Protein AF-0000000083453495 (afdb_homodimer)

Secondary structure (DSSP, 8-state):
--B-SEEEE--SHHHHHHHHHHHTTT--EEEEE-----TT-----TTHHHHHTSHHHHHHHHHHHHHHHHGGGGGGGTB---GGG--B-HHHHHHHHHHHHHHHHHHHHHHHHHTT-EEEE-EEEEEETTEEEEESTT----EEE-SEEEE---EEE---TTSBTGGGSEETTTGGG-SS--SEEEEES--HHHHHHHHHHHHTT-EEEEEESS-SSTTS-HHHHHHHHHHHHHTT-EEEETEEEEEEEEE--SS--------SS----SEEEEEEEESSGGGS---------------------------------------STTSTTTGGGS-TTT-HHHHHHH------SEEEEEESEEEE-S-EEES-TTS--GGGT--B-TTSPBP--TT-B-SSTTEEE-GGGBTT----HHHHHHHHHHHHHHHHS-------TTS--EEE-SSS-EEEEE--HHHHHHHH-GGGEEEEEEEE--HHHHHHT---S--EEEEEEEE--SSSTTEEEEEEEESTTHHHHHHHHHHHHHTT-BHHHHHTSPPPSS-GGGGGGG-EE--------/--B-SEEEE--SHHHHHHHHHHHTTT--EEEEE--PPPTT-----TTHHHHHTSHHHHHHHHHHHHHHHHGGGGGGGTB---GGG--B-HHHHHHHHHHHHHHHHHHHHHHHHHTT-EEEE-EEEEEETTEEEEESTT----EEE-SEEEE---EEE---TTSBTGGGSEETTTGGG-SS--SEEEEES--HHHHHHHHHHHHTT-EEEEEESS-SSTTS-HHHHHHHHHHHHHTT-EEEETEEEEEEEEE--SS--------SS----SEEEEEEEESSTTTT---------------------------------------STTSTTS---S-TTTSHHHHTTS------SEEEEEESEEEE-S-EEES-TTS--GGGT--B-TTSPBP--TT-B-SSTTEEE-GGGBTT----HHHHHHHHHHHHHHHHS-------TTS--EEE-SSS-EEEEE--HHHHHHHH-GGGEEEEEEEE--HHHHHHT---S--EEEEEEEE--SSSTTEEEEEEEESTTHHHHHHHHHHHHHTT-BHHHHHTSPPPSS-GGGGGGG-EE--------

Radius of gyration: 34.51 Å; Cα contacts (8 Å, |Δi|>4): 2251; chains: 2; bounding box: 95×99×121 Å

Foldseek 3Di:
DAEWAEEEEAQALLRLLLQLLLLVVVTAYEYEYEFDAFLQGDDDDHHPCCLQQDVQLLVLLLVLLLVLLCVVLCVLVVDDDDPPPRADDDQVSLVVSNVRSNVVRVVSVVVCVVSNYHYDYFDWADPELFKIWGDDVPDDTDIYGYLAYEYEHAWAFDQDPQAAPSSLAAASSCPSPDNDLWQEEEEEAAELSQQSVLFSSLSNPHAYEYEHQDDHHPAAFPVVRVLSVVVSVVSHYHYHYQKDWRYKDQDAPPPPPDPPDCPPRCPQRQKIKTKIFRPVPPPDPPDPPPPDPPDPPPDDPPDPPPCPDPPVPPPPDCPPPPDDPPPPPPPPPDDCPPPVCVVVVVCPVVPDRMDMDMTSHYYYDHDIAGPCPNRCCVVHQFDADPRGATEADQLQDGRRRNYGYFAPSHPPADNDSVRSSVQSSVNSCVVRVVDPDTDDRQFDWDWRSHSFIKIKTFHHPVRCCVVANPVFKWKWKDFDDDPVCVSSVHPVDSSWMKMWIFGDPPPDHGFTGMIMTTGPPNVPLVVVVSVSNVVRNHLVVLLPDDDDPPDPSNVSNVTGTDPPPPPPD/DAEWAEEEEAQALLRLLLQLLLLVVVTAYEYEYEDDAFLQGDDDDHHPCCLQQDVQLLVLLLVLLLVLLCVVLCVLVVDDDDPPPRADDDQVSLVVSNVRSNVVRVVSVVVCVVSNYHYDYFDWADPELFKIWGDDDPDDTDIYGYLAYEYPHAWAFDQDPQAAPSSLAAASSCPSPDNDLWQEEEEEAAELSQQSVLFSSLSNPHAYEYEHQDDHHPAAFNVVRVLSVVVSVVSHYHYHYQKDWRYKDQDAPPPPPDPDDPPPRCPQRQKIKTKIFRPVPPPDPPPPPPPPPPDPPVPPPPPPPPPPPCPVPPPPDCPPPPDDPPPPPPPPVPDCPPPVCVVVVVCPVVPPRMDMDMTSHYYYDHDIAGPCPNRCCVVHQFDADPRGATEADQLQDGRRRNYGYFANSYPPADNDSVRSSVQSSVNSCVVRVVDPDTDDRQFDWDWRSHSFIKIKTFHHPVRCCVVANPVFKWKWKDFDDDPVCVSSVHPVDSSWMKMWIFGDPPPDHRFTGMIMTTGPPNVPLVVVVSVSNVVRNHLVVLLPDDDDPPDPSNVSNVTGTDPPPPPPD

Solvent-accessible surface area (backbone atoms only — not comparable to full-atom values): 61809 Å² total; per-residue (Å²): 117,57,72,34,57,33,37,26,37,16,44,16,55,24,20,44,32,23,50,56,51,36,37,76,72,71,48,46,36,34,34,28,35,61,58,72,60,45,91,86,62,51,68,57,75,61,31,38,53,47,40,70,44,32,52,49,52,50,51,52,44,36,51,31,13,50,54,58,48,47,58,77,49,33,56,62,50,14,35,53,70,72,75,93,62,65,56,76,37,50,55,66,22,42,51,50,51,49,49,50,34,51,51,49,23,49,51,50,51,48,48,36,49,74,60,62,34,46,76,40,82,29,35,62,28,44,78,49,79,44,32,36,32,31,38,56,92,92,39,74,75,46,56,37,35,29,70,32,34,36,42,19,53,27,60,41,66,42,74,63,78,81,26,47,48,47,79,76,36,47,39,58,64,45,66,78,68,57,78,64,77,59,64,28,37,35,33,41,27,41,22,63,64,27,46,25,52,46,28,29,43,39,41,66,68,28,44,35,36,33,33,26,63,67,78,62,38,74,92,52,34,66,69,59,43,49,51,52,51,49,50,42,43,72,76,56,44,41,73,42,74,45,26,43,74,49,36,45,40,81,45,76,74,75,78,79,72,68,78,78,74,77,59,83,76,79,71,70,60,74,33,33,38,36,36,31,38,34,72,76,65,74,75,74,78,81,74,85,81,79,79,75,82,80,75,78,82,78,77,81,80,68,78,80,74,79,81,67,79,78,79,74,74,76,76,76,72,82,70,71,80,77,71,71,92,70,66,74,74,60,68,72,75,58,42,71,81,73,52,46,54,51,69,53,38,65,52,58,53,84,70,59,56,64,46,76,49,75,27,52,39,41,30,31,31,53,46,68,34,39,60,60,81,84,24,46,46,70,82,48,49,38,47,62,46,96,78,56,20,35,47,48,52,83,80,25,42,38,63,24,95,31,38,30,45,38,31,47,23,25,56,94,45,68,78,39,64,38,56,9,26,50,41,20,37,34,46,42,33,39,73,74,59,80,38,85,63,60,80,66,80,71,55,47,56,46,67,39,66,27,84,63,19,35,17,36,32,51,45,32,67,70,55,45,30,70,74,64,33,63,92,34,50,47,52,29,37,42,71,40,67,55,69,73,34,61,74,52,69,39,72,86,57,60,75,24,35,38,38,39,35,23,32,57,74,86,79,47,74,38,26,36,51,16,42,38,35,31,28,86,63,19,57,29,32,48,52,29,44,46,52,38,54,74,68,59,35,30,50,67,62,50,48,66,52,58,46,38,71,87,37,74,56,37,50,76,47,63,50,40,71,60,80,71,76,72,73,80,124,118,59,73,35,56,33,37,27,36,15,44,17,54,22,22,44,32,22,50,56,51,35,37,77,72,70,47,47,36,35,35,28,34,63,57,73,59,43,90,88,62,51,69,59,76,62,30,38,53,47,40,70,43,31,54,50,53,50,52,52,44,37,50,31,13,50,54,57,49,46,59,77,48,33,56,63,50,15,34,54,73,71,75,93,62,64,55,74,36,50,55,68,24,43,53,48,52,49,48,50,33,50,50,51,23,48,50,50,50,50,50,36,49,74,62,64,34,46,76,41,81,29,34,64,28,45,79,49,78,44,33,35,31,32,36,56,90,91,39,74,74,44,57,37,35,28,71,33,36,38,41,18,50,27,59,42,64,43,74,63,78,81,25,46,46,47,80,78,37,46,39,58,64,44,65,79,68,58,78,64,76,58,63,28,38,36,32,43,28,42,23,63,66,28,45,25,54,46,29,29,41,38,41,66,68,28,44,37,36,32,32,25,63,67,75,62,36,74,93,53,36,65,68,59,42,50,51,51,51,49,50,42,42,72,74,57,43,40,73,40,73,43,26,43,75,50,35,44,41,80,45,76,76,77,78,79,71,69,76,77,73,78,58,82,77,79,72,69,60,75,34,34,38,36,36,32,38,36,72,76,67,71,72,76,76,78,68,82,75,78,75,71,79,77,73,78,74,71,80,74,81,70,76,79,70,79,76,66,78,76,76,71,74,70,75,73,72,83,70,70,80,78,71,70,92,70,69,76,74,53,77,70,76,55,38,71,84,73,52,44,54,54,69,52,38,66,53,58,53,84,70,59,57,63,46,78,51,75,27,50,40,40,30,30,30,53,46,68,33,40,59,58,79,83,24,47,47,72,80,48,50,39,45,61,46,97,77,56,20,34,46,50,53,83,80,26,42,37,64,23,94,30,36,28,45,39,31,46,23,24,54,92,45,68,79,39,65,40,56,10,25,49,42,20,38,34,46,41,33,39,74,74,61,80,38,86,62,62,78,66,82,68,55,47,55,44,68,41,67,29,84,63,19,35,18,36,34,51,45,32,66,68,53,44,30,71,74,66,33,64,90,34,49,46,50,27,38,43,70,40,67,56,68,71,34,60,73,50,68,40,73,87,57,60,75,24,36,39,40,38,34,22,31,58,74,86,80,45,76,38,26,36,50,15,40,39,36,32,27,86,62,19,58,31,32,49,50,30,45,47,50,38,52,75,68,60,34,31,51,66,62,49,48,66,52,57,46,37,70,86,37,76,55,38,48,75,46,63,51,39,70,60,80,71,76,71,72,78,124

Organism: Laodelphax striatellus (NCBI:txid195883)

Sequence (1138 aa):
MPEYDVIVIGSGIGGRSAAIEAQKYKLSVAIFDYVHRTQCGNSWLVGGTNINSGDIPTKLFYRAGQFYYSRMEVSKLGITLHKNDQTFQWVPFMNNVQLFCKNLAMSCQVLLQESGIEFHNGYVHFIDETTIQTTGSGIVKTKYRAPIFILATGTKPRIDKEIFGYDLAITSDDIFSLKKCPARVLIVGCSSTSVECAGFLRLIGVSVTIVVDSQPLKNVDEECACRIIEHLDLIGVMFLWKYKVERIEEIFESSRRSTRVSSLGSRHSDYLQLHFKNYLSAKGSNVEDRTDSFQENSANASSRMKSKPCSSRWRKVFLRKMSSKEERFSSFTDTWSSHPDRRFSKIKQKMNPIIIDTYEVVMFAQDRVPRIQDMGLRDIKVSIDPDGKIISNIYDETGCETIYAIGDVVAGRPGLSSVAAKSGKLLIGRLYNDSDEVVNYDVVPRVILTPIKYSYVGLSEQEAIRIYGAEHVEIYERSFRPLSWKILKTHKSKLCFAKMICVEDGLVEDRVVGLHYIGPMADDIIQGFELVLKLGVNRKTINDMITVYPSDASIFSRLSPRRKVQQSVMPEYDVIVIGSGIGGRSAAIEAQKYKLSVAIFDYVHRTQCGNSWLVGGTNINSGDIPTKLFYRAGQFYYSRMEVSKLGITLHKNDQTFQWVPFMNNVQLFCKNLAMSCQVLLQESGIEFHNGYVHFIDETTIQTTGSGIVKTKYRAPIFILATGTKPRIDKEIFGYDLAITSDDIFSLKKCPARVLIVGCSSTSVECAGFLRLIGVSVTIVVDSQPLKNVDEECACRIIEHLDLIGVMFLWKYKVERIEEIFESSRRSTRVSSLGSRHSDYLQLHFKNYLSAKGSNVEDRTDSFQENSANASSRMKSKPCSSRWRKVFLRKMSSKEERFSSFTDTWSSHPDRRFSKIKQKMNPIIIDTYEVVMFAQDRVPRIQDMGLRDIKVSIDPDGKIISNIYDETGCETIYAIGDVVAGRPGLSSVAAKSGKLLIGRLYNDSDEVVNYDVVPRVILTPIKYSYVGLSEQEAIRIYGAEHVEIYERSFRPLSWKILKTHKSKLCFAKMICVEDGLVEDRVVGLHYIGPMADDIIQGFELVLKLGVNRKTINDMITVYPSDASIFSRLSPRRKVQQSV

pLDDT: mean 80.84, std 24.13, range [19.38, 98.69]

Nearest PDB structures (foldseek):
  4la1-assembly1_B  TM=9.668E-01  e=1.193E-51  Schistosoma japonicum
  8plo-assembly1_B  TM=9.648E-01  e=1.165E-50  Schistosoma mansoni
  7pvj-assembly1_B  TM=9.464E-01  e=1.600E-49  Brugia malayi
  7p0x-assembly2_C  TM=9.398E-01  e=4.801E-45  Brugia malayi
  7pvj-assembly2_C  TM=9.280E-01  e=6.982E-44  Brugia malayi

InterPro domains:
  IPR004099 Pyridine nucleotide-disulphide oxidoreductase, dimerisation domain [PF02852] (444-551)
  IPR016156 FAD/NAD-linked reductase, dimerisation domain superfamily [G3DSA:3.30.390.30] (443-569)
  IPR016156 FAD/NAD-linked reductase, dimerisation domain superfamily [SSF55424] (441-558)
  IPR023753 FAD/NAD(P)-binding domain [PF07992] (4-249)
  IPR036188 FAD/NAD(P)-binding domain superfamily [G3DSA:3.50.50.60] (2-284)
  IPR036188 FAD/NAD(P)-binding domain superfamily [G3DSA:3.50.50.60] (326-442)
  IPR036188 FAD/NAD(P)-binding domain superfamily [SSF51905] (3-215)
  IPR036188 FAD/NAD(P)-binding domain superfamily [SSF51905] (178-432)
  IPR046952 Glutathione reductase/thioredoxin reductase-like [PTHR42737] (347-558)

Structure (mmCIF, N/CA/C/O backbone):
data_AF-0000000083453495-model_v1
#
loop_
_entity.id
_entity.type
_entity.pdbx_description
1 polymer 'FAD/NAD(P)-binding domain-containing protein'
#
loop_
_atom_site.group_PDB
_atom_site.id
_atom_site.type_symbol
_atom_site.label_atom_id
_atom_site.label_alt_id
_atom_site.label_comp_id
_atom_site.label_asym_id
_atom_site.label_entity_id
_atom_site.label_seq_id
_atom_site.pdbx_PDB_ins_code
_atom_site.Cartn_x
_atom_site.Cartn_y
_atom_site.Cartn_z
_atom_site.occupancy
_atom_site.B_iso_or_equiv
_atom_site.auth_seq_id
_atom_site.auth_comp_id
_atom_site.auth_asym_id
_atom_site.auth_atom_id
_atom_site.pdbx_PDB_model_num
ATOM 1 N N . MET A 1 1 ? 4.465 51.719 -5.715 1 90.12 1 MET A N 1
ATOM 2 C CA . MET A 1 1 ? 3.936 50.531 -5.047 1 90.12 1 MET A CA 1
ATOM 3 C C . MET A 1 1 ? 3.865 49.344 -6.008 1 90.12 1 MET A C 1
ATOM 5 O O . MET A 1 1 ? 3.246 49.438 -7.07 1 90.12 1 MET A O 1
ATOM 9 N N . PRO A 1 2 ? 4.613 48.312 -5.652 1 94.19 2 PRO A N 1
ATOM 10 C CA . PRO A 1 2 ? 4.559 47.188 -6.562 1 94.19 2 PRO A CA 1
ATOM 11 C C . PRO A 1 2 ? 3.164 46.562 -6.652 1 94.19 2 PRO A C 1
ATOM 13 O O . PRO A 1 2 ? 2.432 46.531 -5.66 1 94.19 2 PRO A O 1
ATOM 16 N N . GLU A 1 3 ? 2.814 46.188 -7.891 1 97.06 3 GLU A N 1
ATOM 17 C CA . GLU A 1 3 ? 1.502 45.594 -8.156 1 97.06 3 GLU A CA 1
ATOM 18 C C . GLU A 1 3 ? 1.629 44.188 -8.758 1 97.06 3 GLU A C 1
ATOM 20 O O . GLU A 1 3 ? 2.52 43.938 -9.578 1 97.06 3 GLU A O 1
ATOM 25 N N . TYR A 1 4 ? 0.744 43.344 -8.32 1 98.06 4 TYR A N 1
ATOM 26 C CA . TYR A 1 4 ? 0.661 41.969 -8.836 1 98.06 4 TYR A CA 1
ATOM 27 C C . TYR A 1 4 ? -0.77 41.625 -9.227 1 98.06 4 TYR A C 1
ATOM 29 O O . TYR A 1 4 ? -1.719 42.281 -8.773 1 98.06 4 TYR A O 1
ATOM 37 N N . ASP A 1 5 ? -0.906 40.656 -10.117 1 98 5 ASP A N 1
ATOM 38 C CA . ASP A 1 5 ? -2.24 40.156 -10.445 1 98 5 ASP A CA 1
ATOM 39 C C . ASP A 1 5 ? -2.828 39.375 -9.281 1 98 5 ASP A C 1
ATOM 41 O O . ASP A 1 5 ? -4.027 39.438 -9.008 1 98 5 ASP A O 1
ATOM 45 N N . VAL A 1 6 ? -1.973 38.562 -8.672 1 98.25 6 VAL A N 1
ATOM 46 C CA . VAL A 1 6 ? -2.383 37.719 -7.551 1 98.25 6 VAL A CA 1
ATOM 47 C C . VAL A 1 6 ? -1.324 37.75 -6.453 1 98.25 6 VAL A C 1
ATOM 49 O O . VAL A 1 6 ? -0.13 37.625 -6.727 1 98.25 6 VAL A O 1
ATOM 52 N N . ILE A 1 7 ? -1.737 38 -5.219 1 98.31 7 ILE A N 1
ATOM 53 C CA . ILE A 1 7 ? -0.868 37.875 -4.051 1 98.31 7 ILE A CA 1
ATOM 54 C C . ILE A 1 7 ? -1.343 36.719 -3.172 1 98.31 7 ILE A C 1
ATOM 56 O O . ILE A 1 7 ? -2.51 36.656 -2.777 1 98.31 7 ILE A O 1
ATOM 60 N N . VAL A 1 8 ? -0.445 35.781 -2.951 1 98.25 8 VAL A N 1
ATOM 61 C CA . VAL A 1 8 ? -0.709 34.625 -2.068 1 98.25 8 VAL A CA 1
ATOM 62 C C . VAL A 1 8 ? -0.033 34.875 -0.718 1 98.25 8 VAL A C 1
ATOM 64 O O . VAL A 1 8 ? 1.154 35.188 -0.66 1 98.25 8 VAL A O 1
ATOM 67 N N . ILE A 1 9 ? -0.795 34.781 0.333 1 97.12 9 ILE A N 1
ATOM 68 C CA . ILE A 1 9 ? -0.235 34.906 1.675 1 97.12 9 ILE A CA 1
ATOM 69 C C . ILE A 1 9 ? -0.14 33.5 2.314 1 97.12 9 ILE A C 1
ATOM 71 O O . ILE A 1 9 ? -1.153 32.938 2.719 1 97.12 9 ILE A O 1
ATOM 75 N N . GLY A 1 10 ? 1.085 33.031 2.527 1 95.56 10 GLY A N 1
ATOM 76 C CA . GLY A 1 10 ? 1.393 31.688 2.957 1 95.56 10 GLY A CA 1
ATOM 77 C C . GLY A 1 10 ? 2.088 30.875 1.889 1 95.56 10 GLY A C 1
ATOM 78 O O . GLY A 1 10 ? 1.598 30.766 0.763 1 95.56 10 GLY A O 1
ATOM 79 N N . SER A 1 11 ? 3.188 30.281 2.221 1 94.69 11 SER A N 1
ATOM 80 C CA . SER A 1 11 ? 3.975 29.531 1.252 1 94.69 11 SER A CA 1
ATOM 81 C C . SER A 1 11 ? 3.883 28.031 1.514 1 94.69 11 SER A C 1
ATOM 83 O O . SER A 1 11 ? 4.777 27.266 1.135 1 94.69 11 SER A O 1
ATOM 85 N N . GLY A 1 12 ? 2.854 27.609 2.291 1 94.12 12 GLY A N 1
ATOM 86 C CA . GLY A 1 12 ? 2.578 26.188 2.387 1 94.12 12 GLY A CA 1
ATOM 87 C C . GLY A 1 12 ? 2.168 25.562 1.064 1 94.12 12 GLY A C 1
ATOM 88 O O . GLY A 1 12 ? 2.168 26.234 0.032 1 94.12 12 GLY A O 1
ATOM 89 N N . ILE A 1 13 ? 1.783 24.375 1.111 1 93.94 13 ILE A N 1
ATOM 90 C CA . ILE A 1 13 ? 1.53 23.625 -0.11 1 93.94 13 ILE A CA 1
ATOM 91 C C . ILE A 1 13 ? 0.334 24.219 -0.848 1 93.94 13 ILE A C 1
ATOM 93 O O . ILE A 1 13 ? 0.312 24.266 -2.08 1 93.94 13 ILE A O 1
ATOM 97 N N . GLY A 1 14 ? -0.707 24.625 -0.111 1 96.06 14 GLY A N 1
ATOM 98 C CA . GLY A 1 14 ? -1.846 25.266 -0.748 1 96.06 14 GLY A CA 1
ATOM 99 C C . GLY A 1 14 ? -1.479 26.547 -1.479 1 96.06 14 GLY A C 1
ATOM 100 O O . GLY A 1 14 ? -1.817 26.703 -2.654 1 96.06 14 GLY A O 1
ATOM 101 N N . GLY A 1 15 ? -0.75 27.391 -0.816 1 96.94 15 GLY A N 1
ATOM 102 C CA . GLY A 1 15 ? -0.319 28.656 -1.415 1 96.94 15 GLY A CA 1
ATOM 103 C C . GLY A 1 15 ? 0.607 28.453 -2.6 1 96.94 15 GLY A C 1
ATOM 104 O O . GLY A 1 15 ? 0.449 29.109 -3.633 1 96.94 15 GLY A O 1
ATOM 105 N N . ARG A 1 16 ? 1.531 27.578 -2.479 1 95.38 16 ARG A N 1
ATOM 106 C CA . ARG A 1 16 ? 2.473 27.312 -3.564 1 95.38 16 ARG A CA 1
ATOM 107 C C . ARG A 1 16 ? 1.757 26.766 -4.789 1 95.38 16 ARG A C 1
ATOM 109 O O . ARG A 1 16 ? 2.066 27.141 -5.922 1 95.38 16 ARG A O 1
ATOM 116 N N . SER A 1 17 ? 0.855 25.891 -4.512 1 95 17 SER A N 1
ATOM 117 C CA . SER A 1 17 ? 0.103 25.297 -5.613 1 95 17 SER A CA 1
ATOM 118 C C . SER A 1 17 ? -0.707 26.359 -6.355 1 95 17 SER A C 1
ATOM 120 O O . SER A 1 17 ? -0.776 26.344 -7.586 1 95 17 SER A O 1
ATOM 122 N N . ALA A 1 18 ? -1.335 27.234 -5.641 1 97.56 18 ALA A N 1
ATOM 123 C CA . ALA A 1 18 ? -2.088 28.328 -6.25 1 97.56 18 ALA A CA 1
ATOM 124 C C . ALA A 1 18 ? -1.175 29.234 -7.074 1 97.56 18 ALA A C 1
ATOM 126 O O . ALA A 1 18 ? -1.503 29.594 -8.203 1 97.56 18 ALA A O 1
ATOM 127 N N . ALA A 1 19 ? -0.053 29.547 -6.527 1 97.25 19 ALA A N 1
ATOM 128 C CA . ALA A 1 19 ? 0.893 30.438 -7.188 1 97.25 19 ALA A CA 1
ATOM 129 C C . ALA A 1 19 ? 1.416 29.828 -8.484 1 97.25 19 ALA A C 1
ATOM 131 O O . ALA A 1 19 ? 1.458 30.484 -9.523 1 97.25 19 ALA A O 1
ATOM 132 N N . ILE A 1 20 ? 1.806 28.578 -8.367 1 94.44 20 ILE A N 1
ATOM 133 C CA . ILE A 1 20 ? 2.357 27.891 -9.523 1 94.44 20 ILE A CA 1
ATOM 134 C C . ILE A 1 20 ? 1.285 27.766 -10.602 1 94.44 20 ILE A C 1
ATOM 136 O O . ILE A 1 20 ? 1.562 27.953 -11.789 1 94.44 20 ILE A O 1
ATOM 140 N N . GLU A 1 21 ? 0.106 27.391 -10.18 1 94.94 21 GLU A N 1
ATOM 141 C CA . GLU A 1 21 ? -0.992 27.297 -11.133 1 94.94 21 GLU A CA 1
ATOM 142 C C . GLU A 1 21 ? -1.25 28.625 -11.828 1 94.94 21 GLU A C 1
ATOM 144 O O . GLU A 1 21 ? -1.536 28.672 -13.023 1 94.94 21 GLU A O 1
ATOM 149 N N . ALA A 1 22 ? -1.143 29.688 -11.172 1 96.5 22 ALA A N 1
ATOM 150 C CA . ALA A 1 22 ? -1.382 31.031 -11.703 1 96.5 22 ALA A CA 1
ATOM 151 C C . ALA A 1 22 ? -0.356 31.391 -12.781 1 96.5 22 ALA A C 1
ATOM 153 O O . ALA A 1 22 ? -0.675 32.094 -13.742 1 96.5 22 ALA A O 1
ATOM 154 N N . GLN A 1 23 ? 0.79 30.875 -12.594 1 93.31 23 GLN A N 1
ATOM 155 C CA . GLN A 1 23 ? 1.849 31.141 -13.555 1 93.31 23 GLN A CA 1
ATOM 156 C C . GLN A 1 23 ? 1.529 30.516 -14.914 1 93.31 23 GLN A C 1
ATOM 158 O O . GLN A 1 23 ? 1.966 31.016 -15.953 1 93.31 23 GLN A O 1
ATOM 163 N N . LYS A 1 24 ? 0.836 29.5 -14.859 1 90.19 24 LYS A N 1
ATOM 164 C CA . LYS A 1 24 ? 0.45 28.859 -16.109 1 90.19 24 LYS A CA 1
ATOM 165 C C . LYS A 1 24 ? -0.392 29.797 -16.969 1 90.19 24 LYS A C 1
ATOM 167 O O . LYS A 1 24 ? -0.453 29.641 -18.203 1 90.19 24 LYS A O 1
ATOM 172 N N . TYR A 1 25 ? -1.006 30.781 -16.375 1 94 25 TYR A N 1
ATOM 173 C CA . TYR A 1 25 ? -1.835 31.75 -17.078 1 94 25 TYR A CA 1
ATOM 174 C C . TYR A 1 25 ? -1.099 33.062 -17.25 1 94 25 TYR A C 1
ATOM 176 O O . TYR A 1 25 ? -1.718 34.094 -17.531 1 94 25 TYR A O 1
ATOM 184 N N . LYS A 1 26 ? 0.185 33.062 -16.984 1 93.81 26 LYS A N 1
ATOM 185 C CA . LYS A 1 26 ? 1.096 34.188 -17.188 1 93.81 26 LYS A CA 1
ATOM 186 C C . LYS A 1 26 ? 0.728 35.375 -16.312 1 93.81 26 LYS A C 1
ATOM 188 O O . LYS A 1 26 ? 0.819 36.531 -16.734 1 93.81 26 LYS A O 1
ATOM 193 N N . LEU A 1 27 ? 0.264 35.125 -15.18 1 96.12 27 LEU A N 1
ATOM 194 C CA . LEU A 1 27 ? -0.06 36.156 -14.203 1 96.12 27 LEU A CA 1
ATOM 195 C C . LEU A 1 27 ? 1.175 36.562 -13.406 1 96.12 27 LEU A C 1
ATOM 197 O O . LEU A 1 27 ? 2.066 35.75 -13.18 1 96.12 27 LEU A O 1
ATOM 201 N N . SER A 1 28 ? 1.191 37.812 -13.07 1 97 28 SER A N 1
ATOM 202 C CA . SER A 1 28 ? 2.189 38.219 -12.094 1 97 28 SER A CA 1
ATOM 203 C C . SER A 1 28 ? 1.771 37.812 -10.68 1 97 28 SER A C 1
ATOM 205 O O . SER A 1 28 ? 0.719 38.25 -10.195 1 97 28 SER A O 1
ATOM 207 N N . VAL A 1 29 ? 2.658 37.031 -10.047 1 97.81 29 VAL A N 1
ATOM 208 C CA . VAL A 1 29 ? 2.273 36.469 -8.758 1 97.81 29 VAL A CA 1
ATOM 209 C C . VAL A 1 29 ? 3.371 36.719 -7.73 1 97.81 29 VAL A C 1
ATOM 211 O O . VAL A 1 29 ? 4.559 36.656 -8.047 1 97.81 29 VAL A O 1
ATOM 214 N N . ALA A 1 30 ? 2.949 37.062 -6.488 1 97.31 30 ALA A N 1
ATOM 215 C CA . ALA A 1 30 ? 3.855 37.125 -5.344 1 97.31 30 ALA A CA 1
ATOM 216 C C . ALA A 1 30 ? 3.354 36.281 -4.184 1 97.31 30 ALA A C 1
ATOM 218 O O . ALA A 1 30 ? 2.145 36.156 -3.977 1 97.31 30 ALA A O 1
ATOM 219 N N . ILE A 1 31 ? 4.301 35.719 -3.475 1 96.81 31 ILE A N 1
ATOM 220 C CA . ILE A 1 31 ? 3.994 34.969 -2.254 1 96.81 31 ILE A CA 1
ATOM 221 C C . ILE A 1 31 ? 4.621 35.656 -1.054 1 96.81 31 ILE A C 1
ATOM 223 O O . ILE A 1 31 ? 5.793 36.062 -1.096 1 96.81 31 ILE A O 1
ATOM 227 N N . PHE A 1 32 ? 3.811 35.906 -0.051 1 94.62 32 PHE A N 1
ATOM 228 C CA . PHE A 1 32 ? 4.293 36.438 1.222 1 94.62 32 PHE A CA 1
ATOM 229 C C . PHE A 1 32 ? 4.203 35.375 2.312 1 94.62 32 PHE A C 1
ATOM 231 O O . PHE A 1 32 ? 3.203 34.656 2.412 1 94.62 32 PHE A O 1
ATOM 238 N N . ASP A 1 33 ? 5.254 35.156 3.033 1 91.25 33 ASP A N 1
ATOM 239 C CA . ASP A 1 33 ? 5.223 34.25 4.168 1 91.25 33 ASP A CA 1
ATOM 240 C C . ASP A 1 33 ? 6.133 34.75 5.293 1 91.25 33 ASP A C 1
ATOM 242 O O . ASP A 1 33 ? 7.156 35.375 5.039 1 91.25 33 ASP A O 1
ATOM 246 N N . TYR A 1 34 ? 5.598 34.562 6.457 1 83.75 34 TYR A N 1
ATOM 247 C CA . TYR A 1 34 ? 6.355 34.875 7.66 1 83.75 34 TYR A CA 1
ATOM 248 C C . TYR A 1 34 ? 6.043 33.906 8.781 1 83.75 34 TYR A C 1
ATOM 250 O O . TYR A 1 34 ? 4.875 33.688 9.133 1 83.75 34 TYR A O 1
ATOM 258 N N . VAL A 1 35 ? 7.117 33.25 9.234 1 77.38 35 VAL A N 1
ATOM 259 C CA . VAL A 1 35 ? 6.906 32.344 10.359 1 77.38 35 VAL A CA 1
ATOM 260 C C . VAL A 1 35 ? 7.516 32.938 11.625 1 77.38 35 VAL A C 1
ATOM 262 O O . VAL A 1 35 ? 8.734 33.125 11.711 1 77.38 35 VAL A O 1
ATOM 265 N N . HIS A 1 36 ? 6.555 33.219 12.523 1 77.06 36 HIS A N 1
ATOM 266 C CA . HIS A 1 36 ? 7.008 33.656 13.836 1 77.06 36 HIS A CA 1
ATOM 267 C C . HIS A 1 36 ? 7.773 32.562 14.555 1 77.06 36 HIS A C 1
ATOM 269 O O . HIS A 1 36 ? 7.41 31.391 14.461 1 77.06 36 HIS A O 1
ATOM 275 N N . ARG A 1 37 ? 8.727 33 15.258 1 78.94 37 ARG A N 1
ATOM 276 C CA . ARG A 1 37 ? 9.484 32.031 16.047 1 78.94 37 ARG A CA 1
ATOM 277 C C . ARG A 1 37 ? 8.602 31.391 17.109 1 78.94 37 ARG A C 1
ATOM 279 O O . ARG A 1 37 ? 7.766 32.062 17.719 1 78.94 37 ARG A O 1
ATOM 286 N N . THR A 1 38 ? 8.797 30.109 17.281 1 82.75 38 THR A N 1
ATOM 287 C CA . THR A 1 38 ? 8.07 29.406 18.344 1 82.75 38 THR A CA 1
ATOM 288 C C . THR A 1 38 ? 8.609 29.797 19.719 1 82.75 38 THR A C 1
ATOM 290 O O . THR A 1 38 ? 9.57 30.562 19.828 1 82.75 38 THR A O 1
ATOM 293 N N . GLN A 1 39 ? 7.961 29.297 20.734 1 76.38 39 GLN A N 1
ATOM 294 C CA . GLN A 1 39 ? 8.383 29.594 22.094 1 76.38 39 GLN A CA 1
ATOM 295 C C . GLN A 1 39 ? 9.789 29.062 22.359 1 76.38 39 GLN A C 1
ATOM 297 O O . GLN A 1 39 ? 10.531 29.641 23.156 1 76.38 39 GLN A O 1
ATOM 302 N N . CYS A 1 40 ? 10.133 28 21.609 1 80.81 40 CYS A N 1
ATOM 303 C CA . CYS A 1 40 ? 11.453 27.406 21.797 1 80.81 40 CYS A CA 1
ATOM 304 C C . CYS A 1 40 ? 12.469 28.031 20.844 1 80.81 40 CYS A C 1
ATOM 306 O O . CYS A 1 40 ? 13.625 27.594 20.797 1 80.81 40 CYS A O 1
ATOM 308 N N . GLY A 1 41 ? 12.031 28.938 20.062 1 82 41 GLY A N 1
ATOM 309 C CA . GLY A 1 41 ? 12.945 29.703 19.234 1 82 41 GLY A CA 1
ATOM 310 C C . GLY A 1 41 ? 13.094 29.156 17.828 1 82 41 GLY A C 1
ATOM 311 O O . GLY A 1 41 ? 13.945 29.609 17.062 1 82 41 GLY A O 1
ATOM 312 N N . ASN A 1 42 ? 12.305 28.219 17.453 1 82.81 42 ASN A N 1
ATOM 313 C CA . ASN A 1 42 ? 12.398 27.641 16.125 1 82.81 42 ASN A CA 1
ATOM 314 C C . ASN A 1 42 ? 11.664 28.5 15.094 1 82.81 42 ASN A C 1
ATOM 316 O O . ASN A 1 42 ? 10.648 29.125 15.398 1 82.81 42 ASN A O 1
ATOM 320 N N . SER A 1 43 ? 12.273 28.609 13.898 1 82.25 43 SER A N 1
ATOM 321 C CA . SER A 1 43 ? 11.648 29.281 12.758 1 82.25 43 SER A CA 1
ATOM 322 C C . SER A 1 43 ? 12 28.578 11.453 1 82.25 43 SER A C 1
ATOM 324 O O . SER A 1 43 ? 12.977 27.828 11.383 1 82.25 43 SER A O 1
ATOM 326 N N . TRP A 1 44 ? 11.055 28.797 10.539 1 82 44 TRP A N 1
ATOM 327 C CA . TRP A 1 44 ? 11.234 28.156 9.242 1 82 44 TRP A CA 1
ATOM 328 C C . TRP A 1 44 ? 11.055 29.172 8.109 1 82 44 TRP A C 1
ATOM 330 O O . TRP A 1 44 ? 10.578 30.281 8.336 1 82 44 TRP A O 1
ATOM 340 N N . LEU A 1 45 ? 11.625 28.844 7.035 1 76.06 45 LEU A N 1
ATOM 341 C CA . LEU A 1 45 ? 11.461 29.703 5.863 1 76.06 45 LEU A CA 1
ATOM 342 C C . LEU A 1 45 ? 10.297 29.219 5 1 76.06 45 LEU A C 1
ATOM 344 O O . LEU A 1 45 ? 9.227 28.906 5.52 1 76.06 45 LEU A O 1
ATOM 348 N N . VAL A 1 46 ? 10.57 28.953 3.748 1 82.38 46 VAL A N 1
ATOM 349 C CA . VAL A 1 46 ? 9.57 28.562 2.76 1 82.38 46 VAL A CA 1
ATOM 350 C C . VAL A 1 46 ? 9.18 27.094 2.98 1 82.38 46 VAL A C 1
ATOM 352 O O . VAL A 1 46 ? 9.992 26.297 3.449 1 82.38 46 VAL A O 1
ATOM 355 N N . GLY A 1 47 ? 7.789 26.812 2.836 1 87.06 47 GLY A N 1
ATOM 356 C CA . GLY A 1 47 ? 7.41 25.422 2.779 1 87.06 47 GLY A CA 1
ATOM 357 C C . GLY A 1 47 ? 6.258 25.078 3.709 1 87.06 47 GLY A C 1
ATOM 358 O O . GLY A 1 47 ? 5.652 24.016 3.584 1 87.06 47 GLY A O 1
ATOM 359 N N . GLY A 1 48 ? 5.934 25.969 4.676 1 88.75 48 GLY A N 1
ATOM 360 C CA . GLY A 1 48 ? 4.797 25.75 5.559 1 88.75 48 GLY A CA 1
ATOM 361 C C . GLY A 1 48 ? 5 24.594 6.516 1 88.75 48 GLY A C 1
ATOM 362 O O . GLY A 1 48 ? 6.121 24.109 6.699 1 88.75 48 GLY A O 1
ATOM 363 N N . THR A 1 49 ? 3.926 24.141 7.125 1 88.88 49 THR A N 1
ATOM 364 C CA . THR A 1 49 ? 3.955 23.062 8.094 1 88.88 49 THR A CA 1
ATOM 365 C C . THR A 1 49 ? 4.324 21.75 7.426 1 88.88 49 THR A C 1
ATOM 367 O O . THR A 1 49 ? 5.062 20.938 7.992 1 88.88 49 THR A O 1
ATOM 370 N N . ASN A 1 50 ? 3.902 21.531 6.262 1 91.06 50 ASN A N 1
ATOM 371 C CA . ASN A 1 50 ? 4.094 20.281 5.539 1 91.06 50 ASN A CA 1
ATOM 372 C C . ASN A 1 50 ? 5.562 19.875 5.496 1 91.06 50 ASN A C 1
ATOM 374 O O . ASN A 1 50 ? 5.91 18.75 5.852 1 91.06 50 ASN A O 1
ATOM 378 N N . ILE A 1 51 ? 6.391 20.75 5.117 1 91.69 51 ILE A N 1
ATOM 379 C CA . ILE A 1 51 ? 7.801 20.453 4.898 1 91.69 51 ILE A CA 1
ATOM 380 C C . ILE A 1 51 ? 8.562 20.578 6.215 1 91.69 51 ILE A C 1
ATOM 382 O O . ILE A 1 51 ? 9.43 19.75 6.52 1 91.69 51 ILE A O 1
ATOM 386 N N . ASN A 1 52 ? 8.156 21.516 7.031 1 91 52 ASN A N 1
ATOM 387 C CA . ASN A 1 52 ? 9.031 21.938 8.125 1 91 52 ASN A CA 1
ATOM 388 C C . ASN A 1 52 ? 8.664 21.234 9.43 1 91 52 ASN A C 1
ATOM 390 O O . ASN A 1 52 ? 9.523 21.016 10.281 1 91 52 ASN A O 1
ATOM 394 N N . SER A 1 53 ? 7.406 20.922 9.625 1 90.19 53 SER A N 1
ATOM 395 C CA . SER A 1 53 ? 7.039 20.422 10.945 1 90.19 53 SER A CA 1
ATOM 396 C C . SER A 1 53 ? 5.832 19.484 10.859 1 90.19 53 SER A C 1
ATOM 398 O O . SER A 1 53 ? 5.168 19.234 11.867 1 90.19 53 SER A O 1
ATOM 400 N N . GLY A 1 54 ? 5.555 19.016 9.75 1 90.75 54 GLY A N 1
ATOM 401 C CA . GLY A 1 54 ? 4.344 18.219 9.586 1 90.75 54 GLY A CA 1
ATOM 402 C C . GLY A 1 54 ? 4.586 16.906 8.859 1 90.75 54 GLY A C 1
ATOM 403 O O . GLY A 1 54 ? 5.355 16.062 9.328 1 90.75 54 GLY A O 1
ATOM 404 N N . ASP A 1 55 ? 4.066 16.797 7.676 1 89.75 55 ASP A N 1
ATOM 405 C CA . ASP A 1 55 ? 3.949 15.547 6.945 1 89.75 55 ASP A CA 1
ATOM 406 C C . ASP A 1 55 ? 5.324 14.922 6.703 1 89.75 55 ASP A C 1
ATOM 408 O O . ASP A 1 55 ? 5.52 13.727 6.945 1 89.75 55 ASP A O 1
ATOM 412 N N . ILE A 1 56 ? 6.23 15.688 6.266 1 92.31 56 ILE A N 1
ATOM 413 C CA . ILE A 1 56 ? 7.516 15.172 5.809 1 92.31 56 ILE A CA 1
ATOM 414 C C . ILE A 1 56 ? 8.328 14.672 7 1 92.31 56 ILE A C 1
ATOM 416 O O . ILE A 1 56 ? 8.703 13.5 7.062 1 92.31 56 ILE A O 1
ATOM 420 N N . PRO A 1 57 ? 8.609 15.5 8 1 93.19 57 PRO A N 1
ATOM 421 C CA . PRO A 1 57 ? 9.375 14.984 9.141 1 93.19 57 PRO A CA 1
ATOM 422 C C . PRO A 1 57 ? 8.648 13.867 9.883 1 93.19 57 PRO A C 1
ATOM 424 O O . PRO A 1 57 ? 9.281 12.938 10.391 1 93.19 57 PRO A O 1
ATOM 427 N N . THR A 1 58 ? 7.328 13.953 9.992 1 93.88 58 THR A N 1
ATOM 428 C CA . THR A 1 58 ? 6.559 12.906 10.656 1 93.88 58 THR A CA 1
ATOM 429 C C . THR A 1 58 ? 6.777 11.555 9.977 1 93.88 58 THR A C 1
ATOM 431 O O . THR A 1 58 ? 6.98 10.539 10.648 1 93.88 58 THR A O 1
ATOM 434 N N . LYS A 1 59 ? 6.715 11.547 8.719 1 91.69 59 LYS A N 1
ATOM 435 C CA . LYS A 1 59 ? 6.898 10.305 7.973 1 91.69 59 LYS A CA 1
ATOM 436 C C . LYS A 1 59 ? 8.312 9.758 8.156 1 91.69 59 LYS A C 1
ATOM 438 O O . LYS A 1 59 ? 8.516 8.539 8.18 1 91.69 59 LYS A O 1
ATOM 443 N N . LEU A 1 60 ? 9.289 10.633 8.219 1 89.69 60 LEU A N 1
ATOM 444 C CA . LEU A 1 60 ? 10.664 10.211 8.43 1 89.69 60 LEU A CA 1
ATOM 445 C C . LEU A 1 60 ? 10.836 9.594 9.82 1 89.69 60 LEU A C 1
ATOM 447 O O . LEU A 1 60 ? 11.477 8.555 9.969 1 89.69 60 LEU A O 1
ATOM 451 N N . PHE A 1 61 ? 10.242 10.234 10.797 1 92.62 61 PHE A N 1
ATOM 452 C CA . PHE A 1 61 ? 10.273 9.688 12.148 1 92.62 61 PHE A CA 1
ATOM 453 C C . PHE A 1 61 ? 9.539 8.352 12.211 1 92.62 61 PHE A C 1
ATOM 455 O O . PHE A 1 61 ? 10 7.41 12.859 1 92.62 61 PHE A O 1
ATOM 462 N N . TYR A 1 62 ? 8.453 8.312 11.555 1 92.44 62 TYR A N 1
ATOM 463 C CA . TYR A 1 62 ? 7.695 7.07 11.492 1 92.44 62 TYR A CA 1
ATOM 464 C C . TYR A 1 62 ? 8.539 5.938 10.922 1 92.44 62 TYR A C 1
ATOM 466 O O . TYR A 1 62 ? 8.594 4.848 11.492 1 92.44 62 TYR A O 1
ATOM 474 N N . ARG A 1 63 ? 9.18 6.18 9.828 1 87.88 63 ARG A N 1
ATOM 475 C CA . ARG A 1 63 ? 10 5.176 9.156 1 87.88 63 ARG A CA 1
ATOM 476 C C . ARG A 1 63 ? 11.156 4.727 10.055 1 87.88 63 ARG A C 1
ATOM 478 O O . ARG A 1 63 ? 11.469 3.537 10.125 1 87.88 63 ARG A O 1
ATOM 485 N N . ALA A 1 64 ? 11.797 5.684 10.625 1 87.88 64 ALA A N 1
ATOM 486 C CA . ALA A 1 64 ? 12.898 5.367 11.539 1 87.88 64 ALA A CA 1
ATOM 487 C C . ALA A 1 64 ? 12.414 4.496 12.695 1 87.88 64 ALA A C 1
ATOM 489 O O . ALA A 1 64 ? 13.078 3.52 13.062 1 87.88 64 ALA A O 1
ATOM 490 N N . GLY A 1 65 ? 11.273 4.922 13.227 1 88.75 65 GLY A N 1
ATOM 491 C CA . GLY A 1 65 ? 10.695 4.141 14.312 1 88.75 65 GLY A CA 1
ATOM 492 C C . GLY A 1 65 ? 10.344 2.723 13.906 1 88.75 65 GLY A C 1
ATOM 493 O O . GLY A 1 65 ? 10.609 1.775 14.648 1 88.75 65 GLY A O 1
ATOM 494 N N . GLN A 1 66 ? 9.789 2.566 12.742 1 86.19 66 GLN A N 1
ATOM 495 C CA . GLN A 1 66 ? 9.43 1.248 12.242 1 86.19 66 GLN A CA 1
ATOM 496 C C . GLN A 1 66 ? 10.656 0.358 12.078 1 86.19 66 GLN A C 1
ATOM 498 O O . GLN A 1 66 ? 10.633 -0.813 12.469 1 86.19 66 GLN A O 1
ATOM 503 N N . PHE A 1 67 ? 11.656 0.891 11.508 1 80.5 67 PHE A N 1
ATOM 504 C CA . PHE A 1 67 ? 12.875 0.123 11.297 1 80.5 67 PHE A CA 1
ATOM 505 C C . PHE A 1 67 ? 13.516 -0.272 12.625 1 80.5 67 PHE A C 1
ATOM 507 O O . PHE A 1 67 ? 13.945 -1.413 12.797 1 80.5 67 PHE A O 1
ATOM 514 N N . TYR A 1 68 ? 13.562 0.673 13.484 1 84.5 68 TYR A N 1
ATOM 515 C CA . TYR A 1 68 ? 14.18 0.415 14.781 1 84.5 68 TYR A CA 1
ATOM 516 C C . TYR A 1 68 ? 13.414 -0.657 15.547 1 84.5 68 TYR A C 1
ATOM 518 O O . TYR A 1 68 ? 14.016 -1.545 16.156 1 84.5 68 TYR A O 1
ATOM 526 N N . TYR A 1 69 ? 12.172 -0.528 15.484 1 81.44 69 TYR A N 1
ATOM 527 C CA . TYR A 1 69 ? 11.336 -1.478 16.203 1 81.44 69 TYR A CA 1
ATOM 528 C C . TYR A 1 69 ? 11.422 -2.865 15.578 1 81.44 69 TYR A C 1
ATOM 530 O O . TYR A 1 69 ? 11.391 -3.875 16.281 1 81.44 69 TYR A O 1
ATOM 538 N N . SER A 1 70 ? 11.547 -2.971 14.258 1 78 70 SER A N 1
ATOM 539 C CA . SER A 1 70 ? 11.547 -4.23 13.523 1 78 70 SER A CA 1
ATOM 540 C C . SER A 1 70 ? 12.852 -4.992 13.734 1 78 70 SER A C 1
ATOM 542 O O . SER A 1 70 ? 12.938 -6.184 13.438 1 78 70 SER A O 1
ATOM 544 N N . ARG A 1 71 ? 13.836 -4.402 14.195 1 75.44 71 ARG A N 1
ATOM 545 C CA . ARG A 1 71 ? 15.133 -5.047 14.406 1 75.44 71 ARG A CA 1
ATOM 546 C C . ARG A 1 71 ? 15 -6.23 15.359 1 75.44 71 ARG A C 1
ATOM 548 O O . ARG A 1 71 ? 15.805 -7.164 15.312 1 75.44 71 ARG A O 1
ATOM 555 N N . MET A 1 72 ? 13.961 -6.07 16.172 1 69.44 72 MET A N 1
ATOM 556 C CA . MET A 1 72 ? 13.758 -7.105 17.172 1 69.44 72 MET A CA 1
ATOM 557 C C . MET A 1 72 ? 13.242 -8.391 16.547 1 69.44 72 MET A C 1
ATOM 559 O O . MET A 1 72 ? 13.391 -9.477 17.109 1 69.44 72 MET A O 1
ATOM 563 N N . GLU A 1 73 ? 12.82 -8.312 15.32 1 70.5 73 GLU A N 1
ATOM 564 C CA . GLU A 1 73 ? 12.141 -9.445 14.711 1 70.5 73 GLU A CA 1
ATOM 565 C C . GLU A 1 73 ? 12.938 -10.008 13.531 1 70.5 73 GLU A C 1
ATOM 567 O O . GLU A 1 73 ? 12.547 -11.008 12.93 1 70.5 73 GLU A O 1
ATOM 572 N N . VAL A 1 74 ? 14.094 -9.539 13.273 1 74.19 74 VAL A N 1
ATOM 573 C CA . VAL A 1 74 ? 14.773 -9.797 12.008 1 74.19 74 VAL A CA 1
ATOM 574 C C . VAL A 1 74 ? 15.492 -11.141 12.078 1 74.19 74 VAL A C 1
ATOM 576 O O . VAL A 1 74 ? 15.859 -11.711 11.047 1 74.19 74 VAL A O 1
ATOM 579 N N . SER A 1 75 ? 15.578 -11.633 13.297 1 72.88 75 SER A N 1
ATOM 580 C CA . SER A 1 75 ? 16.25 -12.922 13.422 1 72.88 75 SER A CA 1
ATOM 581 C C . SER A 1 75 ? 15.469 -14.023 12.711 1 72.88 75 SER A C 1
ATOM 583 O O . SER A 1 75 ? 16.062 -14.961 12.172 1 72.88 75 SER A O 1
ATOM 585 N N . LYS A 1 76 ? 14.25 -13.859 12.609 1 76.56 76 LYS A N 1
ATOM 586 C CA . LYS A 1 76 ? 13.398 -14.852 11.953 1 76.56 76 LYS A CA 1
ATOM 587 C C . LYS A 1 76 ? 13.531 -14.773 10.438 1 76.56 76 LYS A C 1
ATOM 589 O O . LYS A 1 76 ? 13.125 -15.695 9.727 1 76.56 76 LYS A O 1
ATOM 594 N N . LEU A 1 77 ? 14.164 -13.727 9.977 1 78.75 77 LEU A N 1
ATOM 595 C CA . LEU A 1 77 ? 14.352 -13.531 8.547 1 78.75 77 LEU A CA 1
ATOM 596 C C . LEU A 1 77 ? 15.781 -13.875 8.141 1 78.75 77 LEU A C 1
ATOM 598 O O . LEU A 1 77 ? 16.234 -13.484 7.059 1 78.75 77 LEU A O 1
ATOM 602 N N . GLY A 1 78 ? 16.422 -14.602 9.062 1 76.25 78 GLY A N 1
ATOM 603 C CA . GLY A 1 78 ? 17.766 -15.016 8.734 1 76.25 78 GLY A CA 1
ATOM 604 C C . GLY A 1 78 ? 18.797 -13.922 8.922 1 76.25 78 GLY A C 1
ATOM 605 O O . GLY A 1 78 ? 19.891 -13.984 8.367 1 76.25 78 GLY A O 1
ATOM 606 N N . ILE A 1 79 ? 18.438 -12.867 9.617 1 76.31 79 ILE A N 1
ATOM 607 C CA . ILE A 1 79 ? 19.344 -11.75 9.852 1 76.31 79 ILE A CA 1
ATOM 608 C C . ILE A 1 79 ? 19.734 -11.695 11.32 1 76.31 79 ILE A C 1
ATOM 610 O O . ILE A 1 79 ? 18.859 -11.703 12.203 1 76.31 79 ILE A O 1
ATOM 614 N N . THR A 1 80 ? 20.953 -11.875 11.664 1 71 80 THR A N 1
ATOM 615 C CA . THR A 1 80 ? 21.438 -11.805 13.039 1 71 80 THR A CA 1
ATOM 616 C C . THR A 1 80 ? 21.922 -10.391 13.367 1 71 80 THR A C 1
ATOM 618 O O . THR A 1 80 ? 22.828 -9.875 12.703 1 71 80 THR A O 1
ATOM 621 N N . LEU A 1 81 ? 21.125 -9.688 14.148 1 66.94 81 LEU A N 1
ATOM 622 C CA . LEU A 1 81 ? 21.562 -8.383 14.617 1 66.94 81 LEU A CA 1
ATOM 623 C C . LEU A 1 81 ? 22.125 -8.469 16.031 1 66.94 81 LEU A C 1
ATOM 625 O O . LEU A 1 81 ? 21.609 -9.227 16.859 1 66.94 81 LEU A O 1
ATOM 629 N N . HIS A 1 82 ? 23.406 -8.125 16.297 1 61.25 82 HIS A N 1
ATOM 630 C CA . HIS A 1 82 ? 23.953 -8.156 17.641 1 61.25 82 HIS A CA 1
ATOM 631 C C . HIS A 1 82 ? 23.234 -7.152 18.547 1 61.25 82 HIS A C 1
ATOM 633 O O . HIS A 1 82 ? 23.016 -6.004 18.156 1 61.25 82 HIS A O 1
ATOM 639 N N . LYS A 1 83 ? 22.516 -7.617 19.562 1 54.94 83 LYS A N 1
ATOM 640 C CA . LYS A 1 83 ? 21.703 -6.879 20.531 1 54.94 83 LYS A CA 1
ATOM 641 C C . LYS A 1 83 ? 22.484 -5.703 21.109 1 54.94 83 LYS A C 1
ATOM 643 O O . LYS A 1 83 ? 21.906 -4.637 21.359 1 54.94 83 LYS A O 1
ATOM 648 N N . ASN A 1 84 ? 23.766 -5.879 21.625 1 51.94 84 ASN A N 1
ATOM 649 C CA . ASN A 1 84 ? 24.406 -4.898 22.484 1 51.94 84 ASN A CA 1
ATOM 650 C C . ASN A 1 84 ? 24.594 -3.562 21.781 1 51.94 84 ASN A C 1
ATOM 652 O O . ASN A 1 84 ? 24.672 -2.516 22.422 1 51.94 84 ASN A O 1
ATOM 656 N N . ASP A 1 85 ? 24.531 -3.473 20.469 1 55.06 85 ASP A N 1
ATOM 657 C CA . ASP A 1 85 ? 25.078 -2.277 19.812 1 55.06 85 ASP A CA 1
ATOM 658 C C . ASP A 1 85 ? 23.969 -1.503 19.094 1 55.06 85 ASP A C 1
ATOM 660 O O . ASP A 1 85 ? 24.25 -0.529 18.391 1 55.06 85 ASP A O 1
ATOM 664 N N . GLN A 1 86 ? 22.641 -1.803 19.328 1 62.38 86 GLN A N 1
ATOM 665 C CA . GLN A 1 86 ? 21.656 -1.249 18.391 1 62.38 86 GLN A CA 1
ATOM 666 C C . GLN A 1 86 ? 20.844 -0.138 19.047 1 62.38 86 GLN A C 1
ATOM 668 O O . GLN A 1 86 ? 19.672 -0.327 19.359 1 62.38 86 GLN A O 1
ATOM 673 N N . THR A 1 87 ? 21.688 0.967 19.469 1 73.75 87 THR A N 1
ATOM 674 C CA . THR A 1 87 ? 20.984 2.109 20.031 1 73.75 87 THR A CA 1
ATOM 675 C C . THR A 1 87 ? 20.594 3.102 18.953 1 73.75 87 THR A C 1
ATOM 677 O O . THR A 1 87 ? 21.312 3.252 17.953 1 73.75 87 THR A O 1
ATOM 680 N N . PHE A 1 88 ? 19.469 3.73 19.172 1 86.44 88 PHE A N 1
ATOM 681 C CA . PHE A 1 88 ? 19 4.762 18.25 1 86.44 88 PHE A CA 1
ATOM 682 C C . PHE A 1 88 ? 19.828 6.035 18.406 1 86.44 88 PHE A C 1
ATOM 684 O O . PHE A 1 88 ? 19.969 6.559 19.516 1 86.44 88 PHE A O 1
ATOM 691 N N . GLN A 1 89 ? 20.406 6.453 17.297 1 88.69 89 GLN A N 1
ATOM 692 C CA . GLN A 1 89 ? 21.203 7.676 17.297 1 88.69 89 GLN A CA 1
ATOM 693 C C . GLN A 1 89 ? 20.359 8.891 16.953 1 88.69 89 GLN A C 1
ATOM 695 O O . GLN A 1 89 ? 20.281 9.289 15.781 1 88.69 89 GLN A O 1
ATOM 700 N N . TRP A 1 90 ? 19.953 9.57 18.016 1 91.19 90 TRP A N 1
ATOM 701 C CA . TRP A 1 90 ? 18.984 10.656 17.859 1 91.19 90 TRP A CA 1
ATOM 702 C C . TRP A 1 90 ? 19.609 11.828 17.109 1 91.19 90 TRP A C 1
ATOM 704 O O . TRP A 1 90 ? 19.031 12.352 16.172 1 91.19 90 TRP A O 1
ATOM 714 N N . VAL A 1 91 ? 20.797 12.234 17.469 1 90.62 91 VAL A N 1
ATOM 715 C CA . VAL A 1 91 ? 21.391 13.477 16.984 1 90.62 91 VAL A CA 1
ATOM 716 C C . VAL A 1 91 ? 21.703 13.359 15.492 1 90.62 91 VAL A C 1
ATOM 718 O O . VAL A 1 91 ? 21.266 14.188 14.688 1 90.62 91 VAL A O 1
ATOM 721 N N . PRO A 1 92 ? 22.375 12.266 15.102 1 87.94 92 PRO A N 1
ATOM 722 C CA . PRO A 1 92 ? 22.594 12.125 13.664 1 87.94 92 PRO A CA 1
ATOM 723 C C . PRO A 1 92 ? 21.297 12.031 12.875 1 87.94 92 PRO A C 1
ATOM 725 O O . PRO A 1 92 ? 21.188 12.602 11.781 1 87.94 92 PRO A O 1
ATOM 728 N N . PHE A 1 93 ? 20.375 11.328 13.398 1 90.56 93 PHE A N 1
ATOM 729 C CA . PHE A 1 93 ? 19.094 11.195 12.719 1 90.56 93 PHE A CA 1
ATOM 730 C C . PHE A 1 93 ? 18.406 12.547 12.586 1 90.56 93 PHE A C 1
ATOM 732 O O . PHE A 1 93 ? 17.938 12.914 11.5 1 90.56 93 PHE A O 1
ATOM 739 N N . MET A 1 94 ? 18.359 13.328 13.648 1 91.62 94 MET A N 1
ATOM 740 C CA . MET A 1 94 ? 17.719 14.641 13.664 1 91.62 94 MET A CA 1
ATOM 741 C C . MET A 1 94 ? 18.406 15.602 12.695 1 91.62 94 MET A C 1
ATOM 743 O O . MET A 1 94 ? 17.734 16.344 11.977 1 91.62 94 MET A O 1
ATOM 747 N N . ASN A 1 95 ? 19.672 15.539 12.664 1 90.44 95 ASN A N 1
ATOM 748 C CA . ASN A 1 95 ? 20.422 16.375 11.727 1 90.44 95 ASN A CA 1
ATOM 749 C C . ASN A 1 95 ? 20.062 16.047 10.273 1 90.44 95 ASN A C 1
ATOM 751 O O . ASN A 1 95 ? 19.922 16.953 9.445 1 90.44 95 ASN A O 1
ATOM 755 N N . ASN A 1 96 ? 19.938 14.773 10.023 1 87.88 96 ASN A N 1
ATOM 756 C CA . ASN A 1 96 ? 19.562 14.344 8.68 1 87.88 96 ASN A CA 1
ATOM 757 C C . ASN A 1 96 ? 18.156 14.812 8.312 1 87.88 96 ASN A C 1
ATOM 759 O O . ASN A 1 96 ? 17.906 15.227 7.18 1 87.88 96 ASN A O 1
ATOM 763 N N . VAL A 1 97 ? 17.266 14.711 9.258 1 90.06 97 VAL A N 1
ATOM 764 C CA . VAL A 1 97 ? 15.883 15.133 9.031 1 90.06 97 VAL A CA 1
ATOM 765 C C . VAL A 1 97 ? 15.836 16.641 8.766 1 90.06 97 VAL A C 1
ATOM 767 O O . VAL A 1 97 ? 15.203 17.094 7.809 1 90.06 97 VAL A O 1
ATOM 770 N N . GLN A 1 98 ? 16.516 17.391 9.562 1 91 98 GLN A N 1
ATOM 771 C CA . GLN A 1 98 ? 16.531 18.844 9.422 1 91 98 GLN A CA 1
ATOM 772 C C . GLN A 1 98 ? 17.172 19.266 8.102 1 91 98 GLN A C 1
ATOM 774 O O . GLN A 1 98 ? 16.688 20.172 7.434 1 91 98 GLN A O 1
ATOM 779 N N . LEU A 1 99 ? 18.219 18.594 7.785 1 90.25 99 LEU A N 1
ATOM 780 C CA . LEU A 1 99 ? 18.906 18.891 6.531 1 90.25 99 LEU A CA 1
ATOM 781 C C . LEU A 1 99 ? 18 18.594 5.336 1 90.25 99 LEU A C 1
ATOM 783 O O . LEU A 1 99 ? 17.969 19.359 4.371 1 90.25 99 LEU A O 1
ATOM 787 N N . PHE A 1 100 ? 17.359 17.5 5.359 1 90.31 100 PHE A N 1
ATOM 788 C CA . PHE A 1 100 ? 16.453 17.125 4.277 1 90.31 100 PHE A CA 1
ATOM 789 C C . PHE A 1 100 ? 15.352 18.156 4.113 1 90.31 100 PHE A C 1
ATOM 791 O O . PHE A 1 100 ? 15.055 18.594 2.998 1 90.31 100 PHE A O 1
ATOM 798 N N . CYS A 1 101 ? 14.664 18.5 5.23 1 92.12 101 CYS A N 1
ATOM 799 C CA . CYS A 1 101 ? 13.578 19.484 5.203 1 92.12 101 CYS A CA 1
ATOM 800 C C . CYS A 1 101 ? 14.07 20.828 4.691 1 92.12 101 CYS A C 1
ATOM 802 O O . CYS A 1 101 ? 13.391 21.484 3.895 1 92.12 101 CYS A O 1
ATOM 804 N N . LYS A 1 102 ? 15.25 21.203 5.125 1 92.06 102 LYS A N 1
ATOM 805 C CA . LYS A 1 102 ? 15.828 22.453 4.672 1 92.06 102 LYS A CA 1
ATOM 806 C C . LYS A 1 102 ? 16.078 22.438 3.168 1 92.06 102 LYS A C 1
ATOM 808 O O . LYS A 1 102 ? 15.797 23.422 2.473 1 92.06 102 LYS A O 1
ATOM 813 N N . ASN A 1 103 ? 16.625 21.344 2.717 1 91.69 103 ASN A N 1
ATOM 814 C CA . ASN A 1 103 ? 16.891 21.203 1.288 1 91.69 103 ASN A CA 1
ATOM 815 C C . ASN A 1 103 ? 15.594 21.234 0.478 1 91.69 103 ASN A C 1
ATOM 817 O O . ASN A 1 103 ? 15.555 21.812 -0.613 1 91.69 103 ASN A O 1
ATOM 821 N N . LEU A 1 104 ? 14.641 20.609 0.987 1 91.19 104 LEU A N 1
ATOM 822 C CA . LEU A 1 104 ? 13.344 20.609 0.314 1 91.19 104 LEU A CA 1
ATOM 823 C C . LEU A 1 104 ? 12.758 22.016 0.267 1 91.19 104 LEU A C 1
ATOM 825 O O . LEU A 1 104 ? 12.203 22.438 -0.754 1 91.19 104 LEU A O 1
ATOM 829 N N . ALA A 1 105 ? 12.812 22.734 1.337 1 91.38 105 ALA A N 1
ATOM 830 C CA . ALA A 1 105 ? 12.336 24.109 1.395 1 91.38 105 ALA A CA 1
ATOM 831 C C . ALA A 1 105 ? 13.094 24.984 0.406 1 91.38 105 ALA A C 1
ATOM 833 O O . ALA A 1 105 ? 12.492 25.812 -0.288 1 91.38 105 ALA A O 1
ATOM 834 N N . MET A 1 106 ? 14.359 24.781 0.308 1 91.38 106 MET A N 1
ATOM 835 C CA . MET A 1 106 ? 15.188 25.531 -0.624 1 91.38 106 MET A CA 1
ATOM 836 C C . MET A 1 106 ? 14.82 25.219 -2.068 1 91.38 106 MET A C 1
ATOM 838 O O . MET A 1 106 ? 14.773 26.109 -2.918 1 91.38 106 MET A O 1
ATOM 842 N N . SER A 1 107 ? 14.641 23.953 -2.24 1 91.06 107 SER A N 1
ATOM 843 C CA . SER A 1 107 ? 14.234 23.547 -3.58 1 91.06 107 SER A CA 1
ATOM 844 C C . SER A 1 107 ? 12.914 24.188 -3.984 1 91.06 107 SER A C 1
ATOM 846 O O . SER A 1 107 ? 12.719 24.531 -5.152 1 91.06 107 SER A O 1
ATOM 848 N N . CYS A 1 108 ? 12.031 24.297 -3.064 1 90.44 108 CYS A N 1
ATOM 849 C CA . CYS A 1 108 ? 10.758 24.969 -3.322 1 90.44 108 CYS A CA 1
ATOM 850 C C . CYS A 1 108 ? 10.969 26.438 -3.643 1 90.44 108 CYS A C 1
ATOM 852 O O . CYS A 1 108 ? 10.328 26.984 -4.539 1 90.44 108 CYS A O 1
ATOM 854 N N . GLN A 1 109 ? 11.805 27.016 -2.959 1 90.44 109 GLN A N 1
ATOM 855 C CA . GLN A 1 109 ? 12.109 28.422 -3.199 1 90.44 109 GLN A CA 1
ATOM 856 C C . GLN A 1 109 ? 12.695 28.625 -4.594 1 90.44 109 GLN A C 1
ATOM 858 O O . GLN A 1 109 ? 12.32 29.578 -5.293 1 90.44 109 GLN A O 1
ATOM 863 N N . VAL A 1 110 ? 13.539 27.766 -4.965 1 91.81 110 VAL A N 1
ATOM 864 C CA . VAL A 1 110 ? 14.156 27.844 -6.281 1 91.81 110 VAL A CA 1
ATOM 865 C C . VAL A 1 110 ? 13.094 27.641 -7.363 1 91.81 110 VAL A C 1
ATOM 867 O O . VAL A 1 110 ? 13.094 28.359 -8.375 1 91.81 110 VAL A O 1
ATOM 870 N N . LEU A 1 111 ? 12.266 26.75 -7.102 1 89.81 111 LEU A N 1
ATOM 871 C CA . LEU A 1 111 ? 11.195 26.5 -8.055 1 89.81 111 LEU A CA 1
ATOM 872 C C . LEU A 1 111 ? 10.305 27.719 -8.227 1 89.81 111 LEU A C 1
ATOM 874 O O . LEU A 1 111 ? 9.875 28.031 -9.336 1 89.81 111 LEU A O 1
ATOM 878 N N . LEU A 1 112 ? 9.977 28.344 -7.148 1 91.69 112 LEU A N 1
ATOM 879 C CA . LEU A 1 112 ? 9.172 29.562 -7.207 1 91.69 112 LEU A CA 1
ATOM 880 C C . LEU A 1 112 ? 9.891 30.641 -8.016 1 91.69 112 LEU A C 1
ATOM 882 O O . LEU A 1 112 ? 9.281 31.281 -8.883 1 91.69 112 LEU A O 1
ATOM 886 N N . GLN A 1 113 ? 11.125 30.719 -7.816 1 90.81 113 GLN A N 1
ATOM 887 C CA . GLN A 1 113 ? 11.922 31.719 -8.523 1 90.81 113 GLN A CA 1
ATOM 888 C C . GLN A 1 113 ? 12 31.406 -10.016 1 90.81 113 GLN A C 1
ATOM 890 O O . GLN A 1 113 ? 11.828 32.281 -10.844 1 90.81 113 GLN A O 1
ATOM 895 N N . GLU A 1 114 ? 12.203 30.203 -10.242 1 91.44 114 GLU A N 1
ATOM 896 C CA . GLU A 1 114 ? 12.305 29.781 -11.633 1 91.44 114 GLU A CA 1
ATOM 897 C C . GLU A 1 114 ? 10.977 29.953 -12.359 1 91.44 114 GLU A C 1
ATOM 899 O O . GLU A 1 114 ? 10.953 30.156 -13.578 1 91.44 114 GLU A O 1
ATOM 904 N N . SER A 1 115 ? 9.914 29.891 -11.602 1 90.5 115 SER A N 1
ATOM 905 C CA . SER A 1 115 ? 8.578 30.031 -12.18 1 90.5 115 SER A CA 1
ATOM 906 C C . SER A 1 115 ? 8.188 31.5 -12.305 1 90.5 115 SER A C 1
ATOM 908 O O . SER A 1 115 ? 7.07 31.812 -12.719 1 90.5 115 SER A O 1
ATOM 910 N N . GLY A 1 116 ? 9.062 32.344 -11.867 1 91.81 116 GLY A N 1
ATOM 911 C CA . GLY A 1 116 ? 8.789 33.781 -11.969 1 91.81 116 GLY A CA 1
ATOM 912 C C . GLY A 1 116 ? 7.938 34.312 -10.828 1 91.81 116 GLY A C 1
ATOM 913 O O . GLY A 1 116 ? 7.309 35.375 -10.953 1 91.81 116 GLY A O 1
ATOM 914 N N . ILE A 1 117 ? 7.859 33.625 -9.773 1 95.88 117 ILE A N 1
ATOM 915 C CA . ILE A 1 117 ? 7.07 34 -8.617 1 95.88 117 ILE A CA 1
ATOM 916 C C . ILE A 1 117 ? 7.969 34.688 -7.59 1 95.88 117 ILE A C 1
ATOM 918 O O . ILE A 1 117 ? 8.992 34.125 -7.18 1 95.88 117 ILE A O 1
ATOM 922 N N . GLU A 1 118 ? 7.617 35.844 -7.219 1 93.56 118 GLU A N 1
ATOM 923 C CA . GLU A 1 118 ? 8.414 36.562 -6.23 1 93.56 118 GLU A CA 1
ATOM 924 C C . GLU A 1 118 ? 8.047 36.125 -4.812 1 93.56 118 GLU A C 1
ATOM 926 O O . GLU A 1 118 ? 6.867 36.125 -4.445 1 93.56 118 GLU A O 1
ATOM 931 N N . PHE A 1 119 ? 9.023 35.812 -4.105 1 92.56 119 PHE A N 1
ATOM 932 C CA . PHE A 1 119 ? 8.828 35.438 -2.705 1 92.56 119 PHE A CA 1
ATOM 933 C C . PHE A 1 119 ? 9.273 36.562 -1.786 1 92.56 119 PHE A C 1
ATOM 935 O O . PHE A 1 119 ? 10.383 37.094 -1.923 1 92.56 119 PHE A O 1
ATOM 942 N N . HIS A 1 120 ? 8.406 36.969 -0.892 1 91.12 120 HIS A N 1
ATOM 943 C CA . HIS A 1 120 ? 8.703 38 0.097 1 91.12 120 HIS A CA 1
ATOM 944 C C . HIS A 1 120 ? 8.602 37.438 1.515 1 91.12 120 HIS A C 1
ATOM 946 O O . HIS A 1 120 ? 7.562 36.938 1.911 1 91.12 120 HIS A O 1
ATOM 952 N N . ASN A 1 121 ? 9.703 37.594 2.182 1 87.56 121 ASN A N 1
ATOM 953 C CA . ASN A 1 121 ? 9.664 37.25 3.605 1 87.56 121 ASN A CA 1
ATOM 954 C C . ASN A 1 121 ? 9.117 38.438 4.422 1 87.56 121 ASN A C 1
ATOM 956 O O . ASN A 1 121 ? 9.82 39.406 4.672 1 87.56 121 ASN A O 1
ATOM 960 N N . GLY A 1 122 ? 7.801 38.344 4.789 1 87.44 122 GLY A N 1
ATOM 961 C CA . GLY A 1 122 ? 7.188 39.406 5.566 1 87.44 122 GLY A CA 1
ATOM 962 C C . GLY A 1 122 ? 5.785 39.062 6.039 1 87.44 122 GLY A C 1
ATOM 963 O O . GLY A 1 122 ? 5.027 38.406 5.332 1 87.44 122 GLY A O 1
ATOM 964 N N . TYR A 1 123 ? 5.609 39.5 7.285 1 89.69 123 TYR A N 1
ATOM 965 C CA . TYR A 1 123 ? 4.25 39.438 7.805 1 89.69 123 TYR A CA 1
ATOM 966 C C . TYR A 1 123 ? 3.344 40.438 7.125 1 89.69 123 TYR A C 1
ATOM 968 O O . TYR A 1 123 ? 3.768 41.562 6.836 1 89.69 123 TYR A O 1
ATOM 976 N N . VAL A 1 124 ? 2.07 40.094 6.879 1 93.81 124 VAL A N 1
ATOM 977 C CA . VAL A 1 124 ? 1.199 40.938 6.051 1 93.81 124 VAL A CA 1
ATOM 978 C C . VAL A 1 124 ? 0.085 41.531 6.906 1 93.81 124 VAL A C 1
ATOM 980 O O . VAL A 1 124 ? -0.498 40.844 7.746 1 93.81 124 VAL A O 1
ATOM 983 N N . HIS A 1 125 ? -0.112 42.812 6.703 1 94.88 125 HIS A N 1
ATOM 984 C CA . HIS A 1 125 ? -1.249 43.531 7.262 1 94.88 125 HIS A CA 1
ATOM 985 C C . HIS A 1 125 ? -2.057 44.219 6.164 1 94.88 125 HIS A C 1
ATOM 987 O O . HIS A 1 125 ? -1.502 44.969 5.352 1 94.88 125 HIS A O 1
ATOM 993 N N . PHE A 1 126 ? -3.381 44 6.184 1 96.69 126 PHE A N 1
ATOM 994 C CA . PHE A 1 126 ? -4.238 44.625 5.191 1 96.69 126 PHE A CA 1
ATOM 995 C C . PHE A 1 126 ? -4.559 46.062 5.59 1 96.69 126 PHE A C 1
ATOM 997 O O . PHE A 1 126 ? -5.066 46.312 6.688 1 96.69 126 PHE A O 1
ATOM 1004 N N . ILE A 1 127 ? -4.285 46.969 4.676 1 95.5 127 ILE A N 1
ATOM 1005 C CA . ILE A 1 127 ? -4.645 48.375 4.859 1 95.5 127 ILE A CA 1
ATOM 1006 C C . ILE A 1 127 ? -6.07 48.594 4.363 1 95.5 127 ILE A C 1
ATOM 1008 O O . ILE A 1 127 ? -6.824 49.375 4.965 1 95.5 127 ILE A O 1
ATOM 1012 N N . ASP A 1 128 ? -6.324 48.031 3.281 1 95.75 128 ASP A N 1
ATOM 1013 C CA . ASP A 1 128 ? -7.66 48 2.691 1 95.75 128 ASP A CA 1
ATOM 1014 C C . ASP A 1 128 ? -7.859 46.75 1.861 1 95.75 128 ASP A C 1
ATOM 1016 O O . ASP A 1 128 ? -7.066 45.812 1.954 1 95.75 128 ASP A O 1
ATOM 1020 N N . GLU A 1 129 ? -8.891 46.719 1.078 1 96.38 129 GLU A N 1
ATOM 1021 C CA . GLU A 1 129 ? -9.289 45.5 0.392 1 96.38 129 GLU A CA 1
ATOM 1022 C C . GLU A 1 129 ? -8.328 45.156 -0.739 1 96.38 129 GLU A C 1
ATOM 1024 O O . GLU A 1 129 ? -8.336 44.031 -1.252 1 96.38 129 GLU A O 1
ATOM 1029 N N . THR A 1 130 ? -7.441 46.031 -1.137 1 97.31 130 THR A N 1
ATOM 1030 C CA . THR A 1 130 ? -6.582 45.781 -2.287 1 97.31 130 THR A CA 1
ATOM 1031 C C . THR A 1 130 ? -5.129 46.125 -1.966 1 97.31 130 THR A C 1
ATOM 1033 O O . THR A 1 130 ? -4.27 46.094 -2.85 1 97.31 130 THR A O 1
ATOM 1036 N N . THR A 1 131 ? -4.887 46.531 -0.687 1 97.5 131 THR A N 1
ATOM 1037 C CA . THR A 1 131 ? -3.543 46.969 -0.325 1 97.5 131 THR A CA 1
ATOM 1038 C C . THR A 1 131 ? -3.074 46.281 0.955 1 97.5 131 THR A C 1
ATOM 1040 O O . THR A 1 131 ? -3.793 46.281 1.957 1 97.5 131 THR A O 1
ATOM 1043 N N . ILE A 1 132 ? -1.83 45.75 0.833 1 96.75 132 ILE A N 1
ATOM 1044 C CA . ILE A 1 132 ? -1.226 45.125 2.014 1 96.75 132 ILE A CA 1
ATOM 1045 C C . ILE A 1 132 ? 0.093 45.812 2.336 1 96.75 132 ILE A C 1
ATOM 1047 O O . ILE A 1 132 ? 0.667 46.5 1.482 1 96.75 132 ILE A O 1
ATOM 1051 N N . GLN A 1 133 ? 0.444 45.688 3.611 1 95.56 133 GLN A N 1
ATOM 1052 C CA . GLN A 1 133 ? 1.733 46.188 4.062 1 95.56 133 GLN A CA 1
ATOM 1053 C C . GLN A 1 133 ? 2.514 45.125 4.824 1 95.56 133 GLN A C 1
ATOM 1055 O O . GLN A 1 133 ? 1.944 44.406 5.633 1 95.56 133 GLN A O 1
ATOM 1060 N N . THR A 1 134 ? 3.771 44.969 4.418 1 92 134 THR A N 1
ATOM 1061 C CA . THR A 1 134 ? 4.621 44 5.137 1 92 134 THR A CA 1
ATOM 1062 C C . THR A 1 134 ? 5.043 44.594 6.488 1 92 134 THR A C 1
ATOM 1064 O O . THR A 1 134 ? 5.285 45.781 6.609 1 92 134 THR A O 1
ATOM 1067 N N . THR A 1 135 ? 4.945 43.688 7.438 1 83.19 135 THR A N 1
ATOM 1068 C CA . THR A 1 135 ? 5.387 44.062 8.781 1 83.19 135 THR A CA 1
ATOM 1069 C C . THR A 1 135 ? 6.258 42.938 9.367 1 83.19 135 THR A C 1
ATOM 1071 O O . THR A 1 135 ? 6.359 41.844 8.797 1 83.19 135 THR A O 1
ATOM 1074 N N . GLY A 1 136 ? 7.008 43.156 10.383 1 72.56 136 GLY A N 1
ATOM 1075 C CA . GLY A 1 136 ? 7.844 42.156 11.062 1 72.56 136 GLY A CA 1
ATOM 1076 C C . GLY A 1 136 ? 9.18 42.75 11.508 1 72.56 136 GLY A C 1
ATOM 1077 O O . GLY A 1 136 ? 9.57 43.812 11.086 1 72.56 136 GLY A O 1
ATOM 1078 N N . SER A 1 137 ? 9.688 41.969 12.367 1 67.81 137 SER A N 1
ATOM 1079 C CA . SER A 1 137 ? 10.961 42.469 12.883 1 67.81 137 SER A CA 1
ATOM 1080 C C . SER A 1 137 ? 12.031 42.469 11.797 1 67.81 137 SER A C 1
ATOM 1082 O O . SER A 1 137 ? 12.289 41.406 11.18 1 67.81 137 SER A O 1
ATOM 1084 N N . GLY A 1 138 ? 12.555 43.5 11.547 1 70.19 138 GLY A N 1
ATOM 1085 C CA . GLY A 1 138 ? 13.648 43.594 10.602 1 70.19 138 GLY A CA 1
ATOM 1086 C C . GLY A 1 138 ? 13.18 43.688 9.156 1 70.19 138 GLY A C 1
ATOM 1087 O O . GLY A 1 138 ? 14 43.656 8.234 1 70.19 138 GLY A O 1
ATOM 1088 N N . ILE A 1 139 ? 11.836 43.75 9.055 1 78.12 139 ILE A N 1
ATOM 1089 C CA . ILE A 1 139 ? 11.305 43.781 7.695 1 78.12 139 ILE A CA 1
ATOM 1090 C C . ILE A 1 139 ? 10.914 45.219 7.332 1 78.12 139 ILE A C 1
ATOM 1092 O O . ILE A 1 139 ? 10.32 45.938 8.141 1 78.12 139 ILE A O 1
ATOM 1096 N N . VAL A 1 140 ? 11.328 45.688 6.176 1 80.69 140 VAL A N 1
ATOM 1097 C CA . VAL A 1 140 ? 10.977 47.031 5.668 1 80.69 140 VAL A CA 1
ATOM 1098 C C . VAL A 1 140 ? 9.484 47.062 5.328 1 80.69 140 VAL A C 1
ATOM 1100 O O . VAL A 1 140 ? 8.977 46.188 4.629 1 80.69 140 VAL A O 1
ATOM 1103 N N . LYS A 1 141 ? 8.914 48.062 5.934 1 88.88 141 LYS A N 1
ATOM 1104 C CA . LYS A 1 141 ? 7.5 48.25 5.617 1 88.88 141 LYS A CA 1
ATOM 1105 C C . LYS A 1 141 ? 7.316 48.688 4.168 1 88.88 141 LYS A C 1
ATOM 1107 O O . LYS A 1 141 ? 7.812 49.75 3.762 1 88.88 141 LYS A O 1
ATOM 1112 N N . THR A 1 142 ? 6.723 47.875 3.412 1 93.75 142 THR A N 1
ATOM 1113 C CA . THR A 1 142 ? 6.445 48.125 2.006 1 93.75 142 THR A CA 1
ATOM 1114 C C . THR A 1 142 ? 4.996 47.781 1.667 1 93.75 142 THR A C 1
ATOM 1116 O O . THR A 1 142 ? 4.461 46.781 2.152 1 93.75 142 THR A O 1
ATOM 1119 N N . LYS A 1 143 ? 4.41 48.688 0.905 1 96.44 143 LYS A N 1
ATOM 1120 C CA . LYS A 1 143 ? 3.037 48.438 0.47 1 96.44 143 LYS A CA 1
ATOM 1121 C C . LYS A 1 143 ? 3.002 47.75 -0.885 1 96.44 143 LYS A C 1
ATOM 1123 O O . LYS A 1 143 ? 3.834 48.031 -1.754 1 96.44 143 LYS A O 1
ATOM 1128 N N . TYR A 1 144 ? 2.072 46.844 -1.028 1 97.44 144 TYR A N 1
ATOM 1129 C CA . TYR A 1 144 ? 1.821 46.125 -2.27 1 97.44 144 TYR A CA 1
ATOM 1130 C C . TYR A 1 144 ? 0.337 46.156 -2.615 1 97.44 144 TYR A C 1
ATOM 1132 O O . TYR A 1 144 ? -0.513 46.25 -1.728 1 97.44 144 TYR A O 1
ATOM 1140 N N . ARG A 1 145 ? -0.009 46.062 -3.879 1 98 145 ARG A N 1
ATOM 1141 C CA . ARG A 1 145 ? -1.398 46.094 -4.324 1 98 145 ARG A CA 1
ATOM 1142 C C . ARG A 1 145 ? -1.691 44.906 -5.242 1 98 145 ARG A C 1
ATOM 1144 O O . ARG A 1 145 ? -0.825 44.469 -6.008 1 98 145 ARG A O 1
ATOM 1151 N N . ALA A 1 146 ? -2.891 44.406 -5.102 1 98.19 146 ALA A N 1
ATOM 1152 C CA . ALA A 1 146 ? -3.385 43.344 -6 1 98.19 146 ALA A CA 1
ATOM 1153 C C . ALA A 1 146 ? -4.91 43.312 -6.016 1 98.19 146 ALA A C 1
ATOM 1155 O O . ALA A 1 146 ? -5.555 43.719 -5.039 1 98.19 146 ALA A O 1
ATOM 1156 N N . PRO A 1 147 ? -5.484 42.906 -7.125 1 97.88 147 PRO A N 1
ATOM 1157 C CA . PRO A 1 147 ? -6.941 42.75 -7.164 1 97.88 147 PRO A CA 1
ATOM 1158 C C . PRO A 1 147 ? -7.414 41.469 -6.504 1 97.88 147 PRO A C 1
ATOM 1160 O O . PRO A 1 147 ? -8.586 41.344 -6.141 1 97.88 147 PRO A O 1
ATOM 1163 N N . ILE A 1 148 ? -6.488 40.5 -6.383 1 98.12 148 ILE A N 1
ATOM 1164 C CA . ILE A 1 148 ? -6.848 39.188 -5.82 1 98.12 148 ILE A CA 1
ATOM 1165 C C . ILE A 1 148 ? -5.836 38.781 -4.75 1 98.12 148 ILE A C 1
ATOM 1167 O O . ILE A 1 148 ? -4.629 38.812 -4.996 1 98.12 148 ILE A O 1
ATOM 1171 N N . PHE A 1 149 ? -6.371 38.469 -3.629 1 98.5 149 PHE A N 1
ATOM 1172 C CA . PHE A 1 149 ? -5.574 37.906 -2.539 1 98.5 149 PHE A CA 1
ATOM 1173 C C . PHE A 1 149 ? -6.035 36.5 -2.188 1 98.5 149 PHE A C 1
ATOM 1175 O O . PHE A 1 149 ? -7.238 36.219 -2.178 1 98.5 149 PHE A O 1
ATOM 1182 N N . ILE A 1 150 ? -5.105 35.562 -1.947 1 98.62 150 ILE A N 1
ATOM 1183 C CA . ILE A 1 150 ? -5.406 34.219 -1.481 1 98.62 150 ILE A CA 1
ATOM 1184 C C . ILE A 1 150 ? -4.766 34 -0.114 1 98.62 150 ILE A C 1
ATOM 1186 O O . ILE A 1 150 ? -3.537 34 0.01 1 98.62 150 ILE A O 1
ATOM 1190 N N . LEU A 1 151 ? -5.602 33.875 0.871 1 98.19 151 LEU A N 1
ATOM 1191 C CA . LEU A 1 151 ? -5.129 33.562 2.213 1 98.19 151 LEU A CA 1
ATOM 1192 C C . LEU A 1 151 ? -4.887 32.062 2.373 1 98.19 151 LEU A C 1
ATOM 1194 O O . LEU A 1 151 ? -5.836 31.266 2.373 1 98.19 151 LEU A O 1
ATOM 1198 N N . ALA A 1 152 ? -3.658 31.609 2.494 1 97.62 152 ALA A N 1
ATOM 1199 C CA . ALA A 1 152 ? -3.205 30.25 2.709 1 97.62 152 ALA A CA 1
ATOM 1200 C C . ALA A 1 152 ? -2.197 30.172 3.852 1 97.62 152 ALA A C 1
ATOM 1202 O O . ALA A 1 152 ? -1.139 29.547 3.715 1 97.62 152 ALA A O 1
ATOM 1203 N N . THR A 1 153 ? -2.533 30.75 4.977 1 95.5 153 THR A N 1
ATOM 1204 C CA . THR A 1 153 ? -1.583 30.984 6.059 1 95.5 153 THR A CA 1
ATOM 1205 C C . THR A 1 153 ? -1.462 29.766 6.949 1 95.5 153 THR A C 1
ATOM 1207 O O . THR A 1 153 ? -0.538 29.656 7.758 1 95.5 153 THR A O 1
ATOM 1210 N N . GLY A 1 154 ? -2.369 28.844 6.809 1 94.38 154 GLY A N 1
ATOM 1211 C CA . GLY A 1 154 ? -2.312 27.625 7.602 1 94.38 154 GLY A CA 1
ATOM 1212 C C . GLY A 1 154 ? -2.607 27.859 9.07 1 94.38 154 GLY A C 1
ATOM 1213 O O . GLY A 1 154 ? -3.395 28.734 9.422 1 94.38 154 GLY A O 1
ATOM 1214 N N . THR A 1 155 ? -2.156 26.922 9.883 1 94.31 155 THR A N 1
ATOM 1215 C CA . THR A 1 155 ? -2.443 26.938 11.32 1 94.31 155 THR A CA 1
ATOM 1216 C C . THR A 1 155 ? -1.171 26.719 12.125 1 94.31 155 THR A C 1
ATOM 1218 O O . THR A 1 155 ? -0.115 26.422 11.57 1 94.31 155 THR A O 1
ATOM 1221 N N . LYS A 1 156 ? -1.209 27 13.383 1 92.25 156 LYS A N 1
ATOM 1222 C CA . LYS A 1 156 ? -0.178 26.688 14.367 1 92.25 156 LYS A CA 1
ATOM 1223 C C . LYS A 1 156 ? -0.772 25.969 15.578 1 92.25 156 LYS A C 1
ATOM 1225 O O . LYS A 1 156 ? -1.973 26.062 15.836 1 92.25 156 LYS A O 1
ATOM 1230 N N . PRO A 1 157 ? 0.045 25.219 16.328 1 93.75 157 PRO A N 1
ATOM 1231 C CA . PRO A 1 157 ? -0.484 24.531 17.5 1 93.75 157 PRO A CA 1
ATOM 1232 C C . PRO A 1 157 ? -1.055 25.484 18.547 1 93.75 157 PRO A C 1
ATOM 1234 O O . PRO A 1 157 ? -0.487 26.547 18.781 1 93.75 157 PRO A O 1
ATOM 1237 N N . ARG A 1 158 ? -2.146 25.094 19.109 1 93.75 158 ARG A N 1
ATOM 1238 C CA . ARG A 1 158 ? -2.732 25.859 20.219 1 93.75 158 ARG A CA 1
ATOM 1239 C C . ARG A 1 158 ? -1.924 25.688 21.5 1 93.75 158 ARG A C 1
ATOM 1241 O O . ARG A 1 158 ? -1.538 24.562 21.844 1 93.75 158 ARG A O 1
ATOM 1248 N N . ILE A 1 159 ? -1.629 26.734 22.125 1 93.62 159 ILE A N 1
ATOM 1249 C CA . ILE A 1 159 ? -0.997 26.734 23.438 1 93.62 159 ILE A CA 1
ATOM 1250 C C . ILE A 1 159 ? -2.023 27.094 24.5 1 93.62 159 ILE A C 1
ATOM 1252 O O . ILE A 1 159 ? -2.68 28.141 24.406 1 93.62 159 ILE A O 1
ATOM 1256 N N . ASP A 1 160 ? -2.182 26.25 25.453 1 92.12 160 ASP A N 1
ATOM 1257 C CA . ASP A 1 160 ? -3.098 26.547 26.547 1 92.12 160 ASP A CA 1
ATOM 1258 C C . ASP A 1 160 ? -2.453 27.484 27.562 1 92.12 160 ASP A C 1
ATOM 1260 O O . ASP A 1 160 ? -1.852 27.031 28.547 1 92.12 160 ASP A O 1
ATOM 1264 N N . LYS A 1 161 ? -2.822 28.719 27.484 1 91.5 161 LYS A N 1
ATOM 1265 C CA . LYS A 1 161 ? -2.182 29.734 28.312 1 91.5 161 LYS A CA 1
ATOM 1266 C C . LYS A 1 161 ? -2.752 29.75 29.719 1 91.5 161 LYS A C 1
ATOM 1268 O O . LYS A 1 161 ? -2.236 30.438 30.609 1 91.5 161 LYS A O 1
ATOM 1273 N N . GLU A 1 162 ? -3.742 28.953 29.906 1 91.06 162 GLU A N 1
ATOM 1274 C CA . GLU A 1 162 ? -4.316 28.828 31.25 1 91.06 162 GLU A CA 1
ATOM 1275 C C . GLU A 1 162 ? -3.459 27.938 32.125 1 91.06 162 GLU A C 1
ATOM 1277 O O . GLU A 1 162 ? -3.605 27.953 33.375 1 91.06 162 GLU A O 1
ATOM 1282 N N . ILE A 1 163 ? -2.631 27.156 31.578 1 93.12 163 ILE A N 1
ATOM 1283 C CA . ILE A 1 163 ? -1.729 26.312 32.344 1 93.12 163 ILE A CA 1
ATOM 1284 C C . ILE A 1 163 ? -0.553 27.141 32.875 1 93.12 163 ILE A C 1
ATOM 1286 O O . ILE A 1 163 ? 0.186 27.734 32.062 1 93.12 163 ILE A O 1
ATOM 1290 N N . PHE A 1 164 ? -0.391 27.125 34.25 1 93.81 164 PHE A N 1
ATOM 1291 C CA . PHE A 1 164 ? 0.758 27.828 34.812 1 93.81 164 PHE A CA 1
ATOM 1292 C C . PHE A 1 164 ? 2.062 27.203 34.312 1 93.81 164 PHE A C 1
ATOM 1294 O O . PHE A 1 164 ? 2.24 25.984 34.406 1 93.81 164 PHE A O 1
ATOM 1301 N N . GLY A 1 165 ? 2.949 28 33.688 1 93.31 165 GLY A N 1
ATOM 1302 C CA . GLY A 1 165 ? 4.223 27.5 33.219 1 93.31 165 GLY A CA 1
ATOM 1303 C C . GLY A 1 165 ? 4.152 26.984 31.781 1 93.31 165 GLY A C 1
ATOM 1304 O O . GLY A 1 165 ? 5.016 26.219 31.344 1 93.31 165 GLY A O 1
ATOM 1305 N N . TYR A 1 166 ? 3.092 27.359 31.047 1 93.44 166 TYR A N 1
ATOM 1306 C CA . TYR A 1 166 ? 2.865 26.875 29.688 1 93.44 166 TYR A CA 1
ATOM 1307 C C . TYR A 1 166 ? 4.059 27.172 28.797 1 93.44 166 TYR A C 1
ATOM 1309 O O . TYR A 1 166 ? 4.297 26.484 27.797 1 93.44 166 TYR A O 1
ATOM 1317 N N . ASP A 1 167 ? 4.852 28.203 29.078 1 91.12 167 ASP A N 1
ATOM 1318 C CA . ASP A 1 167 ? 5.953 28.641 28.234 1 91.12 167 ASP A CA 1
ATOM 1319 C C . ASP A 1 167 ? 7.152 27.703 28.359 1 91.12 167 ASP A C 1
ATOM 1321 O O . ASP A 1 167 ? 8.086 27.766 27.547 1 91.12 167 ASP A O 1
ATOM 1325 N N . LEU A 1 168 ? 7.09 26.703 29.344 1 92.56 168 LEU A N 1
ATOM 1326 C CA . LEU A 1 168 ? 8.148 25.703 29.5 1 92.56 168 LEU A CA 1
ATOM 1327 C C . LEU A 1 168 ? 7.93 24.531 28.562 1 92.56 168 LEU A C 1
ATOM 1329 O O . LEU A 1 168 ? 8.836 23.719 28.359 1 92.56 168 LEU A O 1
ATOM 1333 N N . ALA A 1 169 ? 6.773 24.438 28.062 1 94.5 169 ALA A N 1
ATOM 1334 C CA . ALA A 1 169 ? 6.418 23.344 27.172 1 94.5 169 ALA A CA 1
ATOM 1335 C C . ALA A 1 169 ? 6.73 23.672 25.719 1 94.5 169 ALA A C 1
ATOM 1337 O O . ALA A 1 169 ? 6.828 24.859 25.359 1 94.5 169 ALA A O 1
ATOM 1338 N N . ILE A 1 170 ? 6.918 22.688 24.922 1 94.81 170 ILE A N 1
ATOM 1339 C CA . ILE A 1 170 ? 7.059 22.859 23.484 1 94.81 170 ILE A CA 1
ATOM 1340 C C . ILE A 1 170 ? 5.727 22.562 22.797 1 94.81 170 ILE A C 1
ATOM 1342 O O . ILE A 1 170 ? 4.738 22.25 23.453 1 94.81 170 ILE A O 1
ATOM 1346 N N . THR A 1 171 ? 5.691 22.781 21.469 1 94.81 171 THR A N 1
ATOM 1347 C CA . THR A 1 171 ? 4.523 22.406 20.688 1 94.81 171 THR A CA 1
ATOM 1348 C C . THR A 1 171 ? 4.863 21.25 19.734 1 94.81 171 THR A C 1
ATOM 1350 O O . THR A 1 171 ? 6.027 20.875 19.594 1 94.81 171 THR A O 1
ATOM 1353 N N . SER A 1 172 ? 3.826 20.719 19.078 1 94.69 172 SER A N 1
ATOM 1354 C CA . SER A 1 172 ? 4.016 19.625 18.109 1 94.69 172 SER A CA 1
ATOM 1355 C C . SER A 1 172 ? 4.918 20.062 16.953 1 94.69 172 SER A C 1
ATOM 1357 O O . SER A 1 172 ? 5.543 19.234 16.297 1 94.69 172 SER A O 1
ATOM 1359 N N . ASP A 1 173 ? 5.016 21.359 16.703 1 93.69 173 ASP A N 1
ATOM 1360 C CA . ASP A 1 173 ? 5.863 21.859 15.617 1 93.69 173 ASP A CA 1
ATOM 1361 C C . ASP A 1 173 ? 7.34 21.781 16 1 93.69 173 ASP A C 1
ATOM 1363 O O . ASP A 1 173 ? 8.219 21.891 15.148 1 93.69 173 ASP A O 1
ATOM 1367 N N . ASP A 1 174 ? 7.605 21.609 17.297 1 93.94 174 ASP A N 1
ATOM 1368 C CA . ASP A 1 174 ? 8.969 21.734 17.812 1 93.94 174 ASP A CA 1
ATOM 1369 C C . ASP A 1 174 ? 9.625 20.359 17.969 1 93.94 174 ASP A C 1
ATOM 1371 O O . ASP A 1 174 ? 10.844 20.266 18.125 1 93.94 174 ASP A O 1
ATOM 1375 N N . ILE A 1 175 ? 8.836 19.344 17.922 1 94.44 175 ILE A N 1
ATOM 1376 C CA . ILE A 1 175 ? 9.305 18 18.281 1 94.44 175 ILE A CA 1
ATOM 1377 C C . ILE A 1 175 ? 10.422 17.578 17.328 1 94.44 175 ILE A C 1
ATOM 1379 O O . ILE A 1 175 ? 11.328 16.844 17.734 1 94.44 175 ILE A O 1
ATOM 1383 N N . PHE A 1 176 ? 10.477 18.078 16.156 1 92.75 176 PHE A N 1
ATOM 1384 C CA . PHE A 1 176 ? 11.422 17.688 15.125 1 92.75 176 PHE A CA 1
ATOM 1385 C C . PHE A 1 176 ? 12.688 18.531 15.188 1 92.75 176 PHE A C 1
ATOM 1387 O O . PHE A 1 176 ? 13.531 18.469 14.297 1 92.75 176 PHE A O 1
ATOM 1394 N N . SER A 1 177 ? 12.82 19.328 16.219 1 91 177 SER A N 1
ATOM 1395 C CA . SER A 1 177 ? 13.992 20.188 16.375 1 91 177 SER A CA 1
ATOM 1396 C C . SER A 1 177 ? 14.656 20 17.719 1 91 177 SER A C 1
ATOM 1398 O O . SER A 1 177 ? 15.523 20.781 18.125 1 91 177 SER A O 1
ATOM 1400 N N . LEU A 1 178 ? 14.289 18.906 18.391 1 92.75 178 LEU A N 1
ATOM 1401 C CA . LEU A 1 178 ? 14.883 18.672 19.703 1 92.75 178 LEU A CA 1
ATOM 1402 C C . LEU A 1 178 ? 16.359 18.297 19.578 1 92.75 178 LEU A C 1
ATOM 1404 O O . LEU A 1 178 ? 16.719 17.453 18.766 1 92.75 178 LEU A O 1
ATOM 1408 N N . LYS A 1 179 ? 17.156 18.75 20.406 1 89.5 179 LYS A N 1
ATOM 1409 C CA . LYS A 1 179 ? 18.609 18.562 20.328 1 89.5 179 LYS A CA 1
ATOM 1410 C C . LYS A 1 179 ? 19.016 17.219 20.922 1 89.5 179 LYS A C 1
ATOM 1412 O O . LYS A 1 179 ? 20.031 16.656 20.531 1 89.5 179 LYS A O 1
ATOM 1417 N N . LYS A 1 180 ? 18.312 16.781 21.922 1 91.12 180 LYS A N 1
ATOM 1418 C CA . LYS A 1 180 ? 18.562 15.5 22.562 1 91.12 180 LYS A CA 1
ATOM 1419 C C . LYS A 1 180 ? 17.312 14.633 22.578 1 91.12 180 LYS A C 1
ATOM 1421 O O . LYS A 1 180 ? 16.188 15.148 22.578 1 91.12 180 LYS A O 1
ATOM 1426 N N . CYS A 1 181 ? 17.594 13.352 22.562 1 92.31 181 CYS A N 1
ATOM 1427 C CA . CYS A 1 181 ? 16.469 12.43 22.688 1 92.31 181 CYS A CA 1
ATOM 1428 C C . CYS A 1 181 ? 15.883 12.469 24.094 1 92.31 181 CYS A C 1
ATOM 1430 O O . CYS A 1 181 ? 16.594 12.195 25.078 1 92.31 181 CYS A O 1
ATOM 1432 N N . PRO A 1 182 ? 14.672 12.82 24.203 1 94.62 182 PRO A N 1
ATOM 1433 C CA . PRO A 1 182 ? 14.086 12.828 25.547 1 94.62 182 PRO A CA 1
ATOM 1434 C C . PRO A 1 182 ? 13.852 11.422 26.094 1 94.62 182 PRO A C 1
ATOM 1436 O O . PRO A 1 182 ? 13.531 10.508 25.344 1 94.62 182 PRO A O 1
ATOM 1439 N N . ALA A 1 183 ? 14 11.281 27.391 1 93.31 183 ALA A N 1
ATOM 1440 C CA . ALA A 1 183 ? 13.719 9.992 28.031 1 93.31 183 ALA A CA 1
ATOM 1441 C C . ALA A 1 183 ? 12.227 9.828 28.312 1 93.31 183 ALA A C 1
ATOM 1443 O O . ALA A 1 183 ? 11.68 8.734 28.172 1 93.31 183 ALA A O 1
ATOM 1444 N N . ARG A 1 184 ? 11.625 10.945 28.75 1 96.44 184 ARG A N 1
ATOM 1445 C CA . ARG A 1 184 ? 10.211 10.953 29.094 1 96.44 184 ARG A CA 1
ATOM 1446 C C . ARG A 1 184 ? 9.508 12.164 28.5 1 96.44 184 ARG A C 1
ATOM 1448 O O . ARG A 1 184 ? 9.922 13.305 28.734 1 96.44 184 ARG A O 1
ATOM 1455 N N . VAL A 1 185 ? 8.43 11.914 27.797 1 97.56 185 VAL A N 1
ATOM 1456 C CA . VAL A 1 185 ? 7.676 12.969 27.125 1 97.56 185 VAL A CA 1
ATOM 1457 C C . VAL A 1 185 ? 6.215 12.922 27.562 1 97.56 185 VAL A C 1
ATOM 1459 O O . VAL A 1 185 ? 5.625 11.844 27.656 1 97.56 185 VAL A O 1
ATOM 1462 N N . LEU A 1 186 ? 5.676 14.07 27.953 1 97.69 186 LEU A N 1
ATOM 1463 C CA . LEU A 1 186 ? 4.246 14.211 28.172 1 97.69 186 LEU A CA 1
ATOM 1464 C C . LEU A 1 186 ? 3.586 14.977 27.031 1 97.69 186 LEU A C 1
ATOM 1466 O O . LEU A 1 186 ? 4.062 16.047 26.641 1 97.69 186 LEU A O 1
ATOM 1470 N N . ILE A 1 187 ? 2.529 14.43 26.516 1 98.12 187 ILE A N 1
ATOM 1471 C CA . ILE A 1 187 ? 1.769 15.086 25.453 1 98.12 187 ILE A CA 1
ATOM 1472 C C . ILE A 1 187 ? 0.404 15.508 25.984 1 98.12 187 ILE A C 1
ATOM 1474 O O . ILE A 1 187 ? -0.337 14.695 26.531 1 98.12 187 ILE A O 1
ATOM 1478 N N . VAL A 1 188 ? 0.094 16.766 25.844 1 96.31 188 VAL A N 1
ATOM 1479 C CA . VAL A 1 188 ? -1.18 17.312 26.297 1 96.31 188 VAL A CA 1
ATOM 1480 C C . VAL A 1 188 ? -2.227 17.172 25.203 1 96.31 188 VAL A C 1
ATOM 1482 O O . VAL A 1 188 ? -2.117 17.781 24.141 1 96.31 188 VAL A O 1
ATOM 1485 N N . GLY A 1 189 ? -3.244 16.359 25.469 1 94.12 189 GLY A N 1
ATOM 1486 C CA . GLY A 1 189 ? -4.301 16.125 24.5 1 94.12 189 GLY A CA 1
ATOM 1487 C C . GLY A 1 189 ? -4.074 14.867 23.672 1 94.12 189 GLY A C 1
ATOM 1488 O O . GLY A 1 189 ? -2.93 14.469 23.438 1 94.12 189 GLY A O 1
ATOM 1489 N N . CYS A 1 190 ? -5.156 14.297 23.125 1 94.88 190 CYS A N 1
ATOM 1490 C CA . CYS A 1 190 ? -5.082 13.055 22.375 1 94.88 190 CYS A CA 1
ATOM 1491 C C . CYS A 1 190 ? -5.637 13.234 20.969 1 94.88 190 CYS A C 1
ATOM 1493 O O . CYS A 1 190 ? -6.598 12.57 20.578 1 94.88 190 CYS A O 1
ATOM 1495 N N . SER A 1 191 ? -5 14.086 20.219 1 95.19 191 SER A N 1
ATOM 1496 C CA . SER A 1 191 ? -5.34 14.352 18.828 1 95.19 191 SER A CA 1
ATOM 1497 C C . SER A 1 191 ? -4.609 13.391 17.891 1 95.19 191 SER A C 1
ATOM 1499 O O . SER A 1 191 ? -3.854 12.531 18.328 1 95.19 191 SER A O 1
ATOM 1501 N N . SER A 1 192 ? -4.895 13.477 16.578 1 95 192 SER A N 1
ATOM 1502 C CA . SER A 1 192 ? -4.172 12.672 15.586 1 95 192 SER A CA 1
ATOM 1503 C C . SER A 1 192 ? -2.67 12.945 15.648 1 95 192 SER A C 1
ATOM 1505 O O . SER A 1 192 ? -1.864 12.016 15.57 1 95 192 SER A O 1
ATOM 1507 N N . THR A 1 193 ? -2.338 14.242 15.789 1 95.75 193 THR A N 1
ATOM 1508 C CA . THR A 1 193 ? -0.933 14.617 15.914 1 95.75 193 THR A CA 1
ATOM 1509 C C . THR A 1 193 ? -0.317 13.992 17.172 1 95.75 193 THR A C 1
ATOM 1511 O O . THR A 1 193 ? 0.821 13.516 17.125 1 95.75 193 THR A O 1
ATOM 1514 N N . SER A 1 194 ? -1.077 13.961 18.266 1 97.06 194 SER A N 1
ATOM 1515 C CA . SER A 1 194 ? -0.604 13.406 19.531 1 97.06 194 SER A CA 1
ATOM 1516 C C . SER A 1 194 ? -0.245 11.93 19.391 1 97.06 194 SER A C 1
ATOM 1518 O O . SER A 1 194 ? 0.834 11.508 19.812 1 97.06 194 SER A O 1
ATOM 1520 N N . VAL A 1 195 ? -1.115 11.203 18.797 1 97.31 195 VAL A N 1
ATOM 1521 C CA . VAL A 1 195 ? -0.921 9.758 18.75 1 97.31 195 VAL A CA 1
ATOM 1522 C C . VAL A 1 195 ? 0.178 9.414 17.75 1 97.31 195 VAL A C 1
ATOM 1524 O O . VAL A 1 195 ? 0.913 8.438 17.938 1 97.31 195 VAL A O 1
ATOM 1527 N N . GLU A 1 196 ? 0.301 10.195 16.688 1 97.19 196 GLU A N 1
ATOM 1528 C CA . GLU A 1 196 ? 1.406 9.992 15.75 1 97.19 196 GLU A CA 1
ATOM 1529 C C . GLU A 1 196 ? 2.752 10.211 16.438 1 97.19 196 GLU A C 1
ATOM 1531 O O . GLU A 1 196 ? 3.652 9.375 16.328 1 97.19 196 GLU A O 1
ATOM 1536 N N . CYS A 1 197 ? 2.842 11.32 17.156 1 97.69 197 CYS A N 1
ATOM 1537 C CA . CYS A 1 197 ? 4.082 11.648 17.859 1 97.69 197 CYS A CA 1
ATOM 1538 C C . CYS A 1 197 ? 4.391 10.625 18.938 1 97.69 197 CYS A C 1
ATOM 1540 O O . CYS A 1 197 ? 5.531 10.164 19.047 1 97.69 197 CYS A O 1
ATOM 1542 N N . ALA A 1 198 ? 3.338 10.281 19.703 1 98.19 198 ALA A N 1
ATOM 1543 C CA . ALA A 1 198 ? 3.518 9.258 20.719 1 98.19 198 ALA A CA 1
ATOM 1544 C C . ALA A 1 198 ? 4.016 7.949 20.125 1 98.19 198 ALA A C 1
ATOM 1546 O O . ALA A 1 198 ? 4.883 7.285 20.688 1 98.19 198 ALA A O 1
ATOM 1547 N N . GLY A 1 199 ? 3.477 7.613 18.984 1 97.38 199 GLY A N 1
ATOM 1548 C CA . GLY A 1 199 ? 3.812 6.363 18.312 1 97.38 199 GLY A CA 1
ATOM 1549 C C . GLY A 1 199 ? 5.273 6.273 17.922 1 97.38 199 GLY A C 1
ATOM 1550 O O . GLY A 1 199 ? 5.969 5.328 18.297 1 97.38 199 GLY A O 1
ATOM 1551 N N . PHE A 1 200 ? 5.762 7.25 17.109 1 95.38 200 PHE A N 1
ATOM 1552 C CA . PHE A 1 200 ? 7.129 7.129 16.625 1 95.38 200 PHE A CA 1
ATOM 1553 C C . PHE A 1 200 ? 8.125 7.305 17.75 1 95.38 200 PHE A C 1
ATOM 1555 O O . PHE A 1 200 ? 9.195 6.691 17.75 1 95.38 200 PHE A O 1
ATOM 1562 N N . LEU A 1 201 ? 7.797 8.109 18.844 1 96.94 201 LEU A N 1
ATOM 1563 C CA . LEU A 1 201 ? 8.672 8.25 20 1 96.94 201 LEU A CA 1
ATOM 1564 C C . LEU A 1 201 ? 8.766 6.938 20.766 1 96.94 201 LEU A C 1
ATOM 1566 O O . LEU A 1 201 ? 9.859 6.516 21.156 1 96.94 201 LEU A O 1
ATOM 1570 N N . ARG A 1 202 ? 7.641 6.316 20.922 1 96.44 202 ARG A N 1
ATOM 1571 C CA . ARG A 1 202 ? 7.625 5.059 21.656 1 96.44 202 ARG A CA 1
ATOM 1572 C C . ARG A 1 202 ? 8.414 3.98 20.922 1 96.44 202 ARG A C 1
ATOM 1574 O O . ARG A 1 202 ? 9.109 3.178 21.547 1 96.44 202 ARG A O 1
ATOM 1581 N N . LEU A 1 203 ? 8.32 3.902 19.672 1 92.5 203 LEU A N 1
ATOM 1582 C CA . LEU A 1 203 ? 8.984 2.891 18.859 1 92.5 203 LEU A CA 1
ATOM 1583 C C . LEU A 1 203 ? 10.5 2.996 18.984 1 92.5 203 LEU A C 1
ATOM 1585 O O . LEU A 1 203 ? 11.211 1.997 18.844 1 92.5 203 LEU A O 1
ATOM 1589 N N . ILE A 1 204 ? 11 4.199 19.281 1 91 204 ILE A N 1
ATOM 1590 C CA . ILE A 1 204 ? 12.445 4.348 19.375 1 91 204 ILE A CA 1
ATOM 1591 C C . ILE A 1 204 ? 12.883 4.266 20.844 1 91 204 ILE A C 1
ATOM 1593 O O . ILE A 1 204 ? 14.039 4.543 21.172 1 91 204 ILE A O 1
ATOM 1597 N N . GLY A 1 205 ? 11.906 4.027 21.766 1 90.69 205 GLY A N 1
ATOM 1598 C CA . GLY A 1 205 ? 12.266 3.684 23.125 1 90.69 205 GLY A CA 1
ATOM 1599 C C . GLY A 1 205 ? 11.953 4.789 24.125 1 90.69 205 GLY A C 1
ATOM 1600 O O . GLY A 1 205 ? 12.242 4.656 25.312 1 90.69 205 GLY A O 1
ATOM 1601 N N . VAL A 1 206 ? 11.383 5.871 23.734 1 95.5 206 VAL A N 1
ATOM 1602 C CA . VAL A 1 206 ? 11.039 6.988 24.609 1 95.5 206 VAL A CA 1
ATOM 1603 C C . VAL A 1 206 ? 9.805 6.641 25.438 1 95.5 206 VAL A C 1
ATOM 1605 O O . VAL A 1 206 ? 8.852 6.043 24.906 1 95.5 206 VAL A O 1
ATOM 1608 N N . SER A 1 207 ? 9.859 6.965 26.703 1 96.81 207 SER A N 1
ATOM 1609 C CA . SER A 1 207 ? 8.656 6.84 27.531 1 96.81 207 SER A CA 1
ATOM 1610 C C . SER A 1 207 ? 7.691 7.988 27.281 1 96.81 207 SER A C 1
ATOM 1612 O O . SER A 1 207 ? 8.055 9.156 27.438 1 96.81 207 SER A O 1
ATOM 1614 N N . VAL A 1 208 ? 6.445 7.645 26.906 1 98.25 208 VAL A N 1
ATOM 1615 C CA . VAL A 1 208 ? 5.5 8.68 26.516 1 98.25 208 VAL A CA 1
ATOM 1616 C C . VAL A 1 208 ? 4.219 8.555 27.328 1 98.25 208 VAL A C 1
ATOM 1618 O O . VAL A 1 208 ? 3.725 7.445 27.547 1 98.25 208 VAL A O 1
ATOM 1621 N N . THR A 1 209 ? 3.711 9.672 27.797 1 97.31 209 THR A N 1
ATOM 1622 C CA . THR A 1 209 ? 2.412 9.766 28.469 1 97.31 209 THR A CA 1
ATOM 1623 C C . THR A 1 209 ? 1.519 10.781 27.75 1 97.31 209 THR A C 1
ATOM 1625 O O . THR A 1 209 ? 1.95 11.891 27.438 1 97.31 209 THR A O 1
ATOM 1628 N N . ILE A 1 210 ? 0.295 10.383 27.469 1 97.31 210 ILE A N 1
ATOM 1629 C CA . ILE A 1 210 ? -0.692 11.289 26.891 1 97.31 210 ILE A CA 1
ATOM 1630 C C . ILE A 1 210 ? -1.762 11.617 27.922 1 97.31 210 ILE A C 1
ATOM 1632 O O . ILE A 1 210 ? -2.32 10.719 28.562 1 97.31 210 ILE A O 1
ATOM 1636 N N . VAL A 1 211 ? -2.018 12.898 28.156 1 95.06 211 VAL A N 1
ATOM 1637 C CA . VAL A 1 211 ? -3.105 13.328 29.031 1 95.06 211 VAL A CA 1
ATOM 1638 C C . VAL A 1 211 ? -4.391 13.484 28.219 1 95.06 211 VAL A C 1
ATOM 1640 O O . VAL A 1 211 ? -4.418 14.211 27.219 1 95.06 211 VAL A O 1
ATOM 1643 N N . VAL A 1 212 ? -5.391 12.758 28.594 1 91.5 212 VAL A N 1
ATOM 1644 C CA . VAL A 1 212 ? -6.656 12.766 27.875 1 91.5 212 VAL A CA 1
ATOM 1645 C C . VAL A 1 212 ? -7.742 13.398 28.734 1 91.5 212 VAL A C 1
ATOM 1647 O O . VAL A 1 212 ? -8.195 12.797 29.719 1 91.5 212 VAL A O 1
ATOM 1650 N N . ASP A 1 213 ? -8.133 14.516 28.359 1 82.56 213 ASP A N 1
ATOM 1651 C CA . ASP A 1 213 ? -9.133 15.211 29.172 1 82.56 213 ASP A CA 1
ATOM 1652 C C . ASP A 1 213 ? -10.539 15.008 28.594 1 82.56 213 ASP A C 1
ATOM 1654 O O . ASP A 1 213 ? -11.531 15.242 29.297 1 82.56 213 ASP A O 1
ATOM 1658 N N . SER A 1 214 ? -10.586 14.719 27.297 1 81.81 214 SER A N 1
ATOM 1659 C CA . SER A 1 214 ? -11.867 14.5 26.641 1 81.81 214 S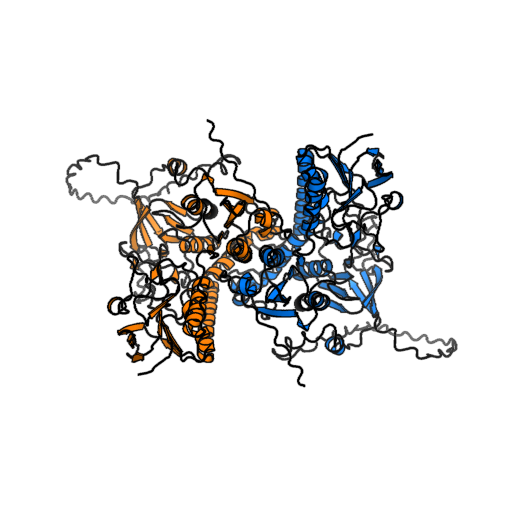ER A CA 1
ATOM 1660 C C . SER A 1 214 ? -11.836 13.273 25.734 1 81.81 214 SER A C 1
ATOM 1662 O O . SER A 1 214 ? -11.18 12.281 26.062 1 81.81 214 SER A O 1
ATOM 1664 N N . GLN A 1 215 ? -12.609 13.375 24.656 1 82.31 215 GLN A N 1
ATOM 1665 C CA . GLN A 1 215 ? -12.656 12.25 23.719 1 82.31 215 GLN A CA 1
ATOM 1666 C C . GLN A 1 215 ? -11.391 12.188 22.875 1 82.31 215 GLN A C 1
ATOM 1668 O O . GLN A 1 215 ? -11.016 13.172 22.234 1 82.31 215 GLN A O 1
ATOM 1673 N N . PRO A 1 216 ? -10.711 11.047 23.016 1 89.75 216 PRO A N 1
ATOM 1674 C CA . PRO A 1 216 ? -9.539 10.891 22.141 1 89.75 216 PRO A CA 1
ATOM 1675 C C . PRO A 1 216 ? -9.914 10.781 20.656 1 89.75 216 PRO A C 1
ATOM 1677 O O . PRO A 1 216 ? -10.938 10.172 20.328 1 89.75 216 PRO A O 1
ATOM 1680 N N . LEU A 1 217 ? -9.023 11.383 19.781 1 92 217 LEU A N 1
ATOM 1681 C CA . LEU A 1 217 ? -9.195 11.258 18.344 1 92 217 LEU A CA 1
ATOM 1682 C C . LEU A 1 217 ? -10.633 11.57 17.938 1 92 217 LEU A C 1
ATOM 1684 O O . LEU A 1 217 ? -11.312 10.742 17.328 1 92 217 LEU A O 1
ATOM 1688 N N . LYS A 1 218 ? -10.883 12.852 18.125 1 83.88 218 LYS A N 1
ATOM 1689 C CA . LYS 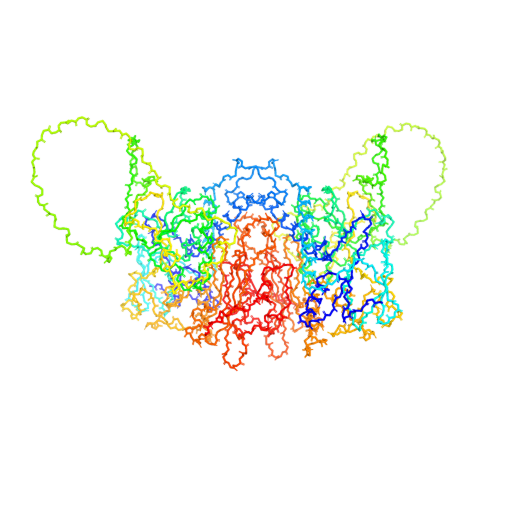A 1 218 ? -12.234 13.312 17.812 1 83.88 218 LYS A CA 1
ATOM 1690 C C . LYS A 1 218 ? -12.5 13.25 16.312 1 83.88 218 LYS A C 1
ATOM 1692 O O . LYS A 1 218 ? -11.578 13.367 15.5 1 83.88 218 LYS A O 1
ATOM 1697 N N . ASN A 1 219 ? -13.5 12.797 15.727 1 82.56 219 ASN A N 1
ATOM 1698 C CA . ASN A 1 219 ? -13.984 12.891 14.359 1 82.56 219 ASN A CA 1
ATOM 1699 C C . ASN A 1 219 ? -13.586 11.672 13.531 1 82.56 219 ASN A C 1
ATOM 1701 O O . ASN A 1 219 ? -13.492 11.742 12.305 1 82.56 219 ASN A O 1
ATOM 1705 N N . VAL A 1 220 ? -13 10.742 14.18 1 93.12 220 VAL A N 1
ATOM 1706 C CA . VAL A 1 220 ? -12.742 9.492 13.469 1 93.12 220 VAL A CA 1
ATOM 1707 C C . VAL A 1 220 ? -13.703 8.414 13.953 1 93.12 220 VAL A C 1
ATOM 1709 O O . VAL A 1 220 ? -14.445 8.617 14.914 1 93.12 220 VAL A O 1
ATOM 1712 N N . ASP A 1 221 ? -13.789 7.309 13.188 1 96.94 221 ASP A N 1
ATOM 1713 C CA . ASP A 1 221 ? -14.625 6.18 13.586 1 96.94 221 ASP A CA 1
ATOM 1714 C C . ASP A 1 221 ? -14.266 5.695 14.984 1 96.94 221 ASP A C 1
ATOM 1716 O O . ASP A 1 221 ? -13.094 5.445 15.281 1 96.94 221 ASP A O 1
ATOM 1720 N N . GLU A 1 222 ? -15.25 5.633 15.82 1 93.88 222 GLU A N 1
ATOM 1721 C CA . GLU A 1 222 ? -15.039 5.383 17.234 1 93.88 222 GLU A CA 1
ATOM 1722 C C . GLU A 1 222 ? -14.336 4.047 17.469 1 93.88 222 GLU A C 1
ATOM 1724 O O . GLU A 1 222 ? -13.422 3.955 18.297 1 93.88 222 GLU A O 1
ATOM 1729 N N . GLU A 1 223 ? -14.734 3.045 16.828 1 94.31 223 GLU A N 1
ATOM 1730 C CA . GLU A 1 223 ? -14.117 1.73 16.969 1 94.31 223 GLU A CA 1
ATOM 1731 C C . GLU A 1 223 ? -12.664 1.752 16.531 1 94.31 223 GLU A C 1
ATOM 1733 O O . GLU A 1 223 ? -11.797 1.155 17.172 1 94.31 223 GLU A O 1
ATOM 1738 N N . CYS A 1 224 ? -12.453 2.41 15.445 1 96.81 224 CYS A N 1
ATOM 1739 C CA . CYS A 1 224 ? -11.086 2.506 14.938 1 96.81 224 CYS A CA 1
ATOM 1740 C C . CYS A 1 224 ? -10.211 3.311 15.891 1 96.81 224 CYS A C 1
ATOM 1742 O O . CYS A 1 224 ? -9.047 2.965 16.109 1 96.81 224 CYS A O 1
ATOM 1744 N N . ALA A 1 225 ? -10.766 4.402 16.453 1 95.19 225 ALA A N 1
ATOM 1745 C CA . ALA A 1 225 ? -10.039 5.184 17.438 1 95.19 225 ALA A CA 1
ATOM 1746 C C . ALA A 1 225 ? -9.648 4.32 18.641 1 95.19 225 ALA A C 1
ATOM 1748 O O . ALA A 1 225 ? -8.508 4.379 19.109 1 95.19 225 ALA A O 1
ATOM 1749 N N . CYS A 1 226 ? -10.516 3.523 19.078 1 93.25 226 CYS A N 1
ATOM 1750 C CA . CYS A 1 226 ? -10.273 2.645 20.203 1 93.25 226 CYS A CA 1
ATOM 1751 C C . CYS A 1 226 ? -9.164 1.65 19.906 1 93.25 226 CYS A C 1
ATOM 1753 O O . CYS A 1 226 ? -8.297 1.403 20.75 1 93.25 226 CYS A O 1
ATOM 1755 N N . ARG A 1 227 ? -9.195 1.132 18.766 1 93.31 227 ARG A N 1
ATOM 1756 C CA . ARG A 1 227 ? -8.188 0.146 18.375 1 93.31 227 ARG A CA 1
ATOM 1757 C C . ARG A 1 227 ? -6.801 0.772 18.297 1 93.31 227 ARG A C 1
ATOM 1759 O O . ARG A 1 227 ? -5.812 0.146 18.688 1 93.31 227 ARG A O 1
ATOM 1766 N N . ILE A 1 228 ? -6.727 1.982 17.797 1 95.62 228 ILE A N 1
ATOM 1767 C CA . ILE A 1 228 ? -5.457 2.695 17.719 1 95.62 228 ILE A CA 1
ATOM 1768 C C . ILE A 1 228 ? -4.918 2.961 19.125 1 95.62 228 ILE A C 1
ATOM 1770 O O . ILE A 1 228 ? -3.73 2.754 19.391 1 95.62 228 ILE A O 1
ATOM 1774 N N . ILE A 1 229 ? -5.777 3.387 20 1 93.81 229 ILE A N 1
ATOM 1775 C CA . ILE A 1 229 ? -5.398 3.697 21.375 1 93.81 229 ILE A CA 1
ATOM 1776 C C . ILE A 1 229 ? -4.953 2.422 22.094 1 93.81 229 ILE A C 1
ATOM 1778 O O . ILE A 1 229 ? -3.949 2.422 22.797 1 93.81 229 ILE A O 1
ATOM 1782 N N . GLU A 1 230 ? -5.652 1.354 21.859 1 91.69 230 GLU A N 1
ATOM 1783 C CA . GLU A 1 230 ? -5.305 0.068 22.453 1 91.69 230 GLU A CA 1
ATOM 1784 C C . GLU A 1 230 ? -3.922 -0.392 21.984 1 91.69 230 GLU A C 1
ATOM 1786 O O . GLU A 1 230 ? -3.139 -0.911 22.797 1 91.69 230 GLU A O 1
ATOM 1791 N N . HIS A 1 231 ? -3.701 -0.213 20.781 1 92.75 231 HIS A N 1
ATOM 1792 C CA . HIS A 1 231 ? -2.396 -0.609 20.266 1 92.75 231 HIS A CA 1
ATOM 1793 C C . HIS A 1 231 ? -1.279 0.222 20.875 1 92.75 231 HIS A C 1
ATOM 1795 O O . HIS A 1 231 ? -0.212 -0.305 21.203 1 92.75 231 HIS A O 1
ATOM 1801 N N . LEU A 1 232 ? -1.5 1.491 21 1 95.25 232 LEU A N 1
ATOM 1802 C CA . LEU A 1 232 ? -0.507 2.361 21.625 1 95.25 232 LEU A CA 1
ATOM 1803 C C . LEU A 1 232 ? -0.267 1.963 23.078 1 95.25 232 LEU A C 1
ATOM 1805 O O . LEU A 1 232 ? 0.875 1.959 23.531 1 95.25 232 LEU A O 1
ATOM 1809 N N . ASP A 1 233 ? -1.322 1.62 23.703 1 92.62 233 ASP A N 1
ATOM 1810 C CA . ASP A 1 233 ? -1.21 1.135 25.078 1 92.62 233 ASP A CA 1
ATOM 1811 C C . ASP A 1 233 ? -0.392 -0.154 25.141 1 92.62 233 ASP A C 1
ATOM 1813 O O . ASP A 1 233 ? 0.468 -0.308 26.016 1 92.62 233 ASP A O 1
ATOM 1817 N N . LEU A 1 234 ? -0.645 -1.026 24.234 1 89 234 LEU A N 1
ATOM 1818 C CA . LEU A 1 234 ? 0.027 -2.32 24.172 1 89 234 LEU A CA 1
ATOM 1819 C C . LEU A 1 234 ? 1.53 -2.145 23.984 1 89 234 LEU A C 1
ATOM 1821 O O . LEU A 1 234 ? 2.32 -2.928 24.516 1 89 234 LEU A O 1
ATOM 1825 N N . ILE A 1 235 ? 1.9 -1.11 23.297 1 89.94 235 ILE A N 1
ATOM 1826 C CA . ILE A 1 235 ? 3.326 -0.964 23.016 1 89.94 235 ILE A CA 1
ATOM 1827 C C . ILE A 1 235 ? 3.975 -0.111 24.109 1 89.94 235 ILE A C 1
ATOM 1829 O O . ILE A 1 235 ? 5.18 0.143 24.062 1 89.94 235 ILE A O 1
ATOM 1833 N N . GLY A 1 236 ? 3.125 0.46 25 1 93.12 236 GLY A N 1
ATOM 1834 C CA . GLY A 1 236 ? 3.734 1.022 26.203 1 93.12 236 GLY A CA 1
ATOM 1835 C C . GLY A 1 236 ? 3.441 2.5 26.391 1 93.12 236 GLY A C 1
ATOM 1836 O O . GLY A 1 236 ? 4 3.145 27.266 1 93.12 236 GLY A O 1
ATOM 1837 N N . VAL A 1 237 ? 2.666 3.102 25.562 1 96.62 237 VAL A N 1
ATOM 1838 C CA . VAL A 1 237 ? 2.254 4.48 25.797 1 96.62 237 VAL A CA 1
ATOM 1839 C C . VAL A 1 237 ? 1.312 4.543 27 1 96.62 237 VAL A C 1
ATOM 1841 O O . VAL A 1 237 ? 0.383 3.738 27.109 1 96.62 237 VAL A O 1
ATOM 1844 N N . MET A 1 238 ? 1.588 5.441 27.828 1 95.75 238 MET A N 1
ATOM 1845 C CA . MET A 1 238 ? 0.728 5.621 28.984 1 95.75 238 MET A CA 1
ATOM 1846 C C . MET A 1 238 ? -0.332 6.684 28.719 1 95.75 238 MET A C 1
ATOM 1848 O O . MET A 1 238 ? -0.044 7.715 28.125 1 95.75 238 MET A O 1
ATOM 1852 N N . PHE A 1 239 ? -1.552 6.398 29.234 1 93.56 239 PHE A N 1
ATOM 1853 C CA . PHE A 1 239 ? -2.648 7.348 29.078 1 93.56 239 PHE A CA 1
ATOM 1854 C C . PHE A 1 239 ? -3.174 7.777 30.453 1 93.56 239 PHE A C 1
ATOM 1856 O O . PHE A 1 239 ? -3.502 6.938 31.281 1 93.56 239 PHE A O 1
ATOM 1863 N N . LEU A 1 240 ? -3.164 9.047 30.703 1 91.69 240 LEU A N 1
ATOM 1864 C CA . LEU A 1 240 ? -3.814 9.609 31.891 1 91.69 240 LEU A CA 1
ATOM 1865 C C . LEU A 1 240 ? -5.219 10.102 31.547 1 91.69 240 LEU A C 1
ATOM 1867 O O . LEU A 1 240 ? -5.398 11.25 31.141 1 91.69 240 LEU A O 1
ATOM 1871 N N . TRP A 1 241 ? -6.148 9.258 31.828 1 88.19 241 TRP A N 1
ATOM 1872 C CA . TRP A 1 241 ? -7.531 9.523 31.453 1 88.19 241 TRP A CA 1
ATOM 1873 C C . TRP A 1 241 ? -8.188 10.477 32.438 1 88.19 241 TRP A C 1
ATOM 1875 O O . TRP A 1 241 ? -8.016 10.328 33.656 1 88.19 241 TRP A O 1
ATOM 1885 N N . LYS A 1 242 ? -8.898 11.484 31.969 1 86.88 242 LYS A N 1
ATOM 1886 C CA . LYS A 1 242 ? -9.711 12.406 32.75 1 86.88 242 LYS A CA 1
ATOM 1887 C C . LYS A 1 242 ? -8.844 13.266 33.688 1 86.88 242 LYS A C 1
ATOM 1889 O O . LYS A 1 242 ? -9.188 13.492 34.844 1 86.88 242 LYS A O 1
ATOM 1894 N N . TYR A 1 243 ? -7.73 13.562 33.188 1 88.06 243 TYR A N 1
ATOM 1895 C CA . TYR A 1 243 ? -6.844 14.492 33.906 1 88.06 243 TYR A CA 1
ATOM 1896 C C . TYR A 1 243 ? -6.574 15.727 33.031 1 88.06 243 TYR A C 1
ATOM 1898 O O . TYR A 1 243 ? -6.723 15.688 31.828 1 88.06 243 TYR A O 1
ATOM 1906 N N . LYS A 1 244 ? -6.285 16.797 33.719 1 91.31 244 LYS A N 1
ATOM 1907 C CA . LYS A 1 244 ? -5.812 18.031 33.094 1 91.31 244 LYS A CA 1
ATOM 1908 C C . LYS A 1 244 ? -4.496 18.5 33.688 1 91.31 244 LYS A C 1
ATOM 1910 O O . LYS A 1 244 ? -4.242 18.25 34.875 1 91.31 244 LYS A O 1
ATOM 1915 N N . VAL A 1 245 ? -3.672 19.125 32.906 1 93.38 245 VAL A N 1
ATOM 1916 C CA . VAL A 1 245 ? -2.447 19.734 33.438 1 93.38 245 VAL A CA 1
ATOM 1917 C C . VAL A 1 245 ? -2.766 21.078 34.062 1 93.38 245 VAL A C 1
ATOM 1919 O O . VAL A 1 245 ? -3.363 21.953 33.406 1 93.38 245 VAL A O 1
ATOM 1922 N N . GLU A 1 246 ? -2.332 21.25 35.25 1 90.81 246 GLU A N 1
ATOM 1923 C CA . GLU A 1 246 ? -2.598 22.516 35.938 1 90.81 246 GLU A CA 1
ATOM 1924 C C . GLU A 1 246 ? -1.36 23.406 35.969 1 90.81 246 GLU A C 1
ATOM 1926 O O . GLU A 1 246 ? -1.469 24.625 35.844 1 90.81 246 GLU A O 1
ATOM 1931 N N . ARG A 1 247 ? -0.263 22.688 36.25 1 93.5 247 ARG A N 1
ATOM 1932 C CA . ARG A 1 247 ? 0.959 23.469 36.438 1 93.5 247 ARG A CA 1
ATOM 1933 C C . ARG A 1 247 ? 2.174 22.703 35.938 1 93.5 247 ARG A C 1
ATOM 1935 O O . ARG A 1 247 ? 2.271 21.484 36.094 1 93.5 247 ARG A O 1
ATOM 1942 N N . ILE A 1 248 ? 3.039 23.438 35.281 1 93.94 248 ILE A N 1
ATOM 1943 C CA . ILE A 1 248 ? 4.352 22.969 34.844 1 93.94 248 ILE A CA 1
ATOM 1944 C C . ILE A 1 248 ? 5.445 23.781 35.531 1 93.94 248 ILE A C 1
ATOM 1946 O O . ILE A 1 248 ? 5.469 25 35.438 1 93.94 248 ILE A O 1
ATOM 1950 N N . GLU A 1 249 ? 6.352 23.125 36.281 1 92.56 249 GLU A N 1
ATOM 1951 C CA . GLU A 1 249 ? 7.422 23.812 37 1 92.56 249 GLU A CA 1
ATOM 1952 C C . GLU A 1 249 ? 8.781 23.172 36.688 1 92.56 249 GLU A C 1
ATOM 1954 O O . GLU A 1 249 ? 8.867 21.969 36.469 1 92.56 249 GLU A O 1
ATOM 1959 N N . GLU A 1 250 ? 9.75 24.062 36.656 1 90.25 250 GLU A N 1
ATOM 1960 C CA . GLU A 1 250 ? 11.117 23.547 36.531 1 90.25 250 GLU A CA 1
ATOM 1961 C C . GLU A 1 250 ? 11.641 23.031 37.875 1 90.25 250 GLU A C 1
ATOM 1963 O O . GLU A 1 250 ? 11.383 23.625 38.906 1 90.25 250 GLU A O 1
ATOM 1968 N N . ILE A 1 251 ? 12.203 21.797 37.812 1 82.19 251 ILE A N 1
ATOM 1969 C CA . ILE A 1 251 ? 12.828 21.281 39 1 82.19 251 ILE A CA 1
ATOM 1970 C C . ILE A 1 251 ? 14.336 21.203 38.812 1 82.19 251 ILE A C 1
ATOM 1972 O O . ILE A 1 251 ? 14.82 20.844 37.75 1 82.19 251 ILE A O 1
ATOM 1976 N N . PHE A 1 252 ? 15.086 22.016 39.688 1 66.56 252 PHE A N 1
ATOM 1977 C CA . PHE A 1 252 ? 16.547 21.984 39.656 1 66.56 252 PHE A CA 1
ATOM 1978 C C . PHE A 1 252 ? 17.078 20.922 40.594 1 66.56 252 PHE A C 1
ATOM 1980 O O . PHE A 1 252 ? 16.516 20.688 41.688 1 66.56 252 PHE A O 1
ATOM 1987 N N . GLU A 1 253 ? 17.594 19.828 40.188 1 55.03 253 GLU A N 1
ATOM 1988 C CA . GLU A 1 253 ? 18.266 18.938 41.125 1 55.03 253 GLU A CA 1
ATOM 1989 C C . GLU A 1 253 ? 19.203 19.703 42.062 1 55.03 253 GLU A C 1
ATOM 1991 O O . GLU A 1 253 ? 20 20.531 41.594 1 55.03 253 GLU A O 1
ATOM 1996 N N . SER A 1 254 ? 18.906 20.031 43.25 1 44.75 254 SER A N 1
ATOM 1997 C CA . SER A 1 254 ? 19.734 20.656 44.281 1 44.75 254 SER A CA 1
ATOM 1998 C C . SER A 1 254 ? 21.188 20.188 44.156 1 44.75 254 SER A C 1
ATOM 2000 O O . SER A 1 254 ? 22.078 20.812 44.719 1 44.75 254 SER A O 1
ATOM 2002 N N . SER A 1 255 ? 21.656 18.969 43.969 1 40.25 255 SER A N 1
ATOM 2003 C CA . SER A 1 255 ? 23.047 18.672 44.312 1 40.25 255 SER A CA 1
ATOM 2004 C C . SER A 1 255 ? 24 19.453 43.406 1 40.25 255 SER A C 1
ATOM 2006 O O . SER A 1 255 ? 25.172 19.594 43.719 1 40.25 255 SER A O 1
ATOM 2008 N N . ARG A 1 256 ? 24.125 19.312 42 1 37.53 256 ARG A N 1
ATOM 2009 C CA . ARG A 1 256 ? 25.328 19.906 41.406 1 37.53 256 ARG A CA 1
ATOM 2010 C C . ARG A 1 256 ? 25.156 21.406 41.25 1 37.53 256 ARG A C 1
ATOM 2012 O O . ARG A 1 256 ? 24.5 21.891 40.344 1 37.53 256 ARG A O 1
ATOM 2019 N N . ARG A 1 257 ? 25.156 22.266 42.375 1 33.78 257 ARG A N 1
ATOM 2020 C CA . ARG A 1 257 ? 25.5 23.672 42.5 1 33.78 257 ARG A CA 1
ATOM 2021 C C . ARG A 1 257 ? 26.703 24.016 41.625 1 33.78 257 ARG A C 1
ATOM 2023 O O . ARG A 1 257 ? 27.688 24.578 42.094 1 33.78 257 ARG A O 1
ATOM 2030 N N . SER A 1 258 ? 27.438 23.109 40.938 1 33.47 258 SER A N 1
ATOM 2031 C CA . SER A 1 258 ? 28.547 23.781 40.312 1 33.47 258 SER A CA 1
ATOM 2032 C C . SER A 1 258 ? 28.094 25.047 39.562 1 33.47 258 SER A C 1
ATOM 2034 O O . SER A 1 258 ? 26.938 25.156 39.156 1 33.47 258 SER A O 1
ATOM 2036 N N . THR A 1 259 ? 28.922 26.141 39.562 1 33.03 259 THR A N 1
ATOM 2037 C CA . THR A 1 259 ? 29.062 27.516 39.094 1 33.03 259 THR A CA 1
ATOM 2038 C C . THR A 1 259 ? 28.609 27.625 37.656 1 33.03 259 THR A C 1
ATOM 2040 O O . THR A 1 259 ? 28.922 28.609 36.969 1 33.03 259 THR A O 1
ATOM 2043 N N . ARG A 1 260 ? 28.281 26.609 36.906 1 32.66 260 ARG A N 1
ATOM 2044 C CA . ARG A 1 260 ? 28.281 27.047 35.531 1 32.66 260 ARG A CA 1
ATOM 2045 C C . ARG A 1 260 ? 27.297 28.203 35.312 1 32.66 260 ARG A C 1
ATOM 2047 O O . ARG A 1 260 ? 26.234 28.234 35.938 1 32.66 260 ARG A O 1
ATOM 2054 N N . VAL A 1 261 ? 27.844 29.391 34.938 1 31.91 261 VAL A N 1
ATOM 2055 C CA . VAL A 1 261 ? 27.359 30.609 34.281 1 31.91 261 VAL A CA 1
ATOM 2056 C C . VAL A 1 261 ? 26.125 30.297 33.469 1 31.91 261 VAL A C 1
ATOM 2058 O O . VAL A 1 261 ? 26.141 29.375 32.656 1 31.91 261 VAL A O 1
ATOM 2061 N N . SER A 1 262 ? 24.938 30.734 33.844 1 30.23 262 SER A N 1
ATOM 2062 C CA . SER A 1 262 ? 23.672 30.828 33.125 1 30.23 262 SER A CA 1
ATOM 2063 C C . SER A 1 262 ? 23.875 31.375 31.719 1 30.23 262 SER A C 1
ATOM 2065 O O . SER A 1 262 ? 23.953 32.594 31.516 1 30.23 262 SER A O 1
ATOM 2067 N N . SER A 1 263 ? 24.922 31.047 31.031 1 28.28 263 SER A N 1
ATOM 2068 C CA . SER A 1 263 ? 24.719 31.719 29.75 1 28.28 263 SER A CA 1
ATOM 2069 C C . SER A 1 263 ? 23.266 31.609 29.297 1 28.28 263 SER A C 1
ATOM 2071 O O . SER A 1 263 ? 22.594 30.609 29.578 1 28.28 263 SER A O 1
ATOM 2073 N N . LEU A 1 264 ? 22.625 32.75 29.047 1 30.61 264 LEU A N 1
ATOM 2074 C CA . LEU A 1 264 ? 21.234 33.031 28.672 1 30.61 264 LEU A CA 1
ATOM 2075 C C . LEU A 1 264 ? 20.578 31.812 28.062 1 30.61 264 LEU A C 1
ATOM 2077 O O . LEU A 1 264 ? 19.344 31.688 28.109 1 30.61 264 LEU A O 1
ATOM 2081 N N . GLY A 1 265 ? 21.172 31.328 27.047 1 31.55 265 GLY A N 1
ATOM 2082 C CA . GLY A 1 265 ? 20.297 30.578 26.141 1 31.55 265 GLY A CA 1
ATOM 2083 C C . GLY A 1 265 ? 19.75 29.312 26.75 1 31.55 265 GLY A C 1
ATOM 2084 O O . GLY A 1 265 ? 18.547 29.078 26.75 1 31.55 265 GLY A O 1
ATOM 2085 N N . SER A 1 266 ? 20.516 28.141 26.703 1 32.91 266 SER A N 1
ATOM 2086 C CA . SER A 1 266 ? 19.953 26.797 26.875 1 32.91 266 SER A CA 1
ATOM 2087 C C . SER A 1 266 ? 19.859 26.422 28.344 1 32.91 266 SER A C 1
ATOM 2089 O O . SER A 1 266 ? 20.797 25.875 28.922 1 32.91 266 SER A O 1
ATOM 2091 N N . ARG A 1 267 ? 19.578 27.172 29.266 1 35.81 267 ARG A N 1
ATOM 2092 C CA . ARG A 1 267 ? 19.328 26.609 30.594 1 35.81 267 ARG A CA 1
ATOM 2093 C C . ARG A 1 267 ? 18.312 25.484 30.531 1 35.81 267 ARG A C 1
ATOM 2095 O O . ARG A 1 267 ? 17.109 25.719 30.531 1 35.81 267 ARG A O 1
ATOM 2102 N N . HIS A 1 268 ? 18.484 24.422 29.797 1 42.28 268 HIS A N 1
ATOM 2103 C CA . HIS A 1 268 ? 17.562 23.281 29.75 1 42.28 268 HIS A CA 1
ATOM 2104 C C . HIS A 1 268 ? 17.438 22.625 31.125 1 42.28 268 HIS A C 1
ATOM 2106 O O . HIS A 1 268 ? 18.438 22.203 31.703 1 42.28 268 HIS A O 1
ATOM 2112 N N . SER A 1 269 ? 16.75 23.203 32.125 1 49.88 269 SER A N 1
ATOM 2113 C CA . SER A 1 269 ? 16.328 22.328 33.188 1 49.88 269 SER A CA 1
ATOM 2114 C C . SER A 1 269 ? 16.156 20.891 32.719 1 49.88 269 SER A C 1
ATOM 2116 O O . SER A 1 269 ? 15.633 20.656 31.625 1 49.88 269 SER A O 1
ATOM 2118 N N . ASP A 1 270 ? 16.781 19.953 33.375 1 66 270 ASP A N 1
ATOM 2119 C CA . ASP A 1 270 ? 16.844 18.562 32.969 1 66 270 ASP A CA 1
ATOM 2120 C C . AS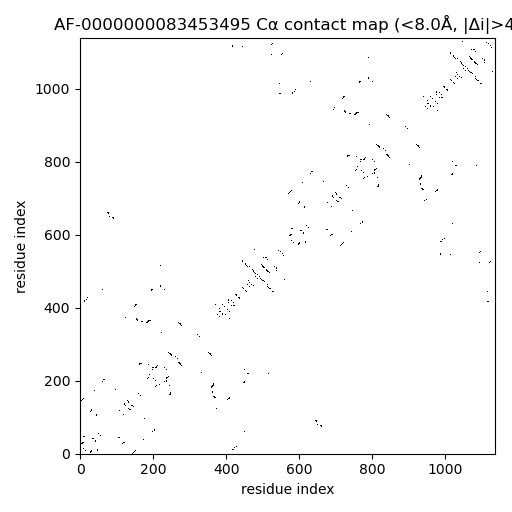P A 1 270 ? 15.461 17.906 33.062 1 66 270 ASP A C 1
ATOM 2122 O O . ASP A 1 270 ? 15.125 17.047 32.25 1 66 270 ASP A O 1
ATOM 2126 N N . TYR A 1 271 ? 14.586 18.484 34.062 1 85.75 271 TYR A N 1
ATOM 2127 C CA . TYR A 1 271 ? 13.289 17.828 34.219 1 85.75 271 TYR A CA 1
ATOM 2128 C C . TYR A 1 271 ? 12.203 18.844 34.562 1 85.75 271 TYR A C 1
ATOM 2130 O O . TYR A 1 271 ? 12.484 19.891 35.156 1 85.75 271 TYR A O 1
ATOM 2138 N N . LEU A 1 272 ? 10.984 18.703 34.094 1 92.75 272 LEU A N 1
ATOM 2139 C CA . LEU A 1 272 ? 9.773 19.469 34.375 1 92.75 272 LEU A CA 1
ATOM 2140 C C . LEU A 1 272 ? 8.844 18.672 35.312 1 92.75 272 LEU A C 1
ATOM 2142 O O . LEU A 1 272 ? 8.648 17.469 35.094 1 92.75 272 LEU A O 1
ATOM 2146 N N . GLN A 1 273 ? 8.414 19.328 36.344 1 92.06 273 GLN A N 1
ATOM 2147 C CA . GLN A 1 273 ? 7.418 18.734 37.219 1 92.06 273 GLN A CA 1
ATOM 2148 C C . GLN A 1 273 ? 6.012 19.188 36.844 1 92.06 273 GLN A C 1
ATOM 2150 O O . GLN A 1 273 ? 5.766 20.391 36.688 1 92.06 273 GLN A O 1
ATOM 2155 N N . LEU A 1 274 ? 5.094 18.234 36.719 1 93.75 274 LEU A N 1
ATOM 2156 C CA . LEU A 1 274 ? 3.721 18.547 36.312 1 93.75 274 LEU A CA 1
ATOM 2157 C C . LEU A 1 274 ? 2.74 18.172 37.406 1 93.75 274 LEU A C 1
ATOM 2159 O O . LEU A 1 274 ? 2.889 17.141 38.062 1 93.75 274 LEU A O 1
ATOM 2163 N N . HIS A 1 275 ? 1.832 19.078 37.625 1 91.56 275 HIS A N 1
ATOM 2164 C CA . HIS A 1 275 ? 0.69 18.828 38.5 1 91.56 275 HIS A CA 1
ATOM 2165 C C . HIS A 1 275 ? -0.57 18.547 37.688 1 91.56 275 HIS A C 1
ATOM 2167 O O . HIS A 1 275 ? -0.991 19.375 36.875 1 91.56 275 HIS A O 1
ATOM 2173 N N . PHE A 1 276 ? -1.116 17.312 37.938 1 90.81 276 PHE A N 1
ATOM 2174 C CA . PHE A 1 276 ? -2.328 16.906 37.219 1 90.81 276 PHE A CA 1
ATOM 2175 C C . PHE A 1 276 ? -3.523 16.891 38.156 1 90.81 276 PHE A C 1
ATOM 2177 O O . PHE A 1 276 ? -3.402 16.5 39.344 1 90.81 276 PHE A O 1
ATOM 2184 N N . LYS A 1 277 ? -4.629 17.344 37.688 1 87.88 277 LYS A N 1
ATOM 2185 C CA . LYS A 1 277 ? -5.871 17.312 38.438 1 87.88 277 LYS A CA 1
ATOM 2186 C C . LYS A 1 277 ? -6.934 16.469 37.75 1 87.88 277 LYS A C 1
ATOM 2188 O O . LYS A 1 277 ? -7.129 16.594 36.531 1 87.88 277 LYS A O 1
ATOM 2193 N N . ASN A 1 278 ? -7.523 15.531 38.531 1 82.81 278 ASN A N 1
ATOM 2194 C CA . ASN A 1 278 ? -8.617 14.719 38 1 82.81 278 ASN A CA 1
ATOM 2195 C C . ASN A 1 278 ? -9.922 15.516 37.938 1 82.81 278 ASN A C 1
ATOM 2197 O O . ASN A 1 278 ? -10.328 16.125 38.938 1 82.81 278 ASN A O 1
ATOM 2201 N N . TYR A 1 279 ? -10.508 15.633 36.906 1 71.44 279 TYR A N 1
ATOM 2202 C CA . TYR A 1 279 ? -11.68 16.5 36.812 1 71.44 279 TYR A CA 1
ATOM 2203 C C . TYR A 1 279 ? -12.961 15.727 37.062 1 71.44 279 TYR A C 1
ATOM 2205 O O . TYR A 1 279 ? -14.047 16.312 37.125 1 71.44 279 TYR A O 1
ATOM 2213 N N . LEU A 1 280 ? -13.039 14.438 37.25 1 62.41 280 LEU A N 1
ATOM 2214 C CA . LEU A 1 280 ? -14.227 13.711 37.688 1 62.41 280 LEU A CA 1
ATOM 2215 C C . LEU A 1 280 ? -14.406 13.797 39.219 1 62.41 280 LEU A C 1
ATOM 2217 O O . LEU A 1 280 ? -15.508 13.602 39.719 1 62.41 280 LEU A O 1
ATOM 2221 N N . SER A 1 281 ? -13.359 14.031 40.125 1 46.34 281 SER A N 1
ATOM 2222 C CA . SER A 1 281 ? -13.469 13.992 41.562 1 46.34 281 SER A CA 1
ATOM 2223 C C . SER A 1 281 ? -14.281 15.172 42.094 1 46.34 281 SER A C 1
ATOM 2225 O O . SER A 1 281 ? -14.734 15.156 43.25 1 46.34 281 SER A O 1
ATOM 2227 N N . ALA A 1 282 ? -14.461 16.375 41.562 1 39.06 282 ALA A N 1
ATOM 2228 C CA . ALA A 1 282 ? -15.109 17.5 42.25 1 39.06 282 ALA A CA 1
ATOM 2229 C C . ALA A 1 282 ? -16.594 17.219 42.469 1 39.06 282 ALA A C 1
ATOM 2231 O O . ALA A 1 282 ? -17.266 17.969 43.188 1 39.06 282 ALA A O 1
ATOM 2232 N N . LYS A 1 283 ? -17.422 16.5 41.938 1 37.59 283 LYS A N 1
ATOM 2233 C CA . LYS A 1 283 ? -18.844 16.625 42.25 1 37.59 283 LYS A CA 1
ATOM 2234 C C . LYS A 1 283 ? -19.172 16.031 43.625 1 37.59 283 LYS A C 1
ATOM 2236 O O . LYS A 1 283 ? -20.234 16.297 44.188 1 37.59 283 LYS A O 1
ATOM 2241 N N . GLY A 1 284 ? -18.75 14.914 44.188 1 34.25 284 GLY A N 1
ATOM 2242 C CA . GLY A 1 284 ? -19.516 14.422 45.312 1 34.25 284 GLY A CA 1
ATOM 2243 C C . GLY A 1 284 ? -19.219 15.156 46.594 1 34.25 284 GLY A C 1
ATOM 2244 O O . GLY A 1 284 ? -19.969 15.047 47.594 1 34.25 284 GLY A O 1
ATOM 2245 N N . SER A 1 285 ? -17.953 15.484 47.125 1 31.3 285 SER A N 1
ATOM 2246 C CA . SER A 1 285 ? -17.828 15.695 48.562 1 31.3 285 SER A CA 1
ATOM 2247 C C . SER A 1 285 ? -18.203 17.125 48.938 1 31.3 285 SER A C 1
ATOM 2249 O O . SER A 1 285 ? -17.359 18.016 48.875 1 31.3 285 SER A O 1
ATOM 2251 N N . ASN A 1 286 ? -19.297 17.797 48.719 1 29.89 286 ASN A N 1
ATOM 2252 C CA . ASN A 1 286 ? -19.828 18.891 49.531 1 29.89 286 ASN A CA 1
ATOM 2253 C C . ASN A 1 286 ? -19.938 18.484 51 1 29.89 286 ASN A C 1
ATOM 2255 O O . ASN A 1 286 ? -21.031 18.312 51.531 1 29.89 286 ASN A O 1
ATOM 2259 N N . VAL A 1 287 ? -19.375 17.5 51.781 1 26.34 287 VAL A N 1
ATOM 2260 C CA . VAL A 1 287 ? -19.484 17.547 53.219 1 26.34 287 VAL A CA 1
ATOM 2261 C C . VAL A 1 287 ? -18.797 18.812 53.75 1 26.34 287 VAL A C 1
ATOM 2263 O O . VAL A 1 287 ? -17.75 19.219 53.219 1 26.34 287 VAL A O 1
ATOM 2266 N N . GLU A 1 288 ? -19.375 19.625 54.812 1 27.28 288 GLU A N 1
ATOM 2267 C CA . GLU A 1 288 ? -19.141 20.688 55.781 1 27.28 288 GLU A CA 1
ATOM 2268 C C . GLU A 1 288 ? -17.922 20.375 56.656 1 27.28 288 GLU A C 1
ATOM 2270 O O . GLU A 1 288 ? -17.969 19.547 57.562 1 27.28 288 GLU A O 1
ATOM 2275 N N . ASP A 1 289 ? -16.797 19.969 56.375 1 24.89 289 ASP A N 1
ATOM 2276 C CA . ASP A 1 289 ? -15.719 19.938 57.344 1 24.89 289 ASP A CA 1
ATOM 2277 C C . ASP A 1 289 ? -15.57 21.297 58.031 1 24.89 289 ASP A C 1
ATOM 2279 O O . ASP A 1 289 ? -15.258 22.297 57.406 1 24.89 289 ASP A O 1
ATOM 2283 N N . ARG A 1 290 ? -16.375 21.531 59.219 1 23.45 290 ARG A N 1
ATOM 2284 C CA . ARG A 1 290 ? -16.203 22.328 60.438 1 23.45 290 ARG A CA 1
ATOM 2285 C C . ARG A 1 290 ? -14.773 22.234 60.969 1 23.45 290 ARG A C 1
ATOM 2287 O O . ARG A 1 290 ? -14.336 21.188 61.406 1 23.45 290 ARG A O 1
ATOM 2294 N N . THR A 1 291 ? -13.797 22.812 60.438 1 23.69 291 THR A N 1
ATOM 2295 C CA . THR A 1 291 ? -12.477 23.156 60.938 1 23.69 291 THR A CA 1
ATOM 2296 C C . THR A 1 291 ? -12.602 23.875 62.281 1 23.69 291 THR A C 1
ATOM 2298 O O . THR A 1 291 ? -13.117 25 62.375 1 23.69 291 THR A O 1
ATOM 2301 N N . ASP A 1 292 ? -12.938 23.125 63.469 1 22.42 292 ASP A N 1
ATOM 2302 C CA . ASP A 1 292 ? -12.594 23.547 64.812 1 22.42 292 ASP A CA 1
ATOM 2303 C C . ASP A 1 292 ? -11.195 24.156 64.875 1 22.42 292 ASP A C 1
ATOM 2305 O O . ASP A 1 292 ? -10.281 23.656 64.188 1 22.42 292 ASP A O 1
ATOM 2309 N N . SER A 1 293 ? -11.07 25.375 65.375 1 23.19 293 SER A N 1
ATOM 2310 C CA . SER A 1 293 ? -10.016 26.328 65.688 1 23.19 293 SER A CA 1
ATOM 2311 C C . SER A 1 293 ? -9.016 25.719 66.688 1 23.19 293 SER A C 1
ATOM 2313 O O . SER A 1 293 ? -9.336 25.484 67.875 1 23.19 293 SER A O 1
ATOM 2315 N N . PHE A 1 294 ? -8.328 24.562 66.312 1 20.92 294 PHE A N 1
ATOM 2316 C CA . PHE A 1 294 ? -7.242 24.094 67.188 1 20.92 294 PHE A CA 1
ATOM 2317 C C . PHE A 1 294 ? -6.348 25.266 67.625 1 20.92 294 PHE A C 1
ATOM 2319 O O . PHE A 1 294 ? -5.918 26.047 66.75 1 20.92 294 PHE A O 1
ATOM 2326 N N . GLN A 1 295 ? -6.441 25.703 68.812 1 20.58 295 GLN A N 1
ATOM 2327 C CA . GLN A 1 295 ? -5.668 26.469 69.812 1 20.58 295 GLN A CA 1
ATOM 2328 C C . GLN A 1 295 ? -4.188 26.109 69.75 1 20.58 295 GLN A C 1
ATOM 2330 O O . GLN A 1 295 ? -3.834 24.938 69.625 1 20.58 295 GLN A O 1
ATOM 2335 N N . GLU A 1 296 ? -3.234 27.141 69.438 1 21.91 296 GLU A N 1
ATOM 2336 C CA . GLU A 1 296 ? -1.817 27.406 69.25 1 21.91 296 GLU A CA 1
ATOM 2337 C C . GLU A 1 296 ? -0.966 26.844 70.375 1 21.91 296 GLU A C 1
ATOM 2339 O O . GLU A 1 296 ? 0.109 27.359 70.688 1 21.91 296 GLU A O 1
ATOM 2344 N N . ASN A 1 297 ? -1.457 25.828 71.188 1 21.41 297 ASN A N 1
ATOM 2345 C CA . ASN A 1 297 ? -0.574 25.688 72.312 1 21.41 297 ASN A CA 1
ATOM 2346 C C . ASN A 1 297 ? 0.866 25.422 71.875 1 21.41 297 ASN A C 1
ATOM 2348 O O . ASN A 1 297 ? 1.106 24.672 70.938 1 21.41 297 ASN A O 1
ATOM 2352 N N . SER A 1 298 ? 1.939 26.266 72.375 1 21.95 298 SER A N 1
ATOM 2353 C CA . SER A 1 298 ? 3.324 26.703 72.188 1 21.95 298 SER A CA 1
ATOM 2354 C C . SER A 1 298 ? 4.293 25.547 72.438 1 21.95 298 SER A C 1
ATOM 2356 O O . SER A 1 298 ? 5.508 25.719 72.312 1 21.95 298 SER A O 1
ATOM 2358 N N . ALA A 1 299 ? 3.846 24.484 73.125 1 21.89 299 ALA A N 1
ATOM 2359 C CA . ALA A 1 299 ? 4.918 23.938 74 1 21.89 299 ALA A CA 1
ATOM 2360 C C . ALA A 1 299 ? 6.074 23.438 73.125 1 21.89 299 ALA A C 1
ATOM 2362 O O . ALA A 1 299 ? 5.895 23.156 71.938 1 21.89 299 ALA A O 1
ATOM 2363 N N . ASN A 1 300 ? 7.32 23.203 73.688 1 23.3 300 ASN A N 1
ATOM 2364 C CA . ASN A 1 300 ? 8.773 23.078 73.625 1 23.3 300 ASN A CA 1
ATOM 2365 C C . ASN A 1 300 ? 9.203 21.766 73 1 23.3 300 ASN A C 1
ATOM 2367 O O . ASN A 1 300 ? 10.086 21.078 73.5 1 23.3 300 ASN A O 1
ATOM 2371 N N . ALA A 1 301 ? 8.391 21.188 72.125 1 19.56 301 ALA A N 1
ATOM 2372 C CA . ALA A 1 301 ? 8.641 19.812 71.688 1 19.56 301 ALA A CA 1
ATOM 2373 C C . ALA A 1 301 ? 9.93 19.688 70.938 1 19.56 301 ALA A C 1
ATOM 2375 O O . ALA A 1 301 ? 9.984 20.062 69.75 1 19.56 301 ALA A O 1
ATOM 2376 N N . SER A 1 302 ? 11.086 19.859 71.5 1 23.02 302 SER A N 1
ATOM 2377 C CA . SER A 1 302 ? 12.453 19.844 71 1 23.02 302 SER A CA 1
ATOM 2378 C C . SER A 1 302 ? 12.75 18.562 70.25 1 23.02 302 SER A C 1
ATOM 2380 O O . SER A 1 302 ? 13.844 18.391 69.688 1 23.02 302 SER A O 1
ATOM 2382 N N . SER A 1 303 ? 11.969 17.531 70.438 1 22.73 303 SER A N 1
ATOM 2383 C CA . SER A 1 303 ? 12.766 16.312 70.312 1 22.73 303 SER A CA 1
ATOM 2384 C C . SER A 1 303 ? 13.242 16.141 68.875 1 22.73 303 SER A C 1
ATOM 2386 O O . SER A 1 303 ? 12.547 16.531 67.938 1 22.73 303 SER A O 1
ATOM 2388 N N . ARG A 1 304 ? 14.516 15.766 68.562 1 23.16 304 ARG A N 1
ATOM 2389 C CA . ARG A 1 304 ? 15.5 15.508 67.562 1 23.16 304 ARG A CA 1
ATOM 2390 C C . ARG A 1 304 ? 15.008 14.445 66.562 1 23.16 304 ARG A C 1
ATOM 2392 O O . ARG A 1 304 ? 15.039 13.25 66.875 1 23.16 304 ARG A O 1
ATOM 2399 N N . MET A 1 305 ? 13.82 14.594 66 1 19.67 305 MET A N 1
ATOM 2400 C CA . MET A 1 305 ? 13.266 13.5 65.188 1 19.67 305 MET A CA 1
ATOM 2401 C C . MET A 1 305 ? 14.234 13.086 64.062 1 19.67 305 MET A C 1
ATOM 2403 O O . MET A 1 305 ? 14.633 13.914 63.25 1 19.67 305 MET A O 1
ATOM 2407 N N . LYS A 1 306 ? 14.984 12.008 64.25 1 27.16 306 LYS A N 1
ATOM 2408 C CA . LYS A 1 306 ? 15.883 11.297 63.344 1 27.16 306 LYS A CA 1
ATOM 2409 C C . LYS A 1 306 ? 15.25 11.109 61.969 1 27.16 306 LYS A C 1
ATOM 2411 O O . LYS A 1 306 ? 14.141 10.586 61.844 1 27.16 306 LYS A O 1
ATOM 2416 N N . SER A 1 307 ? 15.406 12.008 60.969 1 21.89 307 SER A N 1
ATOM 2417 C CA . SER A 1 307 ? 14.93 12.156 59.594 1 21.89 307 SER A CA 1
ATOM 2418 C C . SER A 1 307 ? 15.078 10.852 58.812 1 21.89 307 SER A C 1
ATOM 2420 O O . SER A 1 307 ? 16.188 10.461 58.469 1 21.89 307 SER A O 1
ATOM 2422 N N . LYS A 1 308 ? 14.578 9.719 59.281 1 25.72 308 LYS A N 1
ATOM 2423 C CA . LYS A 1 308 ? 14.789 8.469 58.562 1 25.72 308 LYS A CA 1
ATOM 2424 C C . LYS A 1 308 ? 14.391 8.609 57.094 1 25.72 308 LYS A C 1
ATOM 2426 O O . LYS A 1 308 ? 13.367 9.219 56.781 1 25.72 308 LYS A O 1
ATOM 2431 N N . PRO A 1 309 ? 15.289 8.234 56.188 1 25.47 309 PRO A N 1
ATOM 2432 C CA . PRO A 1 309 ? 15.25 8.328 54.75 1 25.47 309 PRO A CA 1
ATOM 2433 C C . PRO A 1 309 ? 13.984 7.703 54.156 1 25.47 309 PRO A C 1
ATOM 2435 O O . PRO A 1 309 ? 13.555 6.629 54.562 1 25.47 309 PRO A O 1
ATOM 2438 N N . CYS A 1 310 ? 12.945 8.469 53.875 1 21.86 310 CYS A N 1
ATOM 2439 C CA . CYS A 1 310 ? 11.641 8.086 53.344 1 21.86 310 CYS A CA 1
ATOM 2440 C C . CYS A 1 310 ? 11.789 7.039 52.25 1 21.86 310 CYS A C 1
ATOM 2442 O O . CYS A 1 310 ? 12.43 7.297 51.219 1 21.86 310 CYS A O 1
ATOM 2444 N N . SER A 1 311 ? 11.961 5.734 52.562 1 25.25 311 SER A N 1
ATOM 2445 C CA . SER A 1 311 ? 11.742 4.574 51.719 1 25.25 311 SER A CA 1
ATOM 2446 C C . SER A 1 311 ? 10.492 4.746 50.844 1 25.25 311 SER A C 1
ATOM 2448 O O . SER A 1 311 ? 9.367 4.664 51.375 1 25.25 311 SER A O 1
ATOM 2450 N N . SER A 1 312 ? 10.398 5.789 50.031 1 23.83 312 SER A N 1
ATOM 2451 C CA . SER A 1 312 ? 9.312 6.102 49.125 1 23.83 312 SER A CA 1
ATOM 2452 C C . SER A 1 312 ? 8.852 4.859 48.344 1 23.83 312 SER A C 1
ATOM 2454 O O . SER A 1 312 ? 9.57 4.348 47.5 1 23.83 312 SER A O 1
ATOM 2456 N N . ARG A 1 313 ? 8.32 3.904 49.031 1 22.55 313 ARG A N 1
ATOM 2457 C CA . ARG A 1 313 ? 7.605 2.754 48.469 1 22.55 313 ARG A CA 1
ATOM 2458 C C . ARG A 1 313 ? 6.703 3.166 47.312 1 22.55 313 ARG A C 1
ATOM 2460 O O . ARG A 1 313 ? 5.707 3.867 47.531 1 22.55 313 ARG A O 1
ATOM 2467 N N . TRP A 1 314 ? 7.25 3.236 46.125 1 21.47 314 TRP A N 1
ATOM 2468 C CA . TRP A 1 314 ? 6.645 3.371 44.781 1 21.47 314 TRP A CA 1
ATOM 2469 C C . TRP A 1 314 ? 5.43 2.463 44.656 1 21.47 314 TRP A C 1
ATOM 2471 O O . TRP A 1 314 ? 5.531 1.246 44.812 1 21.47 314 TRP A O 1
ATOM 2481 N N . ARG A 1 315 ? 4.383 2.775 45.219 1 22.75 315 ARG A N 1
ATOM 2482 C CA . ARG A 1 315 ? 3.16 2 45.031 1 22.75 315 ARG A CA 1
ATOM 2483 C C . ARG A 1 315 ? 3.029 1.523 43.594 1 22.75 315 ARG A C 1
ATOM 2485 O O . ARG A 1 315 ? 3.141 2.32 42.656 1 22.75 315 ARG A O 1
ATOM 2492 N N . LYS A 1 316 ? 3.287 0.236 43.406 1 22.73 316 LYS A N 1
ATOM 2493 C CA . LYS A 1 316 ? 3.115 -0.666 42.281 1 22.73 316 LYS A CA 1
ATOM 2494 C C . LYS A 1 316 ? 1.816 -0.372 41.531 1 22.73 316 LYS A C 1
ATOM 2496 O O . LYS A 1 316 ? 0.74 -0.363 42.125 1 22.73 316 LYS A O 1
ATOM 2501 N N . VAL A 1 317 ? 1.887 0.391 40.594 1 24.02 317 VAL A N 1
ATOM 2502 C CA . VAL A 1 317 ? 0.892 0.609 39.531 1 24.02 317 VAL A CA 1
ATOM 2503 C C . VAL A 1 317 ? 0.192 -0.707 39.219 1 24.02 317 VAL A C 1
ATOM 2505 O O . VAL A 1 317 ? 0.846 -1.734 39.031 1 24.02 317 VAL A O 1
ATOM 2508 N N . PHE A 1 318 ? -1.007 -0.908 39.625 1 24.45 318 PHE A N 1
ATOM 2509 C CA . PHE A 1 318 ? -1.991 -1.977 39.5 1 24.45 318 PHE A CA 1
ATOM 2510 C C . PHE A 1 318 ? -1.931 -2.607 38.125 1 24.45 318 PHE A C 1
ATOM 2512 O O . PHE A 1 318 ? -2.441 -2.041 37.156 1 24.45 318 PHE A O 1
ATOM 2519 N N . LEU A 1 319 ? -0.826 -3.109 37.625 1 25.52 319 LEU A N 1
ATOM 2520 C CA . LEU A 1 319 ? -0.83 -4.113 36.562 1 25.52 319 LEU A CA 1
ATOM 2521 C C . LEU A 1 319 ? -1.71 -5.297 36.938 1 25.52 319 LEU A C 1
ATOM 2523 O O . LEU A 1 319 ? -1.363 -6.074 37.844 1 25.52 319 LEU A O 1
ATOM 2527 N N . ARG A 1 320 ? -3.039 -5.191 37 1 25.67 320 ARG A N 1
ATOM 2528 C CA . ARG A 1 320 ? -3.752 -6.453 37.125 1 25.67 320 ARG A CA 1
ATOM 2529 C C . ARG A 1 320 ? -3.105 -7.551 36.281 1 25.67 320 ARG A C 1
ATOM 2531 O O . ARG A 1 320 ? -2.689 -7.305 35.156 1 25.67 320 ARG A O 1
ATOM 2538 N N . LYS A 1 321 ? -2.729 -8.594 36.906 1 26.22 321 LYS A N 1
ATOM 2539 C CA . LYS A 1 321 ? -2.467 -9.906 36.312 1 26.22 321 LYS A CA 1
ATOM 2540 C C . LYS A 1 321 ? -3.564 -10.289 35.344 1 26.22 321 LYS A C 1
ATOM 2542 O O . LYS A 1 321 ? -4.656 -10.695 35.75 1 26.22 321 LYS A O 1
ATOM 2547 N N . MET A 1 322 ? -3.818 -9.578 34.188 1 26.62 322 MET A N 1
ATOM 2548 C CA . MET A 1 322 ? -4.672 -10.133 33.156 1 26.62 322 MET A CA 1
ATOM 2549 C C . MET A 1 322 ? -4.32 -11.594 32.875 1 26.62 322 MET A C 1
ATOM 2551 O O . MET A 1 322 ? -3.186 -11.906 32.5 1 26.62 322 MET A O 1
ATOM 2555 N N . SER A 1 323 ? -4.906 -12.539 33.688 1 26.34 323 SER A N 1
ATOM 2556 C CA . SER A 1 323 ? -4.832 -13.992 33.5 1 26.34 323 SER A CA 1
ATOM 2557 C C . SER A 1 323 ? -4.836 -14.375 32.031 1 26.34 323 SER A C 1
ATOM 2559 O O . SER A 1 323 ? -4.965 -13.508 31.156 1 26.34 323 SER A O 1
ATOM 2561 N N . SER A 1 324 ? -5.664 -15.586 31.625 1 24.95 324 SER A N 1
ATOM 2562 C CA . SER A 1 324 ? -5.625 -16.438 30.438 1 24.95 324 SER A CA 1
ATOM 2563 C C . SER A 1 324 ? -5.918 -15.633 29.188 1 24.95 324 SER A C 1
ATOM 2565 O O . SER A 1 324 ? -6.516 -14.555 29.25 1 24.95 324 SER A O 1
ATOM 2567 N N . LYS A 1 325 ? -5.496 -16.312 27.828 1 28.17 325 LYS A N 1
ATOM 2568 C CA . LYS A 1 325 ? -5.512 -15.875 26.438 1 28.17 325 LYS A CA 1
ATOM 2569 C C . LYS A 1 325 ? -6.84 -15.211 26.078 1 28.17 325 LYS A C 1
ATOM 2571 O O . LYS A 1 325 ? -6.906 -14.398 25.156 1 28.17 325 LYS A O 1
ATOM 2576 N N . GLU A 1 326 ? -7.922 -15.797 26.516 1 27.88 326 GLU A N 1
ATOM 2577 C CA . GLU A 1 326 ? -9.289 -15.594 26.047 1 27.88 326 GLU A CA 1
ATOM 2578 C C . GLU A 1 326 ? -9.805 -14.211 26.422 1 27.88 326 GLU A C 1
ATOM 2580 O O . GLU A 1 326 ? -10.625 -13.625 25.719 1 27.88 326 GLU A O 1
ATOM 2585 N N . GLU A 1 327 ? -9.516 -13.703 27.688 1 28.03 327 GLU A N 1
ATOM 2586 C CA . GLU A 1 327 ? -10.367 -12.641 28.219 1 28.03 327 GLU A CA 1
ATOM 2587 C C . GLU A 1 327 ? -10.008 -11.281 27.625 1 28.03 327 GLU A C 1
ATOM 2589 O O . GLU A 1 327 ? -10.727 -10.305 27.812 1 28.03 327 GLU A O 1
ATOM 2594 N N . ARG A 1 328 ? -8.773 -11.156 27.125 1 28.55 328 ARG A N 1
ATOM 2595 C CA . ARG A 1 328 ? -8.352 -9.789 26.828 1 28.55 328 ARG A CA 1
ATOM 2596 C C . ARG A 1 328 ? -9.109 -9.227 25.625 1 28.55 328 ARG A C 1
ATOM 2598 O O . ARG A 1 328 ? -9.219 -8.016 25.469 1 28.55 328 ARG A O 1
ATOM 2605 N N . PHE A 1 329 ? -9.266 -10.031 24.562 1 28.67 329 PHE A N 1
ATOM 2606 C CA . PHE A 1 329 ? -9.82 -9.547 23.312 1 28.67 329 PHE A CA 1
ATOM 2607 C C . PHE A 1 329 ? -11.32 -9.328 23.422 1 28.67 329 PHE A C 1
ATOM 2609 O O . PHE A 1 329 ? -11.969 -8.922 22.453 1 28.67 329 PHE A O 1
ATOM 2616 N N . SER A 1 330 ? -12.055 -10.086 24.297 1 26.64 330 SER A N 1
ATOM 2617 C CA . SER A 1 330 ? -13.508 -9.984 24.172 1 26.64 330 SER A CA 1
ATOM 2618 C C . SER A 1 330 ? -13.969 -8.531 24.234 1 26.64 330 SER A C 1
ATOM 2620 O O . SER A 1 330 ? -14.742 -8.078 23.391 1 26.64 330 SER A O 1
ATOM 2622 N N . SER A 1 331 ? -14.141 -7.867 25.484 1 27.16 331 SER A N 1
ATOM 2623 C CA . SER A 1 331 ? -15.172 -6.887 25.797 1 27.16 331 SER A CA 1
ATOM 2624 C C . SER A 1 331 ? -14.766 -5.492 25.328 1 27.16 331 SER A C 1
ATOM 2626 O O . SER A 1 331 ? -15.336 -4.492 25.781 1 27.16 331 SER A O 1
ATOM 2628 N N . PHE A 1 332 ? -13.742 -5.344 24.688 1 27.53 332 PHE A N 1
ATOM 2629 C CA . PHE A 1 332 ? -13.57 -3.928 24.375 1 27.53 332 PHE A CA 1
ATOM 2630 C C . PHE A 1 332 ? -14.719 -3.418 23.516 1 27.53 332 PHE A C 1
ATOM 2632 O O . PHE A 1 332 ? -14.797 -2.223 23.219 1 27.53 332 PHE A O 1
ATOM 2639 N N . THR A 1 333 ? -15.32 -4.172 22.703 1 27.03 333 THR A N 1
ATOM 2640 C CA . THR A 1 333 ? -16.438 -3.699 21.891 1 27.03 333 THR A CA 1
ATOM 2641 C C . THR A 1 333 ? -17.547 -3.152 22.781 1 27.03 333 THR A C 1
ATOM 2643 O O . THR A 1 333 ? -18.672 -2.902 22.328 1 27.03 333 THR A O 1
ATOM 2646 N N . ASP A 1 334 ? -17.703 -3.498 23.953 1 27.56 334 ASP A N 1
ATOM 2647 C CA . ASP A 1 334 ? -18.844 -2.83 24.547 1 27.56 334 ASP A CA 1
ATOM 2648 C C . ASP A 1 334 ? -18.781 -1.319 24.328 1 27.56 334 ASP A C 1
ATOM 2650 O O . ASP A 1 334 ? -17.688 -0.762 24.156 1 27.56 334 ASP A O 1
ATOM 2654 N N . THR A 1 335 ? -19.875 -0.471 24.266 1 27.45 335 THR A N 1
ATOM 2655 C CA . THR A 1 335 ? -20.281 0.868 23.844 1 27.45 335 THR A CA 1
ATOM 2656 C C . THR A 1 335 ? -19.312 1.918 24.391 1 27.45 335 THR A C 1
ATOM 2658 O O . THR A 1 335 ? -19.141 2.039 25.609 1 27.45 335 THR A O 1
ATOM 2661 N N . TRP A 1 336 ? -18.281 2.266 23.75 1 29.41 336 TRP A N 1
ATOM 2662 C CA . TRP A 1 336 ? -17.703 3.512 24.234 1 29.41 336 TRP A CA 1
ATOM 2663 C C . TRP A 1 336 ? -18.781 4.445 24.766 1 29.41 336 TRP A C 1
ATOM 2665 O O . TRP A 1 336 ? -18.562 5.18 25.719 1 29.41 336 TRP A O 1
ATOM 2675 N N . SER A 1 337 ? -19.828 4.762 24.031 1 30.53 337 SER A N 1
ATOM 2676 C CA . SER A 1 337 ? -20.984 5.574 24.422 1 30.53 337 SER A CA 1
ATOM 2677 C C . SER A 1 337 ? -21.688 4.98 25.625 1 30.53 337 SER A C 1
ATOM 2679 O O . SER A 1 337 ? -22.219 5.715 26.469 1 30.53 337 SER A O 1
ATOM 2681 N N . SER A 1 338 ? -22.391 3.777 25.484 1 30.69 338 SER A N 1
ATOM 2682 C CA . SER A 1 338 ? -23.188 3.426 26.656 1 30.69 338 SER A CA 1
ATOM 2683 C C . SER A 1 338 ? -22.297 3.096 27.844 1 30.69 338 SER A C 1
ATOM 2685 O O . SER A 1 338 ? -22.641 3.389 28.984 1 30.69 338 SER A O 1
ATOM 2687 N N . HIS A 1 339 ? -21.625 1.844 28.078 1 26.73 339 HIS A N 1
ATOM 2688 C CA . HIS A 1 339 ? -20.969 1.719 29.391 1 26.73 339 HIS A CA 1
ATOM 2689 C C . HIS A 1 339 ? -19.547 2.252 29.344 1 26.73 339 HIS A C 1
ATOM 2691 O O . HIS A 1 339 ? -18.609 1.493 29.094 1 26.73 339 HIS A O 1
ATOM 2697 N N . PRO A 1 340 ? -19.234 3.357 28.656 1 32.38 340 PRO A N 1
ATOM 2698 C CA . PRO A 1 340 ? -17.969 4.012 29 1 32.38 340 PRO A CA 1
ATOM 2699 C C . PRO A 1 340 ? -17.469 3.635 30.391 1 32.38 340 PRO A C 1
ATOM 2701 O O . PRO A 1 340 ? -16.266 3.723 30.672 1 32.38 340 PRO A O 1
ATOM 2704 N N . ASP A 1 341 ? -18.312 3.543 31.375 1 31.25 341 ASP A N 1
ATOM 2705 C CA . ASP A 1 341 ? -18.266 3.404 32.812 1 31.25 341 ASP A CA 1
ATOM 2706 C C . ASP A 1 341 ? -17.812 2.004 33.219 1 31.25 341 ASP A C 1
ATOM 2708 O O . ASP A 1 341 ? -17.422 1.779 34.375 1 31.25 341 ASP A O 1
ATOM 2712 N N . ARG A 1 342 ? -18.078 1.038 32.5 1 29.25 342 ARG A N 1
ATOM 2713 C CA . ARG A 1 342 ? -17.812 -0.287 33.031 1 29.25 342 ARG A CA 1
ATOM 2714 C C . ARG A 1 342 ? -16.344 -0.655 32.906 1 29.25 342 ARG A C 1
ATOM 2716 O O . ARG A 1 342 ? -15.75 -1.246 33.812 1 29.25 342 ARG A O 1
ATOM 2723 N N . ARG A 1 343 ? -15.742 -0.592 31.688 1 33.12 343 ARG A N 1
ATOM 2724 C CA . ARG A 1 343 ? -14.328 -0.941 31.766 1 33.12 343 ARG A CA 1
ATOM 2725 C C . ARG A 1 343 ? -13.516 0.214 32.344 1 33.12 343 ARG A C 1
ATOM 2727 O O . ARG A 1 343 ? -12.445 0.001 32.938 1 33.12 343 ARG A O 1
ATOM 2734 N N . PHE A 1 344 ? -13.891 1.438 31.938 1 32.94 344 PHE A N 1
ATOM 2735 C CA . PHE A 1 344 ? -13.422 2.531 32.781 1 32.94 344 PHE A CA 1
ATOM 2736 C C . PHE A 1 344 ? -13.93 2.377 34.219 1 32.94 344 PHE A C 1
ATOM 2738 O O . PHE A 1 344 ? -13.336 2.9 35.156 1 32.94 344 PHE A O 1
ATOM 2745 N N . SER A 1 345 ? -15.086 1.832 34.281 1 33.5 345 SER A N 1
ATOM 2746 C CA . SER A 1 345 ? -15.609 1.582 35.625 1 33.5 345 SER A CA 1
ATOM 2747 C C . SER A 1 345 ? -14.719 0.616 36.375 1 33.5 345 SER A C 1
ATOM 2749 O O . SER A 1 345 ? -14.602 0.718 37.594 1 33.5 345 SER A O 1
ATOM 2751 N N . LYS A 1 346 ? -14.305 -0.377 35.562 1 34.44 346 LYS A N 1
ATOM 2752 C CA . LYS A 1 346 ? -13.469 -1.207 36.438 1 34.44 346 LYS A CA 1
ATOM 2753 C C . LYS A 1 346 ? -12.18 -0.48 36.812 1 34.44 346 LYS A C 1
ATOM 2755 O O . LYS A 1 346 ? -11.406 -0.966 37.625 1 34.44 346 LYS A O 1
ATOM 2760 N N . ILE A 1 347 ? -11.852 0.383 35.844 1 32.78 347 ILE A N 1
ATOM 2761 C CA . ILE A 1 347 ? -10.703 1.109 36.375 1 32.78 347 ILE A CA 1
ATOM 2762 C C . ILE A 1 347 ? -11.164 2.141 37.375 1 32.78 347 ILE A C 1
ATOM 2764 O O . ILE A 1 347 ? -11.383 3.309 37.062 1 32.78 347 ILE A O 1
ATOM 2768 N N . LYS A 1 348 ? -12.281 1.912 37.969 1 35.91 348 LYS A N 1
ATOM 2769 C CA . LYS A 1 348 ? -12.453 2.707 39.188 1 35.91 348 LYS A CA 1
ATOM 2770 C C . LYS A 1 348 ? -11.172 2.727 40 1 35.91 348 LYS A C 1
ATOM 2772 O O . LYS A 1 348 ? -11.039 1.977 40.969 1 35.91 348 LYS A O 1
ATOM 2777 N N . GLN A 1 349 ? -10.125 2.627 39.312 1 36.12 349 GLN A N 1
ATOM 2778 C CA . GLN A 1 349 ? -9.039 2.877 40.281 1 36.12 349 GLN A CA 1
ATOM 2779 C C . GLN A 1 349 ? -9.234 4.207 41 1 36.12 349 GLN A C 1
ATOM 2781 O O . GLN A 1 349 ? -9.781 5.156 40.438 1 36.12 349 GLN A O 1
ATOM 2786 N N . LYS A 1 350 ? -9.391 4.25 42.125 1 42.62 350 LYS A N 1
ATOM 2787 C CA . LYS A 1 350 ? -9.25 5.434 42.969 1 42.62 350 LYS A CA 1
ATOM 2788 C C . LYS A 1 350 ? -8.32 6.461 42.312 1 42.62 350 LYS A C 1
ATOM 2790 O O . LYS A 1 350 ? -7.102 6.27 42.281 1 42.62 350 LYS A O 1
ATOM 2795 N N . MET A 1 351 ? -8.914 7.012 41.25 1 58.78 351 MET A N 1
ATOM 2796 C CA . MET A 1 351 ? -8.078 8.023 40.625 1 58.78 351 MET A CA 1
ATOM 2797 C C . MET A 1 351 ? -7.641 9.086 41.625 1 58.78 351 MET A C 1
ATOM 2799 O O . MET A 1 351 ? -8.453 9.586 42.375 1 58.78 351 MET A O 1
ATOM 2803 N N . ASN A 1 352 ? -6.336 9.25 41.844 1 64.62 352 ASN A N 1
ATOM 2804 C CA . ASN A 1 352 ? -5.777 10.312 42.688 1 64.62 352 ASN A CA 1
ATOM 2805 C C . ASN A 1 352 ? -6.203 11.688 42.188 1 64.62 352 ASN A C 1
ATOM 2807 O O . ASN A 1 352 ? -6.145 11.969 40.969 1 64.62 352 ASN A O 1
ATOM 2811 N N . PRO A 1 353 ? -6.812 12.383 43.125 1 68.81 353 PRO A N 1
ATOM 2812 C CA . PRO A 1 353 ? -7.25 13.719 42.688 1 68.81 353 PRO A CA 1
ATOM 2813 C C . PRO A 1 353 ? -6.133 14.531 42.062 1 68.81 353 PRO A C 1
ATOM 2815 O O . PRO A 1 353 ? -6.371 15.266 41.094 1 68.81 353 PRO A O 1
ATOM 2818 N N . ILE A 1 354 ? -4.949 14.297 42.719 1 80.12 354 ILE A N 1
ATOM 2819 C CA . ILE A 1 354 ? -3.791 15.031 42.219 1 80.12 354 ILE A CA 1
ATOM 2820 C C . ILE A 1 354 ? -2.635 14.07 41.969 1 80.12 354 ILE A C 1
ATOM 2822 O O . ILE A 1 354 ? -2.381 13.172 42.781 1 80.12 354 ILE A O 1
ATOM 2826 N N . ILE A 1 355 ? -2.086 14.219 40.75 1 86.75 355 ILE A N 1
ATOM 2827 C CA . ILE A 1 355 ? -0.892 13.453 40.406 1 86.75 355 ILE A CA 1
ATOM 2828 C C . ILE A 1 355 ? 0.261 14.398 40.094 1 86.75 355 ILE A C 1
ATOM 2830 O O . ILE A 1 355 ? 0.069 15.422 39.406 1 86.75 355 ILE A O 1
ATOM 2834 N N . ILE A 1 356 ? 1.433 14.164 40.75 1 89.12 356 ILE A N 1
ATOM 2835 C CA . ILE A 1 356 ? 2.652 14.906 40.438 1 89.12 356 ILE A CA 1
ATOM 2836 C C . ILE A 1 356 ? 3.674 13.969 39.812 1 89.12 356 ILE A C 1
ATOM 2838 O O . ILE A 1 356 ? 3.932 12.875 40.312 1 89.12 356 ILE A O 1
ATOM 2842 N N . ASP A 1 357 ? 4.109 14.336 38.656 1 91.31 357 ASP A N 1
ATOM 2843 C CA . ASP A 1 357 ? 5.074 13.516 37.938 1 91.31 357 ASP A CA 1
ATOM 2844 C C . ASP A 1 357 ? 6.098 14.375 37.188 1 91.31 357 ASP A C 1
ATOM 2846 O O . ASP A 1 357 ? 5.941 15.594 37.125 1 91.31 357 ASP A O 1
ATOM 2850 N N . THR A 1 358 ? 7.246 13.758 36.75 1 92.62 358 THR A N 1
ATOM 2851 C CA . THR A 1 358 ? 8.336 14.5 36.125 1 92.62 358 THR A CA 1
ATOM 2852 C C . THR A 1 358 ? 8.562 14.031 34.719 1 92.62 358 THR A C 1
ATOM 2854 O O . THR A 1 358 ? 8.492 12.836 34.406 1 92.62 358 THR A O 1
ATOM 2857 N N . TYR A 1 359 ? 8.773 14.992 33.812 1 94.94 359 TYR A N 1
ATOM 2858 C CA . TYR A 1 359 ? 9.039 14.742 32.406 1 94.94 359 TYR A CA 1
ATOM 2859 C C . TYR A 1 359 ? 10.18 15.617 31.906 1 94.94 359 TYR A C 1
ATOM 2861 O O . TYR A 1 359 ? 10.477 16.656 32.5 1 94.94 359 TYR A O 1
ATOM 2869 N N . GLU A 1 360 ? 10.891 15.164 30.891 1 94.56 360 GLU A N 1
ATOM 2870 C CA . GLU A 1 360 ? 11.93 15.984 30.266 1 94.56 360 GLU A CA 1
ATOM 2871 C C . GLU A 1 360 ? 11.328 16.953 29.25 1 94.56 360 GLU A C 1
ATOM 2873 O O . GLU A 1 360 ? 11.828 18.078 29.094 1 94.56 360 GLU A O 1
ATOM 2878 N N . VAL A 1 361 ? 10.305 16.531 28.578 1 95.81 361 VAL A N 1
ATOM 2879 C CA . VAL A 1 361 ? 9.648 17.359 27.562 1 95.81 361 VAL A CA 1
ATOM 2880 C C . VAL A 1 361 ? 8.133 17.297 27.75 1 95.81 361 VAL A C 1
ATOM 2882 O O . VAL A 1 361 ? 7.578 16.219 28.031 1 95.81 361 VAL A O 1
ATOM 2885 N N . VAL A 1 362 ? 7.477 18.438 27.766 1 96.56 362 VAL A N 1
ATOM 2886 C CA . VAL A 1 362 ? 6.027 18.578 27.703 1 96.56 362 VAL A CA 1
ATOM 2887 C C . VAL A 1 362 ? 5.629 19.219 26.375 1 96.56 362 VAL A C 1
ATOM 2889 O O . VAL A 1 362 ? 6.195 20.234 25.984 1 96.56 362 VAL A O 1
ATOM 2892 N N . MET A 1 363 ? 4.652 18.594 25.688 1 97 363 MET A N 1
ATOM 2893 C CA . MET A 1 363 ? 4.316 19.062 24.344 1 97 363 MET A CA 1
ATOM 2894 C C . MET A 1 363 ? 2.816 19.312 24.219 1 97 363 MET A C 1
ATOM 2896 O O . MET A 1 363 ? 2.006 18.438 24.531 1 97 363 MET A O 1
ATOM 2900 N N . PHE A 1 364 ? 2.486 20.5 23.75 1 96.5 364 PHE A N 1
ATOM 2901 C CA . PHE A 1 364 ? 1.108 20.797 23.375 1 96.5 364 PHE A CA 1
ATOM 2902 C C . PHE A 1 364 ? 0.804 20.25 21.984 1 96.5 364 PHE A C 1
ATOM 2904 O O . PHE A 1 364 ? 1.507 20.562 21.016 1 96.5 364 PHE A O 1
ATOM 2911 N N . ALA A 1 365 ? -0.25 19.422 21.875 1 95 365 ALA A N 1
ATOM 2912 C CA . ALA A 1 365 ? -0.651 18.875 20.578 1 95 365 ALA A CA 1
ATOM 2913 C C . ALA A 1 365 ? -2.16 18.656 20.516 1 95 365 ALA A C 1
ATOM 2915 O O . ALA A 1 365 ? -2.645 17.812 19.766 1 95 365 ALA A O 1
ATOM 2916 N N . GLN A 1 366 ? -2.932 19.375 21.203 1 89.56 366 GLN A N 1
ATOM 2917 C CA . GLN A 1 366 ? -4.367 19.156 21.344 1 89.56 366 GLN A CA 1
ATOM 2918 C C . GLN A 1 366 ? -5.121 19.688 20.125 1 89.56 366 GLN A C 1
ATOM 2920 O O . GLN A 1 366 ? -6.094 19.078 19.688 1 89.56 366 GLN A O 1
ATOM 2925 N N . ASP A 1 367 ? -4.738 20.875 19.719 1 88.62 367 ASP A N 1
ATOM 2926 C CA . ASP A 1 367 ? -5.441 21.531 18.625 1 88.62 367 ASP A CA 1
ATOM 2927 C C . ASP A 1 367 ? -4.539 22.547 17.938 1 88.62 367 ASP A C 1
ATOM 2929 O O . ASP A 1 367 ? -3.395 22.75 18.344 1 88.62 367 ASP A O 1
ATOM 2933 N N . ARG A 1 368 ? -5.098 23.062 16.812 1 92.56 368 ARG A N 1
ATOM 2934 C CA . ARG A 1 368 ? -4.379 24.109 16.078 1 92.56 368 ARG A CA 1
ATOM 2935 C C . ARG A 1 368 ? -5.254 25.328 15.867 1 92.56 368 ARG A C 1
ATOM 2937 O O . ARG A 1 368 ? -6.48 25.234 15.867 1 92.56 368 ARG A O 1
ATOM 2944 N N . VAL A 1 369 ? -4.637 26.484 15.766 1 93.62 369 VAL A N 1
ATOM 2945 C CA . VAL A 1 369 ? -5.328 27.75 15.547 1 93.62 369 VAL A CA 1
ATOM 2946 C C . VAL A 1 369 ? -4.797 28.422 14.281 1 93.62 369 VAL A C 1
ATOM 2948 O O . VAL A 1 369 ? -3.619 28.281 13.945 1 93.62 369 VAL A O 1
ATOM 2951 N N . PRO A 1 370 ? -5.656 29.156 13.539 1 95.19 370 PRO A N 1
ATOM 2952 C CA . PRO A 1 370 ? -5.219 29.797 12.297 1 95.19 370 PRO A CA 1
ATOM 2953 C C . PRO A 1 370 ? -4.18 30.891 12.516 1 95.19 370 PRO A C 1
ATOM 2955 O O . PRO A 1 370 ? -4.207 31.578 13.547 1 95.19 370 PRO A O 1
ATOM 2958 N N . ARG A 1 371 ? -3.277 31.078 11.523 1 92.31 371 ARG A N 1
ATOM 2959 C CA . ARG A 1 371 ? -2.26 32.125 11.547 1 92.31 371 ARG A CA 1
ATOM 2960 C C . ARG A 1 371 ? -2.766 33.406 10.883 1 92.31 371 ARG A C 1
ATOM 2962 O O . ARG A 1 371 ? -2.252 33.812 9.836 1 92.31 371 ARG A O 1
ATOM 2969 N N . ILE A 1 372 ? -3.68 34.031 11.492 1 93.69 372 ILE A N 1
ATOM 2970 C CA . ILE A 1 372 ? -4.246 35.219 10.859 1 93.69 372 ILE A CA 1
ATOM 2971 C C . ILE A 1 372 ? -4.301 36.375 11.859 1 93.69 372 ILE A C 1
ATOM 2973 O O . ILE A 1 372 ? -4.91 37.406 11.594 1 93.69 372 ILE A O 1
ATOM 2977 N N . GLN A 1 373 ? -3.588 36.156 12.945 1 86.38 373 GLN A N 1
ATOM 2978 C CA . GLN A 1 373 ? -3.645 37.156 13.984 1 86.38 373 GLN A CA 1
ATOM 2979 C C . GLN A 1 373 ? -3.029 38.469 13.5 1 86.38 373 GLN A C 1
ATOM 2981 O O . GLN A 1 373 ? -2.002 38.469 12.82 1 86.38 373 GLN A O 1
ATOM 2986 N N . ASP A 1 374 ? -3.598 39.594 13.695 1 85.12 374 ASP A N 1
ATOM 2987 C CA . ASP A 1 374 ? -3.107 40.969 13.492 1 85.12 374 ASP A CA 1
ATOM 2988 C C . ASP A 1 374 ? -2.98 41.281 12 1 85.12 374 ASP A C 1
ATOM 2990 O O . ASP A 1 374 ? -2.148 42.094 11.609 1 85.12 374 ASP A O 1
ATOM 2994 N N . MET A 1 375 ? -3.764 40.594 11.141 1 93.69 375 MET A N 1
ATOM 2995 C CA . MET A 1 375 ? -3.688 40.844 9.711 1 93.69 375 MET A CA 1
ATOM 2996 C C . MET A 1 375 ? -4.68 41.938 9.297 1 93.69 375 MET A C 1
ATOM 2998 O O . MET A 1 375 ? -4.668 42.406 8.156 1 93.69 375 MET A O 1
ATOM 3002 N N . GLY A 1 376 ? -5.527 42.312 10.203 1 93.19 376 GLY A N 1
ATOM 3003 C CA . GLY A 1 376 ? -6.504 43.344 9.906 1 93.19 376 GLY A CA 1
ATOM 3004 C C . GLY A 1 376 ? -7.676 42.844 9.086 1 93.19 376 GLY A C 1
ATOM 3005 O O . GLY A 1 376 ? -8.312 43.625 8.367 1 93.19 376 GLY A O 1
ATOM 3006 N N . LEU A 1 377 ? -7.984 41.625 9.211 1 95.31 377 LEU A N 1
ATOM 3007 C CA . LEU A 1 377 ? -9 41 8.375 1 95.31 377 LEU A CA 1
ATOM 3008 C C . LEU A 1 377 ? -10.398 41.438 8.781 1 95.31 377 LEU A C 1
ATOM 3010 O O . LEU A 1 377 ? -11.281 41.562 7.93 1 95.31 377 LEU A O 1
ATOM 3014 N N . ARG A 1 378 ? -10.625 41.625 10.047 1 89.56 378 ARG A N 1
ATOM 3015 C CA . ARG A 1 378 ? -11.938 42.031 10.539 1 89.56 378 ARG A CA 1
ATOM 3016 C C . ARG A 1 378 ? -12.312 43.406 10 1 89.56 378 ARG A C 1
ATOM 3018 O O . ARG A 1 378 ? -13.484 43.688 9.766 1 89.56 378 ARG A O 1
ATOM 3025 N N . ASP A 1 379 ? -11.375 44.219 9.688 1 92.25 379 ASP A N 1
ATOM 3026 C CA . ASP A 1 379 ? -11.586 45.562 9.227 1 92.25 379 ASP A CA 1
ATOM 3027 C C . ASP A 1 379 ? -11.992 45.594 7.754 1 92.25 379 ASP A C 1
ATOM 3029 O O . ASP A 1 379 ? -12.492 46.625 7.258 1 92.25 379 ASP A O 1
ATOM 3033 N N . ILE A 1 380 ? -11.773 44.531 7.09 1 94.12 380 ILE A N 1
ATOM 3034 C CA . ILE A 1 380 ? -12.07 44.531 5.66 1 94.12 380 ILE A CA 1
ATOM 3035 C C . ILE A 1 380 ? -13.125 43.469 5.355 1 94.12 380 ILE A C 1
ATOM 3037 O O . ILE A 1 380 ? -13.055 42.781 4.332 1 94.12 380 ILE A O 1
ATOM 3041 N N . LYS A 1 381 ? -14.023 43.125 6.219 1 92.38 381 LYS A N 1
ATOM 3042 C CA . LYS A 1 381 ? -15.258 42.344 6.062 1 92.38 381 LYS A CA 1
ATOM 3043 C C . LYS A 1 381 ? -14.953 40.875 5.848 1 92.38 381 LYS A C 1
ATOM 3045 O O . LYS A 1 381 ? -15.672 40.188 5.129 1 92.38 381 LYS A O 1
ATOM 3050 N N . VAL A 1 382 ? -13.836 40.406 6.254 1 96 382 VAL A N 1
ATOM 3051 C CA . VAL A 1 382 ? -13.578 38.969 6.262 1 96 382 VAL A CA 1
ATOM 3052 C C . VAL A 1 382 ? -14.156 38.344 7.535 1 96 382 VAL A C 1
ATOM 3054 O O . VAL A 1 382 ? -13.797 38.75 8.648 1 96 382 VAL A O 1
ATOM 3057 N N . SER A 1 383 ? -15.047 37.406 7.324 1 94 383 SER A N 1
ATOM 3058 C CA . SER A 1 383 ? -15.711 36.781 8.469 1 94 383 SER A CA 1
ATOM 3059 C C . SER A 1 383 ? -14.836 35.719 9.102 1 94 383 SER A C 1
ATOM 3061 O O . SER A 1 383 ? -14.227 34.906 8.398 1 94 383 SER A O 1
ATOM 3063 N N . ILE A 1 384 ? -14.773 35.719 10.391 1 95.5 384 ILE A N 1
ATOM 3064 C CA . ILE A 1 384 ? -14.008 34.781 11.188 1 95.5 384 ILE A CA 1
ATOM 3065 C C . ILE A 1 384 ? -14.922 34.062 12.18 1 95.5 384 ILE A C 1
ATOM 3067 O O . ILE A 1 384 ? -15.766 34.688 12.812 1 95.5 384 ILE A O 1
ATOM 3071 N N . ASP A 1 385 ? -14.766 32.781 12.312 1 94.31 385 ASP A N 1
ATOM 3072 C CA . ASP A 1 385 ? -15.625 32.031 13.219 1 94.31 385 ASP A CA 1
ATOM 3073 C C . ASP A 1 385 ? -15.125 32.125 14.656 1 94.31 385 ASP A C 1
ATOM 3075 O O . ASP A 1 385 ? -14.078 32.719 14.914 1 94.31 385 ASP A O 1
ATOM 3079 N N . PRO A 1 386 ? -15.875 31.547 15.602 1 91.38 386 PRO A N 1
ATOM 3080 C CA . PRO A 1 386 ? -15.5 31.672 17.016 1 91.38 386 PRO A CA 1
ATOM 3081 C C . PRO A 1 386 ? -14.172 30.984 17.328 1 91.38 386 PRO A C 1
ATOM 3083 O O . PRO A 1 386 ? -13.492 31.359 18.297 1 91.38 386 PRO A O 1
ATOM 3086 N N . ASP A 1 387 ? -13.781 30.062 16.5 1 89.69 387 ASP A N 1
ATOM 3087 C CA . ASP A 1 387 ? -12.523 29.344 16.719 1 89.69 387 ASP A CA 1
ATOM 3088 C C . ASP A 1 387 ? -11.359 30.078 16.047 1 89.69 387 ASP A C 1
ATOM 3090 O O . ASP A 1 387 ? -10.203 29.641 16.156 1 89.69 387 ASP A O 1
ATOM 3094 N N . GLY A 1 388 ? -11.688 31.156 15.414 1 92.75 388 GLY A N 1
ATOM 3095 C CA . GLY A 1 388 ? -10.672 32 14.812 1 92.75 388 GLY A CA 1
ATOM 3096 C C . GLY A 1 388 ? -10.383 31.656 13.359 1 92.75 388 GLY A C 1
ATOM 3097 O O . GLY A 1 388 ? -9.477 32.219 12.75 1 92.75 388 GLY A O 1
ATOM 3098 N N . LYS A 1 389 ? -11.102 30.781 12.781 1 96.31 389 LYS A N 1
ATOM 3099 C CA . LYS A 1 389 ? -10.883 30.375 11.398 1 96.31 389 LYS A CA 1
ATOM 3100 C C . LYS A 1 389 ? -11.688 31.234 10.43 1 96.31 389 LYS A C 1
ATOM 3102 O O . LYS A 1 389 ? -12.719 31.797 10.805 1 96.31 389 LYS A O 1
ATOM 3107 N N . ILE A 1 390 ? -11.242 31.328 9.25 1 97.75 390 ILE A N 1
ATOM 3108 C CA . ILE A 1 390 ? -11.914 32.125 8.227 1 97.75 390 ILE A CA 1
ATOM 3109 C C . ILE A 1 390 ? -13.141 31.391 7.707 1 97.75 390 ILE A C 1
ATOM 3111 O O . ILE A 1 390 ? -13.086 30.172 7.48 1 97.75 390 ILE A O 1
ATOM 3115 N N . ILE A 1 391 ? -14.234 32.062 7.566 1 97.31 391 ILE A N 1
ATOM 3116 C CA . ILE A 1 391 ? -15.43 31.516 6.945 1 97.31 391 ILE A CA 1
ATOM 3117 C C . ILE A 1 391 ? -15.383 31.75 5.434 1 97.31 391 ILE A C 1
ATOM 3119 O O . ILE A 1 391 ? -15.227 32.875 4.98 1 97.31 391 ILE A O 1
ATOM 3123 N N . SER A 1 392 ? -15.406 30.766 4.695 1 96.44 392 SER A N 1
ATOM 3124 C CA . SER A 1 392 ? -15.438 30.828 3.24 1 96.44 392 SER A CA 1
ATOM 3125 C C . SER A 1 392 ? -16.438 29.844 2.66 1 96.44 392 SER A C 1
ATOM 3127 O O . SER A 1 392 ? -16.75 28.812 3.281 1 96.44 392 SER A O 1
ATOM 3129 N N . ASN A 1 393 ? -17 30.156 1.489 1 95.81 393 ASN A N 1
ATOM 3130 C CA . ASN A 1 393 ? -17.953 29.25 0.847 1 95.81 393 ASN A CA 1
ATOM 3131 C C . ASN A 1 393 ? -17.25 28.188 0.013 1 95.81 393 ASN A C 1
ATOM 3133 O O . ASN A 1 393 ? -16.016 28.062 0.082 1 95.81 393 ASN A O 1
ATOM 3137 N N . ILE A 1 394 ? -17.953 27.359 -0.773 1 94.38 394 ILE A N 1
ATOM 3138 C CA . ILE A 1 394 ? -17.422 26.219 -1.5 1 94.38 394 ILE A CA 1
ATOM 3139 C C . ILE A 1 394 ? -16.531 26.703 -2.646 1 94.38 394 ILE A C 1
ATOM 3141 O O . ILE A 1 394 ? -15.734 25.953 -3.189 1 94.38 394 ILE A O 1
ATOM 3145 N N . TYR A 1 395 ? -16.672 27.984 -3 1 96.12 395 TYR A N 1
ATOM 3146 C CA . TYR A 1 395 ? -15.859 28.562 -4.059 1 96.12 395 TYR A CA 1
ATOM 3147 C C . TYR A 1 395 ? -14.641 29.281 -3.479 1 96.12 395 TYR A C 1
ATOM 3149 O O . TYR A 1 395 ? -13.93 29.984 -4.195 1 96.12 395 TYR A O 1
ATOM 3157 N N . ASP A 1 396 ? -14.414 29.188 -2.156 1 97.38 396 ASP A N 1
ATOM 3158 C CA . ASP A 1 396 ? -13.273 29.703 -1.414 1 97.38 396 ASP A CA 1
ATOM 3159 C C . ASP A 1 396 ? -13.344 31.219 -1.291 1 97.38 396 ASP A C 1
ATOM 3161 O O . ASP A 1 396 ? -12.328 31.891 -1.078 1 97.38 396 ASP A O 1
ATOM 3165 N N . GLU A 1 397 ? -14.562 31.734 -1.465 1 97.38 397 GLU A N 1
ATOM 3166 C CA . GLU A 1 397 ? -14.812 33.188 -1.329 1 97.38 397 GLU A CA 1
ATOM 3167 C C . GLU A 1 397 ? -15.078 33.562 0.125 1 97.38 397 GLU A C 1
ATOM 3169 O O . GLU A 1 397 ? -15.805 32.844 0.832 1 97.38 397 GLU A O 1
ATOM 3174 N N . THR A 1 398 ? -14.43 34.656 0.503 1 96.94 398 THR A N 1
ATOM 3175 C CA . THR A 1 398 ? -14.695 35.188 1.833 1 96.94 398 THR A CA 1
ATOM 3176 C C . THR A 1 398 ? -15.742 36.312 1.769 1 96.94 398 THR A C 1
ATOM 3178 O O . THR A 1 398 ? -16.469 36.406 0.783 1 96.94 398 THR A O 1
ATOM 3181 N N . GLY A 1 399 ? -15.906 37.031 2.904 1 93.5 399 GLY A N 1
ATOM 3182 C CA . GLY A 1 399 ? -16.844 38.156 2.904 1 93.5 399 GLY A CA 1
ATOM 3183 C C . GLY A 1 399 ? -16.359 39.312 2.086 1 93.5 399 GLY A C 1
ATOM 3184 O O . GLY A 1 399 ? -17.156 40.188 1.723 1 93.5 399 GLY A O 1
ATOM 3185 N N . CYS A 1 400 ? -15.109 39.344 1.746 1 95.69 400 CYS A N 1
ATOM 3186 C CA . CYS A 1 400 ? -14.5 40.375 0.926 1 95.69 400 CYS A CA 1
ATOM 3187 C C . CYS A 1 400 ? -14.273 39.875 -0.499 1 95.69 400 CYS A C 1
ATOM 3189 O O . CYS A 1 400 ? -13.648 38.844 -0.71 1 95.69 400 CYS A O 1
ATOM 3191 N N . GLU A 1 401 ? -14.664 40.625 -1.497 1 94.94 401 GLU A N 1
ATOM 3192 C CA . GLU A 1 401 ? -14.672 40.188 -2.898 1 94.94 401 GLU A CA 1
ATOM 3193 C C . GLU A 1 401 ? -13.25 39.969 -3.408 1 94.94 401 GLU A C 1
ATOM 3195 O O . GLU A 1 401 ? -13.039 39.156 -4.305 1 94.94 401 GLU A O 1
ATOM 3200 N N . THR A 1 402 ? -12.305 40.594 -2.838 1 97.12 402 THR A N 1
ATOM 3201 C CA . THR A 1 402 ? -10.938 40.5 -3.342 1 97.12 402 THR A CA 1
ATOM 3202 C C . THR A 1 402 ? -10.148 39.438 -2.598 1 97.12 402 THR A C 1
ATOM 3204 O O . THR A 1 402 ? -9 39.156 -2.953 1 97.12 402 THR A O 1
ATOM 3207 N N . ILE A 1 403 ? -10.75 38.875 -1.591 1 98.06 403 ILE A N 1
ATOM 3208 C CA . ILE A 1 403 ? -9.977 38 -0.711 1 98.06 403 ILE A CA 1
ATOM 3209 C C . ILE A 1 403 ? -10.586 36.594 -0.714 1 98.06 403 ILE A C 1
ATOM 3211 O O . ILE A 1 403 ? -11.758 36.406 -0.374 1 98.06 403 ILE A O 1
ATOM 3215 N N . TYR A 1 404 ? -9.727 35.562 -1.087 1 98.38 404 TYR A N 1
ATOM 3216 C CA . TYR A 1 404 ? -10.055 34.156 -1.034 1 98.38 404 TYR A CA 1
ATOM 3217 C C . TYR A 1 404 ? -9.242 33.438 0.048 1 98.38 404 TYR A C 1
ATOM 3219 O O . TYR A 1 404 ? -8.203 33.938 0.479 1 98.38 404 TYR A O 1
ATOM 3227 N N . ALA A 1 405 ? -9.805 32.375 0.549 1 98.44 405 ALA A N 1
ATOM 3228 C CA . ALA A 1 405 ? -9.086 31.609 1.565 1 98.44 405 ALA A CA 1
ATOM 3229 C C . ALA A 1 405 ? -9.156 30.109 1.271 1 98.44 405 ALA A C 1
ATOM 3231 O O . ALA A 1 405 ? -10.195 29.594 0.848 1 98.44 405 ALA A O 1
ATOM 3232 N N . ILE A 1 406 ? -7.98 29.422 1.484 1 97.88 406 ILE A N 1
ATOM 3233 C CA . ILE A 1 406 ? -7.91 27.984 1.2 1 97.88 406 ILE A CA 1
ATOM 3234 C C . ILE A 1 406 ? -7.109 27.281 2.293 1 97.88 406 ILE A C 1
ATOM 3236 O O . ILE A 1 406 ? -6.285 27.906 2.967 1 97.88 406 ILE A O 1
ATOM 3240 N N . GLY A 1 407 ? -7.43 25.953 2.453 1 95.88 407 GLY A N 1
ATOM 3241 C CA . GLY A 1 407 ? -6.645 25.125 3.352 1 95.88 407 GLY A CA 1
ATOM 3242 C C . GLY A 1 407 ? -7.125 25.172 4.789 1 95.88 407 GLY A C 1
ATOM 3243 O O . GLY A 1 407 ? -8.305 25.438 5.047 1 95.88 407 GLY A O 1
ATOM 3244 N N . ASP A 1 408 ? -6.234 24.922 5.672 1 93.5 408 ASP A N 1
ATOM 3245 C CA . ASP A 1 408 ? -6.59 24.672 7.062 1 93.5 408 ASP A CA 1
ATOM 3246 C C . ASP A 1 408 ? -6.992 25.953 7.77 1 93.5 408 ASP A C 1
ATOM 3248 O O . ASP A 1 408 ? -7.57 25.922 8.859 1 93.5 408 ASP A O 1
ATOM 3252 N N . VAL A 1 409 ? -6.727 27.078 7.18 1 97.06 409 VAL A N 1
ATOM 3253 C CA . VAL A 1 409 ? -7.094 28.359 7.785 1 97.06 409 VAL A CA 1
ATOM 3254 C C . VAL A 1 409 ? -8.609 28.547 7.719 1 97.06 409 VAL A C 1
ATOM 3256 O O . VAL A 1 409 ? -9.172 29.344 8.469 1 97.06 409 VAL A O 1
ATOM 3259 N N . VAL A 1 410 ? -9.219 27.781 6.871 1 97.5 410 VAL A N 1
ATOM 3260 C CA . VAL A 1 410 ? -10.648 27.938 6.605 1 97.5 410 VAL A CA 1
ATOM 3261 C C . VAL A 1 410 ? -11.453 27 7.512 1 97.5 410 VAL A C 1
ATOM 3263 O O . VAL A 1 410 ? -11.086 25.844 7.699 1 97.5 410 VAL A O 1
ATOM 3266 N N . ALA A 1 411 ? -12.547 27.516 8.055 1 95.81 411 ALA A N 1
ATOM 3267 C CA . ALA A 1 411 ? -13.422 26.766 8.945 1 95.81 411 ALA A CA 1
ATOM 3268 C C . ALA A 1 411 ? -14.086 25.609 8.203 1 95.81 411 ALA A C 1
ATOM 3270 O O . ALA A 1 411 ? -14.547 25.766 7.074 1 95.81 411 ALA A O 1
ATOM 3271 N N . GLY A 1 412 ? -14.008 24.469 8.852 1 90.75 412 GLY A N 1
ATOM 3272 C CA . GLY A 1 412 ? -14.742 23.312 8.344 1 90.75 412 GLY A CA 1
ATOM 3273 C C . GLY A 1 412 ? -13.984 22.547 7.277 1 90.75 412 GLY A C 1
ATOM 3274 O O . GLY A 1 412 ? -14.477 21.547 6.762 1 90.75 412 GLY A O 1
ATOM 3275 N N . ARG A 1 413 ? -12.859 22.984 6.898 1 93 413 ARG A N 1
ATOM 3276 C CA . ARG A 1 413 ? -12.07 22.281 5.891 1 93 413 ARG A CA 1
ATOM 3277 C C . ARG A 1 413 ? -11.078 21.312 6.543 1 93 413 ARG A C 1
ATOM 3279 O O . ARG A 1 413 ? -10.523 21.609 7.602 1 93 413 ARG A O 1
ATOM 3286 N N . PRO A 1 414 ? -10.922 20.141 5.883 1 90.75 414 PRO A N 1
ATOM 3287 C CA . PRO A 1 414 ? -9.906 19.219 6.426 1 90.75 414 PRO A CA 1
ATOM 3288 C C . PRO A 1 414 ? -8.5 19.812 6.383 1 90.75 414 PRO A C 1
ATOM 3290 O O . PRO A 1 414 ? -8.109 20.406 5.379 1 90.75 414 PRO A O 1
ATOM 3293 N N . GLY A 1 415 ? -7.797 19.703 7.477 1 90.81 415 GLY A N 1
ATOM 3294 C CA . GLY A 1 415 ? -6.426 20.172 7.566 1 90.81 415 GLY A CA 1
ATOM 3295 C C . GLY A 1 415 ? -5.426 19.219 6.926 1 90.81 415 GLY A C 1
ATOM 3296 O O . GLY A 1 415 ? -4.574 18.656 7.613 1 90.81 415 GLY A O 1
ATOM 3297 N N . LEU A 1 416 ? -5.512 19.078 5.609 1 93.31 416 LEU A N 1
ATOM 3298 C CA . LEU A 1 416 ? -4.656 18.156 4.863 1 93.31 416 LEU A CA 1
ATOM 3299 C C . LEU A 1 416 ? -3.949 18.875 3.723 1 93.31 416 LEU A C 1
ATOM 3301 O O . LEU A 1 416 ? -4.566 19.672 3.004 1 93.31 416 LEU A O 1
ATOM 3305 N N . SER A 1 417 ? -2.684 18.531 3.555 1 93.44 417 SER A N 1
ATOM 3306 C CA . SER A 1 417 ? -1.857 19.141 2.518 1 93.44 417 SER A CA 1
ATOM 3307 C C . SER A 1 417 ? -2.457 18.906 1.132 1 93.44 417 SER A C 1
ATOM 3309 O O . SER A 1 417 ? -2.467 19.828 0.3 1 93.44 417 SER A O 1
ATOM 3311 N N . SER A 1 418 ? -2.943 17.781 0.917 1 93 418 SER A N 1
ATOM 3312 C CA . SER A 1 418 ? -3.492 17.438 -0.391 1 93 418 SER A CA 1
ATOM 3313 C C . SER A 1 418 ? -4.742 18.25 -0.698 1 93 418 SER A C 1
ATOM 3315 O O . SER A 1 418 ? -4.945 18.672 -1.835 1 93 418 SER A O 1
ATOM 3317 N N . VAL A 1 419 ? -5.543 18.469 0.263 1 94.75 419 VAL A N 1
ATOM 3318 C CA . VAL A 1 419 ? -6.762 19.25 0.097 1 94.75 419 VAL A CA 1
ATOM 3319 C C . VAL A 1 419 ? -6.395 20.703 -0.183 1 94.75 419 VAL A C 1
ATOM 3321 O O . VAL A 1 419 ? -6.98 21.344 -1.063 1 94.75 419 VAL A O 1
ATOM 3324 N N . ALA A 1 420 ? -5.438 21.172 0.569 1 96.19 420 ALA A N 1
ATOM 3325 C CA . ALA A 1 420 ? -4.984 22.547 0.37 1 96.19 420 ALA A CA 1
ATOM 3326 C C . ALA A 1 420 ? -4.434 22.75 -1.04 1 96.19 420 ALA A C 1
ATOM 3328 O O . ALA A 1 420 ? -4.758 23.734 -1.707 1 96.19 420 ALA A O 1
ATOM 3329 N N . ALA A 1 421 ? -3.619 21.844 -1.453 1 95.19 421 ALA A N 1
ATOM 3330 C CA . ALA A 1 421 ? -3.021 21.922 -2.783 1 95.19 421 ALA A CA 1
ATOM 3331 C C . ALA A 1 421 ? -4.094 21.938 -3.867 1 95.19 421 ALA A C 1
ATOM 3333 O O . ALA A 1 421 ? -4.055 22.75 -4.789 1 95.19 421 ALA A O 1
ATOM 3334 N N . LYS A 1 422 ? -5.004 21.047 -3.738 1 95.38 422 LYS A N 1
ATOM 3335 C CA . LYS A 1 422 ? -6.078 20.953 -4.727 1 95.38 422 LYS A CA 1
ATOM 3336 C C . LYS A 1 422 ? -6.949 22.203 -4.719 1 95.38 422 LYS A C 1
ATOM 3338 O O . LYS A 1 422 ? -7.355 22.688 -5.781 1 95.38 422 LYS A O 1
ATOM 3343 N N . SER A 1 423 ? -7.242 22.703 -3.59 1 96.62 423 SER A N 1
ATOM 3344 C CA . SER A 1 423 ? -8.039 23.922 -3.477 1 96.62 423 SER A CA 1
ATOM 3345 C C . SER A 1 423 ? -7.359 25.094 -4.18 1 96.62 423 SER A C 1
ATOM 3347 O O . SER A 1 423 ? -8.016 25.891 -4.863 1 96.62 423 SER A O 1
ATOM 3349 N N . GLY A 1 424 ? -6.051 25.203 -3.996 1 97.5 424 GLY A N 1
ATOM 3350 C CA . GLY A 1 424 ? -5.309 26.266 -4.656 1 97.5 424 GLY A CA 1
ATOM 3351 C C . GLY A 1 424 ? -5.367 26.188 -6.168 1 97.5 424 GLY A C 1
ATOM 3352 O O . GLY A 1 424 ? -5.621 27.188 -6.84 1 97.5 424 GLY A O 1
ATOM 3353 N N . LYS A 1 425 ? -5.211 25.031 -6.648 1 95.75 425 LYS A N 1
ATOM 3354 C CA . LYS A 1 425 ? -5.234 24.828 -8.094 1 95.75 425 LYS A CA 1
ATOM 3355 C C . LYS A 1 425 ? -6.613 25.125 -8.672 1 95.75 425 LYS A C 1
ATOM 3357 O O . LYS A 1 425 ? -6.734 25.828 -9.68 1 95.75 425 LYS A O 1
ATOM 3362 N N . LEU A 1 426 ? -7.625 24.609 -8.055 1 96.62 426 LEU A N 1
ATOM 3363 C CA . LEU A 1 426 ? -8.984 24.766 -8.562 1 96.62 426 LEU A CA 1
ATOM 3364 C C . LEU A 1 426 ? -9.445 26.203 -8.461 1 96.62 426 LEU A C 1
ATOM 3366 O O . LEU A 1 426 ? -10.203 26.688 -9.312 1 96.62 426 LEU A O 1
ATOM 3370 N N . LEU A 1 427 ? -9.016 26.891 -7.41 1 97.94 427 LEU A N 1
ATOM 3371 C CA . LEU A 1 427 ? -9.375 28.297 -7.254 1 97.94 427 LEU A CA 1
ATOM 3372 C C . LEU A 1 427 ? -8.852 29.125 -8.422 1 97.94 427 LEU A C 1
ATOM 3374 O O . LEU A 1 427 ? -9.586 29.922 -9.008 1 97.94 427 LEU A O 1
ATOM 3378 N N . ILE A 1 428 ? -7.598 28.922 -8.781 1 97.88 428 ILE A N 1
ATOM 3379 C CA . ILE A 1 428 ? -7.004 29.656 -9.891 1 97.88 428 ILE A CA 1
ATOM 3380 C C . ILE A 1 428 ? -7.727 29.312 -11.188 1 97.88 428 ILE A C 1
ATOM 3382 O O . ILE A 1 428 ? -7.973 30.172 -12.023 1 97.88 428 ILE A O 1
ATOM 3386 N N . GLY A 1 429 ? -8.039 28.047 -11.32 1 96.31 429 GLY A N 1
ATOM 3387 C CA . GLY A 1 429 ? -8.82 27.641 -12.477 1 96.31 429 GLY A CA 1
ATOM 3388 C C . GLY A 1 429 ? -10.156 28.359 -12.586 1 96.31 429 GLY A C 1
ATOM 3389 O O . GLY A 1 429 ? -10.578 28.75 -13.672 1 96.31 429 GLY A O 1
ATOM 3390 N N . ARG A 1 430 ? -10.82 28.562 -11.508 1 96.44 430 ARG A N 1
ATOM 3391 C CA . ARG A 1 430 ? -12.109 29.25 -11.492 1 96.44 430 ARG A CA 1
ATOM 3392 C C . ARG A 1 430 ? -11.945 30.734 -11.781 1 96.44 430 ARG A C 1
ATOM 3394 O O . ARG A 1 430 ? -12.781 31.328 -12.453 1 96.44 430 ARG A O 1
ATOM 3401 N N . LEU A 1 431 ? -10.898 31.266 -11.359 1 96.75 431 LEU A N 1
ATOM 3402 C CA . LEU A 1 431 ? -10.688 32.719 -11.477 1 96.75 431 LEU A CA 1
ATOM 3403 C C . LEU A 1 431 ? -10.195 33.062 -12.875 1 96.75 431 LEU A C 1
ATOM 3405 O O . LEU A 1 431 ? -10.5 34.156 -13.383 1 96.75 431 LEU A O 1
ATOM 3409 N N . TYR A 1 432 ? -9.469 32.156 -13.531 1 95.56 432 TYR A N 1
ATOM 3410 C CA . TYR A 1 432 ? -8.766 32.625 -14.727 1 95.56 432 TYR A CA 1
ATOM 3411 C C . TYR A 1 432 ? -8.93 31.641 -15.875 1 95.56 432 TYR A C 1
ATOM 3413 O O . TYR A 1 432 ? -8.398 31.859 -16.969 1 95.56 432 TYR A O 1
ATOM 3421 N N . ASN A 1 433 ? -9.547 30.516 -15.703 1 91.38 433 ASN A N 1
ATOM 3422 C CA . ASN A 1 433 ? -9.688 29.547 -16.781 1 91.38 433 ASN A CA 1
ATOM 3423 C C . ASN A 1 433 ? -11.148 29.125 -16.969 1 91.38 433 ASN A C 1
ATOM 3425 O O . ASN A 1 433 ? -11.43 28.031 -17.438 1 91.38 433 ASN A O 1
ATOM 3429 N N . ASP A 1 434 ? -12.078 29.828 -16.469 1 91 434 ASP A N 1
ATOM 3430 C CA . ASP A 1 434 ? -13.508 29.625 -16.641 1 91 434 ASP A CA 1
ATOM 3431 C C . ASP A 1 434 ? -13.93 28.234 -16.172 1 91 434 ASP A C 1
ATOM 3433 O O . ASP A 1 434 ? -14.766 27.578 -16.812 1 91 434 ASP A O 1
ATOM 3437 N N . SER A 1 435 ? -13.195 27.734 -15.234 1 92.38 435 SER A N 1
ATOM 3438 C CA . SER A 1 435 ? -13.57 26.453 -14.633 1 92.38 435 SER A CA 1
ATOM 3439 C C . SER A 1 435 ? -14.594 26.641 -13.523 1 92.38 435 SER A C 1
ATOM 3441 O O . SER A 1 435 ? -14.664 27.703 -12.906 1 92.38 435 SER A O 1
ATOM 3443 N N . ASP A 1 436 ? -15.438 25.641 -13.344 1 93.25 436 ASP A N 1
ATOM 3444 C CA . ASP A 1 436 ? -16.406 25.672 -12.25 1 93.25 436 ASP A CA 1
ATOM 3445 C C . ASP A 1 436 ? -16.125 24.578 -11.227 1 93.25 436 ASP A C 1
ATOM 3447 O O . ASP A 1 436 ? -16.938 24.344 -10.336 1 93.25 436 ASP A O 1
ATOM 3451 N N . GLU A 1 437 ? -14.961 24.016 -11.344 1 93.25 437 GLU A N 1
ATOM 3452 C CA . GLU A 1 437 ? -14.648 22.875 -10.492 1 93.25 437 GLU A CA 1
ATOM 3453 C C . GLU A 1 437 ? -14.336 23.312 -9.062 1 93.25 437 GLU A C 1
ATOM 3455 O O . GLU A 1 437 ? -13.664 24.312 -8.852 1 93.25 437 GLU A O 1
ATOM 3460 N N . VAL A 1 438 ? -14.906 22.609 -8.102 1 94.19 438 VAL A N 1
ATOM 3461 C CA . VAL A 1 438 ? -14.656 22.844 -6.68 1 94.19 438 VAL A CA 1
ATOM 3462 C C . VAL A 1 438 ? -14.18 21.547 -6.027 1 94.19 438 VAL A C 1
ATOM 3464 O O . VAL A 1 438 ? -14.352 20.453 -6.586 1 94.19 438 VAL A O 1
ATOM 3467 N N . VAL A 1 439 ? -13.539 21.656 -4.926 1 92.81 439 VAL A N 1
ATOM 3468 C CA . VAL A 1 439 ? -13.094 20.484 -4.184 1 92.81 439 VAL A CA 1
ATOM 3469 C C . VAL A 1 439 ? -14.297 19.75 -3.605 1 92.81 439 VAL A C 1
ATOM 3471 O O . VAL A 1 439 ? -15.227 20.375 -3.092 1 92.81 439 VAL A O 1
ATOM 3474 N N . ASN A 1 440 ? -14.305 18.406 -3.777 1 89.88 440 ASN A N 1
ATOM 3475 C CA . ASN A 1 440 ? -15.273 17.578 -3.088 1 89.88 440 ASN A CA 1
ATOM 3476 C C . ASN A 1 440 ? -14.766 17.141 -1.716 1 89.88 440 ASN A C 1
ATOM 3478 O O . ASN A 1 440 ? -14.008 16.172 -1.607 1 89.88 440 ASN A O 1
ATOM 3482 N N . TYR A 1 441 ? -15.289 17.75 -0.701 1 91.19 441 TYR A N 1
ATOM 3483 C CA . TYR A 1 441 ? -14.781 17.531 0.647 1 91.19 441 TYR A CA 1
ATOM 3484 C C . TYR A 1 441 ? -15.383 16.266 1.265 1 91.19 441 TYR A C 1
ATOM 3486 O O . TYR A 1 441 ? -14.961 15.828 2.336 1 91.19 441 TYR A O 1
ATOM 3494 N N . ASP A 1 442 ? -16.281 15.617 0.572 1 87.5 442 ASP A N 1
ATOM 3495 C CA . ASP A 1 442 ? -16.953 14.438 1.113 1 87.5 442 ASP A CA 1
ATOM 3496 C C . ASP A 1 442 ? -16.094 13.188 0.913 1 87.5 442 ASP A C 1
ATOM 3498 O O . ASP A 1 442 ? -16.297 12.18 1.589 1 87.5 442 ASP A O 1
ATOM 3502 N N . VAL A 1 443 ? -15.273 13.266 -0.05 1 93.31 443 VAL A N 1
ATOM 3503 C CA . VAL A 1 443 ? -14.445 12.109 -0.378 1 93.31 443 VAL A CA 1
ATOM 3504 C C . VAL A 1 443 ? -12.969 12.469 -0.219 1 93.31 443 VAL A C 1
ATOM 3506 O O . VAL A 1 443 ? -12.273 12.703 -1.208 1 93.31 443 VAL A O 1
ATOM 3509 N N . VAL A 1 444 ? -12.547 12.508 0.997 1 95 444 VAL A N 1
ATOM 3510 C CA . VAL A 1 444 ? -11.164 12.859 1.315 1 95 444 VAL A CA 1
ATOM 3511 C C . VAL A 1 444 ? -10.508 11.719 2.088 1 95 444 VAL A C 1
ATOM 3513 O O . VAL A 1 444 ? -10.867 11.453 3.238 1 95 444 VAL A O 1
ATOM 3516 N N . PRO A 1 445 ? -9.539 11.016 1.448 1 96.62 445 PRO A N 1
ATOM 3517 C CA . PRO A 1 445 ? -8.812 10.008 2.219 1 96.62 445 PRO A CA 1
ATOM 3518 C C . PRO A 1 445 ? -7.941 10.617 3.314 1 96.62 445 PRO A C 1
ATOM 3520 O O . PRO A 1 445 ? -7.305 11.648 3.098 1 96.62 445 PRO A O 1
ATOM 3523 N N . ARG A 1 446 ? -7.965 10.016 4.461 1 95.81 446 ARG A N 1
ATOM 3524 C CA . ARG A 1 446 ? -7.199 10.477 5.613 1 95.81 446 ARG A CA 1
ATOM 3525 C C . ARG A 1 446 ? -6.367 9.344 6.207 1 95.81 446 ARG A C 1
ATOM 3527 O O . ARG A 1 446 ? -6.742 8.172 6.105 1 95.81 446 ARG A O 1
ATOM 3534 N N . VAL A 1 447 ? -5.254 9.773 6.789 1 96.44 447 VAL A N 1
ATOM 3535 C CA . VAL A 1 447 ? -4.355 8.781 7.363 1 96.44 447 VAL A CA 1
ATOM 3536 C C . VAL A 1 447 ? -3.836 9.273 8.711 1 96.44 447 VAL A C 1
ATOM 3538 O O . VAL A 1 447 ? -3.545 10.461 8.883 1 96.44 447 VAL A O 1
ATOM 3541 N N . ILE A 1 448 ? -3.793 8.461 9.68 1 96.62 448 ILE A N 1
ATOM 3542 C CA . ILE A 1 448 ? -3.105 8.672 10.945 1 96.62 448 ILE A CA 1
ATOM 3543 C C . ILE A 1 448 ? -1.92 7.715 11.055 1 96.62 448 ILE A C 1
ATOM 3545 O O . ILE A 1 448 ? -2.098 6.492 11.07 1 96.62 448 ILE A O 1
ATOM 3549 N N . LEU A 1 449 ? -0.758 8.234 11.18 1 96.25 449 LEU A N 1
ATOM 3550 C CA . LEU A 1 449 ? 0.487 7.484 11.078 1 96.25 449 LEU A CA 1
ATOM 3551 C C . LEU A 1 449 ? 0.918 6.961 12.445 1 96.25 449 LEU A C 1
ATOM 3553 O O . LEU A 1 449 ? 2.062 7.168 12.859 1 96.25 449 LEU A O 1
ATOM 3557 N N . THR A 1 450 ? 0.072 6.25 13.133 1 96.44 450 THR A N 1
ATOM 3558 C CA . THR A 1 450 ? 0.471 5.508 14.328 1 96.44 450 THR A CA 1
ATOM 3559 C C . THR A 1 450 ? 1.256 4.258 13.945 1 96.44 450 THR A C 1
ATOM 3561 O O . THR A 1 450 ? 1.345 3.904 12.766 1 96.44 450 THR A O 1
ATOM 3564 N N . PRO A 1 451 ? 1.942 3.629 14.945 1 93.94 451 PRO A N 1
ATOM 3565 C CA . PRO A 1 451 ? 2.74 2.449 14.602 1 93.94 451 PRO A CA 1
ATOM 3566 C C . PRO A 1 451 ? 1.976 1.457 13.727 1 93.94 451 PRO A C 1
ATOM 3568 O O . PRO A 1 451 ? 2.539 0.899 12.781 1 93.94 451 PRO A O 1
ATOM 3571 N N . ILE A 1 452 ? 0.793 1.178 14.062 1 93.62 452 ILE A N 1
ATOM 3572 C CA . ILE A 1 452 ? -0.123 0.578 13.102 1 93.62 452 ILE A CA 1
ATOM 3573 C C . ILE A 1 452 ? -0.985 1.665 12.461 1 93.62 452 ILE A C 1
ATOM 3575 O O . ILE A 1 452 ? -1.75 2.344 13.148 1 93.62 452 ILE A O 1
ATOM 3579 N N . LYS A 1 453 ? -0.83 1.89 11.188 1 96.38 453 LYS A N 1
ATOM 3580 C CA . LYS A 1 453 ? -1.452 3.025 10.508 1 96.38 453 LYS A CA 1
ATOM 3581 C C . LYS A 1 453 ? -2.967 2.855 10.43 1 96.38 453 LYS A C 1
ATOM 3583 O O . LYS A 1 453 ? -3.467 1.73 10.367 1 96.38 453 LYS A O 1
ATOM 3588 N N . TYR A 1 454 ? -3.637 3.922 10.484 1 97.5 454 TYR A N 1
ATOM 3589 C CA . TYR A 1 454 ? -5.078 3.986 10.281 1 97.5 454 TYR A CA 1
ATOM 3590 C C . TYR A 1 454 ? -5.426 4.914 9.125 1 97.5 454 TYR A C 1
ATOM 3592 O O . TYR A 1 454 ? -4.973 6.059 9.086 1 97.5 454 TYR A O 1
ATOM 3600 N N . SER A 1 455 ? -6.152 4.418 8.133 1 98.12 455 SER A N 1
ATOM 3601 C CA . SER A 1 455 ? -6.629 5.246 7.031 1 98.12 455 SER A CA 1
ATOM 3602 C C . SER A 1 455 ? -8.125 5.07 6.812 1 98.12 455 SER A C 1
ATOM 3604 O O . SER A 1 455 ? -8.695 4.031 7.164 1 98.12 455 SER A O 1
ATOM 3606 N N . TYR A 1 456 ? -8.766 6.086 6.324 1 97.69 456 TYR A N 1
ATOM 3607 C CA . TYR A 1 456 ? -10.203 6.012 6.082 1 97.69 456 TYR A CA 1
ATOM 3608 C C . TYR A 1 456 ? -10.625 7.023 5.027 1 97.69 456 TYR A C 1
ATOM 3610 O O . TYR A 1 456 ? -9.906 7.984 4.75 1 97.69 456 TYR A O 1
ATOM 3618 N N . VAL A 1 457 ? -11.688 6.781 4.43 1 97.5 457 VAL A N 1
ATOM 3619 C CA . VAL A 1 457 ? -12.359 7.676 3.496 1 97.5 457 VAL A CA 1
ATOM 3620 C C . VAL A 1 457 ? -13.875 7.543 3.65 1 97.5 457 VAL A C 1
ATOM 3622 O O . VAL A 1 457 ? -14.391 6.441 3.861 1 97.5 457 VAL A O 1
ATOM 3625 N N . GLY A 1 458 ? -14.562 8.688 3.678 1 96.56 458 GLY A N 1
ATOM 3626 C CA . GLY A 1 458 ? -16.016 8.688 3.844 1 96.56 458 GLY A CA 1
ATOM 3627 C C . GLY A 1 458 ? -16.438 8.797 5.293 1 96.56 458 GLY A C 1
ATOM 3628 O O . GLY A 1 458 ? -15.766 9.438 6.102 1 96.56 458 GLY A O 1
ATOM 3629 N N . LEU A 1 459 ? -17.594 8.18 5.613 1 97 459 LEU A N 1
ATOM 3630 C CA . LEU A 1 459 ? -18.25 8.406 6.902 1 97 459 LEU A CA 1
ATOM 3631 C C . LEU A 1 459 ? -17.781 7.379 7.93 1 97 459 LEU A C 1
ATOM 3633 O O . LEU A 1 459 ? -17.469 6.234 7.578 1 97 459 LEU A O 1
ATOM 3637 N N . SER A 1 460 ? -17.719 7.863 9.117 1 97 460 SER A N 1
ATOM 3638 C CA . SER A 1 460 ? -17.641 6.934 10.242 1 97 460 SER A CA 1
ATOM 3639 C C . SER A 1 460 ? -18.984 6.258 10.492 1 97 460 SER A C 1
ATOM 3641 O O . SER A 1 460 ? -20 6.672 9.945 1 97 460 SER A O 1
ATOM 3643 N N . GLU A 1 461 ? -18.891 5.164 11.289 1 96.88 461 GLU A N 1
ATOM 3644 C CA . GLU A 1 461 ? -20.125 4.465 11.625 1 96.88 461 GLU A CA 1
ATOM 3645 C C . GLU A 1 461 ? -21.109 5.398 12.32 1 96.88 461 GLU A C 1
ATOM 3647 O O . GLU A 1 461 ? -22.281 5.453 11.953 1 96.88 461 GLU A O 1
ATOM 3652 N N . GLN A 1 462 ? -20.703 6.188 13.266 1 95.75 462 GLN A N 1
ATOM 3653 C CA . GLN A 1 462 ? -21.578 7.074 14.023 1 95.75 462 GLN A CA 1
ATOM 3654 C C . GLN A 1 462 ? -22.141 8.18 13.141 1 95.75 462 GLN A C 1
ATOM 3656 O O . GLN A 1 462 ? -23.297 8.562 13.273 1 95.75 462 GLN A O 1
ATOM 3661 N N . GLU A 1 463 ? -21.328 8.672 12.266 1 96 463 GLU A N 1
ATOM 3662 C CA . GLU A 1 463 ? -21.828 9.68 11.328 1 96 463 GLU A CA 1
ATOM 3663 C C . GLU A 1 463 ? -22.891 9.094 10.398 1 96 463 GLU A C 1
ATOM 3665 O O . GLU A 1 463 ? -23.906 9.734 10.125 1 96 463 GLU A O 1
ATOM 3670 N N . ALA A 1 464 ? -22.641 7.891 9.875 1 96.5 464 ALA A N 1
ATOM 3671 C CA . ALA A 1 464 ? -23.594 7.238 8.977 1 96.5 464 ALA A CA 1
ATOM 3672 C C . ALA A 1 464 ? -24.938 7.008 9.672 1 96.5 464 ALA A C 1
ATOM 3674 O O . ALA A 1 464 ? -26 7.227 9.086 1 96.5 464 ALA A O 1
ATOM 3675 N N . ILE A 1 465 ? -24.875 6.586 10.898 1 96.31 465 ILE A N 1
ATOM 3676 C CA . ILE A 1 465 ? -26.078 6.336 11.672 1 96.31 465 ILE A CA 1
ATOM 3677 C C . ILE A 1 465 ? -26.844 7.645 11.875 1 96.31 465 ILE A C 1
ATOM 3679 O O . ILE A 1 465 ? -28.062 7.68 11.766 1 96.31 465 ILE A O 1
ATOM 3683 N N . ARG A 1 466 ? -26.156 8.711 12.172 1 96.19 466 ARG A N 1
ATOM 3684 C CA . ARG A 1 466 ? -26.766 10.023 12.375 1 96.19 466 ARG A CA 1
ATOM 3685 C C . ARG A 1 466 ? -27.469 10.5 11.109 1 96.19 466 ARG A C 1
ATOM 3687 O O . ARG A 1 466 ? -28.562 11.062 11.164 1 96.19 466 ARG A O 1
ATOM 3694 N N . ILE A 1 467 ? -26.875 10.273 9.992 1 95.12 467 ILE A N 1
ATOM 3695 C CA . ILE A 1 467 ? -27.344 10.82 8.727 1 95.12 467 ILE A CA 1
ATOM 3696 C C . ILE A 1 467 ? -28.469 9.938 8.164 1 95.12 467 ILE A C 1
ATOM 3698 O O . ILE A 1 467 ? -29.484 10.438 7.703 1 95.12 467 ILE A O 1
ATOM 3702 N N . TYR A 1 468 ? -28.312 8.617 8.219 1 94.38 468 TYR A N 1
ATOM 3703 C CA . TYR A 1 468 ? -29.188 7.719 7.48 1 94.38 468 TYR A CA 1
ATOM 3704 C C . TYR A 1 468 ? -30.109 6.957 8.43 1 94.38 468 TYR A C 1
ATOM 3706 O O . TYR A 1 468 ? -31.094 6.367 8 1 94.38 468 TYR A O 1
ATOM 3714 N N . GLY A 1 469 ? -29.828 6.898 9.711 1 94.75 469 GLY A N 1
ATOM 3715 C CA . GLY A 1 469 ? -30.547 6.07 10.664 1 94.75 469 GLY A CA 1
ATOM 3716 C C . GLY A 1 469 ? -29.953 4.684 10.812 1 94.75 469 GLY A C 1
ATOM 3717 O O . GLY A 1 469 ? -29.5 4.086 9.836 1 94.75 469 GLY A O 1
ATOM 3718 N N . ALA A 1 470 ? -29.922 4.184 11.977 1 93.31 470 ALA A N 1
ATOM 3719 C CA . ALA A 1 470 ? -29.297 2.914 12.32 1 93.31 470 ALA A CA 1
ATOM 3720 C C . ALA A 1 470 ? -29.875 1.77 11.5 1 93.31 470 ALA A C 1
ATOM 3722 O O . ALA A 1 470 ? -29.172 0.831 11.133 1 93.31 470 ALA A O 1
ATOM 3723 N N . GLU A 1 471 ? -31.156 1.822 11.164 1 91.56 471 GLU A N 1
ATOM 3724 C CA . GLU A 1 471 ? -31.859 0.743 10.469 1 91.56 471 GLU A CA 1
ATOM 3725 C C . GLU A 1 471 ? -31.406 0.656 9.008 1 91.56 471 GLU A C 1
ATOM 3727 O O . GLU A 1 471 ? -31.578 -0.378 8.359 1 91.56 471 GLU A O 1
ATOM 3732 N N . HIS A 1 472 ? -30.797 1.698 8.562 1 93.94 472 HIS A N 1
ATOM 3733 C CA . HIS A 1 472 ? -30.406 1.737 7.16 1 93.94 472 HIS A CA 1
ATOM 3734 C C . HIS A 1 472 ? -28.906 1.529 6.996 1 93.94 472 HIS A C 1
ATOM 3736 O O . HIS A 1 472 ? -28.391 1.57 5.875 1 93.94 472 HIS A O 1
ATOM 3742 N N . VAL A 1 473 ? -28.234 1.311 8.062 1 95.88 473 VAL A N 1
ATOM 3743 C CA . VAL A 1 473 ? -26.781 1.183 8.023 1 95.88 473 VAL A CA 1
ATOM 3744 C C . VAL A 1 473 ? -26.375 -0.269 8.289 1 95.88 473 VAL A C 1
ATOM 3746 O O . VAL A 1 473 ? -26.875 -0.894 9.227 1 95.88 473 VAL A O 1
ATOM 3749 N N . GLU A 1 474 ? -25.562 -0.827 7.414 1 95.56 474 GLU A N 1
ATOM 3750 C CA . GLU A 1 474 ? -24.984 -2.152 7.594 1 95.56 474 GLU A CA 1
ATOM 3751 C C . GLU A 1 474 ? -23.469 -2.08 7.676 1 95.56 474 GLU A C 1
ATOM 3753 O O . GLU A 1 474 ? -22.828 -1.41 6.863 1 95.56 474 GLU A O 1
ATOM 3758 N N . ILE A 1 475 ? -22.953 -2.73 8.672 1 97.25 475 ILE A N 1
ATOM 3759 C CA . ILE A 1 475 ? -21.5 -2.711 8.914 1 97.25 475 ILE A CA 1
ATOM 3760 C C . ILE A 1 475 ? -20.906 -4.062 8.539 1 97.25 475 ILE A C 1
ATOM 3762 O O . ILE A 1 475 ? -21.406 -5.109 8.969 1 97.25 475 ILE A O 1
ATOM 3766 N N . TYR A 1 476 ? -19.891 -4.062 7.734 1 97.56 476 TYR A N 1
ATOM 3767 C CA . TYR A 1 476 ? -19.078 -5.227 7.438 1 97.56 476 TYR A CA 1
ATOM 3768 C C . TYR A 1 476 ? -17.656 -5.035 7.953 1 97.56 476 TYR A C 1
ATOM 3770 O O . TYR A 1 476 ? -17.047 -3.98 7.754 1 97.56 476 TYR A O 1
ATOM 3778 N N . GLU A 1 477 ? -17.125 -5.973 8.648 1 97.38 477 GLU A N 1
ATOM 3779 C CA . GLU A 1 477 ? -15.82 -5.781 9.289 1 97.38 477 GLU A CA 1
ATOM 3780 C C . GLU A 1 477 ? -15.078 -7.105 9.438 1 97.38 477 GLU A C 1
ATOM 3782 O O . GLU A 1 477 ? -15.672 -8.18 9.297 1 97.38 477 GLU A O 1
ATOM 3787 N N . ARG A 1 478 ? -13.758 -6.988 9.617 1 96.31 478 ARG A N 1
ATOM 3788 C CA . ARG A 1 478 ? -12.93 -8.164 9.867 1 96.31 478 ARG A CA 1
ATOM 3789 C C . ARG A 1 478 ? -11.578 -7.77 10.453 1 96.31 478 ARG A C 1
ATOM 3791 O O . ARG A 1 478 ? -10.922 -6.855 9.945 1 96.31 478 ARG A O 1
ATOM 3798 N N . SER A 1 479 ? -11.234 -8.375 11.578 1 94.44 479 SER A N 1
ATOM 3799 C CA . SER A 1 479 ? -9.859 -8.312 12.062 1 94.44 479 SER A CA 1
ATOM 3800 C C . SER A 1 479 ? -8.977 -9.336 11.359 1 94.44 479 SER A C 1
ATOM 3802 O O . SER A 1 479 ? -9.445 -10.406 10.977 1 94.44 479 SER A O 1
ATOM 3804 N N . PHE A 1 480 ? -7.684 -8.969 11.172 1 92.06 480 PHE A N 1
ATOM 3805 C CA . PHE A 1 480 ? -6.809 -9.898 10.461 1 92.06 480 PHE A CA 1
ATOM 3806 C C . PHE A 1 480 ? -5.359 -9.711 10.891 1 92.06 480 PHE A C 1
ATOM 3808 O O . PHE A 1 480 ? -5.027 -8.734 11.57 1 92.06 480 PHE A O 1
ATOM 3815 N N . ARG A 1 481 ? -4.582 -10.648 10.586 1 90.38 481 ARG A N 1
ATOM 3816 C CA . ARG A 1 481 ? -3.135 -10.617 10.781 1 90.38 481 ARG A CA 1
ATOM 3817 C C . ARG A 1 481 ? -2.4 -10.727 9.445 1 90.38 481 ARG A C 1
ATOM 3819 O O . ARG A 1 481 ? -2.564 -11.703 8.719 1 90.38 481 ARG A O 1
ATOM 3826 N N . PRO A 1 482 ? -1.608 -9.703 9.133 1 88.81 482 PRO A N 1
ATOM 3827 C CA . PRO A 1 482 ? -0.854 -9.758 7.879 1 88.81 482 PRO A CA 1
ATOM 3828 C C . PRO A 1 482 ? 0.053 -10.984 7.785 1 88.81 482 PRO A C 1
ATOM 3830 O O . PRO A 1 482 ? 0.58 -11.445 8.805 1 88.81 482 PRO A O 1
ATOM 3833 N N . LEU A 1 483 ? 0.257 -11.453 6.559 1 82.81 483 LEU A N 1
ATOM 3834 C CA . LEU A 1 483 ? 1.112 -12.609 6.316 1 82.81 483 LEU A CA 1
ATOM 3835 C C . LEU A 1 483 ? 2.518 -12.367 6.855 1 82.81 483 LEU A C 1
ATOM 3837 O O . LEU A 1 483 ? 3.123 -13.266 7.449 1 82.81 483 LEU A O 1
ATOM 3841 N N . SER A 1 484 ? 3.004 -11.211 6.691 1 77.25 484 SER A N 1
ATOM 3842 C CA . SER A 1 484 ? 4.352 -10.875 7.141 1 77.25 484 SER A CA 1
ATOM 3843 C C . SER A 1 484 ? 4.484 -11.016 8.656 1 77.25 484 SER A C 1
ATOM 3845 O O . SER A 1 484 ? 5.543 -11.391 9.156 1 77.25 484 SER A O 1
ATOM 3847 N N . TRP A 1 485 ? 3.395 -10.695 9.359 1 81.69 485 TRP A N 1
ATOM 3848 C CA . TRP A 1 485 ? 3.424 -10.805 10.812 1 81.69 485 TRP A CA 1
ATOM 3849 C C . TRP A 1 485 ? 3.336 -12.266 11.25 1 81.69 485 TRP A C 1
ATOM 3851 O O . TRP A 1 485 ? 3.939 -12.656 12.25 1 81.69 485 TRP A O 1
ATOM 3861 N N . LYS A 1 486 ? 2.609 -13.016 10.5 1 77.44 486 LYS A N 1
ATOM 3862 C CA . LYS A 1 486 ? 2.449 -14.43 10.82 1 77.44 486 LYS A CA 1
ATOM 3863 C C . LYS A 1 486 ? 3.777 -15.172 10.711 1 77.44 486 LYS A C 1
ATOM 3865 O O . LYS A 1 486 ? 4.105 -16 11.562 1 77.44 486 LYS A O 1
ATOM 3870 N N . ILE A 1 487 ? 4.488 -14.812 9.797 1 71.06 487 ILE A N 1
ATOM 3871 C CA . ILE A 1 487 ? 5.766 -15.484 9.555 1 71.06 487 ILE A CA 1
ATOM 3872 C C . ILE A 1 487 ? 6.746 -15.141 10.672 1 71.06 487 ILE A C 1
ATOM 3874 O O . ILE A 1 487 ? 7.496 -16 11.133 1 71.06 487 ILE A O 1
ATOM 3878 N N . LEU A 1 488 ? 6.73 -13.875 10.984 1 69.81 488 LEU A N 1
ATOM 3879 C CA . LEU A 1 488 ? 7.68 -13.383 11.977 1 69.81 488 LEU A CA 1
ATOM 3880 C C . LEU A 1 488 ? 7.199 -13.695 13.391 1 69.81 488 LEU A C 1
ATOM 3882 O O . LEU A 1 488 ? 7.941 -13.508 14.359 1 69.81 488 LEU A O 1
ATOM 3886 N N . LYS A 1 489 ? 5.992 -14.344 13.43 1 68.44 489 LYS A N 1
ATOM 3887 C CA . LYS A 1 489 ? 5.383 -14.641 14.719 1 68.44 489 LYS A CA 1
ATOM 3888 C C . LYS A 1 489 ? 5.371 -13.406 15.617 1 68.44 489 LYS A C 1
ATOM 3890 O O . LYS A 1 489 ? 5.676 -13.5 16.812 1 68.44 489 LYS A O 1
ATOM 3895 N N . THR A 1 490 ? 5.297 -12.32 14.875 1 64.69 490 THR A N 1
ATOM 3896 C CA . THR A 1 490 ? 5.195 -11.062 15.617 1 64.69 490 THR A CA 1
ATOM 3897 C C . THR A 1 490 ? 3.738 -10.648 15.781 1 64.69 490 THR A C 1
ATOM 3899 O O . THR A 1 490 ? 2.871 -11.102 15.023 1 64.69 490 THR A O 1
ATOM 3902 N N . HIS A 1 491 ? 3.469 -9.836 16.781 1 60.84 491 HIS A N 1
ATOM 3903 C CA . HIS A 1 491 ? 2.143 -9.273 17.016 1 60.84 491 HIS A CA 1
ATOM 3904 C C . HIS A 1 491 ? 1.08 -10.367 17.062 1 60.84 491 HIS A C 1
ATOM 3906 O O . HIS A 1 491 ? 0.277 -10.492 16.141 1 60.84 491 HIS A O 1
ATOM 3912 N N . LYS A 1 492 ? 1.065 -11.086 17.969 1 59.16 492 LYS A N 1
ATOM 3913 C CA . LYS A 1 492 ? 0.241 -12.289 18.031 1 59.16 492 LYS A CA 1
ATOM 3914 C C . LYS A 1 492 ? -1.243 -11.945 17.953 1 59.16 492 LYS A C 1
ATOM 3916 O O . LYS A 1 492 ? -2.057 -12.766 17.531 1 59.16 492 LYS A O 1
ATOM 3921 N N . SER A 1 493 ? -1.577 -10.758 18.266 1 62.53 493 SER A N 1
ATOM 3922 C CA . SER A 1 493 ? -2.992 -10.406 18.25 1 62.53 493 SER A CA 1
ATOM 3923 C C . SER A 1 493 ? -3.402 -9.852 16.891 1 62.53 493 SER A C 1
ATOM 3925 O O . SER A 1 493 ? -2.551 -9.422 16.109 1 62.53 493 SER A O 1
ATOM 3927 N N . LYS A 1 494 ? -4.637 -10.133 16.547 1 72.81 494 LYS A N 1
ATOM 3928 C CA . LYS A 1 494 ? -5.242 -9.57 15.352 1 72.81 494 LYS A CA 1
ATOM 3929 C C . LYS A 1 494 ? -5.434 -8.062 15.492 1 72.81 494 LYS A C 1
ATOM 3931 O O . LYS A 1 494 ? -6.559 -7.586 15.641 1 72.81 494 LYS A O 1
ATOM 3936 N N . LEU A 1 495 ? -4.402 -7.406 15.289 1 84.12 495 LEU A N 1
ATOM 3937 C CA . LEU A 1 495 ? -4.375 -5.969 15.531 1 84.12 495 LEU A CA 1
ATOM 3938 C C . LEU A 1 495 ? -4.887 -5.199 14.32 1 84.12 495 LEU A C 1
ATOM 3940 O O . LEU A 1 495 ? -5.398 -4.086 14.461 1 84.12 495 LEU A O 1
ATOM 3944 N N . CYS A 1 496 ? -4.734 -5.855 13.164 1 94.81 496 CYS A N 1
ATOM 3945 C CA . CYS A 1 496 ? -5.195 -5.16 11.969 1 94.81 496 CYS A CA 1
ATOM 3946 C C . CYS A 1 496 ? -6.707 -5.297 11.805 1 94.81 496 CYS A C 1
ATOM 3948 O O . CYS A 1 496 ? -7.305 -6.246 12.312 1 94.81 496 CYS A O 1
ATOM 3950 N N . PHE A 1 497 ? -7.316 -4.363 11.156 1 96.5 497 PHE A N 1
ATOM 3951 C CA . PHE A 1 497 ? -8.773 -4.266 11.133 1 96.5 497 PHE A CA 1
ATOM 3952 C C . PHE A 1 497 ? -9.242 -3.525 9.883 1 96.5 497 PHE A C 1
ATOM 3954 O O . PHE A 1 497 ? -8.609 -2.553 9.461 1 96.5 497 PHE A O 1
ATOM 3961 N N . ALA A 1 498 ? -10.281 -4.047 9.242 1 98.06 498 ALA A N 1
ATOM 3962 C CA . ALA A 1 498 ? -10.945 -3.355 8.141 1 98.06 498 ALA A CA 1
ATOM 3963 C C . ALA A 1 498 ? -12.453 -3.271 8.375 1 98.06 498 ALA A C 1
ATOM 3965 O O . ALA A 1 498 ? -13.055 -4.207 8.898 1 98.06 498 ALA A O 1
ATOM 3966 N N . LYS A 1 499 ? -13.031 -2.152 8.008 1 98.38 499 LYS A N 1
ATOM 3967 C CA . LYS A 1 499 ? -14.453 -1.873 8.219 1 98.38 499 LYS A CA 1
ATOM 3968 C C . LYS A 1 499 ? -15.062 -1.164 7.016 1 98.38 499 LYS A C 1
ATOM 3970 O O . LYS A 1 499 ? -14.477 -0.223 6.48 1 98.38 499 LYS A O 1
ATOM 3975 N N . MET A 1 500 ? -16.141 -1.648 6.586 1 98.38 500 MET A N 1
ATOM 3976 C CA . MET A 1 500 ? -16.922 -1.076 5.492 1 98.38 500 MET A CA 1
ATOM 3977 C C . MET A 1 500 ? -18.328 -0.705 5.961 1 98.38 500 MET A C 1
ATOM 3979 O O . MET A 1 500 ? -19.016 -1.522 6.574 1 98.38 500 MET A O 1
ATOM 3983 N N . ILE A 1 501 ? -18.719 0.527 5.75 1 98.12 501 ILE A N 1
ATOM 3984 C CA . ILE A 1 501 ? -20.031 1.029 6.117 1 98.12 501 ILE A CA 1
ATOM 3985 C C . ILE A 1 501 ? -20.922 1.138 4.871 1 98.12 501 ILE A C 1
ATOM 3987 O O . ILE A 1 501 ? -20.578 1.859 3.93 1 98.12 501 ILE A O 1
ATOM 3991 N N . CYS A 1 502 ? -22 0.452 4.844 1 97.38 502 CYS A N 1
ATOM 3992 C CA . CYS A 1 502 ? -22.906 0.443 3.707 1 97.38 502 CYS A CA 1
ATOM 3993 C C . CYS A 1 502 ? -24.281 0.977 4.102 1 97.38 502 CYS A C 1
ATOM 3995 O O . CYS A 1 502 ? -24.656 0.926 5.277 1 97.38 502 CYS A O 1
ATOM 3997 N N . VAL A 1 503 ? -24.984 1.562 3.133 1 95.38 503 VAL A N 1
ATOM 3998 C CA . VAL A 1 503 ? -26.328 2.096 3.377 1 95.38 503 VAL A CA 1
ATOM 3999 C C . VAL A 1 503 ? -27.297 1.557 2.328 1 95.38 503 VAL A C 1
ATOM 4001 O O . VAL A 1 503 ? -26.906 1.279 1.193 1 95.38 503 VAL A O 1
ATOM 4004 N N . GLU A 1 504 ? -28.484 1.303 2.803 1 87.81 504 GLU A N 1
ATOM 4005 C CA . GLU A 1 504 ? -29.594 0.952 1.916 1 87.81 504 GLU A CA 1
ATOM 4006 C C . GLU A 1 504 ? -30.438 2.174 1.579 1 87.81 504 GLU A C 1
ATOM 4008 O O . GLU A 1 504 ? -31.156 2.693 2.436 1 87.81 504 GLU A O 1
ATOM 4013 N N . ASP A 1 505 ? -30.094 2.895 0.499 1 70.62 505 ASP A N 1
ATOM 4014 C CA . ASP A 1 505 ? -30.859 4.109 0.255 1 70.62 505 ASP A CA 1
ATOM 4015 C C . ASP A 1 505 ? -31.828 3.928 -0.915 1 70.62 505 ASP A C 1
ATOM 4017 O O . ASP A 1 505 ? -32.312 4.906 -1.485 1 70.62 505 ASP A O 1
ATOM 4021 N N . GLY A 1 506 ? -32.344 2.699 -1.113 1 66.25 506 GLY A N 1
ATOM 4022 C CA . GLY A 1 506 ? -33.344 2.453 -2.115 1 66.25 506 GLY A CA 1
ATOM 4023 C C . GLY A 1 506 ? -32.812 2.453 -3.533 1 66.25 506 GLY A C 1
ATOM 4024 O O . GLY A 1 506 ? -33.375 1.792 -4.414 1 66.25 506 GLY A O 1
ATOM 4025 N N . LEU A 1 507 ? -31.797 3.242 -3.855 1 64.56 507 LEU A N 1
ATOM 4026 C CA . LEU A 1 507 ? -31.312 3.318 -5.227 1 64.56 507 LEU A CA 1
ATOM 4027 C C . LEU A 1 507 ? -30.312 2.197 -5.512 1 64.56 507 LEU A C 1
ATOM 4029 O O . LEU A 1 507 ? -30.406 1.526 -6.543 1 64.56 507 LEU A O 1
ATOM 4033 N N . VAL A 1 508 ? -29.297 2.107 -4.688 1 74.5 508 VAL A N 1
ATOM 4034 C CA . VAL A 1 508 ? -28.281 1.07 -4.836 1 74.5 508 VAL A CA 1
ATOM 4035 C C . VAL A 1 508 ? -28.188 0.244 -3.555 1 74.5 508 VAL A C 1
ATOM 4037 O O . VAL A 1 508 ? -28.078 0.797 -2.457 1 74.5 508 VAL A O 1
ATOM 4040 N N . GLU A 1 509 ? -28.375 -0.97 -3.738 1 84.06 509 GLU A N 1
ATOM 4041 C CA . GLU A 1 509 ? -28.25 -1.863 -2.588 1 84.06 509 GLU A CA 1
ATOM 4042 C C . GLU A 1 509 ? -26.828 -1.894 -2.051 1 84.06 509 GLU A C 1
ATOM 4044 O O . GLU A 1 509 ? -25.875 -2.018 -2.82 1 84.06 509 GLU A O 1
ATOM 4049 N N . ASP A 1 510 ? -26.625 -1.632 -0.774 1 92 510 ASP A N 1
ATOM 4050 C CA . ASP A 1 510 ? -25.344 -1.729 -0.061 1 92 510 ASP A CA 1
ATOM 4051 C C . ASP A 1 510 ? -24.312 -0.768 -0.646 1 92 510 ASP A C 1
ATOM 4053 O O . ASP A 1 510 ? -23.188 -1.161 -0.926 1 92 510 ASP A O 1
ATOM 4057 N N . ARG A 1 511 ? -24.797 0.424 -0.869 1 95.5 511 ARG A N 1
ATOM 4058 C CA . ARG A 1 511 ? -23.844 1.438 -1.294 1 95.5 511 ARG A CA 1
ATOM 4059 C C . ARG A 1 511 ? -22.828 1.725 -0.194 1 95.5 511 ARG A C 1
ATOM 4061 O O . ARG A 1 511 ? -23.203 1.937 0.962 1 95.5 511 ARG A O 1
ATOM 4068 N N . VAL A 1 512 ? -21.594 1.764 -0.586 1 97.25 512 VAL A N 1
ATOM 4069 C CA . VAL A 1 512 ? -20.531 1.989 0.392 1 97.25 512 VAL A CA 1
ATOM 4070 C C . VAL A 1 512 ? -20.391 3.484 0.67 1 97.25 512 VAL A C 1
ATOM 4072 O O . VAL A 1 512 ? -20.25 4.285 -0.257 1 97.25 512 VAL A O 1
ATOM 4075 N N . VAL A 1 513 ? -20.422 3.863 1.979 1 97.25 513 VAL A N 1
ATOM 4076 C CA . VAL A 1 513 ? -20.344 5.281 2.307 1 97.25 513 VAL A CA 1
ATOM 4077 C C . VAL A 1 513 ? -19.141 5.543 3.213 1 97.25 513 VAL A C 1
ATOM 4079 O O . VAL A 1 513 ? -18.844 6.691 3.543 1 97.25 513 VAL A O 1
ATOM 4082 N N . GLY A 1 514 ? -18.469 4.523 3.623 1 97.88 514 GLY A N 1
ATOM 4083 C CA . GLY A 1 514 ? -17.266 4.668 4.434 1 97.88 514 GLY A CA 1
ATOM 4084 C C . GLY A 1 514 ? -16.375 3.447 4.402 1 97.88 514 GLY A C 1
ATOM 4085 O O . GLY A 1 514 ? -16.859 2.312 4.41 1 97.88 514 GLY A O 1
ATOM 4086 N N . LEU A 1 515 ? -15.094 3.625 4.289 1 98.44 515 LEU A N 1
ATOM 4087 C CA . LEU A 1 515 ? -14.07 2.588 4.375 1 98.44 515 LEU A CA 1
ATOM 4088 C C . LEU A 1 515 ? -13.016 2.945 5.418 1 98.44 515 LEU A C 1
ATOM 4090 O O . LEU A 1 515 ? -12.531 4.078 5.457 1 98.44 515 LEU A O 1
ATOM 4094 N N . HIS A 1 516 ? -12.75 2.029 6.297 1 98.69 516 HIS A N 1
ATOM 4095 C CA . HIS A 1 516 ? -11.75 2.188 7.348 1 98.69 516 HIS A CA 1
ATOM 4096 C C . HIS A 1 516 ? -10.766 1.022 7.348 1 98.69 516 HIS A C 1
ATOM 4098 O O . HIS A 1 516 ? -11.164 -0.136 7.219 1 98.69 516 HIS A O 1
ATOM 4104 N N . TYR A 1 517 ? -9.484 1.321 7.426 1 98.25 517 TYR A N 1
ATOM 4105 C CA . TYR A 1 517 ? -8.438 0.302 7.359 1 98.25 517 TYR A CA 1
ATOM 4106 C C . TYR A 1 517 ? -7.34 0.582 8.375 1 98.25 517 TYR A C 1
ATOM 4108 O O . TYR A 1 517 ? -6.758 1.669 8.391 1 98.25 517 TYR A O 1
ATOM 4116 N N . ILE A 1 518 ? -7.086 -0.337 9.312 1 97.62 518 ILE A N 1
ATOM 4117 C CA . ILE A 1 518 ? -5.973 -0.309 10.258 1 97.62 518 ILE A CA 1
ATOM 4118 C C . ILE A 1 518 ? -4.988 -1.429 9.93 1 97.62 518 ILE A C 1
ATOM 4120 O O . ILE A 1 518 ? -5.336 -2.609 10 1 97.62 518 ILE A O 1
ATOM 4124 N N . GLY A 1 519 ? -3.783 -1.094 9.531 1 95.38 519 GLY A N 1
ATOM 4125 C CA . GLY A 1 519 ? -2.787 -2.092 9.18 1 95.38 519 GLY A CA 1
ATOM 4126 C C . GLY A 1 519 ? -1.593 -1.51 8.445 1 95.38 519 GLY A C 1
ATOM 4127 O O . GLY A 1 519 ? -1.502 -0.294 8.266 1 95.38 519 GLY A O 1
ATOM 4128 N N . PRO A 1 520 ? -0.71 -2.371 8.023 1 91.38 520 PRO A N 1
ATOM 4129 C CA . PRO A 1 520 ? 0.433 -1.897 7.238 1 91.38 520 PRO A CA 1
ATOM 4130 C C . PRO A 1 520 ? 0.017 -1.259 5.914 1 91.38 520 PRO A C 1
ATOM 4132 O O . PRO A 1 520 ? -0.984 -1.664 5.316 1 91.38 520 PRO A O 1
ATOM 4135 N N . MET A 1 521 ? 0.693 -0.23 5.477 1 92.94 521 MET A N 1
ATOM 4136 C CA . MET A 1 521 ? 0.557 0.424 4.176 1 92.94 521 MET A CA 1
ATOM 4137 C C . MET A 1 521 ? -0.813 1.081 4.039 1 92.94 521 MET A C 1
ATOM 4139 O O . MET A 1 521 ? -1.321 1.24 2.928 1 92.94 521 MET A O 1
ATOM 4143 N N . ALA A 1 522 ? -1.418 1.367 5.156 1 96.19 522 ALA A N 1
ATOM 4144 C CA . ALA A 1 522 ? -2.752 1.962 5.141 1 96.19 522 ALA A CA 1
ATOM 4145 C C . ALA A 1 522 ? -2.783 3.217 4.273 1 96.19 522 ALA A C 1
ATOM 4147 O O . ALA A 1 522 ? -3.77 3.475 3.58 1 96.19 522 ALA A O 1
ATOM 4148 N N . ASP A 1 523 ? -1.733 3.996 4.246 1 94.25 523 ASP A N 1
ATOM 4149 C CA . ASP A 1 523 ? -1.674 5.27 3.533 1 94.25 523 ASP A CA 1
ATOM 4150 C C . ASP A 1 523 ? -1.681 5.051 2.021 1 94.25 523 ASP A C 1
ATOM 4152 O O . ASP A 1 523 ? -2.207 5.875 1.271 1 94.25 523 ASP A O 1
ATOM 4156 N N . ASP A 1 524 ? -1.226 3.963 1.532 1 94.81 524 ASP A N 1
ATOM 4157 C CA . ASP A 1 524 ? -1.196 3.68 0.1 1 94.81 524 ASP A CA 1
ATOM 4158 C C . ASP A 1 524 ? -2.426 2.883 -0.328 1 94.81 524 ASP A C 1
ATOM 4160 O O . ASP A 1 524 ? -2.965 3.1 -1.416 1 94.81 524 ASP A O 1
ATOM 4164 N N . ILE A 1 525 ? -2.842 1.999 0.544 1 96.12 525 ILE A N 1
ATOM 4165 C CA . ILE A 1 525 ? -3.953 1.111 0.222 1 96.12 525 ILE A CA 1
ATOM 4166 C C . ILE A 1 525 ? -5.227 1.931 0.013 1 96.12 525 ILE A C 1
ATOM 4168 O O . ILE A 1 525 ? -5.973 1.698 -0.941 1 96.12 525 ILE A O 1
ATOM 4172 N N . ILE A 1 526 ? -5.449 2.947 0.796 1 97.31 526 ILE A N 1
ATOM 4173 C CA . ILE A 1 526 ? -6.727 3.654 0.813 1 97.31 526 ILE A CA 1
ATOM 4174 C C . ILE A 1 526 ? -6.863 4.504 -0.447 1 97.31 526 ILE A C 1
ATOM 4176 O O . ILE A 1 526 ? -7.973 4.859 -0.849 1 97.31 526 ILE A O 1
ATOM 4180 N N . GLN A 1 527 ? -5.727 4.887 -1.066 1 96.62 527 GLN A N 1
ATOM 4181 C CA . GLN A 1 527 ? -5.734 5.82 -2.189 1 96.62 527 GLN A CA 1
ATOM 4182 C C . GLN A 1 527 ? -6.625 5.312 -3.318 1 96.62 527 GLN A C 1
ATOM 4184 O O . GLN A 1 527 ? -7.496 6.043 -3.803 1 96.62 527 GLN A O 1
ATOM 4189 N N . GLY A 1 528 ? -6.445 4.055 -3.738 1 95.88 528 GLY A N 1
ATOM 4190 C CA . GLY A 1 528 ? -7.254 3.502 -4.812 1 95.88 528 GLY A CA 1
ATOM 4191 C C . GLY A 1 528 ? -8.711 3.311 -4.426 1 95.88 528 GLY A C 1
ATOM 4192 O O . GLY A 1 528 ? -9.602 3.488 -5.254 1 95.88 528 GLY A O 1
ATOM 4193 N N . PHE A 1 529 ? -8.961 3.066 -3.203 1 96.94 529 PHE A N 1
ATOM 4194 C CA . PHE A 1 529 ? -10.305 2.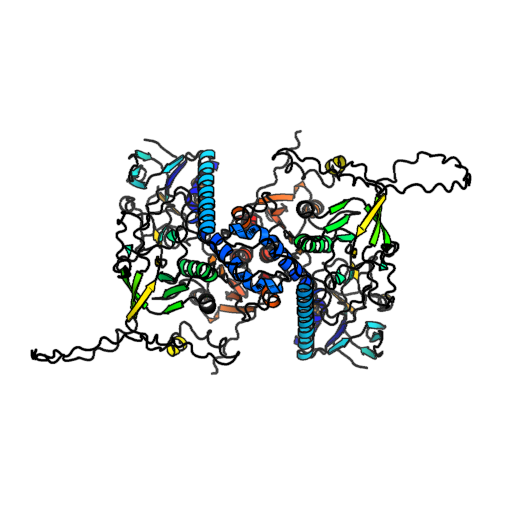744 -2.738 1 96.94 529 PHE A CA 1
ATOM 4195 C C . PHE A 1 529 ? -11.133 4.012 -2.551 1 96.94 529 PHE A C 1
ATOM 4197 O O . PHE A 1 529 ? -12.336 3.943 -2.312 1 96.94 529 PHE A O 1
ATOM 4204 N N . GLU A 1 530 ? -10.461 5.164 -2.621 1 96.19 530 GLU A N 1
ATOM 4205 C CA . GLU A 1 530 ? -11.211 6.414 -2.688 1 96.19 530 GLU A CA 1
ATOM 4206 C C . GLU A 1 530 ? -12.273 6.359 -3.783 1 96.19 530 GLU A C 1
ATOM 4208 O O . GLU A 1 530 ? -13.344 6.953 -3.646 1 96.19 530 GLU A O 1
ATOM 4213 N N . LEU A 1 531 ? -12.047 5.648 -4.859 1 95.94 531 LEU A N 1
ATOM 4214 C CA . LEU A 1 531 ? -12.922 5.547 -6.02 1 95.94 531 LEU A CA 1
ATOM 4215 C C . LEU A 1 531 ? -14.258 4.926 -5.633 1 95.94 531 LEU A C 1
ATOM 4217 O O . LEU A 1 531 ? -15.281 5.188 -6.277 1 95.94 531 LEU A O 1
ATOM 4221 N N . VAL A 1 532 ? -14.242 4.094 -4.594 1 96.44 532 VAL A N 1
ATOM 4222 C CA . VAL A 1 532 ? -15.453 3.43 -4.133 1 96.44 532 VAL A CA 1
ATOM 4223 C C . VAL A 1 532 ? -16.5 4.473 -3.748 1 96.44 532 VAL A C 1
ATOM 4225 O O . VAL A 1 532 ? -17.672 4.363 -4.133 1 96.44 532 VAL A O 1
ATOM 4228 N N . LEU A 1 533 ? -16.078 5.465 -3.035 1 95.81 533 LEU A N 1
ATOM 4229 C CA . LEU A 1 533 ? -16.984 6.504 -2.58 1 95.81 533 LEU A CA 1
ATOM 4230 C C . LEU A 1 533 ? -17.266 7.516 -3.691 1 95.81 533 LEU A C 1
ATOM 4232 O O . LEU A 1 533 ? -18.406 7.945 -3.881 1 95.81 533 LEU A O 1
ATOM 4236 N N . LYS A 1 534 ? -16.203 7.906 -4.398 1 94 534 LYS A N 1
ATOM 4237 C CA . LYS A 1 534 ? -16.328 8.906 -5.453 1 94 534 LYS A CA 1
ATOM 4238 C C . LYS A 1 534 ? -17.328 8.461 -6.516 1 94 534 LYS A C 1
ATOM 4240 O O . LYS A 1 534 ? -18.062 9.281 -7.07 1 94 534 LYS A O 1
ATOM 4245 N N . LEU A 1 535 ? -17.406 7.137 -6.781 1 94.12 535 LEU A N 1
ATOM 4246 C CA . LEU A 1 535 ? -18.219 6.621 -7.871 1 94.12 535 LEU A CA 1
ATOM 4247 C C . LEU A 1 535 ? -19.484 5.957 -7.336 1 94.12 535 LEU A C 1
ATOM 4249 O O . LEU A 1 535 ? -20.281 5.414 -8.109 1 94.12 535 LEU A O 1
ATOM 4253 N N . GLY A 1 536 ? -19.672 5.953 -6.039 1 93.12 536 GLY A N 1
ATOM 4254 C CA . GLY A 1 536 ? -20.859 5.367 -5.445 1 93.12 536 GLY A CA 1
ATOM 4255 C C . GLY A 1 536 ? -20.953 3.865 -5.645 1 93.12 536 GLY A C 1
ATOM 4256 O O . GLY A 1 536 ? -21.984 3.346 -6.051 1 93.12 536 GLY A O 1
ATOM 4257 N N . VAL A 1 537 ? -19.875 3.162 -5.391 1 94.31 537 VAL A N 1
ATOM 4258 C CA . VAL A 1 537 ? -19.766 1.727 -5.617 1 94.31 537 VAL A CA 1
ATOM 4259 C C . VAL A 1 537 ? -20.438 0.963 -4.48 1 94.31 537 VAL A C 1
ATOM 4261 O O . VAL A 1 537 ? -20.422 1.414 -3.332 1 94.31 537 VAL A O 1
ATOM 4264 N N . ASN A 1 538 ? -21.062 -0.168 -4.793 1 95.56 538 ASN A N 1
ATOM 4265 C CA . ASN A 1 538 ? -21.672 -0.986 -3.754 1 95.56 538 ASN A CA 1
ATOM 4266 C C . ASN A 1 538 ? -20.75 -2.119 -3.311 1 95.56 538 ASN A C 1
ATOM 4268 O O . ASN A 1 538 ? -19.703 -2.354 -3.924 1 95.56 538 ASN A O 1
ATOM 4272 N N . ARG A 1 539 ? -21.141 -2.76 -2.26 1 95.5 539 ARG A N 1
ATOM 4273 C CA . ARG A 1 539 ? -20.359 -3.82 -1.649 1 95.5 539 ARG A CA 1
ATOM 4274 C C . ARG A 1 539 ? -20.141 -4.973 -2.625 1 95.5 539 ARG A C 1
ATOM 4276 O O . ARG A 1 539 ? -19.047 -5.547 -2.682 1 95.5 539 ARG A O 1
ATOM 4283 N N . LYS A 1 540 ? -21.125 -5.375 -3.365 1 93.31 540 LYS A N 1
ATOM 4284 C CA . LYS A 1 540 ? -21.047 -6.488 -4.309 1 93.31 540 LYS A CA 1
ATOM 4285 C C . LYS A 1 540 ? -19.906 -6.273 -5.309 1 93.31 540 LYS A C 1
ATOM 4287 O O . LYS A 1 540 ? -19.188 -7.211 -5.645 1 93.31 540 LYS A O 1
ATOM 4292 N N . THR A 1 541 ? -19.781 -5.031 -5.789 1 93.94 541 THR A N 1
ATOM 4293 C CA . THR A 1 541 ? -18.734 -4.699 -6.75 1 93.94 541 THR A CA 1
ATOM 4294 C C . THR A 1 541 ? -17.359 -4.93 -6.145 1 93.94 541 THR A C 1
ATOM 4296 O O . THR A 1 541 ? -16.453 -5.43 -6.816 1 93.94 541 THR A O 1
ATOM 4299 N N . ILE A 1 542 ? -17.172 -4.551 -4.918 1 95.25 542 ILE A N 1
ATOM 4300 C CA . ILE A 1 542 ? -15.906 -4.734 -4.219 1 95.25 542 ILE A CA 1
ATOM 4301 C C . ILE A 1 542 ? -15.633 -6.223 -4.02 1 95.25 542 ILE A C 1
ATOM 4303 O O . ILE A 1 542 ? -14.516 -6.695 -4.246 1 95.25 542 ILE A O 1
ATOM 4307 N N . ASN A 1 543 ? -16.672 -6.961 -3.652 1 92.69 543 ASN A N 1
ATOM 4308 C CA . ASN A 1 543 ? -16.547 -8.398 -3.438 1 92.69 543 ASN A CA 1
ATOM 4309 C C . ASN A 1 543 ? -16.203 -9.133 -4.734 1 92.69 543 ASN A C 1
ATOM 4311 O O . ASN A 1 543 ? -15.57 -10.188 -4.711 1 92.69 543 ASN A O 1
ATOM 4315 N N . ASP A 1 544 ? -16.609 -8.562 -5.824 1 92.38 544 ASP A N 1
ATOM 4316 C CA . ASP A 1 544 ? -16.438 -9.203 -7.121 1 92.38 544 ASP A CA 1
ATOM 4317 C C . ASP A 1 544 ? -15.062 -8.898 -7.707 1 92.38 544 ASP A C 1
ATOM 4319 O O . ASP A 1 544 ? -14.688 -9.438 -8.75 1 92.38 544 ASP A O 1
ATOM 4323 N N . MET A 1 545 ? -14.32 -8.102 -7.062 1 93 545 MET A N 1
ATOM 4324 C CA . MET A 1 545 ? -12.961 -7.82 -7.527 1 93 545 MET A CA 1
ATOM 4325 C C . MET A 1 545 ? -12.102 -9.078 -7.469 1 93 545 MET A C 1
ATOM 4327 O O . MET A 1 545 ? -12.352 -9.977 -6.66 1 93 545 MET A O 1
ATOM 4331 N N . ILE A 1 546 ? -11.141 -9.172 -8.406 1 93.38 546 ILE A N 1
ATOM 4332 C CA . ILE A 1 546 ? -10.078 -10.156 -8.289 1 93.38 546 ILE A CA 1
ATOM 4333 C C . ILE A 1 546 ? -8.961 -9.617 -7.402 1 93.38 546 ILE A C 1
ATOM 4335 O O . ILE A 1 546 ? -8.43 -8.531 -7.66 1 93.38 546 ILE A O 1
ATOM 4339 N N . THR A 1 547 ? -8.633 -10.297 -6.414 1 92.06 547 THR A N 1
ATOM 4340 C CA . THR A 1 547 ? -7.707 -9.773 -5.414 1 92.06 547 THR A CA 1
ATOM 4341 C C . THR A 1 547 ? -6.27 -10.148 -5.77 1 92.06 547 THR A C 1
ATOM 4343 O O . THR A 1 547 ? -6.023 -11.172 -6.398 1 92.06 547 THR A O 1
ATOM 4346 N N . VAL A 1 548 ? -5.371 -9.266 -5.398 1 93.25 548 VAL A N 1
ATOM 4347 C CA . VAL A 1 548 ? -3.955 -9.617 -5.371 1 93.25 548 VAL A CA 1
ATOM 4348 C C . VAL A 1 548 ? -3.668 -10.523 -4.172 1 93.25 548 VAL A C 1
ATOM 4350 O O . VAL A 1 548 ? -4.152 -10.273 -3.068 1 93.25 548 VAL A O 1
ATOM 4353 N N . TYR A 1 549 ? -2.906 -11.617 -4.469 1 89.06 549 TYR A N 1
ATOM 4354 C CA . TYR A 1 549 ? -2.641 -12.555 -3.381 1 89.06 549 TYR A CA 1
ATOM 4355 C C . TYR A 1 549 ? -1.157 -12.898 -3.309 1 89.06 549 TYR A C 1
ATOM 4357 O O . TYR A 1 549 ? -0.536 -13.211 -4.324 1 89.06 549 TYR A O 1
ATOM 4365 N N . PRO A 1 550 ? -0.592 -12.914 -2.205 1 88 550 PRO A N 1
ATOM 4366 C CA . PRO A 1 550 ? -1.188 -12.359 -0.988 1 88 550 PRO A CA 1
ATOM 4367 C C . PRO A 1 550 ? -1.065 -10.836 -0.912 1 88 550 PRO A C 1
ATOM 4369 O O . PRO A 1 550 ? -0.079 -10.273 -1.387 1 88 550 PRO A O 1
ATOM 4372 N N . SER A 1 551 ? -2.035 -10.18 -0.477 1 91 551 SER A N 1
ATOM 4373 C CA . SER A 1 551 ? -2.029 -8.742 -0.232 1 91 551 SER A CA 1
ATOM 4374 C C . SER A 1 551 ? -2.973 -8.375 0.908 1 91 551 SER A C 1
ATOM 4376 O O . SER A 1 551 ? -4.062 -8.938 1.025 1 91 551 SER A O 1
ATOM 4378 N N . ASP A 1 552 ? -2.594 -7.422 1.699 1 93.19 552 ASP A N 1
ATOM 4379 C CA . ASP A 1 552 ? -3.451 -6.961 2.787 1 93.19 552 ASP A CA 1
ATOM 4380 C C . ASP A 1 552 ? -4.633 -6.156 2.252 1 93.19 552 ASP A C 1
ATOM 4382 O O . ASP A 1 552 ? -5.707 -6.145 2.857 1 93.19 552 ASP A O 1
ATOM 4386 N N . ALA A 1 553 ? -4.449 -5.512 1.171 1 94.81 553 ALA A N 1
ATOM 4387 C CA . ALA A 1 553 ? -5.492 -4.68 0.579 1 94.81 553 ALA A CA 1
ATOM 4388 C C . ALA A 1 553 ? -6.699 -5.52 0.167 1 94.81 553 ALA A C 1
ATOM 4390 O O . ALA A 1 553 ? -7.809 -5 0.032 1 94.81 553 ALA A O 1
ATOM 4391 N N . SER A 1 554 ? -6.512 -6.848 -0.005 1 94 554 SER A N 1
ATOM 4392 C CA . SER A 1 554 ? -7.578 -7.746 -0.442 1 94 554 SER A CA 1
ATOM 4393 C C . SER A 1 554 ? -8.633 -7.926 0.646 1 94 554 SER A C 1
ATOM 4395 O O . SER A 1 554 ? -9.719 -8.445 0.387 1 94 554 SER A O 1
ATOM 4397 N N . ILE A 1 555 ? -8.359 -7.414 1.812 1 95.81 555 ILE A N 1
ATOM 4398 C CA . ILE A 1 555 ? -9.211 -7.629 2.975 1 95.81 555 ILE A CA 1
ATOM 4399 C C . ILE A 1 555 ? -10.586 -7.016 2.727 1 95.81 555 ILE A C 1
ATOM 4401 O O . ILE A 1 555 ? -11.602 -7.531 3.205 1 95.81 555 ILE A O 1
ATOM 4405 N N . PHE A 1 556 ? -10.672 -5.934 1.963 1 96.62 556 PHE A N 1
ATOM 4406 C CA . PHE A 1 556 ? -11.945 -5.25 1.73 1 96.62 556 PHE A CA 1
ATOM 4407 C C . PHE A 1 556 ? -12.914 -6.152 0.982 1 96.62 556 PHE A C 1
ATOM 4409 O O . PHE A 1 556 ? -14.133 -5.977 1.073 1 96.62 556 PHE A O 1
ATOM 4416 N N . SER A 1 557 ? -12.422 -7.168 0.27 1 94.69 557 SER A N 1
ATOM 4417 C CA . SER A 1 557 ? -13.273 -8.094 -0.464 1 94.69 557 SER A CA 1
ATOM 4418 C C . SER A 1 557 ? -13.641 -9.305 0.392 1 94.69 557 SER A C 1
ATOM 4420 O O . SER A 1 557 ? -14.297 -10.234 -0.085 1 94.69 557 SER A O 1
ATOM 4422 N N . ARG A 1 558 ? -13.203 -9.32 1.627 1 93.75 558 ARG A N 1
ATOM 4423 C CA . ARG A 1 558 ? -13.383 -10.492 2.477 1 93.75 558 ARG A CA 1
ATOM 4424 C C . ARG A 1 558 ? -14.016 -10.109 3.812 1 93.75 558 ARG A C 1
ATOM 4426 O O . ARG A 1 558 ? -13.719 -10.719 4.84 1 93.75 558 ARG A O 1
ATOM 4433 N N . LEU A 1 559 ? -14.766 -9.109 3.82 1 96.62 559 LEU A N 1
ATOM 4434 C CA . LEU A 1 559 ? -15.406 -8.664 5.055 1 96.62 559 LEU A CA 1
ATOM 4435 C C . LEU A 1 559 ? -16.688 -9.445 5.32 1 96.62 559 LEU A C 1
ATOM 4437 O O . LEU A 1 559 ? -17.266 -10.031 4.398 1 96.62 559 LEU A O 1
ATOM 4441 N N . SER A 1 560 ? -17.078 -9.531 6.59 1 94.62 560 SER A N 1
ATOM 4442 C CA . SER A 1 560 ? -18.312 -10.195 7.016 1 94.62 560 SER A CA 1
ATOM 4443 C C . SER A 1 560 ? -19.234 -9.242 7.77 1 94.62 560 SER A C 1
ATOM 4445 O O . SER A 1 560 ? -18.766 -8.297 8.406 1 94.62 560 SER A O 1
ATOM 4447 N N . PRO A 1 561 ? -20.531 -9.469 7.645 1 93.56 561 PRO A N 1
ATOM 4448 C CA . PRO A 1 561 ? -21.453 -8.609 8.391 1 93.56 561 PRO A CA 1
ATOM 4449 C C . PRO A 1 561 ? -21.281 -8.719 9.906 1 93.56 561 PRO A C 1
ATOM 4451 O O . PRO A 1 561 ? -20.969 -9.805 10.414 1 93.56 561 PRO A O 1
ATOM 4454 N N . ARG A 1 562 ? -21.406 -7.547 10.516 1 89.38 562 ARG A N 1
ATOM 4455 C CA . ARG A 1 562 ? -21.375 -7.559 11.969 1 89.38 562 ARG A CA 1
ATOM 4456 C C . ARG A 1 562 ? -22.578 -8.305 12.539 1 89.38 562 ARG A C 1
ATOM 4458 O O . ARG A 1 562 ? -23.703 -8.117 12.078 1 89.38 562 ARG A O 1
ATOM 4465 N N . ARG A 1 563 ? -22.281 -9.391 13.305 1 69.25 563 ARG A N 1
ATOM 4466 C CA . ARG A 1 563 ? -23.359 -10.172 13.898 1 69.25 563 ARG A CA 1
ATOM 4467 C C . ARG A 1 563 ? -24.266 -9.289 14.75 1 69.25 563 ARG A C 1
ATOM 4469 O O . ARG A 1 563 ? -23.797 -8.516 15.586 1 69.25 563 ARG A O 1
ATOM 4476 N N . LYS A 1 564 ? -25.453 -8.938 14.25 1 59.12 564 LYS A N 1
ATOM 4477 C CA . LYS A 1 564 ? -26.438 -8.18 15.023 1 59.12 564 LYS A CA 1
ATOM 4478 C C . LYS A 1 564 ? -26.781 -8.898 16.328 1 59.12 564 LYS A C 1
ATOM 4480 O O . LYS A 1 564 ? -27.031 -10.109 16.328 1 59.12 564 LYS A O 1
ATOM 4485 N N . VAL A 1 565 ? -26.297 -8.469 17.438 1 44.56 565 VAL A N 1
ATOM 4486 C CA . VAL A 1 565 ? -26.812 -9 18.688 1 44.56 565 VAL A CA 1
ATOM 4487 C C . VAL A 1 565 ? -28.344 -9.023 18.656 1 44.56 565 VAL A C 1
ATOM 4489 O O . VAL A 1 565 ? -28.984 -7.988 18.469 1 44.56 565 VAL A O 1
ATOM 4492 N N . GLN A 1 566 ? -28.938 -10.023 18.141 1 37.31 566 GLN A N 1
ATOM 4493 C CA . GLN A 1 566 ? -30.375 -10.164 18.391 1 37.31 566 GLN A CA 1
ATOM 4494 C C . GLN A 1 566 ? -30.734 -9.742 19.812 1 37.31 566 GLN A C 1
ATOM 4496 O O . GLN A 1 566 ? -30.141 -10.234 20.781 1 37.31 566 GLN A O 1
ATOM 4501 N N . GLN A 1 567 ? -31.094 -8.547 20.047 1 31.73 567 GLN A N 1
ATOM 4502 C CA . GLN A 1 567 ? -31.828 -8.289 21.281 1 31.73 567 GLN A CA 1
ATOM 4503 C C . GLN A 1 567 ? -32.812 -9.414 21.578 1 31.73 567 GLN A C 1
ATOM 4505 O O . GLN A 1 567 ? -33.625 -9.758 20.719 1 31.73 567 GLN A O 1
ATOM 4510 N N . SER A 1 568 ? -32.375 -10.461 22.281 1 27.98 568 SER A N 1
ATOM 4511 C CA . SER A 1 568 ? -33.438 -11.234 22.906 1 27.98 568 SER A CA 1
ATOM 4512 C C . SER A 1 568 ? -34.594 -10.328 23.344 1 27.98 568 SER A C 1
ATOM 4514 O O . SER A 1 568 ? -34.406 -9.391 24.109 1 27.98 568 SER A O 1
ATOM 4516 N N . VAL A 1 569 ? -35.594 -10.383 22.531 1 24.86 569 VAL A N 1
ATOM 4517 C CA . VAL A 1 569 ? -36.844 -10.125 23.234 1 24.86 569 VAL A CA 1
ATOM 4518 C C . VAL A 1 569 ? -37.031 -11.156 24.344 1 24.86 569 VAL A C 1
ATOM 4520 O O . VAL A 1 569 ? -36.938 -12.359 24.094 1 24.86 569 VAL A O 1
ATOM 4523 N N . MET B 1 1 ? -18.469 -48.844 -3.666 1 90.12 1 MET B N 1
ATOM 4524 C CA . MET B 1 1 ? -17.75 -47.719 -4.223 1 90.12 1 MET B CA 1
ATOM 4525 C C . MET B 1 1 ? -18.234 -46.406 -3.605 1 90.12 1 MET B C 1
ATOM 4527 O O . MET B 1 1 ? -19.422 -46.094 -3.646 1 90.12 1 MET B O 1
ATOM 4531 N N . PRO B 1 2 ? -17.312 -45.75 -2.945 1 94.12 2 PRO B N 1
ATOM 4532 C CA . PRO B 1 2 ? -17.766 -44.5 -2.346 1 94.12 2 PRO B CA 1
ATOM 4533 C C . PRO B 1 2 ? -18.234 -43.469 -3.387 1 94.12 2 PRO B C 1
ATOM 4535 O O . PRO B 1 2 ? -17.672 -43.406 -4.484 1 94.12 2 PRO B O 1
ATOM 4538 N N . GLU B 1 3 ? -19.312 -42.781 -3.01 1 97.06 3 GLU B N 1
ATOM 4539 C CA . GLU B 1 3 ? -19.906 -41.781 -3.9 1 97.06 3 GLU B CA 1
ATOM 4540 C C . GLU B 1 3 ? -19.953 -40.406 -3.246 1 97.06 3 GLU B C 1
ATOM 4542 O O . GLU B 1 3 ? -20.203 -40.281 -2.045 1 97.06 3 GLU B O 1
ATOM 4547 N N . TYR B 1 4 ? -19.672 -39.438 -4.055 1 98 4 TYR B N 1
ATOM 4548 C CA . TYR B 1 4 ? -19.734 -38.031 -3.627 1 98 4 TYR B CA 1
ATOM 4549 C C . TYR B 1 4 ? -20.562 -37.188 -4.602 1 98 4 TYR B C 1
ATOM 4551 O O . TYR B 1 4 ? -20.766 -37.594 -5.75 1 98 4 TYR B O 1
ATOM 4559 N N . ASP B 1 5 ? -21.078 -36.094 -4.129 1 97.94 5 ASP B N 1
ATOM 4560 C CA . ASP B 1 5 ? -21.766 -35.156 -5.027 1 97.94 5 ASP B CA 1
ATOM 4561 C C . ASP B 1 5 ? -20.766 -34.438 -5.938 1 97.94 5 ASP B C 1
ATOM 4563 O O . ASP B 1 5 ? -21.062 -34.219 -7.113 1 97.94 5 ASP B O 1
ATOM 4567 N N . VAL B 1 6 ? -19.641 -34.062 -5.352 1 98.19 6 VAL B N 1
ATOM 4568 C CA . VAL B 1 6 ? -18.594 -33.375 -6.086 1 98.19 6 VAL B CA 1
ATOM 4569 C C . VAL B 1 6 ? -17.234 -33.938 -5.711 1 98.19 6 VAL B C 1
ATOM 4571 O O . VAL B 1 6 ? -16.922 -34.125 -4.527 1 98.19 6 VAL B O 1
ATOM 4574 N N . ILE B 1 7 ? -16.406 -34.25 -6.695 1 98.31 7 ILE B N 1
ATOM 4575 C CA . ILE B 1 7 ? -15.016 -34.625 -6.484 1 98.31 7 ILE B CA 1
ATOM 4576 C C . ILE B 1 7 ? -14.102 -33.562 -7.102 1 98.31 7 ILE B C 1
ATOM 4578 O O . ILE B 1 7 ? -14.234 -33.219 -8.281 1 98.31 7 ILE B O 1
ATOM 4582 N N . VAL B 1 8 ? -13.258 -33 -6.258 1 98.19 8 VAL B N 1
ATOM 4583 C CA . VAL B 1 8 ? -12.266 -32 -6.699 1 98.19 8 VAL B CA 1
ATOM 4584 C C . VAL B 1 8 ? -10.898 -32.688 -6.809 1 98.19 8 VAL B C 1
ATOM 4586 O O . VAL B 1 8 ? -10.453 -33.344 -5.875 1 98.19 8 VAL B O 1
ATOM 4589 N N . ILE B 1 9 ? -10.281 -32.562 -7.949 1 97.12 9 ILE B N 1
ATOM 4590 C CA . ILE B 1 9 ? -8.938 -33.094 -8.133 1 97.12 9 ILE B CA 1
ATOM 4591 C C . ILE B 1 9 ? -7.926 -31.953 -8.102 1 97.12 9 ILE B C 1
ATOM 4593 O O . ILE B 1 9 ? -7.82 -31.172 -9.062 1 97.12 9 ILE B O 1
ATOM 4597 N N . GLY B 1 10 ? -7.098 -31.922 -7.07 1 95.56 10 GLY B N 1
ATOM 4598 C CA . GLY B 1 10 ? -6.188 -30.828 -6.762 1 95.56 10 GLY B CA 1
ATOM 4599 C C . GLY B 1 10 ? -6.57 -30.078 -5.504 1 95.56 10 GLY B C 1
ATOM 4600 O O . GLY B 1 10 ? -7.703 -29.609 -5.371 1 95.56 10 GLY B O 1
ATOM 4601 N N . SER B 1 11 ? -5.652 -29.922 -4.605 1 94.69 11 SER B N 1
ATOM 4602 C CA . SER B 1 11 ? -5.926 -29.281 -3.326 1 94.69 11 SER B CA 1
ATOM 4603 C C . SER B 1 11 ? -5.289 -27.891 -3.256 1 94.69 11 SER B C 1
ATOM 4605 O O . SER B 1 11 ? -5.023 -27.391 -2.166 1 94.69 11 SER B O 1
ATOM 4607 N N . GLY B 1 12 ? -4.914 -27.344 -4.438 1 94.12 12 GLY B N 1
ATOM 4608 C CA . GLY B 1 12 ? -4.512 -25.938 -4.457 1 94.12 12 GLY B CA 1
ATOM 4609 C C . GLY B 1 12 ? -5.621 -24.984 -4.059 1 94.12 12 GLY B C 1
ATOM 4610 O O . GLY B 1 12 ? -6.711 -25.422 -3.682 1 94.12 12 GLY B O 1
ATOM 4611 N N . ILE B 1 13 ? -5.379 -23.766 -4.188 1 93.88 13 ILE B N 1
ATOM 4612 C CA . ILE B 1 13 ? -6.301 -22.766 -3.684 1 93.88 13 ILE B CA 1
ATOM 4613 C C . ILE B 1 13 ? -7.609 -22.828 -4.469 1 93.88 13 ILE B C 1
ATOM 4615 O O . ILE B 1 13 ? -8.688 -22.625 -3.908 1 93.88 13 ILE B O 1
ATOM 4619 N N . GLY B 1 14 ? -7.527 -23.016 -5.789 1 96.06 14 GLY B N 1
ATOM 4620 C CA . GLY B 1 14 ? -8.734 -23.156 -6.582 1 96.06 14 GLY B CA 1
ATOM 4621 C C . GLY B 1 14 ? -9.602 -24.328 -6.152 1 96.06 14 GLY B C 1
ATOM 4622 O O . GLY B 1 14 ? -10.805 -24.156 -5.91 1 96.06 14 GLY B O 1
ATOM 4623 N N . GLY B 1 15 ? -8.992 -25.469 -6.004 1 96.94 15 GLY B N 1
ATOM 4624 C CA . GLY B 1 15 ? -9.711 -26.656 -5.578 1 96.94 15 GLY B CA 1
ATOM 4625 C C . GLY B 1 15 ? -10.289 -26.531 -4.18 1 96.94 15 GLY B C 1
ATOM 4626 O O . GLY B 1 15 ? -11.438 -26.906 -3.941 1 96.94 15 GLY B O 1
ATOM 4627 N N . ARG B 1 16 ? -9.539 -26.016 -3.279 1 95.31 16 ARG B N 1
ATOM 4628 C CA . ARG B 1 16 ? -10 -25.875 -1.905 1 95.31 16 ARG B CA 1
ATOM 4629 C C . ARG B 1 16 ? -11.18 -24.906 -1.83 1 95.31 16 ARG B C 1
ATOM 4631 O O . ARG B 1 16 ? -12.133 -25.141 -1.092 1 95.31 16 ARG B O 1
ATOM 4638 N N . SER B 1 17 ? -11.047 -23.859 -2.576 1 94.94 17 SER B N 1
ATOM 4639 C CA . SER B 1 17 ? -12.125 -22.875 -2.586 1 94.94 17 SER B CA 1
ATOM 4640 C C . SER B 1 17 ? -13.414 -23.484 -3.121 1 94.94 17 SER B C 1
ATOM 4642 O O . SER B 1 17 ? -14.5 -23.219 -2.588 1 94.94 17 SER B O 1
ATOM 4644 N N . ALA B 1 18 ? -13.328 -24.25 -4.164 1 97.62 18 ALA B N 1
ATOM 4645 C CA . ALA B 1 18 ? -14.5 -24.938 -4.719 1 97.62 18 ALA B CA 1
ATOM 4646 C C . ALA B 1 18 ? -15.102 -25.906 -3.709 1 97.62 18 ALA B C 1
ATOM 4648 O O . ALA B 1 18 ? -16.312 -25.922 -3.514 1 97.62 18 ALA B O 1
ATOM 4649 N N . ALA B 1 19 ? -14.258 -26.625 -3.074 1 97.25 19 ALA B N 1
ATOM 4650 C CA . ALA B 1 19 ? -14.711 -27.625 -2.109 1 97.25 19 ALA B CA 1
ATOM 4651 C C . ALA B 1 19 ? -15.422 -26.969 -0.929 1 97.25 19 ALA B C 1
ATOM 4653 O O . ALA B 1 19 ? -16.5 -27.406 -0.519 1 97.25 19 ALA B O 1
ATOM 4654 N N . ILE B 1 20 ? -14.789 -25.953 -0.416 1 94.38 20 ILE B N 1
ATOM 4655 C CA . ILE B 1 20 ? -15.344 -25.266 0.74 1 94.38 20 ILE B CA 1
ATOM 4656 C C . ILE B 1 20 ? -16.672 -24.609 0.359 1 94.38 20 ILE B C 1
ATOM 4658 O O . ILE B 1 20 ? -17.641 -24.656 1.126 1 94.38 20 ILE B O 1
ATOM 4662 N N . GLU B 1 21 ? -16.688 -24 -0.791 1 94.94 21 GLU B N 1
ATOM 4663 C CA . GLU B 1 21 ? -17.922 -23.391 -1.258 1 94.94 21 GLU B CA 1
ATOM 4664 C C . GLU B 1 21 ? -19.031 -24.438 -1.394 1 94.94 21 GLU B C 1
ATOM 4666 O O . GLU B 1 21 ? -20.188 -24.156 -1.073 1 94.94 21 GLU B O 1
ATOM 4671 N N . ALA B 1 22 ? -18.75 -25.578 -1.813 1 96.5 22 ALA B N 1
ATOM 4672 C CA . ALA B 1 22 ? -19.719 -26.656 -2.008 1 96.5 22 ALA B CA 1
ATOM 4673 C C . ALA B 1 22 ? -20.328 -27.094 -0.679 1 96.5 22 ALA B C 1
ATOM 4675 O O . ALA B 1 22 ? -21.5 -27.469 -0.617 1 96.5 22 ALA B O 1
ATOM 4676 N N . GLN B 1 23 ? -19.516 -27 0.299 1 93.38 23 GLN B N 1
ATOM 4677 C CA . GLN B 1 23 ? -20 -27.391 1.62 1 93.38 23 GLN B CA 1
ATOM 4678 C C . GLN B 1 23 ? -21.109 -26.469 2.111 1 93.38 23 GLN B C 1
ATOM 4680 O O . GLN B 1 23 ? -21.969 -26.875 2.887 1 93.38 23 GLN B O 1
ATOM 4685 N N . LYS B 1 24 ? -21.031 -25.312 1.686 1 90.12 24 LYS B N 1
ATOM 4686 C CA . LYS B 1 24 ? -22.078 -24.359 2.074 1 90.12 24 LYS B CA 1
ATOM 4687 C C . LYS B 1 24 ? -23.453 -24.828 1.589 1 90.12 24 LYS B C 1
ATOM 4689 O O . LYS B 1 24 ? -24.469 -24.438 2.152 1 90.12 24 LYS B O 1
ATOM 4694 N N . TYR B 1 25 ? -23.484 -25.656 0.596 1 93.94 25 TYR B N 1
ATOM 4695 C CA . TYR B 1 25 ? -24.734 -26.188 0.045 1 93.94 25 TYR B CA 1
ATOM 4696 C C . TYR B 1 25 ? -24.984 -27.609 0.52 1 93.94 25 TYR B C 1
ATOM 4698 O O . TYR B 1 25 ? -25.797 -28.328 -0.067 1 93.94 25 TYR B O 1
ATOM 4706 N N . LYS B 1 26 ? -24.219 -28.062 1.493 1 93.75 26 LYS B N 1
ATOM 4707 C CA . LYS B 1 26 ? -24.375 -29.344 2.172 1 93.75 26 LYS B CA 1
ATOM 4708 C C . LYS B 1 26 ? -24.125 -30.5 1.215 1 93.75 26 LYS B C 1
ATOM 4710 O O . LYS B 1 26 ? -24.797 -31.531 1.284 1 93.75 26 LYS B O 1
ATOM 4715 N N . LEU B 1 27 ? -23.266 -30.344 0.322 1 96.12 27 LEU B N 1
ATOM 4716 C CA . LEU B 1 27 ? -22.875 -31.391 -0.614 1 96.12 27 LEU B CA 1
ATOM 4717 C C . LEU B 1 27 ? -21.797 -32.281 -0.009 1 96.12 27 LEU B C 1
ATOM 4719 O O . LEU B 1 27 ? -20.984 -31.828 0.801 1 96.12 27 LEU B O 1
ATOM 4723 N N . SER B 1 28 ? -21.891 -33.5 -0.378 1 97 28 SER B N 1
ATOM 4724 C CA . SER B 1 28 ? -20.75 -34.375 -0.068 1 97 28 SER B CA 1
ATOM 4725 C C . SER B 1 28 ? -19.594 -34.156 -1.032 1 97 28 SER B C 1
ATOM 4727 O O . SER B 1 28 ? -19.75 -34.312 -2.244 1 97 28 SER B O 1
ATOM 4729 N N . VAL B 1 29 ? -18.453 -33.781 -0.436 1 97.75 29 VAL B N 1
ATOM 4730 C CA . VAL B 1 29 ? -17.328 -33.375 -1.274 1 97.75 29 VAL B CA 1
ATOM 4731 C C . VAL B 1 29 ? -16.062 -34.156 -0.875 1 97.75 29 VAL B C 1
ATOM 4733 O O . VAL B 1 29 ? -15.828 -34.375 0.312 1 97.75 29 VAL B O 1
ATOM 4736 N N . ALA B 1 30 ? -15.281 -34.562 -1.895 1 97.25 30 ALA B N 1
ATOM 4737 C CA . ALA B 1 30 ? -13.953 -35.125 -1.681 1 97.25 30 ALA B CA 1
ATOM 4738 C C . ALA B 1 30 ? -12.898 -34.406 -2.512 1 97.25 30 ALA B C 1
ATOM 4740 O O . ALA B 1 30 ? -13.188 -33.938 -3.623 1 97.25 30 ALA B O 1
ATOM 4741 N N . ILE B 1 31 ? -11.727 -34.281 -1.927 1 96.75 31 ILE B N 1
ATOM 4742 C CA . ILE B 1 31 ? -10.578 -33.719 -2.639 1 96.75 31 ILE B CA 1
ATOM 4743 C C . ILE B 1 31 ? -9.5 -34.781 -2.805 1 96.75 31 ILE B C 1
ATOM 4745 O O . ILE B 1 31 ? -9.172 -35.5 -1.852 1 96.75 31 ILE B O 1
ATOM 4749 N N . PHE B 1 32 ? -9.047 -34.938 -4.023 1 94.5 32 PHE B N 1
ATOM 4750 C CA . PHE B 1 32 ? -7.914 -35.812 -4.316 1 94.5 32 PHE B CA 1
ATOM 4751 C C . PHE B 1 32 ? -6.691 -35 -4.719 1 94.5 32 PHE B C 1
ATOM 4753 O O . PHE B 1 32 ? -6.805 -34.031 -5.488 1 94.5 32 PHE B O 1
ATOM 4760 N N . ASP B 1 33 ? -5.578 -35.25 -4.129 1 91.25 33 ASP B N 1
ATOM 4761 C CA . ASP B 1 33 ? -4.34 -34.594 -4.531 1 91.25 33 ASP B CA 1
ATOM 4762 C C . ASP B 1 33 ? -3.145 -35.531 -4.387 1 91.25 33 ASP B C 1
ATOM 4764 O O . ASP B 1 33 ? -3.133 -36.406 -3.512 1 91.25 33 ASP B O 1
ATOM 4768 N N . TYR B 1 34 ? -2.316 -35.406 -5.363 1 83.94 34 TYR B N 1
ATOM 4769 C CA . TYR B 1 34 ? -1.068 -36.156 -5.359 1 83.94 34 TYR B CA 1
ATOM 4770 C C . TYR B 1 34 ? 0.06 -35.344 -5.992 1 83.94 34 TYR B C 1
ATOM 4772 O O . TYR B 1 34 ? -0.075 -34.875 -7.117 1 83.94 34 TYR B O 1
ATOM 4780 N N . VAL B 1 35 ? 1.099 -35.188 -5.18 1 77.44 35 VAL B N 1
ATOM 4781 C CA . VAL B 1 35 ? 2.25 -34.469 -5.734 1 77.44 35 VAL B CA 1
ATOM 4782 C C . VAL B 1 35 ? 3.408 -35.469 -5.93 1 77.44 35 VAL B C 1
ATOM 4784 O O . VAL B 1 35 ? 3.928 -36.031 -4.961 1 77.44 35 VAL B O 1
ATOM 4787 N N . HIS B 1 36 ? 3.697 -35.594 -7.234 1 77.19 36 HIS B N 1
ATOM 4788 C CA . HIS B 1 36 ? 4.875 -36.406 -7.551 1 77.19 36 HIS B CA 1
ATOM 4789 C C . HIS B 1 36 ? 6.145 -35.719 -7.031 1 77.19 36 HIS B C 1
ATOM 4791 O O . HIS B 1 36 ? 6.277 -34.5 -7.078 1 77.19 36 HIS B O 1
ATOM 4797 N N . ARG B 1 37 ? 7 -36.562 -6.621 1 79.06 37 ARG B N 1
ATOM 4798 C CA . ARG B 1 37 ? 8.281 -36.062 -6.168 1 79.06 37 ARG B CA 1
ATOM 4799 C C . ARG B 1 37 ? 9.031 -35.375 -7.309 1 79.06 37 ARG B C 1
ATOM 4801 O O . ARG B 1 37 ? 9.023 -35.875 -8.445 1 79.06 37 ARG B O 1
ATOM 4808 N N . THR B 1 38 ? 9.664 -34.281 -6.984 1 82.69 38 THR B N 1
ATOM 4809 C CA . THR B 1 38 ? 10.484 -33.594 -7.973 1 82.69 38 THR B CA 1
ATOM 4810 C C . THR B 1 38 ? 11.766 -34.344 -8.242 1 82.69 38 THR B C 1
ATOM 4812 O O . THR B 1 38 ? 12.023 -35.375 -7.605 1 82.69 38 THR B O 1
ATOM 4815 N N . GLN B 1 39 ? 12.523 -33.906 -9.188 1 76.31 39 GLN B N 1
ATOM 4816 C CA . GLN B 1 39 ? 13.781 -34.531 -9.531 1 76.31 39 GLN B CA 1
ATOM 4817 C C . GLN B 1 39 ? 14.75 -34.531 -8.352 1 76.31 39 GLN B C 1
ATOM 4819 O O . GLN B 1 39 ? 15.562 -35.438 -8.203 1 76.31 39 GLN B O 1
ATOM 4824 N N . CYS B 1 40 ? 14.562 -33.5 -7.496 1 80.81 40 CYS B N 1
ATOM 4825 C CA . CYS B 1 40 ? 15.453 -33.375 -6.344 1 80.81 40 CYS B CA 1
ATOM 4826 C C . CYS B 1 40 ? 14.859 -34.094 -5.129 1 80.81 40 CYS B C 1
ATOM 4828 O O . CYS B 1 40 ? 15.422 -34.031 -4.035 1 80.81 40 CYS B O 1
ATOM 4830 N N . GLY B 1 41 ? 13.727 -34.656 -5.305 1 82.06 41 GLY B N 1
ATOM 4831 C CA . GLY B 1 41 ? 13.164 -35.5 -4.266 1 82.06 41 GLY B CA 1
ATOM 4832 C C . GLY B 1 41 ? 12.188 -34.781 -3.365 1 82.06 41 GLY B C 1
ATOM 4833 O O . GLY B 1 41 ? 11.742 -35.312 -2.352 1 82.06 41 GLY B O 1
ATOM 4834 N N . ASN B 1 42 ? 11.836 -33.594 -3.689 1 83.12 42 ASN B N 1
ATOM 4835 C CA . ASN B 1 42 ? 10.898 -32.844 -2.867 1 83.12 42 ASN B CA 1
ATOM 4836 C C . ASN B 1 42 ? 9.453 -33.219 -3.158 1 83.12 42 ASN B C 1
ATOM 4838 O O . ASN B 1 42 ? 9.109 -33.562 -4.293 1 83.12 42 ASN B O 1
ATOM 4842 N N . SER B 1 43 ? 8.648 -33.312 -2.094 1 82.44 43 SER B N 1
ATOM 4843 C CA . SER B 1 43 ? 7.211 -33.531 -2.213 1 82.44 43 SER B CA 1
ATOM 4844 C C . SER B 1 43 ? 6.441 -32.75 -1.152 1 82.44 43 SER B C 1
ATOM 4846 O O . SER B 1 43 ? 7.012 -32.344 -0.14 1 82.44 43 SER B O 1
ATOM 4848 N N . TRP B 1 44 ? 5.203 -32.5 -1.575 1 82.31 44 TRP B N 1
ATOM 4849 C CA . TRP B 1 44 ? 4.34 -31.719 -0.681 1 82.31 44 TRP B CA 1
ATOM 4850 C C . TRP B 1 44 ? 2.992 -32.406 -0.502 1 82.31 44 TRP B C 1
ATOM 4852 O O . TRP B 1 44 ? 2.658 -33.344 -1.24 1 82.31 44 TRP B O 1
ATOM 4862 N N . LEU B 1 45 ? 2.373 -32.094 0.551 1 76.5 45 LEU B N 1
ATOM 4863 C CA . LEU B 1 45 ? 1.04 -32.625 0.794 1 76.5 45 LEU B CA 1
ATOM 4864 C C . LEU B 1 45 ? -0.034 -31.656 0.315 1 76.5 45 LEU B C 1
ATOM 4866 O O . LEU B 1 45 ? 0.036 -31.156 -0.809 1 76.5 45 LEU B O 1
ATOM 4870 N N . VAL B 1 46 ? -0.883 -31.234 1.224 1 82.44 46 VAL B N 1
ATOM 4871 C CA . VAL B 1 46 ? -2.021 -30.359 0.931 1 82.44 46 VAL B CA 1
ATOM 4872 C C . VAL B 1 46 ? -1.543 -28.922 0.754 1 82.44 46 VAL B C 1
ATOM 4874 O O . VAL B 1 46 ? -0.552 -28.516 1.362 1 82.44 46 VAL B O 1
ATOM 4877 N N . GLY B 1 47 ? -2.172 -28.203 -0.317 1 87.19 47 GLY B N 1
ATOM 4878 C CA . GLY B 1 47 ? -1.95 -26.781 -0.355 1 87.19 47 GLY B CA 1
ATOM 4879 C C . GLY B 1 47 ? -1.521 -26.266 -1.722 1 87.19 47 GLY B C 1
ATOM 4880 O O . GLY B 1 47 ? -1.556 -25.062 -1.986 1 87.19 47 GLY B O 1
ATOM 4881 N N . GLY B 1 48 ? -1.103 -27.203 -2.635 1 88.88 48 GLY B N 1
ATOM 4882 C CA . GLY B 1 48 ? -0.745 -26.812 -3.99 1 88.88 48 GLY B CA 1
ATOM 4883 C C . GLY B 1 48 ? 0.513 -25.969 -4.059 1 88.88 48 GLY B C 1
ATOM 4884 O O . GLY B 1 48 ? 1.271 -25.891 -3.09 1 88.88 48 GLY B O 1
ATOM 4885 N N . THR B 1 49 ? 0.735 -25.328 -5.191 1 89 49 THR B N 1
ATOM 4886 C CA . THR B 1 49 ? 1.914 -24.516 -5.43 1 89 49 THR B CA 1
ATOM 4887 C C . THR B 1 49 ? 1.893 -23.266 -4.547 1 89 49 THR B C 1
ATOM 4889 O O . THR B 1 49 ? 2.932 -22.844 -4.031 1 89 49 THR B O 1
ATOM 4892 N N . ASN B 1 50 ? 0.781 -22.734 -4.305 1 91.12 50 ASN B N 1
ATOM 4893 C CA . ASN B 1 50 ? 0.622 -21.484 -3.566 1 91.12 50 ASN B CA 1
ATOM 4894 C C . ASN B 1 50 ? 1.315 -21.547 -2.209 1 91.12 50 ASN B C 1
ATOM 4896 O O . ASN B 1 50 ? 2.109 -20.656 -1.873 1 91.12 50 ASN B O 1
ATOM 4900 N N . ILE B 1 51 ? 1.062 -22.547 -1.487 1 91.88 51 ILE B N 1
ATOM 4901 C CA . ILE B 1 51 ? 1.548 -22.656 -0.117 1 91.88 51 ILE B CA 1
ATOM 4902 C C . ILE B 1 51 ? 2.957 -23.25 -0.118 1 91.88 51 ILE B C 1
ATOM 4904 O O . ILE B 1 51 ? 3.826 -22.797 0.63 1 91.88 51 ILE B O 1
ATOM 4908 N N . ASN B 1 52 ? 3.201 -24.156 -1.027 1 91.12 52 ASN B N 1
ATOM 4909 C CA . ASN B 1 52 ? 4.375 -25.016 -0.875 1 91.12 52 ASN B CA 1
ATOM 4910 C C . ASN B 1 52 ? 5.559 -24.484 -1.687 1 91.12 52 ASN B C 1
ATOM 4912 O O . ASN B 1 52 ? 6.711 -24.703 -1.315 1 91.12 52 ASN B O 1
ATOM 4916 N N . SER B 1 53 ? 5.305 -23.844 -2.795 1 90.19 53 SER B N 1
ATOM 4917 C CA . SER B 1 53 ? 6.438 -23.5 -3.65 1 90.19 53 SER B CA 1
ATOM 4918 C C . SER B 1 53 ? 6.145 -22.25 -4.477 1 90.19 53 SER B C 1
ATOM 4920 O O . SER B 1 53 ? 6.797 -22.016 -5.492 1 90.19 53 SER B O 1
ATOM 4922 N N . GLY B 1 54 ? 5.223 -21.516 -4.086 1 90.81 54 GLY B N 1
ATOM 4923 C CA . GLY B 1 54 ? 4.82 -20.375 -4.898 1 90.81 54 GLY B CA 1
ATOM 4924 C C . GLY B 1 54 ? 4.699 -19.094 -4.105 1 90.81 54 GLY B C 1
ATOM 4925 O O . GLY B 1 54 ? 5.672 -18.625 -3.504 1 90.81 54 GLY B O 1
ATOM 4926 N N . ASP B 1 55 ? 3.502 -18.609 -3.973 1 89.88 55 ASP B N 1
ATOM 4927 C CA . ASP B 1 55 ? 3.211 -17.266 -3.488 1 89.88 55 ASP B CA 1
ATOM 4928 C C . ASP B 1 55 ? 3.76 -17.062 -2.078 1 89.88 55 ASP B C 1
ATOM 4930 O O . ASP B 1 55 ? 4.414 -16.047 -1.801 1 89.88 55 ASP B O 1
ATOM 4934 N N . ILE B 1 56 ? 3.525 -17.969 -1.232 1 92.38 56 ILE B N 1
ATOM 4935 C CA . ILE B 1 56 ? 3.818 -17.797 0.187 1 92.38 56 ILE B CA 1
ATOM 4936 C C . ILE B 1 56 ? 5.328 -17.812 0.407 1 92.38 56 ILE B C 1
ATOM 4938 O O . ILE B 1 56 ? 5.895 -16.828 0.914 1 92.38 56 ILE B O 1
ATOM 4942 N N . PRO B 1 57 ? 6.059 -18.844 0.023 1 93.12 57 PRO B N 1
ATOM 4943 C CA . PRO B 1 57 ? 7.508 -18.812 0.231 1 93.12 57 PRO B CA 1
ATOM 4944 C C . PRO B 1 57 ? 8.188 -17.688 -0.546 1 93.12 57 PRO B C 1
ATOM 4946 O O . PRO B 1 57 ? 9.164 -17.094 -0.07 1 93.12 57 PRO B O 1
ATOM 4949 N N . THR B 1 58 ? 7.703 -17.375 -1.75 1 93.56 58 THR B N 1
ATOM 4950 C CA . THR B 1 58 ? 8.273 -16.297 -2.533 1 93.56 58 THR B CA 1
ATOM 4951 C C . THR B 1 58 ? 8.188 -14.969 -1.769 1 93.56 58 THR B C 1
ATOM 4953 O O . THR B 1 58 ? 9.156 -14.211 -1.726 1 93.56 58 THR B O 1
ATOM 4956 N N . LYS B 1 59 ? 7.078 -14.703 -1.215 1 91.56 59 LYS B N 1
ATOM 4957 C CA . LYS B 1 59 ? 6.895 -13.461 -0.471 1 91.56 59 LYS B CA 1
ATOM 4958 C C . LYS B 1 59 ? 7.801 -13.414 0.756 1 91.56 59 LYS B C 1
ATOM 4960 O O . LYS B 1 59 ? 8.281 -12.352 1.14 1 91.56 59 LYS B O 1
ATOM 4965 N N . LEU B 1 60 ? 7.996 -14.547 1.394 1 89.56 60 LEU B N 1
ATOM 4966 C CA . LEU B 1 60 ? 8.883 -14.609 2.551 1 89.56 60 LEU B CA 1
ATOM 4967 C C . LEU B 1 60 ? 10.328 -14.344 2.146 1 89.56 60 LEU B C 1
ATOM 4969 O O . LEU B 1 60 ? 11.039 -13.594 2.822 1 89.56 60 LEU B O 1
ATOM 4973 N N . PHE B 1 61 ? 10.727 -14.93 1.053 1 92.38 61 PHE B N 1
ATOM 4974 C CA . PHE B 1 61 ? 12.062 -14.68 0.531 1 92.38 61 PHE B CA 1
ATOM 4975 C C . PHE B 1 61 ? 12.219 -13.219 0.125 1 92.38 61 PHE B C 1
ATOM 4977 O O . PHE B 1 61 ? 13.258 -12.609 0.384 1 92.38 61 PHE B O 1
ATOM 4984 N N . TYR B 1 62 ? 11.219 -12.734 -0.489 1 92.19 62 TYR B N 1
ATOM 4985 C CA . TYR B 1 62 ? 11.227 -11.336 -0.885 1 92.19 62 TYR B CA 1
ATOM 4986 C C . TYR B 1 62 ? 11.43 -10.43 0.323 1 92.19 62 TYR B C 1
ATOM 4988 O O . TYR B 1 62 ? 12.281 -9.531 0.299 1 92.19 62 TYR B O 1
ATOM 4996 N N . ARG B 1 63 ? 10.703 -10.648 1.358 1 87.69 63 ARG B N 1
ATOM 4997 C CA . ARG B 1 63 ? 10.773 -9.836 2.568 1 87.69 63 ARG B CA 1
ATOM 4998 C C . ARG B 1 63 ? 12.148 -9.938 3.213 1 87.69 63 ARG B C 1
ATOM 5000 O O . ARG B 1 63 ? 12.703 -8.93 3.664 1 87.69 63 ARG B O 1
ATOM 5007 N N . ALA B 1 64 ? 12.617 -11.125 3.309 1 87.75 64 ALA B N 1
ATOM 5008 C CA . ALA B 1 64 ? 13.945 -11.328 3.875 1 87.75 64 ALA B CA 1
ATOM 5009 C C . ALA B 1 64 ? 15.008 -10.586 3.068 1 87.75 64 ALA B C 1
ATOM 5011 O O . ALA B 1 64 ? 15.891 -9.938 3.639 1 87.75 64 ALA B O 1
ATOM 5012 N N . GLY B 1 65 ? 14.859 -10.727 1.753 1 88.69 65 GLY B N 1
ATOM 5013 C CA . GLY B 1 65 ? 15.789 -10.023 0.883 1 88.69 65 GLY B CA 1
ATOM 5014 C C . GLY B 1 65 ? 15.727 -8.516 1.04 1 88.69 65 GLY B C 1
ATOM 5015 O O . GLY B 1 65 ? 16.766 -7.852 1.088 1 88.69 65 GLY B O 1
ATOM 5016 N N . GLN B 1 66 ? 14.547 -7.992 1.155 1 86.19 66 GLN B N 1
ATOM 5017 C CA . GLN B 1 66 ? 14.359 -6.555 1.326 1 86.19 66 GLN B CA 1
ATOM 5018 C C . GLN B 1 66 ? 15 -6.07 2.621 1 86.19 66 GLN B C 1
ATOM 5020 O O . GLN B 1 66 ? 15.68 -5.039 2.637 1 86.19 66 GLN B O 1
ATOM 5025 N N . PHE B 1 67 ? 14.766 -6.77 3.658 1 80.5 67 PHE B N 1
ATOM 5026 C CA . PHE B 1 67 ? 15.32 -6.383 4.953 1 80.5 67 PHE B CA 1
ATOM 5027 C C . PHE B 1 67 ? 16.844 -6.449 4.938 1 80.5 67 PHE B C 1
ATOM 5029 O O . PHE B 1 67 ? 17.516 -5.547 5.438 1 80.5 67 PHE B O 1
ATOM 5036 N N . TYR B 1 68 ? 17.328 -7.5 4.383 1 84.5 68 TYR B N 1
ATOM 5037 C CA . TYR B 1 68 ? 18.766 -7.684 4.344 1 84.5 68 TYR B CA 1
ATOM 5038 C C . TYR B 1 68 ? 19.438 -6.586 3.516 1 84.5 68 TYR B C 1
ATOM 5040 O O . TYR B 1 68 ? 20.469 -6.051 3.908 1 84.5 68 TYR B O 1
ATOM 5048 N N . TYR B 1 69 ? 18.812 -6.32 2.459 1 81.44 69 TYR B N 1
ATOM 5049 C CA . TYR B 1 69 ? 19.375 -5.309 1.571 1 81.44 69 TYR B CA 1
ATOM 5050 C C . TYR B 1 69 ? 19.297 -3.924 2.201 1 81.44 69 TYR B C 1
ATOM 5052 O O . TYR B 1 69 ? 20.203 -3.1 2.025 1 81.44 69 TYR B O 1
ATOM 5060 N N . SER B 1 70 ? 18.25 -3.621 2.959 1 77.94 70 SER B N 1
ATOM 5061 C CA . SER B 1 70 ? 18 -2.309 3.545 1 77.94 70 SER B CA 1
ATOM 5062 C C . SER B 1 70 ? 18.938 -2.031 4.707 1 77.94 70 SER B C 1
ATOM 5064 O O . SER B 1 70 ? 19.078 -0.888 5.145 1 77.94 70 SER B O 1
ATOM 5066 N N . ARG B 1 71 ? 19.562 -2.965 5.223 1 75.5 71 ARG B N 1
ATOM 5067 C CA . ARG B 1 71 ? 20.484 -2.795 6.348 1 75.5 71 ARG B CA 1
ATOM 5068 C C . ARG B 1 71 ? 21.609 -1.826 5.996 1 75.5 71 ARG B C 1
ATOM 5070 O O . ARG B 1 71 ? 22.188 -1.188 6.879 1 75.5 71 ARG B O 1
ATOM 5077 N N . MET B 1 72 ? 21.828 -1.827 4.688 1 69.62 72 MET B N 1
ATOM 5078 C CA . MET B 1 72 ? 22.922 -0.99 4.223 1 69.62 72 MET B CA 1
ATOM 5079 C C . MET B 1 72 ? 22.562 0.489 4.316 1 69.62 72 MET B C 1
ATOM 5081 O O . MET B 1 72 ? 23.438 1.348 4.363 1 69.62 72 MET B O 1
ATOM 5085 N N . GLU B 1 73 ? 21.312 0.768 4.52 1 70.62 73 GLU B N 1
ATOM 5086 C CA . GLU B 1 73 ? 20.859 2.152 4.43 1 70.62 73 GLU B CA 1
ATOM 5087 C C . GLU B 1 73 ? 20.344 2.652 5.777 1 70.62 73 GLU B C 1
ATOM 5089 O O . GLU B 1 73 ? 19.969 3.818 5.914 1 70.62 73 GLU B O 1
ATOM 5094 N N . VAL B 1 74 ? 20.453 1.918 6.824 1 74.38 74 VAL B N 1
ATOM 5095 C CA . VAL B 1 74 ? 19.734 2.199 8.055 1 74.38 74 VAL B CA 1
ATOM 5096 C C . VAL B 1 74 ? 20.5 3.223 8.891 1 74.38 74 VAL B C 1
ATOM 5098 O O . VAL B 1 74 ? 19.938 3.834 9.805 1 74.38 74 VAL B O 1
ATOM 5101 N N . SER B 1 75 ? 21.734 3.436 8.461 1 73 75 SER B N 1
ATOM 5102 C CA . SER B 1 75 ? 22.5 4.414 9.211 1 73 75 SER B CA 1
ATOM 5103 C C . SER B 1 75 ? 21.906 5.812 9.086 1 73 75 SER B C 1
ATOM 5105 O O . SER B 1 75 ? 21.984 6.609 10.023 1 73 75 SER B O 1
ATOM 5107 N N . LYS B 1 76 ? 21.266 6.039 8.07 1 76.62 76 LYS B N 1
ATOM 5108 C CA . LYS B 1 76 ? 20.641 7.348 7.84 1 76.62 76 LYS B CA 1
ATOM 5109 C C . LYS B 1 76 ? 19.375 7.516 8.672 1 76.62 76 LYS B C 1
ATOM 5111 O O . LYS B 1 76 ? 18.875 8.633 8.836 1 76.62 76 LYS B O 1
ATOM 5116 N N . LEU B 1 77 ? 18.938 6.418 9.234 1 79 77 LEU B N 1
ATOM 5117 C CA . LEU B 1 77 ? 17.719 6.445 10.055 1 79 77 LEU B CA 1
ATOM 5118 C C . LEU B 1 77 ? 18.078 6.41 11.531 1 79 77 LEU B C 1
ATOM 5120 O O . LEU B 1 77 ? 17.219 6.113 12.375 1 79 77 LEU B O 1
ATOM 5124 N N . GLY B 1 78 ? 19.344 6.738 11.773 1 76.69 78 GLY B N 1
ATOM 5125 C CA . GLY B 1 78 ? 19.75 6.777 13.172 1 76.69 78 GLY B CA 1
ATOM 5126 C C . GLY B 1 78 ? 20.016 5.402 13.758 1 76.69 78 GLY B C 1
ATOM 5127 O O . GLY B 1 78 ? 20.016 5.234 14.977 1 76.69 78 GLY B O 1
ATOM 5128 N N . ILE B 1 79 ? 20.141 4.406 12.922 1 76.62 79 ILE B N 1
ATOM 5129 C CA . ILE B 1 79 ? 20.375 3.043 13.383 1 76.62 79 ILE B CA 1
ATOM 5130 C C . ILE B 1 79 ? 21.781 2.605 13 1 76.62 79 ILE B C 1
ATOM 5132 O O . ILE B 1 79 ? 22.188 2.715 11.836 1 76.62 79 ILE B O 1
ATOM 5136 N N . THR B 1 80 ? 22.641 2.336 13.945 1 71.12 80 THR B N 1
ATOM 5137 C CA . THR B 1 80 ? 23.984 1.868 13.68 1 71.12 80 THR B CA 1
ATOM 5138 C C . THR B 1 80 ? 24.047 0.343 13.672 1 71.12 80 THR B C 1
ATOM 5140 O O . THR B 1 80 ? 23.688 -0.302 14.656 1 71.12 80 THR B O 1
ATOM 5143 N N . LEU B 1 81 ? 24.188 -0.206 12.469 1 67 81 LEU B N 1
ATOM 5144 C CA . LEU B 1 81 ? 24.375 -1.65 12.375 1 67 81 LEU B CA 1
ATOM 5145 C C . LEU B 1 81 ? 25.844 -1.998 12.211 1 67 81 LEU B C 1
ATOM 5147 O O . LEU B 1 81 ? 26.578 -1.289 11.523 1 67 81 LEU B O 1
ATOM 5151 N N . HIS B 1 82 ? 26.484 -2.768 13.133 1 61.38 82 HIS B N 1
ATOM 5152 C CA . HIS B 1 82 ? 27.875 -3.156 12.969 1 61.38 82 HIS B CA 1
ATOM 5153 C C . HIS B 1 82 ? 28.062 -4.043 11.742 1 61.38 82 HIS B C 1
ATOM 5155 O O . HIS B 1 82 ? 27.281 -4.977 11.523 1 61.38 82 HIS B O 1
ATOM 5161 N N . LYS B 1 83 ? 28.781 -3.586 10.719 1 54.84 83 LYS B N 1
ATOM 5162 C CA . LYS B 1 83 ? 29.047 -4.203 9.43 1 54.84 83 LYS B CA 1
ATOM 5163 C C . LYS B 1 83 ? 29.516 -5.648 9.594 1 54.84 83 LYS B C 1
ATOM 5165 O O . LYS B 1 83 ? 29.156 -6.512 8.789 1 54.84 83 LYS B O 1
ATOM 5170 N N . ASN B 1 84 ? 30.531 -5.957 10.469 1 52.06 84 ASN B N 1
ATOM 5171 C CA . 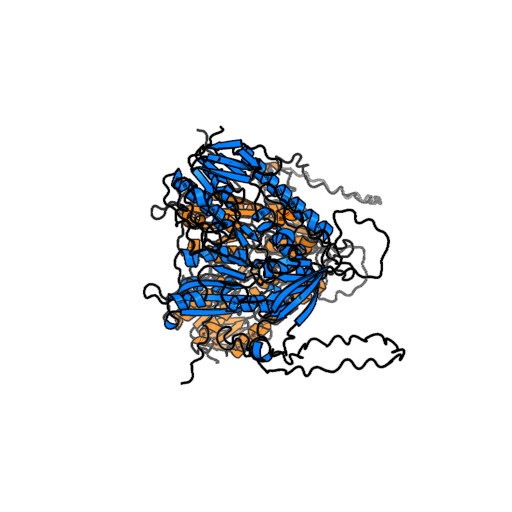ASN B 1 84 ? 31.234 -7.234 10.438 1 52.06 84 ASN B CA 1
ATOM 5172 C C . ASN B 1 84 ? 30.281 -8.406 10.695 1 52.06 84 ASN B C 1
ATOM 5174 O O . ASN B 1 84 ? 30.531 -9.523 10.258 1 52.06 84 ASN B O 1
ATOM 5178 N N . ASP B 1 85 ? 29.109 -8.219 11.25 1 54.97 85 ASP B N 1
ATOM 5179 C CA . ASP B 1 85 ? 28.406 -9.367 11.805 1 54.97 85 ASP B CA 1
ATOM 5180 C C . ASP B 1 85 ? 27.094 -9.625 11.062 1 54.97 85 ASP B C 1
ATOM 5182 O O . ASP B 1 85 ? 26.312 -10.5 11.453 1 54.97 85 ASP B O 1
ATOM 5186 N N . GLN B 1 86 ? 26.828 -8.992 9.852 1 62.81 86 GLN B N 1
ATOM 5187 C CA . GLN B 1 86 ? 25.469 -9.047 9.367 1 62.81 86 GLN B CA 1
ATOM 5188 C C . GLN B 1 86 ? 25.344 -9.961 8.148 1 62.81 86 GLN B C 1
ATOM 5190 O O . GLN B 1 86 ? 25.188 -9.484 7.02 1 62.81 86 GLN B O 1
ATOM 5195 N N . THR B 1 87 ? 25.719 -11.328 8.461 1 73.75 87 THR B N 1
ATOM 5196 C CA . THR B 1 87 ? 25.562 -12.289 7.375 1 73.75 87 THR B CA 1
ATOM 5197 C C . THR B 1 87 ? 24.172 -12.898 7.375 1 73.75 87 THR B C 1
ATOM 5199 O O . THR B 1 87 ? 23.562 -13.062 8.438 1 73.75 87 THR B O 1
ATOM 5202 N N . PHE B 1 88 ? 23.719 -13.203 6.18 1 86.5 88 PHE B N 1
ATOM 5203 C CA . PHE B 1 88 ? 22.422 -13.859 6.027 1 86.5 88 PHE B CA 1
ATOM 5204 C C . PHE B 1 88 ? 22.516 -15.328 6.422 1 86.5 88 PHE B C 1
ATOM 5206 O O . PHE B 1 88 ? 23.359 -16.062 5.918 1 86.5 88 PHE B O 1
ATOM 5213 N N . GLN B 1 89 ? 21.672 -15.688 7.363 1 88.69 89 GLN B N 1
ATOM 5214 C CA . GLN B 1 89 ? 21.641 -17.078 7.82 1 88.69 89 GLN B CA 1
ATOM 5215 C C . GLN B 1 89 ? 20.609 -17.891 7.035 1 88.69 89 GLN B C 1
ATOM 5217 O O . GLN B 1 89 ? 19.453 -18.016 7.457 1 88.69 89 GLN B O 1
ATOM 5222 N N . TRP B 1 90 ? 21.156 -18.594 6.059 1 91.12 90 TRP B N 1
ATOM 5223 C CA . TRP B 1 90 ? 20.281 -19.297 5.109 1 91.12 90 TRP B CA 1
ATOM 5224 C C . TRP B 1 90 ? 19.547 -20.438 5.785 1 91.12 90 TRP B C 1
ATOM 5226 O O . TRP B 1 90 ? 18.328 -20.578 5.641 1 91.12 90 TRP B O 1
ATOM 5236 N N . VAL B 1 91 ? 20.219 -21.25 6.555 1 90.62 91 VAL B N 1
ATOM 5237 C CA . VAL B 1 91 ? 19.672 -22.5 7.066 1 90.62 91 VAL B CA 1
ATOM 5238 C C . VAL B 1 91 ? 18.547 -22.203 8.062 1 90.62 91 VAL B C 1
ATOM 5240 O O . VAL B 1 91 ? 17.438 -22.703 7.918 1 90.62 91 VAL B O 1
ATOM 5243 N N . PRO B 1 92 ? 18.828 -21.328 9.039 1 87.94 92 PRO B N 1
ATOM 5244 C CA . PRO B 1 92 ? 17.734 -21 9.945 1 87.94 92 PRO B CA 1
ATOM 5245 C C . PRO B 1 92 ? 16.547 -20.375 9.227 1 87.94 92 PRO B C 1
ATOM 5247 O O . PRO B 1 92 ? 15.383 -20.656 9.547 1 87.94 92 PRO B O 1
ATOM 5250 N N . PHE B 1 93 ? 16.828 -19.516 8.305 1 90.44 93 PHE B N 1
ATOM 5251 C CA . PHE B 1 93 ? 15.75 -18.875 7.547 1 90.44 93 PHE B CA 1
ATOM 5252 C C . PHE B 1 93 ? 14.945 -19.906 6.773 1 90.44 93 PHE B C 1
ATOM 5254 O O . PHE B 1 93 ? 13.711 -19.906 6.828 1 90.44 93 PHE B O 1
ATOM 5261 N N . MET B 1 94 ? 15.594 -20.828 6.086 1 91.56 94 MET B N 1
ATOM 5262 C CA . MET B 1 94 ? 14.953 -21.859 5.281 1 91.56 94 MET B CA 1
ATOM 5263 C C . MET B 1 94 ? 14.109 -22.781 6.16 1 91.56 94 MET B C 1
ATOM 5265 O O . MET B 1 94 ? 12.992 -23.141 5.793 1 91.56 94 MET B O 1
ATOM 5269 N N . ASN B 1 95 ? 14.625 -23.109 7.285 1 90.38 95 ASN B N 1
ATOM 5270 C CA . ASN B 1 95 ? 13.867 -23.938 8.219 1 90.38 95 ASN B CA 1
ATOM 5271 C C . ASN B 1 95 ? 12.578 -23.25 8.656 1 90.38 95 ASN B C 1
ATOM 5273 O O . ASN B 1 95 ? 11.531 -23.906 8.766 1 90.38 95 ASN B O 1
ATOM 5277 N N . ASN B 1 96 ? 12.695 -21.969 8.898 1 87.81 96 ASN B N 1
ATOM 5278 C CA . ASN B 1 96 ? 11.516 -21.219 9.297 1 87.81 96 ASN B CA 1
ATOM 5279 C C . ASN B 1 96 ? 10.484 -21.156 8.18 1 87.81 96 ASN B C 1
ATOM 5281 O O . ASN B 1 96 ? 9.281 -21.25 8.43 1 87.81 96 ASN B O 1
ATOM 5285 N N . VAL B 1 97 ? 10.953 -20.969 6.98 1 90 97 VAL B N 1
ATOM 5286 C CA . VAL B 1 97 ? 10.062 -20.906 5.828 1 90 97 VAL B CA 1
ATOM 5287 C C . VAL B 1 97 ? 9.359 -22.234 5.641 1 90 97 VAL B C 1
ATOM 5289 O O . VAL B 1 97 ? 8.133 -22.297 5.477 1 90 97 VAL B O 1
ATOM 5292 N N . GLN B 1 98 ? 10.094 -23.297 5.703 1 91 98 GLN B N 1
ATOM 5293 C CA . GLN B 1 98 ? 9.539 -24.625 5.52 1 91 98 GLN B CA 1
ATOM 5294 C C . GLN B 1 98 ? 8.539 -24.969 6.621 1 91 98 GLN B C 1
ATOM 5296 O O . GLN B 1 98 ? 7.484 -25.547 6.355 1 91 98 GLN B O 1
ATOM 5301 N N . LEU B 1 99 ? 8.906 -24.609 7.801 1 90.38 99 LEU B N 1
ATOM 5302 C CA . LEU B 1 99 ? 8.016 -24.875 8.93 1 90.38 99 LEU B CA 1
ATOM 5303 C C . LEU B 1 99 ? 6.715 -24.078 8.789 1 90.38 99 LEU B C 1
ATOM 5305 O O . LEU B 1 99 ? 5.633 -24.609 9.07 1 90.38 99 LEU B O 1
ATOM 5309 N N . PHE B 1 100 ? 6.805 -22.875 8.406 1 90.38 100 PHE B N 1
ATOM 5310 C CA . PHE B 1 100 ? 5.621 -22.047 8.219 1 90.38 100 PHE B CA 1
ATOM 5311 C C . PHE B 1 100 ? 4.707 -22.641 7.156 1 90.38 100 PHE B C 1
ATOM 5313 O O . PHE B 1 100 ? 3.498 -22.766 7.359 1 90.38 100 PHE B O 1
ATOM 5320 N N . CYS B 1 101 ? 5.27 -22.969 5.977 1 92.19 101 CYS B N 1
ATOM 5321 C CA . CYS B 1 101 ? 4.5 -23.547 4.879 1 92.19 101 CYS B CA 1
ATOM 5322 C C . CYS B 1 101 ? 3.852 -24.859 5.297 1 92.19 101 CYS B C 1
ATOM 5324 O O . CYS B 1 101 ? 2.689 -25.109 4.973 1 92.19 101 CYS B O 1
ATOM 5326 N N . LYS B 1 102 ? 4.594 -25.656 6.035 1 92.12 102 LYS B N 1
ATOM 5327 C CA . LYS B 1 102 ? 4.062 -26.922 6.52 1 92.12 102 LYS B CA 1
ATOM 5328 C C . LYS B 1 102 ? 2.881 -26.703 7.457 1 92.12 102 LYS B C 1
ATOM 5330 O O . LYS B 1 102 ? 1.867 -27.391 7.363 1 92.12 102 LYS B O 1
ATOM 5335 N N . ASN B 1 103 ? 3.055 -25.766 8.344 1 91.75 103 ASN B N 1
ATOM 5336 C CA . ASN B 1 103 ? 1.977 -25.438 9.273 1 91.75 103 ASN B CA 1
ATOM 5337 C C . ASN B 1 103 ? 0.74 -24.922 8.547 1 91.75 103 ASN B C 1
ATOM 5339 O O . ASN B 1 103 ? -0.388 -25.25 8.922 1 91.75 103 ASN B O 1
ATOM 5343 N N . LEU B 1 104 ? 0.971 -24.141 7.598 1 91.38 104 LEU B N 1
ATOM 5344 C CA . LEU B 1 104 ? -0.142 -23.625 6.805 1 91.38 104 LEU B CA 1
ATOM 5345 C C . LEU B 1 104 ? -0.852 -24.766 6.07 1 91.38 104 LEU B C 1
ATOM 5347 O O . LEU B 1 104 ? -2.084 -24.797 6.008 1 91.38 104 LEU B O 1
ATOM 5351 N N . ALA B 1 105 ? -0.123 -25.641 5.473 1 91.56 105 ALA B N 1
ATOM 5352 C CA . ALA B 1 105 ? -0.689 -26.797 4.781 1 91.56 105 ALA B CA 1
ATOM 5353 C C . ALA B 1 105 ? -1.495 -27.656 5.742 1 91.56 105 ALA B C 1
ATOM 5355 O O . ALA B 1 105 ? -2.59 -28.125 5.406 1 91.56 105 ALA B O 1
ATOM 5356 N N . MET B 1 106 ? -0.994 -27.828 6.914 1 91.44 106 MET B N 1
ATOM 5357 C CA . MET B 1 106 ? -1.687 -28.625 7.93 1 91.44 106 MET B CA 1
ATOM 5358 C C . MET B 1 106 ? -2.979 -27.938 8.367 1 91.44 106 MET B C 1
ATOM 5360 O O . MET B 1 106 ? -3.998 -28.594 8.57 1 91.44 106 MET B O 1
ATOM 5364 N N . SER B 1 107 ? -2.816 -26.672 8.523 1 91.06 107 SER B N 1
ATOM 5365 C CA . SER B 1 107 ? -4.008 -25.922 8.898 1 91.06 107 SER B CA 1
ATOM 5366 C C . SER B 1 107 ? -5.094 -26.047 7.832 1 91.06 107 SER B C 1
ATOM 5368 O O . SER B 1 107 ? -6.281 -26.078 8.156 1 91.06 107 SER B O 1
ATOM 5370 N N . CYS B 1 108 ? -4.703 -26.047 6.617 1 90.56 108 CYS B N 1
ATOM 5371 C CA . CYS B 1 108 ? -5.648 -26.234 5.523 1 90.56 108 CYS B CA 1
ATOM 5372 C C . CYS B 1 108 ? -6.289 -27.609 5.59 1 90.56 108 CYS B C 1
ATOM 5374 O O . CYS B 1 108 ? -7.492 -27.766 5.367 1 90.56 108 CYS B O 1
ATOM 5376 N N . GLN B 1 109 ? -5.531 -28.531 5.875 1 90.56 109 GLN B N 1
ATOM 5377 C CA . GLN B 1 109 ? -6.043 -29.906 5.992 1 90.56 109 GLN B CA 1
ATOM 5378 C C . GLN B 1 109 ? -7.062 -30.016 7.121 1 90.56 109 GLN B C 1
ATOM 5380 O O . GLN B 1 109 ? -8.102 -30.656 6.965 1 90.56 109 GLN B O 1
ATOM 5385 N N . VAL B 1 110 ? -6.762 -29.391 8.188 1 91.81 110 VAL B N 1
ATOM 5386 C CA . VAL B 1 110 ? -7.66 -29.406 9.336 1 91.81 110 VAL B CA 1
ATOM 5387 C C . VAL B 1 110 ? -8.969 -28.703 8.977 1 91.81 110 VAL B C 1
ATOM 5389 O O . VAL B 1 110 ? -10.055 -29.172 9.32 1 91.81 110 VAL B O 1
ATOM 5392 N N . LEU B 1 111 ? -8.812 -27.656 8.297 1 89.81 111 LEU B N 1
ATOM 5393 C CA . LEU B 1 111 ? -10 -26.906 7.883 1 89.81 111 LEU B CA 1
ATOM 5394 C C . LEU B 1 111 ? -10.883 -27.75 6.973 1 89.81 111 LEU B C 1
ATOM 5396 O O . LEU B 1 111 ? -12.109 -27.719 7.082 1 89.81 111 LEU B O 1
ATOM 5400 N N . LEU B 1 112 ? -10.289 -28.453 6.055 1 91.69 112 LEU B N 1
ATOM 5401 C CA . LEU B 1 112 ? -11.039 -29.328 5.172 1 91.69 112 LEU B CA 1
ATOM 5402 C C . LEU B 1 112 ? -11.773 -30.406 5.973 1 91.69 112 LEU B C 1
ATOM 5404 O O . LEU B 1 112 ? -12.961 -30.656 5.754 1 91.69 112 LEU B O 1
ATOM 5408 N N . GLN B 1 113 ? -11.109 -30.875 6.926 1 90.88 113 GLN B N 1
ATOM 5409 C CA . GLN B 1 113 ? -11.688 -31.922 7.762 1 90.88 113 GLN B CA 1
ATOM 5410 C C . GLN B 1 113 ? -12.844 -31.375 8.594 1 90.88 113 GLN B C 1
ATOM 5412 O O . GLN B 1 113 ? -13.898 -32 8.688 1 90.88 113 GLN B O 1
ATOM 5417 N N . GLU B 1 114 ? -12.594 -30.281 9.109 1 91.44 114 GLU B N 1
ATOM 5418 C CA . GLU B 1 114 ? -13.617 -29.656 9.938 1 91.44 114 GLU B CA 1
ATOM 5419 C C . GLU B 1 114 ? -14.844 -29.281 9.117 1 91.44 114 GLU B C 1
ATOM 5421 O O . GLU B 1 114 ? -15.961 -29.234 9.633 1 91.44 114 GLU B O 1
ATOM 5426 N N . SER B 1 115 ? -14.617 -29.031 7.852 1 90.44 115 SER B N 1
ATOM 5427 C CA . SER B 1 115 ? -15.703 -28.656 6.957 1 90.44 115 SER B CA 1
ATOM 5428 C C . SER B 1 115 ? -16.422 -29.891 6.41 1 90.44 115 SER B C 1
ATOM 5430 O O . SER B 1 115 ? -17.328 -29.766 5.59 1 90.44 115 SER B O 1
ATOM 5432 N N . GLY B 1 116 ? -15.945 -31.031 6.797 1 91.69 116 GLY B N 1
ATOM 5433 C CA . GLY B 1 116 ? -16.578 -32.25 6.352 1 91.69 116 GLY B CA 1
ATOM 5434 C C . GLY B 1 116 ? -16.109 -32.719 4.977 1 91.69 116 GLY B C 1
ATOM 5435 O O . GLY B 1 116 ? -16.797 -33.469 4.305 1 91.69 116 GLY B O 1
ATOM 5436 N N . ILE B 1 117 ? -15.031 -32.219 4.527 1 95.81 117 ILE B N 1
ATOM 5437 C CA . ILE B 1 117 ? -14.484 -32.562 3.223 1 95.81 117 ILE B CA 1
ATOM 5438 C C . ILE B 1 117 ? -13.43 -33.656 3.377 1 95.81 117 ILE B C 1
ATOM 5440 O O . ILE B 1 117 ? -12.484 -33.531 4.156 1 95.81 117 ILE B O 1
ATOM 5444 N N . GLU B 1 118 ? -13.602 -34.688 2.684 1 93.31 118 GLU B N 1
ATOM 5445 C CA . GLU B 1 118 ? -12.641 -35.781 2.762 1 93.31 118 GLU B CA 1
ATOM 5446 C C . GLU B 1 118 ? -11.445 -35.531 1.845 1 93.31 118 GLU B C 1
ATOM 5448 O O . GLU B 1 118 ? -11.617 -35.25 0.661 1 93.31 118 GLU B O 1
ATOM 5453 N N . PHE B 1 119 ? -10.336 -35.688 2.414 1 92.44 119 PHE B N 1
ATOM 5454 C CA . PHE B 1 119 ? -9.109 -35.562 1.642 1 92.44 119 PHE B CA 1
ATOM 5455 C C . PHE B 1 119 ? -8.477 -36.906 1.375 1 92.44 119 PHE B C 1
ATOM 5457 O O . PHE B 1 119 ? -8.289 -37.719 2.299 1 92.44 119 PHE B O 1
ATOM 5464 N N . HIS B 1 120 ? -8.188 -37.188 0.129 1 90.94 120 HIS B N 1
ATOM 5465 C CA . HIS B 1 120 ? -7.535 -38.406 -0.289 1 90.94 120 HIS B CA 1
ATOM 5466 C C . HIS B 1 120 ? -6.191 -38.125 -0.949 1 90.94 120 HIS B C 1
ATOM 5468 O O . HIS B 1 120 ? -6.125 -37.406 -1.937 1 90.94 120 HIS B O 1
ATOM 5474 N N . ASN B 1 121 ? -5.195 -38.688 -0.345 1 87.5 121 ASN B N 1
ATOM 5475 C CA . ASN B 1 121 ? -3.896 -38.656 -1.003 1 87.5 121 ASN B CA 1
ATOM 5476 C C . ASN B 1 121 ? -3.771 -39.719 -2.08 1 87.5 121 ASN B C 1
ATOM 5478 O O . ASN B 1 121 ? -3.539 -40.906 -1.773 1 87.5 121 ASN B O 1
ATOM 5482 N N . GLY B 1 122 ? -3.996 -39.312 -3.367 1 87.19 122 GLY B N 1
ATOM 5483 C CA . GLY B 1 122 ? -3.91 -40.281 -4.461 1 87.19 122 GLY B CA 1
ATOM 5484 C C . GLY B 1 122 ? -3.98 -39.625 -5.828 1 87.19 122 GLY B C 1
ATOM 5485 O O . GLY B 1 122 ? -4.699 -38.656 -6.02 1 87.19 122 GLY B O 1
ATOM 5486 N N . TYR B 1 123 ? -3.117 -40.219 -6.652 1 89.56 123 TYR B N 1
ATOM 5487 C CA . TYR B 1 123 ? -3.201 -39.844 -8.055 1 89.56 123 TYR B CA 1
ATOM 5488 C C . TYR B 1 123 ? -4.469 -40.375 -8.695 1 89.56 123 TYR B C 1
ATOM 5490 O O . TYR B 1 123 ? -4.875 -41.5 -8.422 1 89.56 123 TYR B O 1
ATOM 5498 N N . VAL B 1 124 ? -5.105 -39.625 -9.609 1 93.69 124 VAL B N 1
ATOM 5499 C CA . VAL B 1 124 ? -6.43 -39.969 -10.109 1 93.69 124 VAL B CA 1
ATOM 5500 C C . VAL B 1 124 ? -6.34 -40.344 -11.586 1 93.69 124 VAL B C 1
ATOM 5502 O O . VAL B 1 124 ? -5.645 -39.688 -12.359 1 93.69 124 VAL B O 1
ATOM 5505 N N . HIS B 1 125 ? -6.973 -41.438 -11.898 1 94.81 125 HIS B N 1
ATOM 5506 C CA . HIS B 1 125 ? -7.188 -41.875 -13.273 1 94.81 125 HIS B CA 1
ATOM 5507 C C . HIS B 1 125 ? -8.672 -42.094 -13.562 1 94.81 125 HIS B C 1
ATOM 5509 O O . HIS B 1 125 ? -9.367 -42.781 -12.836 1 94.81 125 HIS B O 1
ATOM 5515 N N . PHE B 1 126 ? -9.133 -41.469 -14.664 1 96.56 126 PHE B N 1
ATOM 5516 C CA . PHE B 1 126 ? -10.531 -41.625 -15.047 1 96.56 126 PHE B CA 1
ATOM 5517 C C . PHE B 1 126 ? -10.766 -42.938 -15.773 1 96.56 126 PHE B C 1
ATOM 5519 O O . PHE B 1 126 ? -10.109 -43.219 -16.781 1 96.56 126 PHE B O 1
ATOM 5526 N N . ILE B 1 127 ? -11.711 -43.688 -15.273 1 95.44 127 ILE B N 1
ATOM 5527 C CA . ILE B 1 127 ? -12.141 -44.938 -15.93 1 95.44 127 ILE B CA 1
ATOM 5528 C C . ILE B 1 127 ? -13.219 -44.625 -16.953 1 95.44 127 ILE B C 1
ATOM 5530 O O . ILE B 1 127 ? -13.25 -45.219 -18.031 1 95.44 127 ILE B O 1
ATOM 5534 N N . ASP B 1 128 ? -14.086 -43.812 -16.562 1 95.69 128 ASP B N 1
ATOM 5535 C CA . ASP B 1 128 ? -15.125 -43.281 -17.422 1 95.69 128 ASP B CA 1
ATOM 5536 C C . ASP B 1 128 ? -15.539 -41.875 -16.953 1 95.69 128 ASP B C 1
ATOM 5538 O O . ASP B 1 128 ? -14.844 -41.25 -16.141 1 95.69 128 ASP B O 1
ATOM 5542 N N . GLU B 1 129 ? -16.625 -41.406 -17.469 1 96.38 129 GLU B N 1
ATOM 5543 C CA . GLU B 1 129 ? -17.016 -40 -17.25 1 96.38 129 GLU B CA 1
ATOM 5544 C C . GLU B 1 129 ? -17.484 -39.781 -15.828 1 96.38 129 GLU B C 1
ATOM 5546 O O . GLU B 1 129 ? -17.594 -38.625 -15.383 1 96.38 129 GLU B O 1
ATOM 5551 N N . THR B 1 130 ? -17.719 -40.781 -15.031 1 97.25 130 THR B N 1
ATOM 5552 C CA . THR B 1 130 ? -18.266 -40.594 -13.695 1 97.25 130 THR B CA 1
ATOM 5553 C C . THR B 1 130 ? -17.5 -41.438 -12.664 1 97.25 130 THR B C 1
ATOM 5555 O O . THR B 1 130 ? -17.906 -41.5 -11.5 1 97.25 130 THR B O 1
ATOM 5558 N N . THR B 1 131 ? -16.438 -42.094 -13.141 1 97.5 131 THR B N 1
ATOM 5559 C CA . THR B 1 131 ? -15.703 -43 -12.242 1 97.5 131 THR B CA 1
ATOM 5560 C C . THR B 1 131 ? -14.203 -42.719 -12.328 1 97.5 131 THR B C 1
ATOM 5562 O O . THR B 1 131 ? -13.633 -42.688 -13.422 1 97.5 131 THR B O 1
ATOM 5565 N N . ILE B 1 132 ? -13.617 -42.562 -11.102 1 96.69 132 ILE B N 1
ATOM 5566 C CA . ILE B 1 132 ? -12.172 -42.406 -11.039 1 96.69 132 ILE B CA 1
ATOM 5567 C C . ILE B 1 132 ? -11.562 -43.531 -10.188 1 96.69 132 ILE B C 1
ATOM 5569 O O . ILE B 1 132 ? -12.266 -44.188 -9.414 1 96.69 132 ILE B O 1
ATOM 5573 N N . GLN B 1 133 ? -10.281 -43.75 -10.469 1 95.44 133 GLN B N 1
ATOM 5574 C CA . GLN B 1 133 ? -9.516 -44.688 -9.68 1 95.44 133 GLN B CA 1
ATOM 5575 C C . GLN B 1 133 ? -8.211 -44.062 -9.18 1 95.44 133 GLN B C 1
ATOM 5577 O O . GLN B 1 133 ? -7.535 -43.344 -9.922 1 95.44 133 GLN B O 1
ATOM 5582 N N . THR B 1 134 ? -7.98 -44.219 -7.871 1 91.75 134 THR B N 1
ATOM 5583 C CA . THR B 1 134 ? -6.723 -43.719 -7.316 1 91.75 134 THR B CA 1
ATOM 5584 C C . THR B 1 134 ? -5.57 -44.656 -7.707 1 91.75 134 THR B C 1
ATOM 5586 O O . THR B 1 134 ? -5.73 -45.875 -7.77 1 91.75 134 THR B O 1
ATOM 5589 N N . THR B 1 135 ? -4.531 -43.938 -8.109 1 82.81 135 THR B N 1
ATOM 5590 C CA . THR B 1 135 ? -3.305 -44.656 -8.438 1 82.81 135 THR B CA 1
ATOM 5591 C C . THR B 1 135 ? -2.1 -44 -7.77 1 82.81 135 THR B C 1
ATOM 5593 O O . THR B 1 135 ? -2.215 -42.906 -7.203 1 82.81 135 THR B O 1
ATOM 5596 N N . GLY B 1 136 ? -0.993 -44.625 -7.641 1 72 136 GLY B N 1
ATOM 5597 C CA . GLY B 1 136 ? 0.235 -44.094 -7.07 1 72 136 GLY B CA 1
ATOM 5598 C C . GLY B 1 136 ? 1 -45.094 -6.25 1 72 136 GLY B C 1
ATOM 5599 O O . GLY B 1 136 ? 0.47 -46.156 -5.922 1 72 136 GLY B O 1
ATOM 5600 N N . SER B 1 137 ? 2.17 -44.719 -6.09 1 67.06 137 SER B N 1
ATOM 5601 C CA . SER B 1 137 ? 2.992 -45.656 -5.332 1 67.06 137 SER B CA 1
ATOM 5602 C C . SER B 1 137 ? 2.514 -45.75 -3.891 1 67.06 137 SER B C 1
ATOM 5604 O O . SER B 1 137 ? 2.406 -44.75 -3.184 1 67.06 137 SER B O 1
ATOM 5606 N N . GLY B 1 138 ? 2.209 -46.844 -3.5 1 69.94 138 GLY B N 1
ATOM 5607 C CA . GLY B 1 138 ? 1.814 -47.094 -2.127 1 69.94 138 GLY B CA 1
ATOM 5608 C C . GLY B 1 138 ? 0.362 -46.781 -1.846 1 69.94 138 GLY B C 1
ATOM 5609 O O . GLY B 1 138 ? -0.081 -46.812 -0.696 1 69.94 138 GLY B O 1
ATOM 5610 N N . ILE B 1 139 ? -0.304 -46.406 -2.961 1 77.12 139 ILE B N 1
ATOM 5611 C CA . ILE B 1 139 ? -1.699 -46.031 -2.768 1 77.12 139 ILE B CA 1
ATOM 5612 C C . ILE B 1 139 ? -2.611 -47.188 -3.188 1 77.12 139 ILE B C 1
ATOM 5614 O O . ILE B 1 139 ? -2.379 -47.812 -4.219 1 77.12 139 ILE B O 1
ATOM 5618 N N . VAL B 1 140 ? -3.564 -47.562 -2.361 1 80.12 140 VAL B N 1
ATOM 5619 C CA . VAL B 1 140 ? -4.551 -48.594 -2.664 1 80.12 140 VAL B CA 1
ATOM 5620 C C . VAL B 1 140 ? -5.477 -48.094 -3.779 1 80.12 140 VAL B C 1
ATOM 5622 O O . VAL B 1 140 ? -6.02 -47 -3.711 1 80.12 140 VAL B O 1
ATOM 5625 N N . LYS B 1 141 ? -5.504 -48.969 -4.758 1 88.44 141 LYS B N 1
ATOM 5626 C CA . LYS B 1 141 ? -6.418 -48.656 -5.852 1 88.44 141 LYS B CA 1
ATOM 5627 C C . LYS B 1 141 ? -7.871 -48.75 -5.391 1 88.44 141 LYS B C 1
ATOM 5629 O O . LYS B 1 141 ? -8.336 -49.812 -4.957 1 88.44 141 LYS B O 1
ATOM 5634 N N . THR B 1 142 ? -8.516 -47.656 -5.387 1 93.44 142 THR B N 1
ATOM 5635 C CA . THR B 1 142 ? -9.914 -47.562 -5.004 1 93.44 142 THR B CA 1
ATOM 5636 C C . THR B 1 142 ? -10.703 -46.719 -6.02 1 93.44 142 THR B C 1
ATOM 5638 O O . THR B 1 142 ? -10.203 -45.719 -6.531 1 93.44 142 THR B O 1
ATOM 5641 N N . LYS B 1 143 ? -11.875 -47.25 -6.328 1 96.31 143 LYS B N 1
ATOM 5642 C CA . LYS B 1 143 ? -12.742 -46.531 -7.254 1 96.31 143 LYS B CA 1
ATOM 5643 C C . LYS B 1 143 ? -13.703 -45.625 -6.504 1 96.31 143 LYS B C 1
ATOM 5645 O O . LYS B 1 143 ? -14.195 -45.969 -5.426 1 96.31 143 LYS B O 1
ATOM 5650 N N . TYR B 1 144 ? -13.938 -44.469 -7.07 1 97.38 144 TYR B N 1
ATOM 5651 C CA . TYR B 1 144 ? -14.883 -43.5 -6.559 1 97.38 144 TYR B CA 1
ATOM 5652 C C . TYR B 1 144 ? -15.797 -42.969 -7.668 1 97.38 144 TYR B C 1
ATOM 5654 O O . TYR B 1 144 ? -15.422 -43 -8.844 1 97.38 144 TYR B O 1
ATOM 5662 N N . ARG B 1 145 ? -17.016 -42.594 -7.344 1 98 145 ARG B N 1
ATOM 5663 C CA . ARG B 1 145 ? -17.969 -42.094 -8.328 1 98 145 ARG B CA 1
ATOM 5664 C C . ARG B 1 145 ? -18.516 -40.719 -7.918 1 98 145 ARG B C 1
ATOM 5666 O O . ARG B 1 145 ? -18.688 -40.438 -6.73 1 98 145 ARG B O 1
ATOM 5673 N N . ALA B 1 146 ? -18.734 -39.906 -8.922 1 98.19 146 ALA B N 1
ATOM 5674 C CA . ALA B 1 146 ? -19.391 -38.625 -8.727 1 98.19 146 ALA B CA 1
ATOM 5675 C C . ALA B 1 146 ? -20.031 -38.125 -10.023 1 98.19 146 ALA B C 1
ATOM 5677 O O . ALA B 1 146 ? -19.578 -38.469 -11.117 1 98.19 146 ALA B O 1
ATOM 5678 N N . PRO B 1 147 ? -21.094 -37.344 -9.906 1 97.88 147 PRO B N 1
ATOM 5679 C CA . PRO B 1 147 ? -21.688 -36.75 -11.109 1 97.88 147 PRO B CA 1
ATOM 5680 C C . PRO B 1 147 ? -20.922 -35.5 -11.594 1 97.88 147 PRO B C 1
ATOM 5682 O O . PRO B 1 147 ? -21.047 -35.094 -12.75 1 97.88 147 PRO B O 1
ATOM 5685 N N . ILE B 1 148 ? -20.141 -34.906 -10.672 1 98.12 148 ILE B N 1
ATOM 5686 C CA . ILE B 1 148 ? -19.406 -33.688 -11.008 1 98.12 148 ILE B CA 1
ATOM 5687 C C . ILE B 1 148 ? -17.953 -33.844 -10.578 1 98.12 148 ILE B C 1
ATOM 5689 O O . ILE B 1 148 ? -17.656 -34.188 -9.43 1 98.12 148 ILE B O 1
ATOM 5693 N N . PHE B 1 149 ? -17.094 -33.562 -11.516 1 98.5 149 PHE B N 1
ATOM 5694 C CA . PHE B 1 149 ? -15.672 -33.5 -11.258 1 98.5 149 PHE B CA 1
ATOM 5695 C C . PHE B 1 149 ? -15.125 -32.094 -11.562 1 98.5 149 PHE B C 1
ATOM 5697 O O . PHE B 1 149 ? -15.531 -31.484 -12.547 1 98.5 149 PHE B O 1
ATOM 5704 N N . ILE B 1 150 ? -14.258 -31.562 -10.711 1 98.62 150 ILE B N 1
ATOM 5705 C CA . ILE B 1 150 ? -13.57 -30.297 -10.938 1 98.62 150 ILE B CA 1
ATOM 5706 C C . ILE B 1 150 ? -12.062 -30.547 -11 1 98.62 150 ILE B C 1
ATOM 5708 O O . ILE B 1 150 ? -11.445 -30.938 -10.008 1 98.62 150 ILE B O 1
ATOM 5712 N N . LEU B 1 151 ? -11.523 -30.344 -12.172 1 98.19 151 LEU B N 1
ATOM 5713 C CA . LEU B 1 151 ? -10.078 -30.438 -12.352 1 98.19 151 LEU B CA 1
ATOM 5714 C C . LEU B 1 151 ? -9.391 -29.141 -11.938 1 98.19 151 LEU B C 1
ATOM 5716 O O . LEU B 1 151 ? -9.539 -28.109 -12.609 1 98.19 151 LEU B O 1
ATOM 5720 N N . ALA B 1 152 ? -8.648 -29.141 -10.859 1 97.62 152 ALA B N 1
ATOM 5721 C CA . ALA B 1 152 ? -7.859 -28.031 -10.312 1 97.62 152 ALA B CA 1
ATOM 5722 C C . ALA B 1 152 ? -6.441 -28.484 -9.984 1 97.62 152 ALA B C 1
ATOM 5724 O O . ALA B 1 152 ? -5.934 -28.203 -8.891 1 97.62 152 ALA B O 1
ATOM 5725 N N . THR B 1 153 ? -5.793 -29.125 -10.922 1 95.5 153 THR B N 1
ATOM 5726 C CA . THR B 1 153 ? -4.547 -29.844 -10.672 1 95.5 153 THR B CA 1
ATOM 5727 C C . THR B 1 153 ? -3.354 -28.891 -10.773 1 95.5 153 THR B C 1
ATOM 5729 O O . THR B 1 153 ? -2.246 -29.234 -10.352 1 95.5 153 THR B O 1
ATOM 5732 N N . GLY B 1 154 ? -3.561 -27.734 -11.305 1 94.38 154 GLY B N 1
ATOM 5733 C CA . GLY B 1 154 ? -2.484 -26.75 -11.414 1 94.38 154 GLY B CA 1
ATOM 5734 C C . GLY B 1 154 ? -1.417 -27.156 -12.414 1 94.38 154 GLY B C 1
ATOM 5735 O O . GLY B 1 154 ? -1.715 -27.797 -13.422 1 94.38 154 GLY B O 1
ATOM 5736 N N . THR B 1 155 ? -0.249 -26.578 -12.242 1 94.31 155 THR B N 1
ATOM 5737 C CA . THR B 1 155 ? 0.852 -26.766 -13.18 1 94.31 155 THR B CA 1
ATOM 5738 C C . THR B 1 155 ? 2.143 -27.094 -12.438 1 94.31 155 THR B C 1
ATOM 5740 O O . THR B 1 155 ? 2.189 -27.031 -11.203 1 94.31 155 THR B O 1
ATOM 5743 N N . LYS B 1 156 ? 3.115 -27.578 -13.109 1 92.31 156 LYS B N 1
ATOM 5744 C CA . LYS B 1 156 ? 4.484 -27.781 -12.648 1 92.31 156 LYS B CA 1
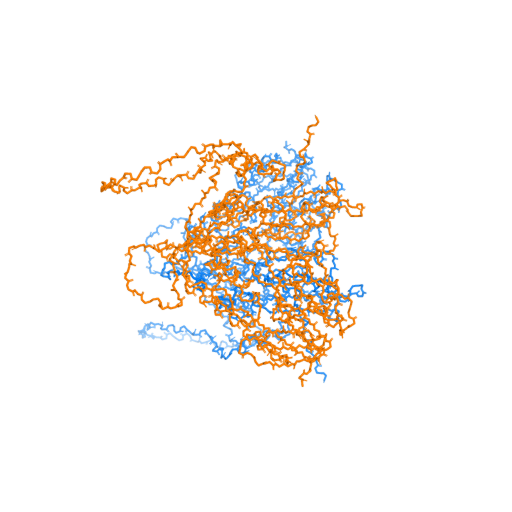ATOM 5745 C C . LYS B 1 156 ? 5.492 -27.156 -13.602 1 92.31 156 LYS B C 1
ATOM 5747 O O . LYS B 1 156 ? 5.188 -26.938 -14.773 1 92.31 156 LYS B O 1
ATOM 5752 N N . PRO B 1 157 ? 6.695 -26.844 -13.125 1 93.75 157 PRO B N 1
ATOM 5753 C CA . PRO B 1 157 ? 7.695 -26.25 -14.016 1 93.75 157 PRO B CA 1
ATOM 5754 C C . PRO B 1 157 ? 8.062 -27.172 -15.18 1 93.75 157 PRO B C 1
ATOM 5756 O O . PRO B 1 157 ? 8.18 -28.375 -15.008 1 93.75 157 PRO B O 1
ATOM 5759 N N . ARG B 1 158 ? 8.227 -26.578 -16.328 1 93.81 158 ARG B N 1
ATOM 5760 C CA . ARG B 1 158 ? 8.695 -27.312 -17.5 1 93.81 158 ARG B CA 1
ATOM 5761 C C . ARG B 1 158 ? 10.18 -27.625 -17.375 1 93.81 158 ARG B C 1
ATOM 5763 O O . ARG B 1 158 ? 10.977 -26.766 -17 1 93.81 158 ARG B O 1
ATOM 5770 N N . ILE B 1 159 ? 10.523 -28.812 -17.625 1 93.62 159 ILE B N 1
ATOM 5771 C CA . ILE B 1 159 ? 11.922 -29.234 -17.703 1 93.62 159 ILE B CA 1
ATOM 5772 C C . ILE B 1 159 ? 12.297 -29.469 -19.172 1 93.62 159 ILE B C 1
ATOM 5774 O O . ILE B 1 159 ? 11.633 -30.219 -19.875 1 93.62 159 ILE B O 1
ATOM 5778 N N . ASP B 1 160 ? 13.297 -28.797 -19.609 1 92.12 160 ASP B N 1
ATOM 5779 C CA . ASP B 1 160 ? 13.773 -29 -20.984 1 92.12 160 ASP B CA 1
ATOM 5780 C C . ASP B 1 160 ? 14.617 -30.266 -21.094 1 92.12 160 ASP B C 1
ATOM 5782 O O . ASP B 1 160 ? 15.844 -30.203 -20.953 1 92.12 160 ASP B O 1
ATOM 5786 N N . LYS B 1 161 ? 14.031 -31.281 -21.594 1 91.44 161 LYS B N 1
ATOM 5787 C CA . LYS B 1 161 ? 14.688 -32.594 -21.625 1 91.44 161 LYS B CA 1
ATOM 5788 C C . LYS B 1 161 ? 15.664 -32.688 -22.797 1 91.44 161 LYS B C 1
ATOM 5790 O O . LYS B 1 161 ? 16.422 -33.656 -22.891 1 91.44 161 LYS B O 1
ATOM 5795 N N . GLU B 1 162 ? 15.648 -31.672 -23.578 1 91.06 162 GLU B N 1
ATOM 5796 C CA . GLU B 1 162 ? 16.594 -31.625 -24.703 1 91.06 162 GLU B CA 1
ATOM 5797 C C . GLU B 1 162 ? 17.984 -31.234 -24.219 1 91.06 162 GLU B C 1
ATOM 5799 O O . GLU B 1 162 ? 18.969 -31.422 -24.938 1 91.06 162 GLU B O 1
ATOM 5804 N N . ILE B 1 163 ? 18.094 -30.656 -23.094 1 93.12 163 ILE B N 1
ATOM 5805 C CA . ILE B 1 163 ? 19.375 -30.266 -22.531 1 93.12 163 ILE B CA 1
ATOM 5806 C C . ILE B 1 163 ? 20.062 -31.5 -21.922 1 93.12 163 ILE B C 1
ATOM 5808 O O . ILE B 1 163 ? 19.516 -32.125 -21.031 1 93.12 163 ILE B O 1
ATOM 5812 N N . PHE B 1 164 ? 21.297 -31.797 -22.453 1 93.69 164 PHE B N 1
ATOM 5813 C CA . PHE B 1 164 ? 22.047 -32.906 -21.859 1 93.69 164 PHE B CA 1
ATOM 5814 C C . PHE B 1 164 ? 22.375 -32.625 -20.406 1 93.69 164 PHE B C 1
ATOM 5816 O O . PHE B 1 164 ? 22.891 -31.562 -20.062 1 93.69 164 PHE B O 1
ATOM 5823 N N . GLY B 1 165 ? 21.953 -33.531 -19.469 1 93.12 165 GLY B N 1
ATOM 5824 C CA . GLY B 1 165 ? 22.219 -33.344 -18.047 1 93.12 165 GLY B CA 1
ATOM 5825 C C . GLY B 1 165 ? 21.109 -32.594 -17.328 1 93.12 165 GLY B C 1
ATOM 5826 O O . GLY B 1 165 ? 21.328 -32.062 -16.25 1 93.12 165 GLY B O 1
ATOM 5827 N N . TYR B 1 166 ? 19.938 -32.5 -17.969 1 93.38 166 TYR B N 1
ATOM 5828 C CA . TYR B 1 166 ? 18.844 -31.719 -17.422 1 93.38 166 TYR B CA 1
ATOM 5829 C C . TYR B 1 166 ? 18.469 -32.188 -16.016 1 93.38 166 TYR B C 1
ATOM 5831 O O . TYR B 1 166 ? 17.922 -31.438 -15.211 1 93.38 166 TYR B O 1
ATOM 5839 N N . ASP B 1 167 ? 18.734 -33.438 -15.68 1 91.06 167 ASP B N 1
ATOM 5840 C CA . ASP B 1 167 ? 18.328 -34.031 -14.406 1 91.06 167 ASP B CA 1
ATOM 5841 C C . ASP B 1 167 ? 19.219 -33.531 -13.258 1 91.06 167 ASP B C 1
ATOM 5843 O O . ASP B 1 167 ? 18.891 -33.75 -12.086 1 91.06 167 ASP B O 1
ATOM 5847 N N . LEU B 1 168 ? 20.328 -32.781 -13.602 1 92.44 168 LEU B N 1
ATOM 5848 C CA . LEU B 1 168 ? 21.203 -32.188 -12.586 1 92.44 168 LEU B CA 1
ATOM 5849 C C . LEU B 1 168 ? 20.672 -30.859 -12.109 1 92.44 168 LEU B C 1
ATOM 5851 O O . LEU B 1 168 ? 21.125 -30.328 -11.078 1 92.44 168 LEU B O 1
ATOM 5855 N N . ALA B 1 169 ? 19.781 -30.328 -12.836 1 94.44 169 ALA B N 1
ATOM 5856 C CA . ALA B 1 169 ? 19.219 -29.031 -12.516 1 94.44 169 ALA B CA 1
ATOM 5857 C C . ALA B 1 169 ? 17.984 -29.172 -11.609 1 94.44 169 ALA B C 1
ATOM 5859 O O . ALA B 1 169 ? 17.359 -30.234 -11.578 1 94.44 169 ALA B O 1
ATOM 5860 N N . ILE B 1 170 ? 17.703 -28.156 -10.875 1 94.75 170 ILE B N 1
ATOM 5861 C CA . ILE B 1 170 ? 16.469 -28.109 -10.102 1 94.75 170 ILE B CA 1
ATOM 5862 C C . ILE B 1 170 ? 15.414 -27.297 -10.859 1 94.75 170 ILE B C 1
ATOM 5864 O O . ILE B 1 170 ? 15.672 -26.812 -11.961 1 94.75 170 ILE B O 1
ATOM 5868 N N . THR B 1 171 ? 14.195 -27.234 -10.281 1 94.81 171 THR B N 1
ATOM 5869 C CA . THR B 1 171 ? 13.148 -26.391 -10.836 1 94.81 171 THR B CA 1
ATOM 5870 C C . THR B 1 171 ? 12.828 -25.234 -9.875 1 94.81 171 THR B C 1
ATOM 5872 O O . THR B 1 171 ? 13.305 -25.219 -8.742 1 94.81 171 THR B O 1
ATOM 5875 N N . SER B 1 172 ? 12 -24.297 -10.352 1 94.62 172 SER B N 1
ATOM 5876 C CA . SER B 1 172 ? 11.586 -23.172 -9.531 1 94.62 172 SER B CA 1
ATOM 5877 C C . SER B 1 172 ? 10.844 -23.641 -8.281 1 94.62 172 SER B C 1
ATOM 5879 O O . SER B 1 172 ? 10.797 -22.922 -7.277 1 94.62 172 SER B O 1
ATOM 5881 N N . ASP B 1 173 ? 10.258 -24.828 -8.312 1 93.62 173 ASP B N 1
ATOM 5882 C CA . ASP B 1 173 ? 9.539 -25.344 -7.156 1 93.62 173 ASP B CA 1
ATOM 5883 C C . ASP B 1 173 ? 10.5 -25.812 -6.062 1 93.62 173 ASP B C 1
ATOM 5885 O O . ASP B 1 173 ? 10.094 -26.016 -4.918 1 93.62 173 ASP B O 1
ATOM 5889 N N . ASP B 1 174 ? 11.773 -25.953 -6.43 1 93.81 174 ASP B N 1
ATOM 5890 C CA . ASP B 1 174 ? 12.734 -26.578 -5.523 1 93.81 174 ASP B CA 1
ATOM 5891 C C . ASP B 1 174 ? 13.562 -25.531 -4.789 1 93.81 174 ASP B C 1
ATOM 5893 O O . ASP B 1 174 ? 14.242 -25.828 -3.807 1 93.81 174 ASP B O 1
ATOM 5897 N N . ILE B 1 175 ? 13.492 -24.328 -5.262 1 94.31 175 ILE B N 1
ATOM 5898 C CA . ILE B 1 175 ? 14.406 -23.297 -4.785 1 94.31 175 ILE B CA 1
ATOM 5899 C C . ILE B 1 175 ? 14.188 -23.062 -3.293 1 94.31 175 ILE B C 1
ATOM 5901 O O . ILE B 1 175 ? 15.125 -22.719 -2.568 1 94.31 175 ILE B O 1
ATOM 5905 N N . PHE B 1 176 ? 13.047 -23.328 -2.764 1 92.62 176 PHE B N 1
ATOM 5906 C CA . PHE B 1 176 ? 12.672 -23.047 -1.381 1 92.62 176 PHE B CA 1
ATOM 5907 C C . PHE B 1 176 ? 12.992 -24.234 -0.482 1 92.62 176 PHE B C 1
ATOM 5909 O O . PHE B 1 176 ? 12.594 -24.266 0.683 1 92.62 176 PHE B O 1
ATOM 5916 N N . SER B 1 177 ? 13.695 -25.219 -1.016 1 90.94 177 SER B N 1
ATOM 5917 C CA . SER B 1 177 ? 14.039 -26.406 -0.243 1 90.94 177 SER B CA 1
ATOM 5918 C C . SER B 1 177 ? 15.539 -26.672 -0.28 1 90.94 177 SER B C 1
ATOM 5920 O O . SER B 1 177 ? 16 -27.734 0.13 1 90.94 177 SER B O 1
ATOM 5922 N N . LEU B 1 178 ? 16.281 -25.672 -0.719 1 92.69 178 LEU B N 1
ATOM 5923 C CA . LEU B 1 178 ? 17.734 -25.859 -0.795 1 92.69 178 LEU B CA 1
ATOM 5924 C C . LEU B 1 178 ? 18.344 -25.938 0.6 1 92.69 178 LEU B C 1
ATOM 5926 O O . LEU B 1 178 ? 18.047 -25.109 1.46 1 92.69 178 LEU B O 1
ATOM 5930 N N . LYS B 1 179 ? 19.25 -26.766 0.806 1 89.5 179 LYS B N 1
ATOM 5931 C CA . LYS B 1 179 ? 19.828 -27 2.125 1 89.5 179 LYS B CA 1
ATOM 5932 C C . LYS B 1 179 ? 20.922 -25.984 2.443 1 89.5 179 LYS B C 1
ATOM 5934 O O . LYS B 1 179 ? 21.172 -25.688 3.611 1 89.5 179 LYS B O 1
ATOM 5939 N N . LYS B 1 180 ? 21.625 -25.547 1.441 1 91.12 180 LYS B N 1
ATOM 5940 C CA . LYS B 1 180 ? 22.672 -24.547 1.586 1 91.12 180 LYS B CA 1
ATOM 5941 C C . LYS B 1 180 ? 22.438 -23.359 0.664 1 91.12 180 LYS B C 1
ATOM 5943 O O . LYS B 1 180 ? 21.812 -23.5 -0.391 1 91.12 180 LYS B O 1
ATOM 5948 N N . CYS B 1 181 ? 22.922 -22.25 1.146 1 92.31 181 CYS B N 1
ATOM 5949 C CA . CYS B 1 181 ? 22.844 -21.062 0.293 1 92.31 181 CYS B CA 1
ATOM 5950 C C . CYS B 1 181 ? 23.797 -21.188 -0.89 1 92.31 181 CYS B C 1
ATOM 5952 O O . CYS B 1 181 ? 25.016 -21.328 -0.705 1 92.31 181 CYS B O 1
ATOM 5954 N N . PRO B 1 182 ? 23.297 -21.156 -2.057 1 94.56 182 PRO B N 1
ATOM 5955 C CA . PRO B 1 182 ? 24.203 -21.234 -3.203 1 94.56 182 PRO B CA 1
ATOM 5956 C C . PRO B 1 182 ? 25.016 -19.969 -3.404 1 94.56 182 PRO B C 1
ATOM 5958 O O . PRO B 1 182 ? 24.516 -18.859 -3.139 1 94.56 182 PRO B O 1
ATOM 5961 N N . ALA B 1 183 ? 26.219 -20.109 -3.871 1 93.31 183 ALA B N 1
ATOM 5962 C CA . ALA B 1 183 ? 27.047 -18.953 -4.18 1 93.31 183 ALA B CA 1
ATOM 5963 C C . ALA B 1 183 ? 26.719 -18.391 -5.562 1 93.31 183 ALA B C 1
ATOM 5965 O O . ALA B 1 183 ? 26.703 -17.188 -5.766 1 93.31 183 ALA B O 1
ATOM 5966 N N . ARG B 1 184 ? 26.5 -19.328 -6.492 1 96.38 184 ARG B N 1
ATOM 5967 C CA . ARG B 1 184 ? 26.219 -18.969 -7.875 1 96.38 184 ARG B CA 1
ATOM 5968 C C . ARG B 1 184 ? 25.047 -19.781 -8.422 1 96.38 184 ARG B C 1
ATOM 5970 O O . ARG B 1 184 ? 25.062 -21 -8.383 1 96.38 184 ARG B O 1
ATOM 5977 N N . VAL B 1 185 ? 24.062 -19.078 -8.969 1 97.56 185 VAL B N 1
ATOM 5978 C CA . VAL B 1 185 ? 22.859 -19.719 -9.484 1 97.56 185 VAL B CA 1
ATOM 5979 C C . VAL B 1 185 ? 22.641 -19.312 -10.938 1 97.56 185 VAL B C 1
ATOM 5981 O O . VAL B 1 185 ? 22.812 -18.141 -11.289 1 97.56 185 VAL B O 1
ATOM 5984 N N . LEU B 1 186 ? 22.406 -20.281 -11.797 1 97.69 186 LEU B N 1
ATOM 5985 C CA . LEU B 1 186 ? 21.953 -20.016 -13.164 1 97.69 186 LEU B CA 1
ATOM 5986 C C . LEU B 1 186 ? 20.469 -20.328 -13.32 1 97.69 186 LEU B C 1
ATOM 5988 O O . LEU B 1 186 ? 20 -21.391 -12.922 1 97.69 186 LEU B O 1
ATOM 5992 N N . ILE B 1 187 ? 19.75 -19.406 -13.883 1 98.12 187 ILE B N 1
ATOM 5993 C CA . ILE B 1 187 ? 18.328 -19.594 -14.148 1 98.12 187 ILE B CA 1
ATOM 5994 C C . ILE B 1 187 ? 18.094 -19.672 -15.656 1 98.12 187 ILE B C 1
ATOM 5996 O O . ILE B 1 187 ? 18.516 -18.781 -16.406 1 98.12 187 ILE B O 1
ATOM 6000 N N . VAL B 1 188 ? 17.469 -20.703 -16.078 1 96.31 188 VAL B N 1
ATOM 6001 C CA . VAL B 1 188 ? 17.172 -20.922 -17.5 1 96.31 188 VAL B CA 1
ATOM 6002 C C . VAL B 1 188 ? 15.836 -20.266 -17.844 1 96.31 188 VAL B C 1
ATOM 6004 O O . VAL B 1 188 ? 14.781 -20.688 -17.359 1 96.31 188 VAL B O 1
ATOM 6007 N N . GLY B 1 189 ? 15.883 -19.25 -18.688 1 94.19 189 GLY B N 1
ATOM 6008 C CA . GLY B 1 189 ? 14.688 -18.516 -19.078 1 94.19 189 GLY B CA 1
ATOM 6009 C C . GLY B 1 189 ? 14.445 -17.266 -18.25 1 94.19 189 GLY B C 1
ATOM 6010 O O . GLY B 1 189 ? 14.844 -17.203 -17.094 1 94.19 189 GLY B O 1
ATOM 6011 N N . CYS B 1 190 ? 13.719 -16.297 -18.828 1 94.81 190 CYS B N 1
ATOM 6012 C CA . CYS B 1 190 ? 13.477 -15.016 -18.156 1 94.81 190 CYS B CA 1
ATOM 6013 C C . CYS B 1 190 ? 11.984 -14.766 -18 1 94.81 190 CYS B C 1
ATOM 6015 O O . CYS B 1 190 ? 11.461 -13.773 -18.516 1 94.81 190 CYS B O 1
ATOM 6017 N N . SER B 1 191 ? 11.352 -15.609 -17.25 1 95.19 191 SER B N 1
ATOM 6018 C CA . SER B 1 191 ? 9.93 -15.5 -16.922 1 95.19 191 SER B CA 1
ATOM 6019 C C . SER B 1 191 ? 9.719 -14.648 -15.672 1 95.19 191 SER B C 1
ATOM 6021 O O . SER B 1 191 ? 10.68 -14.156 -15.086 1 95.19 191 SER B O 1
ATOM 6023 N N . SER B 1 192 ? 8.445 -14.406 -15.297 1 94.94 192 SER B N 1
ATOM 6024 C CA . SER B 1 192 ? 8.148 -13.695 -14.062 1 94.94 192 SER B CA 1
ATOM 6025 C C . SER B 1 192 ? 8.742 -14.414 -12.852 1 94.94 192 SER B C 1
ATOM 6027 O O . SER B 1 192 ? 9.289 -13.781 -11.953 1 94.94 192 SER B O 1
ATOM 6029 N N . THR B 1 193 ? 8.609 -15.758 -12.875 1 95.69 193 THR B N 1
ATOM 6030 C CA . THR B 1 193 ? 9.188 -16.562 -11.797 1 95.69 193 THR B CA 1
ATOM 6031 C C . THR B 1 193 ? 10.703 -16.391 -11.75 1 95.69 193 THR B C 1
ATOM 6033 O O . THR B 1 193 ? 11.289 -16.281 -10.672 1 95.69 193 THR B O 1
ATOM 6036 N N . SER B 1 194 ? 11.344 -16.328 -12.93 1 97.06 194 SER B N 1
ATOM 6037 C CA . SER B 1 194 ? 12.789 -16.203 -13.023 1 97.06 194 SER B CA 1
ATOM 6038 C C . SER B 1 194 ? 13.273 -14.906 -12.375 1 97.06 194 SER B C 1
ATOM 6040 O O . SER B 1 194 ? 14.203 -14.914 -11.578 1 97.06 194 SER B O 1
ATOM 6042 N N . VAL B 1 195 ? 12.609 -13.844 -12.703 1 97.31 195 VAL B N 1
ATOM 6043 C CA . VAL B 1 195 ? 13.094 -12.547 -12.25 1 97.31 195 VAL B CA 1
ATOM 6044 C C . VAL B 1 195 ? 12.797 -12.367 -10.758 1 97.31 195 VAL B C 1
ATOM 6046 O O . VAL B 1 195 ? 13.555 -11.719 -10.039 1 97.31 195 VAL B O 1
ATOM 6049 N N . GLU B 1 196 ? 11.688 -12.953 -10.289 1 97.12 196 GLU B N 1
ATOM 6050 C CA . GLU B 1 196 ? 11.414 -12.922 -8.852 1 97.12 196 GLU B CA 1
ATOM 6051 C C . GLU B 1 196 ? 12.484 -13.664 -8.07 1 97.12 196 GLU B C 1
ATOM 6053 O O . GLU B 1 196 ? 13.023 -13.141 -7.09 1 97.12 196 GLU B O 1
ATOM 6058 N N . CYS B 1 197 ? 12.805 -14.852 -8.547 1 97.62 197 CYS B N 1
ATOM 6059 C CA . CYS B 1 197 ? 13.812 -15.672 -7.875 1 97.62 197 CYS B CA 1
ATOM 6060 C C . CYS B 1 197 ? 15.188 -15.008 -7.934 1 97.62 197 CYS B C 1
ATOM 6062 O O . CYS B 1 197 ? 15.898 -14.953 -6.93 1 97.62 197 CYS B O 1
ATOM 6064 N N . ALA B 1 198 ? 15.516 -14.508 -9.141 1 98.12 198 ALA B N 1
ATOM 6065 C CA . ALA B 1 198 ? 16.781 -13.797 -9.289 1 98.12 198 ALA B CA 1
ATOM 6066 C C . ALA B 1 198 ? 16.859 -12.617 -8.328 1 98.12 198 ALA B C 1
ATOM 6068 O O . ALA B 1 198 ? 17.906 -12.367 -7.73 1 98.12 198 ALA B O 1
ATOM 6069 N N . GLY B 1 199 ? 15.766 -11.922 -8.188 1 97.31 199 GLY B N 1
ATOM 6070 C CA . GLY B 1 199 ? 15.719 -10.734 -7.348 1 97.31 199 GLY B CA 1
ATOM 6071 C C . GLY B 1 199 ? 16 -11.023 -5.887 1 97.31 199 GLY B C 1
ATOM 6072 O O . GLY B 1 199 ? 16.906 -10.422 -5.293 1 97.31 199 GLY B O 1
ATOM 6073 N N . PHE B 1 200 ? 15.234 -11.938 -5.266 1 95.25 200 PHE B N 1
ATOM 6074 C CA . PHE B 1 200 ? 15.414 -12.156 -3.834 1 95.25 200 PHE B CA 1
ATOM 6075 C C . PHE B 1 200 ? 16.75 -12.828 -3.559 1 95.25 200 PHE B C 1
ATOM 6077 O O . PHE B 1 200 ? 17.391 -12.562 -2.533 1 95.25 200 PHE B O 1
ATOM 6084 N N . LEU B 1 201 ? 17.281 -13.68 -4.504 1 96.81 201 LEU B N 1
ATOM 6085 C CA . LEU B 1 201 ? 18.594 -14.289 -4.332 1 96.81 201 LEU B CA 1
ATOM 6086 C C . LEU B 1 201 ? 19.703 -13.234 -4.379 1 96.81 201 LEU B C 1
ATOM 6088 O O . LEU B 1 201 ? 20.609 -13.25 -3.549 1 96.81 201 LEU B O 1
ATOM 6092 N N . ARG B 1 202 ? 19.547 -12.344 -5.305 1 96.44 202 ARG B N 1
ATOM 6093 C CA . ARG B 1 202 ? 20.562 -11.297 -5.441 1 96.44 202 ARG B CA 1
ATOM 6094 C C . ARG B 1 202 ? 20.594 -10.398 -4.211 1 96.44 202 ARG B C 1
ATOM 6096 O O . ARG B 1 202 ? 21.656 -9.969 -3.768 1 96.44 202 ARG B O 1
ATOM 6103 N N . LEU B 1 203 ? 19.484 -10.062 -3.67 1 92.44 203 LEU B N 1
ATOM 6104 C CA . LEU B 1 203 ? 19.375 -9.164 -2.523 1 92.44 203 LEU B CA 1
ATOM 6105 C C . LEU B 1 203 ? 20.078 -9.75 -1.306 1 92.44 203 LEU B C 1
ATOM 6107 O O . LEU B 1 203 ? 20.562 -9.008 -0.445 1 92.44 203 LEU B O 1
ATOM 6111 N N . ILE B 1 204 ? 20.188 -11.086 -1.247 1 90.88 204 ILE B N 1
ATOM 6112 C CA . ILE B 1 204 ? 20.828 -11.68 -0.079 1 90.88 204 ILE B CA 1
ATOM 6113 C C . ILE B 1 204 ? 22.281 -12.008 -0.4 1 90.88 204 ILE B C 1
ATOM 6115 O O . ILE B 1 204 ? 22.953 -12.688 0.377 1 90.88 204 ILE B O 1
ATOM 6119 N N . GLY B 1 205 ? 22.75 -11.648 -1.629 1 90.62 205 GLY B N 1
ATOM 6120 C CA . GLY B 1 205 ? 24.172 -11.695 -1.917 1 90.62 205 GLY B CA 1
ATOM 6121 C C . GLY B 1 205 ? 24.547 -12.82 -2.861 1 90.62 205 GLY B C 1
ATOM 6122 O O . GLY B 1 205 ? 25.734 -13.008 -3.166 1 90.62 205 GLY B O 1
ATOM 6123 N N . VAL B 1 206 ? 23.656 -13.586 -3.359 1 95.44 206 VAL B N 1
ATOM 6124 C CA . VAL B 1 206 ? 23.922 -14.688 -4.281 1 95.44 206 VAL B CA 1
ATOM 6125 C C . VAL B 1 206 ? 24.219 -14.133 -5.672 1 95.44 206 VAL B C 1
ATOM 6127 O O . VAL B 1 206 ? 23.562 -13.195 -6.129 1 95.44 206 VAL B O 1
ATOM 6130 N N . SER B 1 207 ? 25.234 -14.695 -6.301 1 96.81 207 SER B N 1
ATOM 6131 C CA . SER B 1 207 ? 25.484 -14.367 -7.699 1 96.81 207 SER B CA 1
ATOM 6132 C C . SER B 1 207 ? 24.516 -15.102 -8.625 1 96.81 207 SER B C 1
ATOM 6134 O O . SER B 1 207 ? 24.453 -16.328 -8.609 1 96.81 207 SER B O 1
ATOM 6136 N N . VAL B 1 208 ? 23.781 -14.336 -9.445 1 98.25 208 VAL B N 1
ATOM 6137 C CA . VAL B 1 208 ? 22.734 -14.938 -10.266 1 98.25 208 VAL B CA 1
ATOM 6138 C C . VAL B 1 208 ? 22.953 -14.578 -11.734 1 98.25 208 VAL B C 1
ATOM 6140 O O . VAL B 1 208 ? 23.281 -13.43 -12.055 1 98.25 208 VAL B O 1
ATOM 6143 N N . THR B 1 209 ? 22.812 -15.547 -12.602 1 97.31 209 THR B N 1
ATOM 6144 C CA . THR B 1 209 ? 22.797 -15.367 -14.047 1 97.31 209 THR B CA 1
ATOM 6145 C C . THR B 1 209 ? 21.516 -15.906 -14.656 1 97.31 209 THR B C 1
ATOM 6147 O O . THR B 1 209 ? 21.078 -17.016 -14.344 1 97.31 209 THR B O 1
ATOM 6150 N N . ILE B 1 210 ? 20.875 -15.117 -15.508 1 97.38 210 ILE B N 1
ATOM 6151 C CA . ILE B 1 210 ? 19.703 -15.555 -16.234 1 97.38 210 ILE B CA 1
ATOM 6152 C C . ILE B 1 210 ? 20.047 -15.727 -17.719 1 97.38 210 ILE B C 1
ATOM 6154 O O . ILE B 1 210 ? 20.625 -14.828 -18.328 1 97.38 210 ILE B O 1
ATOM 6158 N N . VAL B 1 211 ? 19.75 -16.875 -18.281 1 95 211 VAL B N 1
ATOM 6159 C CA . VAL B 1 211 ? 19.922 -17.109 -19.719 1 95 211 VAL B CA 1
ATOM 6160 C C . VAL B 1 211 ? 18.641 -16.719 -20.453 1 95 211 VAL B C 1
ATOM 6162 O O . VAL B 1 211 ? 17.547 -17.203 -20.141 1 95 211 VAL B O 1
ATOM 6165 N N . VAL B 1 212 ? 18.766 -15.797 -21.375 1 91.56 212 VAL B N 1
ATOM 6166 C CA . VAL B 1 212 ? 17.625 -15.281 -22.109 1 91.56 212 VAL B CA 1
ATOM 6167 C C . VAL B 1 212 ? 17.719 -15.703 -23.578 1 91.56 212 VAL B C 1
ATOM 6169 O O . VAL B 1 212 ? 18.562 -15.188 -24.328 1 91.56 212 VAL B O 1
ATOM 6172 N N . ASP B 1 213 ? 16.891 -16.562 -23.922 1 82.62 213 ASP B N 1
ATOM 6173 C CA . ASP B 1 213 ? 16.969 -17.047 -25.297 1 82.62 213 ASP B CA 1
ATOM 6174 C C . ASP B 1 213 ? 15.953 -16.328 -26.203 1 82.62 213 ASP B C 1
ATOM 6176 O O . ASP B 1 213 ? 16.062 -16.391 -27.422 1 82.62 213 ASP B O 1
ATOM 6180 N N . SER B 1 214 ? 14.914 -15.789 -25.562 1 81.94 214 SER B N 1
ATOM 6181 C CA . SER B 1 214 ? 13.891 -15.07 -26.312 1 81.94 214 SER B CA 1
ATOM 6182 C C . SER B 1 214 ? 13.508 -13.766 -25.625 1 81.94 214 SER B C 1
ATOM 6184 O O . SER B 1 214 ? 14.367 -13.086 -25.047 1 81.94 214 SER B O 1
ATOM 6186 N N . GLN B 1 215 ? 12.227 -13.438 -25.766 1 82.44 215 GLN B N 1
ATOM 6187 C CA . GLN B 1 215 ? 11.75 -12.203 -25.156 1 82.44 215 GLN B CA 1
ATOM 6188 C C . GLN B 1 215 ? 11.562 -12.367 -23.656 1 82.44 215 GLN B C 1
ATOM 6190 O O . GLN B 1 215 ? 10.883 -13.289 -23.203 1 82.44 215 GLN B O 1
ATOM 6195 N N . PRO B 1 216 ? 12.312 -11.531 -22.922 1 89.81 216 PRO B N 1
ATOM 6196 C CA . PRO B 1 216 ? 12.094 -11.586 -21.484 1 89.81 216 PRO B CA 1
ATOM 6197 C C . PRO B 1 216 ? 10.711 -11.094 -21.062 1 89.81 216 PRO B C 1
ATOM 6199 O O . PRO B 1 216 ? 10.18 -10.156 -21.672 1 89.81 216 PRO B O 1
ATOM 6202 N N . LEU B 1 217 ? 10.125 -11.773 -20 1 91.94 217 LEU B N 1
ATOM 6203 C CA . LEU B 1 217 ? 8.852 -11.336 -19.422 1 91.94 217 LEU B CA 1
ATOM 6204 C C . LEU B 1 217 ? 7.816 -11.125 -20.531 1 91.94 217 LEU B C 1
ATOM 6206 O O . LEU B 1 217 ? 7.27 -10.023 -20.672 1 91.94 217 LEU B O 1
ATOM 6210 N N . LYS B 1 218 ? 7.484 -12.281 -21.062 1 83.88 218 LYS B N 1
ATOM 6211 C CA . LYS B 1 218 ? 6.52 -12.234 -22.156 1 83.88 218 LYS B CA 1
ATOM 6212 C C . LYS B 1 218 ? 5.141 -11.82 -21.656 1 83.88 218 LYS B C 1
ATOM 6214 O O . LYS B 1 218 ? 4.793 -12.062 -20.5 1 83.88 218 LYS B O 1
ATOM 6219 N N . ASN B 1 219 ? 4.363 -10.984 -22.156 1 82.5 219 ASN B N 1
ATOM 6220 C CA . ASN B 1 219 ? 2.959 -10.664 -21.938 1 82.5 219 ASN B CA 1
ATOM 6221 C C . ASN B 1 219 ? 2.795 -9.5 -20.969 1 82.5 219 ASN B C 1
ATOM 6223 O O . ASN B 1 219 ? 1.761 -9.375 -20.312 1 82.5 219 ASN B O 1
ATOM 6227 N N . VAL B 1 220 ? 3.869 -8.93 -20.609 1 93.06 220 VAL B N 1
ATOM 6228 C CA . VAL B 1 220 ? 3.744 -7.711 -19.812 1 93.06 220 VAL B CA 1
ATOM 6229 C C . VAL B 1 220 ? 4.094 -6.492 -20.672 1 93.06 220 VAL B C 1
ATOM 6231 O O . VAL B 1 220 ? 4.547 -6.637 -21.797 1 93.06 220 VAL B O 1
ATOM 6234 N N . ASP B 1 221 ? 3.742 -5.301 -20.156 1 97 221 ASP B N 1
ATOM 6235 C CA . ASP B 1 221 ? 4.082 -4.062 -20.859 1 97 221 ASP B CA 1
ATOM 6236 C C . ASP B 1 221 ? 5.582 -3.982 -21.141 1 97 221 ASP B C 1
ATOM 6238 O O . ASP B 1 221 ? 6.395 -4.156 -20.234 1 97 221 ASP B O 1
ATOM 6242 N N . GLU B 1 222 ? 5.91 -3.771 -22.375 1 94 222 GLU B N 1
ATOM 6243 C CA . GLU B 1 222 ? 7.293 -3.863 -22.828 1 94 222 GLU B CA 1
ATOM 6244 C C . GLU B 1 222 ? 8.188 -2.873 -22.078 1 94 222 GLU B C 1
ATOM 6246 O O . GLU B 1 222 ? 9.297 -3.217 -21.672 1 94 222 GLU B O 1
ATOM 6251 N N . GLU B 1 223 ? 7.77 -1.701 -21.922 1 94.5 223 GLU B N 1
ATOM 6252 C CA . GLU B 1 223 ? 8.555 -0.69 -21.219 1 94.5 223 GLU B CA 1
ATOM 6253 C C . GLU B 1 223 ? 8.773 -1.075 -19.766 1 94.5 223 GLU B C 1
ATOM 6255 O O . GLU B 1 223 ? 9.867 -0.901 -19.234 1 94.5 223 GLU B O 1
ATOM 6260 N N . CYS B 1 224 ? 7.738 -1.555 -19.188 1 96.94 224 CYS B N 1
ATOM 6261 C CA . CYS B 1 224 ? 7.84 -1.967 -17.797 1 96.94 224 CYS B CA 1
ATOM 6262 C C . CYS B 1 224 ? 8.773 -3.164 -17.641 1 96.94 224 CYS B C 1
ATOM 6264 O O . CYS B 1 224 ? 9.547 -3.236 -16.688 1 96.94 224 CYS B O 1
ATOM 6266 N N . ALA B 1 225 ? 8.672 -4.105 -18.594 1 95.31 225 ALA B N 1
ATOM 6267 C CA . ALA B 1 225 ? 9.586 -5.246 -18.594 1 95.31 225 ALA B CA 1
ATOM 6268 C C . ALA B 1 225 ? 11.039 -4.781 -18.672 1 95.31 225 ALA B C 1
ATOM 6270 O O . ALA B 1 225 ? 11.898 -5.27 -17.938 1 95.31 225 ALA B O 1
ATOM 6271 N N . CYS B 1 226 ? 11.305 -3.85 -19.484 1 93.38 226 CYS B N 1
ATOM 6272 C CA . CYS B 1 226 ? 12.648 -3.312 -19.656 1 93.38 226 CYS B CA 1
ATOM 6273 C C . CYS B 1 226 ? 13.148 -2.666 -18.375 1 93.38 226 CYS B C 1
ATOM 6275 O O . CYS B 1 226 ? 14.305 -2.857 -17.984 1 93.38 226 CYS B O 1
ATOM 6277 N N . ARG B 1 227 ? 12.312 -1.965 -17.75 1 93.38 227 ARG B N 1
ATOM 6278 C CA . ARG B 1 227 ? 12.695 -1.278 -16.516 1 93.38 227 ARG B CA 1
ATOM 6279 C C . ARG B 1 227 ? 13.023 -2.275 -15.414 1 93.38 227 ARG B C 1
ATOM 6281 O O . ARG B 1 227 ? 13.953 -2.066 -14.641 1 93.38 227 ARG B O 1
ATOM 6288 N N . ILE B 1 228 ? 12.25 -3.34 -15.328 1 95.69 228 ILE B N 1
ATOM 6289 C CA . ILE B 1 228 ? 12.484 -4.379 -14.336 1 95.69 228 ILE B CA 1
ATOM 6290 C C . ILE B 1 228 ? 13.828 -5.051 -14.594 1 95.69 228 ILE B C 1
ATOM 6292 O O . ILE B 1 228 ? 14.609 -5.266 -13.664 1 95.69 228 ILE B O 1
ATOM 6296 N N . ILE B 1 229 ? 14.094 -5.336 -15.836 1 93.94 229 ILE B N 1
ATOM 6297 C CA . ILE B 1 229 ? 15.336 -6 -16.219 1 93.94 229 ILE B CA 1
ATOM 6298 C C . ILE B 1 229 ? 16.516 -5.074 -15.953 1 93.94 229 ILE B C 1
ATOM 6300 O O . ILE B 1 229 ? 17.547 -5.516 -15.43 1 93.94 229 ILE B O 1
ATOM 6304 N N . GLU B 1 230 ? 16.359 -3.824 -16.234 1 91.75 230 GLU B N 1
ATOM 6305 C CA . GLU B 1 230 ? 17.406 -2.84 -15.984 1 91.75 230 GLU B CA 1
ATOM 6306 C C . GLU B 1 230 ? 17.734 -2.75 -14.492 1 91.75 230 GLU B C 1
ATOM 6308 O O . GLU B 1 230 ? 18.891 -2.652 -14.109 1 91.75 230 GLU B O 1
ATOM 6313 N N . HIS B 1 231 ? 16.719 -2.766 -13.75 1 92.81 231 HIS B N 1
ATOM 6314 C CA . HIS B 1 231 ? 16.938 -2.697 -12.312 1 92.81 231 HIS B CA 1
ATOM 6315 C C . HIS B 1 231 ? 17.672 -3.93 -11.805 1 92.81 231 HIS B C 1
ATOM 6317 O O . HIS B 1 231 ? 18.547 -3.82 -10.945 1 92.81 231 HIS B O 1
ATOM 6323 N N . LEU B 1 232 ? 17.297 -5.062 -12.297 1 95.38 232 LEU B N 1
ATOM 6324 C CA . LEU B 1 232 ? 17.969 -6.293 -11.906 1 95.38 232 LEU B CA 1
ATOM 6325 C C . LEU B 1 232 ? 19.438 -6.258 -12.32 1 95.38 232 LEU B C 1
ATOM 6327 O O . LEU B 1 232 ? 20.312 -6.688 -11.562 1 95.38 232 LEU B O 1
ATOM 6331 N N . ASP B 1 233 ? 19.656 -5.73 -13.469 1 92.81 233 ASP B N 1
ATOM 6332 C CA . ASP B 1 233 ? 21.031 -5.562 -13.938 1 92.81 233 ASP B CA 1
ATOM 6333 C C . ASP B 1 233 ? 21.812 -4.621 -13.023 1 92.81 233 ASP B C 1
ATOM 6335 O O . ASP B 1 233 ? 22.969 -4.902 -12.672 1 92.81 233 ASP B O 1
ATOM 6339 N N . LEU B 1 234 ? 21.203 -3.566 -12.641 1 89.19 234 LEU B N 1
ATOM 6340 C CA . LEU B 1 234 ? 21.812 -2.553 -11.797 1 89.19 234 LEU B CA 1
ATOM 6341 C C . LEU B 1 234 ? 22.234 -3.143 -10.453 1 89.19 234 LEU B C 1
ATOM 6343 O O . LEU B 1 234 ? 23.25 -2.75 -9.883 1 89.19 234 LEU B O 1
ATOM 6347 N N . ILE B 1 235 ? 21.469 -4.102 -9.992 1 89.94 235 ILE B N 1
ATOM 6348 C CA . ILE B 1 235 ? 21.781 -4.625 -8.672 1 89.94 235 ILE B CA 1
ATOM 6349 C C . ILE B 1 235 ? 22.719 -5.82 -8.797 1 89.94 235 ILE B C 1
ATOM 6351 O O . ILE B 1 235 ? 23.109 -6.418 -7.793 1 89.94 235 ILE B O 1
ATOM 6355 N N . GLY B 1 236 ? 22.969 -6.254 -10.055 1 93.25 236 GLY B N 1
ATOM 6356 C CA . GLY B 1 236 ? 24.078 -7.188 -10.211 1 93.25 236 GLY B CA 1
ATOM 6357 C C . GLY B 1 236 ? 23.656 -8.516 -10.82 1 93.25 236 GLY B C 1
ATOM 6358 O O . GLY B 1 236 ? 24.453 -9.453 -10.883 1 93.25 236 GLY B O 1
ATOM 6359 N N . VAL B 1 237 ? 22.469 -8.688 -11.219 1 96.62 237 VAL B N 1
ATOM 6360 C CA . VAL B 1 237 ? 22.062 -9.891 -11.938 1 96.62 237 VAL B CA 1
ATOM 6361 C C . VAL B 1 237 ? 22.688 -9.883 -13.336 1 96.62 237 VAL B C 1
ATOM 6363 O O . VAL B 1 237 ? 22.641 -8.875 -14.031 1 96.62 237 VAL B O 1
ATOM 6366 N N . MET B 1 238 ? 23.234 -10.961 -13.648 1 95.88 238 MET B N 1
ATOM 6367 C CA . MET B 1 238 ? 23.828 -11.078 -14.977 1 95.88 238 MET B CA 1
ATOM 6368 C C . MET B 1 238 ? 22.828 -11.703 -15.961 1 95.88 238 MET B C 1
ATOM 6370 O O . MET B 1 238 ? 22.109 -12.641 -15.609 1 95.88 238 MET B O 1
ATOM 6374 N N . PHE B 1 239 ? 22.844 -11.156 -17.188 1 93.75 239 PHE B N 1
ATOM 6375 C CA . PHE B 1 239 ? 21.969 -11.68 -18.234 1 93.75 239 PHE B CA 1
ATOM 6376 C C . PHE B 1 239 ? 22.797 -12.172 -19.422 1 93.75 239 PHE B C 1
ATOM 6378 O O . PHE B 1 239 ? 23.641 -11.445 -19.938 1 93.75 239 PHE B O 1
ATOM 6385 N N . LEU B 1 240 ? 22.625 -13.406 -19.781 1 91.81 240 LEU B N 1
ATOM 6386 C CA . LEU B 1 240 ? 23.203 -13.953 -21 1 91.81 240 LEU B CA 1
ATOM 6387 C C . LEU B 1 240 ? 22.172 -13.914 -22.141 1 91.81 240 LEU B C 1
ATOM 6389 O O . LEU B 1 240 ? 21.391 -14.859 -22.297 1 91.81 240 LEU B O 1
ATOM 6393 N N . TRP B 1 241 ? 22.297 -12.898 -22.906 1 88.31 241 TRP B N 1
ATOM 6394 C CA . TRP B 1 241 ? 21.312 -12.656 -23.969 1 88.31 241 TRP B CA 1
ATOM 6395 C C . TRP B 1 241 ? 21.609 -13.523 -25.188 1 88.31 241 TRP B C 1
ATOM 6397 O O . TRP B 1 241 ? 22.766 -13.664 -25.594 1 88.31 241 TRP B O 1
ATOM 6407 N N . LYS B 1 242 ? 20.609 -14.148 -25.75 1 87 242 LYS B N 1
ATOM 6408 C CA . LYS B 1 242 ? 20.672 -14.906 -27 1 87 242 LYS B CA 1
ATOM 6409 C C . LYS B 1 242 ? 21.547 -16.141 -26.844 1 87 242 LYS B C 1
ATOM 6411 O O . LYS B 1 242 ? 22.328 -16.469 -27.75 1 87 242 LYS B O 1
ATOM 6416 N N . TYR B 1 243 ? 21.516 -16.672 -25.734 1 88.06 243 TYR B N 1
ATOM 6417 C CA . TYR B 1 243 ? 22.188 -17.938 -25.484 1 88.06 243 TYR B CA 1
ATOM 6418 C C . TYR B 1 243 ? 21.188 -19.031 -25.062 1 88.06 243 TYR B C 1
ATOM 6420 O O . TYR B 1 243 ? 20.094 -18.719 -24.609 1 88.06 243 TYR B O 1
ATOM 6428 N N . LYS B 1 244 ? 21.562 -20.234 -25.328 1 91.25 244 LYS B N 1
ATOM 6429 C CA . LYS B 1 244 ? 20.844 -21.406 -24.844 1 91.25 244 LYS B CA 1
ATOM 6430 C C . LYS B 1 244 ? 21.781 -22.359 -24.109 1 91.25 244 LYS B C 1
ATOM 6432 O O . LYS B 1 244 ? 22.969 -22.438 -24.422 1 91.25 244 LYS B O 1
ATOM 6437 N N . VAL B 1 245 ? 21.25 -23.062 -23.141 1 93.38 245 VAL B N 1
ATOM 6438 C CA . VAL B 1 245 ? 22.016 -24.094 -22.438 1 93.38 245 VAL B CA 1
ATOM 6439 C C . VAL B 1 245 ? 22.016 -25.375 -23.266 1 93.38 245 VAL B C 1
ATOM 6441 O O . VAL B 1 245 ? 20.953 -25.875 -23.641 1 93.38 245 VAL B O 1
ATOM 6444 N N . GLU B 1 246 ? 23.156 -25.891 -23.5 1 90.75 246 GLU B N 1
ATOM 6445 C CA . GLU B 1 246 ? 23.25 -27.125 -24.297 1 90.75 246 GLU B CA 1
ATOM 6446 C C . GLU B 1 246 ? 23.5 -28.328 -23.406 1 90.75 246 GLU B C 1
ATOM 6448 O O . GLU B 1 246 ? 22.984 -29.422 -23.672 1 90.75 246 GLU B O 1
ATOM 6453 N N . ARG B 1 247 ? 24.422 -28.062 -22.484 1 93.44 247 ARG B N 1
ATOM 6454 C CA . ARG B 1 247 ? 24.859 -29.188 -21.672 1 93.44 247 ARG B CA 1
ATOM 6455 C C . ARG B 1 247 ? 25.156 -28.75 -20.234 1 93.44 247 ARG B C 1
ATOM 6457 O O . ARG B 1 247 ? 25.703 -27.672 -20.016 1 93.44 247 ARG B O 1
ATOM 6464 N N . ILE B 1 248 ? 24.734 -29.578 -19.312 1 93.94 248 ILE B N 1
ATOM 6465 C CA . ILE B 1 248 ? 25.062 -29.469 -17.891 1 93.94 248 ILE B CA 1
ATOM 6466 C C . ILE B 1 248 ? 25.859 -30.688 -17.438 1 93.94 248 ILE B C 1
ATOM 6468 O O . ILE B 1 248 ? 25.406 -31.828 -17.594 1 93.94 248 ILE B O 1
ATOM 6472 N N . GLU B 1 249 ? 27.047 -30.484 -16.891 1 92.44 249 GLU B N 1
ATOM 6473 C CA . GLU B 1 249 ? 27.906 -31.578 -16.438 1 92.44 249 GLU B CA 1
ATOM 6474 C C . GLU B 1 249 ? 28.406 -31.344 -15.023 1 92.44 249 GLU B C 1
ATOM 6476 O O . GLU B 1 249 ? 28.625 -30.203 -14.609 1 92.44 249 GLU B O 1
ATOM 6481 N N . GLU B 1 250 ? 28.516 -32.469 -14.328 1 90.19 250 GLU B N 1
ATOM 6482 C CA . GLU B 1 250 ? 29.125 -32.375 -13.008 1 90.19 250 GLU B CA 1
ATOM 6483 C C . GLU B 1 250 ? 30.641 -32.312 -13.102 1 90.19 250 GLU B C 1
ATOM 6485 O O . GLU B 1 250 ? 31.25 -32.969 -13.938 1 90.19 250 GLU B O 1
ATOM 6490 N N . ILE B 1 251 ? 31.203 -31.312 -12.359 1 82.12 251 ILE B N 1
ATOM 6491 C CA . ILE B 1 251 ? 32.656 -31.25 -12.305 1 82.12 251 ILE B CA 1
ATOM 6492 C C . ILE B 1 251 ? 33.156 -31.609 -10.906 1 82.12 251 ILE B C 1
ATOM 6494 O O . ILE B 1 251 ? 32.531 -31.234 -9.906 1 82.12 251 ILE B O 1
ATOM 6498 N N . PHE B 1 252 ? 33.938 -32.75 -10.836 1 66.38 252 PHE B N 1
ATOM 6499 C CA . PHE B 1 252 ? 34.5 -33.188 -9.562 1 66.38 252 PHE B CA 1
ATOM 6500 C C . PHE B 1 252 ? 35.875 -32.531 -9.352 1 66.38 252 PHE B C 1
ATOM 6502 O O . PHE B 1 252 ? 36.625 -32.344 -10.312 1 66.38 252 PHE B O 1
ATOM 6509 N N . GLU B 1 253 ? 36.062 -31.594 -8.516 1 54.88 253 GLU B N 1
ATOM 6510 C CA . GLU B 1 253 ? 37.438 -31.141 -8.211 1 54.88 253 GLU B CA 1
ATOM 6511 C C . GLU B 1 253 ? 38.344 -32.344 -7.988 1 54.88 253 GLU B C 1
ATOM 6513 O O . GLU B 1 253 ? 38.031 -33.25 -7.258 1 54.88 253 GLU B O 1
ATOM 6518 N N . SER B 1 254 ? 39.156 -32.781 -8.883 1 44.69 254 SER B N 1
ATOM 6519 C CA . SER B 1 254 ? 40.188 -33.812 -8.781 1 44.69 254 SER B CA 1
ATOM 6520 C C . SER B 1 254 ? 40.812 -33.812 -7.395 1 44.69 254 SER B C 1
ATOM 6522 O O . SER B 1 254 ? 41.469 -34.781 -7.008 1 44.69 254 SER B O 1
ATOM 6524 N N . SER B 1 255 ? 41.25 -32.781 -6.664 1 40.47 255 SER B N 1
ATOM 6525 C CA . SER B 1 255 ? 42.156 -33.031 -5.555 1 40.47 255 SER B CA 1
ATOM 6526 C C . SER B 1 255 ? 41.5 -33.875 -4.477 1 40.47 255 SER B C 1
ATOM 6528 O O . SER B 1 255 ? 42.188 -34.469 -3.631 1 40.47 255 SER B O 1
ATOM 6530 N N . ARG B 1 256 ? 40.375 -33.531 -3.691 1 37.41 256 ARG B N 1
ATOM 6531 C CA . ARG B 1 256 ? 40.156 -34.344 -2.51 1 37.41 256 ARG B CA 1
ATOM 6532 C C . ARG B 1 256 ? 39.5 -35.656 -2.883 1 37.41 256 ARG B C 1
ATOM 6534 O O . ARG B 1 256 ? 38.281 -35.719 -3.123 1 37.41 256 ARG B O 1
ATOM 6541 N N . ARG B 1 257 ? 40.188 -36.656 -3.58 1 34 257 ARG B N 1
ATOM 6542 C CA . ARG B 1 257 ? 39.969 -38.094 -3.639 1 34 257 ARG B CA 1
ATOM 6543 C C . ARG B 1 257 ? 39.625 -38.656 -2.266 1 34 257 ARG B C 1
ATOM 6545 O O . ARG B 1 257 ? 40.219 -39.594 -1.795 1 34 257 ARG B O 1
ATOM 6552 N N . SER B 1 258 ? 39.594 -37.938 -1.113 1 33.84 258 SER B N 1
ATOM 6553 C CA . SER B 1 258 ? 39.312 -38.812 0.01 1 33.84 258 SER B CA 1
ATOM 6554 C C . SER B 1 258 ? 38.094 -39.688 -0.285 1 33.84 258 SER B C 1
ATOM 6556 O O . SER B 1 258 ? 37.25 -39.312 -1.103 1 33.84 258 SER B O 1
ATOM 6558 N N . THR B 1 259 ? 38.062 -40.969 0.206 1 32.94 259 THR B N 1
ATOM 6559 C CA . THR B 1 259 ? 37.25 -42.188 0.277 1 32.94 259 THR B CA 1
ATOM 6560 C C . THR B 1 259 ? 35.781 -41.875 0.544 1 32.94 259 THR B C 1
ATOM 6562 O O . THR B 1 259 ? 35.031 -42.75 0.955 1 32.94 259 THR B O 1
ATOM 6565 N N . ARG B 1 260 ? 35.344 -40.688 0.811 1 33.47 260 ARG B N 1
ATOM 6566 C CA . ARG B 1 260 ? 34.031 -40.844 1.4 1 33.47 260 ARG B CA 1
ATOM 6567 C C . ARG B 1 260 ? 33.094 -41.594 0.465 1 33.47 260 ARG B C 1
ATOM 6569 O O . ARG B 1 260 ? 33.188 -41.469 -0.757 1 33.47 260 ARG B O 1
ATOM 6576 N N . VAL B 1 261 ? 32.531 -42.719 0.953 1 31.84 261 VAL B N 1
ATOM 6577 C CA . VAL B 1 261 ? 31.422 -43.594 0.643 1 31.84 261 VAL B CA 1
ATOM 6578 C C . VAL B 1 261 ? 30.297 -42.781 -0.009 1 31.84 261 VAL B C 1
ATOM 6580 O O . VAL B 1 261 ? 29.922 -41.719 0.493 1 31.84 261 VAL B O 1
ATOM 6583 N N . SER B 1 262 ? 30.016 -42.938 -1.298 1 30.44 262 SER B N 1
ATOM 6584 C CA . SER B 1 262 ? 28.875 -42.531 -2.107 1 30.44 262 SER B CA 1
ATOM 6585 C C . SER B 1 262 ? 27.562 -42.75 -1.354 1 30.44 262 SER B C 1
ATOM 6587 O O . SER B 1 262 ? 27.031 -43.875 -1.339 1 30.44 262 SER B O 1
ATOM 6589 N N . SER B 1 263 ? 27.516 -42.625 -0.067 1 28.8 263 SER B N 1
ATOM 6590 C CA . SER B 1 263 ? 26.125 -42.875 0.25 1 28.8 263 SER B CA 1
ATOM 6591 C C . SER B 1 263 ? 25.188 -42.219 -0.761 1 28.8 263 SER B C 1
ATOM 6593 O O . SER B 1 263 ? 25.5 -41.125 -1.267 1 28.8 263 SER B O 1
ATOM 6595 N N . LEU B 1 264 ? 24.375 -42.969 -1.459 1 30.8 264 LEU B N 1
ATOM 6596 C CA . LEU B 1 264 ? 23.391 -42.719 -2.516 1 30.8 264 LEU B CA 1
ATOM 6597 C C . LEU B 1 264 ? 22.969 -41.25 -2.518 1 30.8 264 LEU B C 1
ATOM 6599 O O . LEU B 1 264 ? 22.547 -40.719 -3.553 1 30.8 264 LEU B O 1
ATOM 6603 N N . GLY B 1 265 ? 22.516 -40.812 -1.412 1 31.89 265 GLY B N 1
ATOM 6604 C CA . GLY B 1 265 ? 21.625 -39.688 -1.552 1 31.89 265 GLY B CA 1
ATOM 6605 C C . GLY B 1 265 ? 22.328 -38.438 -2.059 1 31.89 265 GLY B C 1
ATOM 6606 O O . GLY B 1 265 ? 21.891 -37.812 -3.029 1 31.89 265 GLY B O 1
ATOM 6607 N N . SER B 1 266 ? 23.016 -37.625 -1.158 1 33.59 266 SER B N 1
ATOM 6608 C CA . SER B 1 266 ? 23.375 -36.219 -1.448 1 33.59 266 SER B CA 1
ATOM 6609 C C . SER B 1 266 ? 24.703 -36.156 -2.199 1 33.59 266 SER B C 1
ATOM 6611 O O . SER B 1 266 ? 25.75 -36.031 -1.583 1 33.59 266 SER B O 1
ATOM 6613 N N . ARG B 1 267 ? 25.094 -36.938 -3.043 1 35.81 267 ARG B N 1
ATOM 6614 C CA . ARG B 1 267 ? 26.312 -36.625 -3.801 1 35.81 267 ARG B CA 1
ATOM 6615 C C . ARG B 1 267 ? 26.219 -35.219 -4.402 1 35.81 267 ARG B C 1
ATOM 6617 O O . ARG B 1 267 ? 25.656 -35.031 -5.484 1 35.81 267 ARG B O 1
ATOM 6624 N N . HIS B 1 268 ? 26 -34.156 -3.699 1 42.41 268 HIS B N 1
ATOM 6625 C CA . HIS B 1 268 ? 25.969 -32.812 -4.234 1 42.41 268 HIS B CA 1
ATOM 6626 C C . HIS B 1 268 ? 27.297 -32.406 -4.848 1 42.41 268 HIS B C 1
ATOM 6628 O O . HIS B 1 268 ? 28.328 -32.438 -4.172 1 42.41 268 HIS B O 1
ATOM 6634 N N . SER B 1 269 ? 27.719 -32.938 -6.02 1 49.84 269 SER B N 1
ATOM 6635 C CA . SER B 1 269 ? 28.766 -32.188 -6.711 1 49.84 269 SER B CA 1
ATOM 6636 C C . SER B 1 269 ? 28.719 -30.719 -6.371 1 49.84 269 SER B C 1
ATOM 6638 O O . SER B 1 269 ? 27.641 -30.125 -6.27 1 49.84 269 SER B O 1
ATOM 6640 N N . ASP B 1 270 ? 29.828 -30.156 -5.961 1 65.75 270 ASP B N 1
ATOM 6641 C CA . ASP B 1 270 ? 29.922 -28.797 -5.453 1 65.75 270 ASP B CA 1
ATOM 6642 C C . ASP B 1 270 ? 29.641 -27.766 -6.555 1 65.75 270 ASP B C 1
ATOM 6644 O O . ASP B 1 270 ? 29.062 -26.719 -6.297 1 65.75 270 ASP B O 1
ATOM 6648 N N . TYR B 1 271 ? 29.984 -28.25 -7.898 1 85.56 271 TYR B N 1
ATOM 6649 C CA . TYR B 1 271 ? 29.781 -27.266 -8.961 1 85.56 271 TYR B CA 1
ATOM 6650 C C . TYR B 1 271 ? 29.312 -27.953 -10.242 1 85.56 271 TYR B C 1
ATOM 6652 O O . TYR B 1 271 ? 29.625 -29.125 -10.484 1 85.56 271 TYR B O 1
ATOM 6660 N N . LEU B 1 272 ? 28.469 -27.359 -11.055 1 92.62 272 LEU B N 1
ATOM 6661 C CA . LEU B 1 272 ? 27.984 -27.75 -12.375 1 92.62 272 LEU B CA 1
ATOM 6662 C C . LEU B 1 272 ? 28.625 -26.891 -13.469 1 92.62 272 LEU B C 1
ATOM 6664 O O . LEU B 1 272 ? 28.734 -25.688 -13.312 1 92.62 272 LEU B O 1
ATOM 6668 N N . GLN B 1 273 ? 29.125 -27.578 -14.453 1 91.88 273 GLN B N 1
ATOM 6669 C CA . GLN B 1 273 ? 29.656 -26.875 -15.617 1 91.88 273 GLN B CA 1
ATOM 6670 C C . GLN B 1 273 ? 28.609 -26.797 -16.734 1 91.88 273 GLN B C 1
ATOM 6672 O O . GLN B 1 273 ? 28.016 -27.812 -17.094 1 91.88 273 GLN B O 1
ATOM 6677 N N . LEU B 1 274 ? 28.406 -25.609 -17.281 1 93.69 274 LEU B N 1
ATOM 6678 C CA . LEU B 1 274 ? 27.406 -25.406 -18.312 1 93.69 274 LEU B CA 1
ATOM 6679 C C . LEU B 1 274 ? 28.062 -24.969 -19.625 1 93.69 274 LEU B C 1
ATOM 6681 O O . LEU B 1 274 ? 29 -24.172 -19.625 1 93.69 274 LEU B O 1
ATOM 6685 N N . HIS B 1 275 ? 27.562 -25.562 -20.672 1 91.31 275 HIS B N 1
ATOM 6686 C CA . HIS B 1 275 ? 27.922 -25.141 -22.016 1 91.31 275 HIS B CA 1
ATOM 6687 C C . HIS B 1 275 ? 26.781 -24.344 -22.656 1 91.31 275 HIS B C 1
ATOM 6689 O O . HIS B 1 275 ? 25.672 -24.828 -22.781 1 91.31 275 HIS B O 1
ATOM 6695 N N . PHE B 1 276 ? 27.141 -23.062 -23.031 1 90.81 276 PHE B N 1
ATOM 6696 C CA . PHE B 1 276 ? 26.172 -22.188 -23.656 1 90.81 276 PHE B CA 1
ATOM 6697 C C . PHE B 1 276 ? 26.484 -21.984 -25.125 1 90.81 276 PHE B C 1
ATOM 6699 O O . PHE B 1 276 ? 27.641 -21.875 -25.516 1 90.81 276 PHE B O 1
ATOM 6706 N N . LYS B 1 277 ? 25.484 -21.969 -25.922 1 87.62 277 LYS B N 1
ATOM 6707 C CA . LYS B 1 277 ? 25.641 -21.703 -27.344 1 87.62 277 LYS B CA 1
ATOM 6708 C C . LYS B 1 277 ? 24.859 -20.469 -27.766 1 87.62 277 LYS B C 1
ATOM 6710 O O . LYS B 1 277 ? 23.688 -20.297 -27.391 1 87.62 277 LYS B O 1
ATOM 6715 N N . ASN B 1 278 ? 25.562 -19.547 -28.469 1 82.56 278 ASN B N 1
ATOM 6716 C CA . ASN B 1 278 ? 24.906 -18.344 -29 1 82.56 278 ASN B CA 1
ATOM 6717 C C . ASN B 1 278 ? 24.062 -18.672 -30.234 1 82.56 278 ASN B C 1
ATOM 6719 O O . ASN B 1 278 ? 24.562 -19.297 -31.172 1 82.56 278 ASN B O 1
ATOM 6723 N N . TYR B 1 279 ? 22.906 -18.406 -30.266 1 71.25 279 TYR B N 1
ATOM 6724 C CA . TYR B 1 279 ? 22.078 -18.844 -31.391 1 71.25 279 TYR B CA 1
ATOM 6725 C C . TYR B 1 279 ? 22 -17.766 -32.469 1 71.25 279 TYR B C 1
ATOM 6727 O O . TYR B 1 279 ? 21.438 -18 -33.531 1 71.25 279 TYR B O 1
ATOM 6735 N N . LEU B 1 280 ? 22.531 -16.531 -32.344 1 62.53 280 LEU B N 1
ATOM 6736 C CA . LEU B 1 280 ? 22.625 -15.57 -33.438 1 62.53 280 LEU B CA 1
ATOM 6737 C C . LEU B 1 280 ? 23.828 -15.867 -34.312 1 62.53 280 LEU B C 1
ATOM 6739 O O . LEU B 1 280 ? 23.875 -15.445 -35.469 1 62.53 280 LEU B O 1
ATOM 6743 N N . SER B 1 281 ? 24.969 -16.516 -33.875 1 46.81 281 SER B N 1
ATOM 6744 C CA . SER B 1 281 ? 26.188 -16.703 -34.656 1 46.81 281 SER B CA 1
ATOM 6745 C C . SER B 1 281 ? 25.953 -17.656 -35.844 1 46.81 281 SER B C 1
ATOM 6747 O O . SER B 1 281 ? 26.797 -17.75 -36.719 1 46.81 281 SER B O 1
ATOM 6749 N N . ALA B 1 282 ? 25.047 -18.594 -35.969 1 39.38 282 ALA B N 1
ATOM 6750 C CA . ALA B 1 282 ? 25.031 -19.562 -37.062 1 39.38 282 ALA B CA 1
ATOM 6751 C C . ALA B 1 282 ? 24.703 -18.906 -38.375 1 39.38 282 ALA B C 1
ATOM 6753 O O . ALA B 1 282 ? 24.812 -19.516 -39.438 1 39.38 282 ALA B O 1
ATOM 6754 N N . LYS B 1 283 ? 24.094 -17.844 -38.688 1 37.88 283 LYS B N 1
ATOM 6755 C CA . LYS B 1 283 ? 23.75 -17.594 -40.094 1 37.88 283 LYS B CA 1
ATOM 6756 C C . LYS B 1 283 ? 24.984 -17.188 -40.875 1 37.88 283 LYS B C 1
ATOM 6758 O O . LYS B 1 283 ? 25 -17.266 -42.094 1 37.88 283 LYS B O 1
ATOM 6763 N N . GLY B 1 284 ? 25.891 -16.266 -40.562 1 34.56 284 GLY B N 1
ATOM 6764 C CA . GLY B 1 284 ? 26.703 -15.781 -41.656 1 34.56 284 GLY B CA 1
ATOM 6765 C C . GLY B 1 284 ? 27.766 -16.766 -42.094 1 34.56 284 GLY B C 1
ATOM 6766 O O . GLY B 1 284 ? 28.359 -16.609 -43.156 1 34.56 284 GLY B O 1
ATOM 6767 N N . SER B 1 285 ? 28.594 -17.453 -41.281 1 31.84 285 SER B N 1
ATOM 6768 C CA . SER B 1 285 ? 29.844 -17.938 -41.844 1 31.84 285 SER B CA 1
ATOM 6769 C C . SER B 1 285 ? 29.641 -19.266 -42.562 1 31.84 285 SER B C 1
ATOM 6771 O O . SER B 1 285 ? 29.641 -20.328 -41.938 1 31.84 285 SER B O 1
ATOM 6773 N N . ASN B 1 286 ? 28.766 -19.516 -43.531 1 29.95 286 ASN B N 1
ATOM 6774 C CA . ASN B 1 286 ? 28.984 -20.547 -44.562 1 29.95 286 ASN B CA 1
ATOM 6775 C C . ASN B 1 286 ? 30.375 -20.438 -45.156 1 29.95 286 ASN B C 1
ATOM 6777 O O . ASN B 1 286 ? 30.516 -20.141 -46.344 1 29.95 286 ASN B O 1
ATOM 6781 N N . VAL B 1 287 ? 31.406 -19.688 -44.844 1 26.69 287 VAL B N 1
ATOM 6782 C CA . VAL B 1 287 ? 32.656 -19.984 -45.562 1 26.69 287 VAL B CA 1
ATOM 6783 C C . VAL B 1 287 ? 33.031 -21.438 -45.312 1 26.69 287 VAL B C 1
ATOM 6785 O O . VAL B 1 287 ? 32.906 -21.938 -44.188 1 26.69 287 VAL B O 1
ATOM 6788 N N . GLU B 1 288 ? 33.344 -22.266 -46.406 1 27.75 288 GLU B N 1
ATOM 6789 C CA . GLU B 1 288 ? 33.969 -23.562 -46.719 1 27.75 288 GLU B CA 1
ATOM 6790 C C . GLU B 1 288 ? 35.25 -23.75 -45.938 1 27.75 288 GLU B C 1
ATOM 6792 O O . GLU B 1 288 ? 36.312 -23.234 -46.344 1 27.75 288 GLU B O 1
ATOM 6797 N N . ASP B 1 289 ? 35.5 -23.422 -44.781 1 25.03 289 ASP B N 1
ATOM 6798 C CA . ASP B 1 289 ? 36.812 -23.797 -44.281 1 25.03 289 ASP B CA 1
ATOM 6799 C C . ASP B 1 289 ? 37.062 -25.281 -44.469 1 25.03 289 ASP B C 1
ATOM 6801 O O . ASP B 1 289 ? 36.344 -26.125 -43.938 1 25.03 289 ASP B O 1
ATOM 6805 N N . ARG B 1 290 ? 37.656 -25.656 -45.719 1 23.53 290 ARG B N 1
ATOM 6806 C CA . ARG B 1 290 ? 38.469 -26.797 -46.094 1 23.53 290 ARG B CA 1
ATOM 6807 C C . ARG B 1 290 ? 39.438 -27.172 -44.969 1 23.53 290 ARG B C 1
ATOM 6809 O O . ARG B 1 290 ? 40.375 -26.438 -44.688 1 23.53 290 ARG B O 1
ATOM 6816 N N . THR B 1 291 ? 39 -27.609 -43.875 1 24.05 291 THR B N 1
ATOM 6817 C CA . THR B 1 291 ? 39.812 -28.297 -42.875 1 24.05 291 THR B CA 1
ATOM 6818 C C . THR B 1 291 ? 40.656 -29.375 -43.531 1 24.05 291 THR B C 1
ATOM 6820 O O . THR B 1 291 ? 40.125 -30.328 -44.094 1 24.05 291 THR B O 1
ATOM 6823 N N . ASP B 1 292 ? 41.781 -28.906 -44.25 1 22.31 292 ASP B N 1
ATOM 6824 C CA . ASP B 1 292 ? 42.906 -29.812 -44.5 1 22.31 292 ASP B CA 1
ATOM 6825 C C . ASP B 1 292 ? 43.156 -30.75 -43.344 1 22.31 292 ASP B C 1
ATOM 6827 O O . ASP B 1 292 ? 42.906 -30.375 -42.188 1 22.31 292 ASP B O 1
ATOM 6831 N N . SER B 1 293 ? 43.344 -32.031 -43.688 1 21.92 293 SER B N 1
ATOM 6832 C CA . SER B 1 293 ? 43.625 -33.312 -43.031 1 21.92 293 SER B CA 1
ATOM 6833 C C . SER B 1 293 ? 44.844 -33.188 -42.125 1 21.92 293 SER B C 1
ATOM 6835 O O . SER B 1 293 ? 45.969 -33.062 -42.594 1 21.92 293 SER B O 1
ATOM 6837 N N . PHE B 1 294 ? 44.844 -32.188 -41.188 1 21.64 294 PHE B N 1
ATOM 6838 C CA . PHE B 1 294 ? 46.031 -32.25 -40.344 1 21.64 294 PHE B CA 1
ATOM 6839 C C . PHE B 1 294 ? 46.25 -33.688 -39.844 1 21.64 294 PHE B C 1
ATOM 6841 O O . PHE B 1 294 ? 45.344 -34.312 -39.281 1 21.64 294 PHE B O 1
ATOM 6848 N N . GLN B 1 295 ? 47.031 -34.406 -40.625 1 19.41 295 GLN B N 1
ATOM 6849 C CA . GLN B 1 295 ? 47.75 -35.656 -40.344 1 19.41 295 GLN B CA 1
ATOM 6850 C C . GLN B 1 295 ? 48.281 -35.688 -38.938 1 19.41 295 GLN B C 1
ATOM 6852 O O . GLN B 1 295 ? 48.906 -34.719 -38.469 1 19.41 295 GLN B O 1
ATOM 6857 N N . GLU B 1 296 ? 47.594 -36.562 -38.125 1 20.73 296 GLU B N 1
ATOM 6858 C CA . GLU B 1 296 ? 47.781 -37.031 -36.75 1 20.73 296 GLU B CA 1
ATOM 6859 C C . GLU B 1 296 ? 49.219 -37.438 -36.5 1 20.73 296 GLU B C 1
ATOM 6861 O O . GLU B 1 296 ? 49.594 -38.625 -36.625 1 20.73 296 GLU B O 1
ATOM 6866 N N . ASN B 1 297 ? 50.219 -36.688 -37.125 1 19.8 297 ASN B N 1
ATOM 6867 C CA . ASN B 1 297 ? 51.469 -37.344 -36.781 1 19.8 297 ASN B CA 1
ATOM 6868 C C . ASN B 1 297 ? 51.625 -37.469 -35.25 1 19.8 297 ASN B C 1
ATOM 6870 O O . ASN B 1 297 ? 51.281 -36.531 -34.5 1 19.8 297 ASN B O 1
ATOM 6874 N N . SER B 1 298 ? 51.719 -38.75 -34.75 1 19.38 298 SER B N 1
ATOM 6875 C CA . SER B 1 298 ? 51.781 -39.469 -33.469 1 19.38 298 SER B CA 1
ATOM 6876 C C . SER B 1 298 ? 52.938 -38.969 -32.625 1 19.38 298 SER B C 1
ATOM 6878 O O . SER B 1 298 ? 53.281 -39.594 -31.609 1 19.38 298 SER B O 1
ATOM 6880 N N . ALA B 1 299 ? 53.812 -38.031 -33.156 1 21.38 299 ALA B N 1
ATOM 6881 C CA . ALA B 1 299 ? 55.062 -38.094 -32.438 1 21.38 299 ALA B CA 1
ATOM 6882 C C . ALA B 1 299 ? 54.844 -37.969 -30.922 1 21.38 299 ALA B C 1
ATOM 6884 O O . ALA B 1 299 ? 53.969 -37.219 -30.484 1 21.38 299 ALA B O 1
ATOM 6885 N N . ASN B 1 300 ? 55.375 -38.938 -30.109 1 20.48 300 ASN B N 1
ATOM 6886 C CA . ASN B 1 300 ? 55.469 -39.438 -28.734 1 20.48 300 ASN B CA 1
ATOM 6887 C C . ASN B 1 300 ? 55.938 -38.344 -27.781 1 20.48 300 ASN B C 1
ATOM 6889 O O . ASN B 1 300 ? 56.344 -38.625 -26.656 1 20.48 300 ASN B O 1
ATOM 6893 N N . ALA B 1 301 ? 56.344 -37.188 -28.25 1 20 301 ALA B N 1
ATOM 6894 C CA . ALA B 1 301 ? 57.312 -36.469 -27.438 1 20 301 ALA B CA 1
ATOM 6895 C C . ALA B 1 301 ? 56.781 -36.188 -26.047 1 20 301 ALA B C 1
ATOM 6897 O O . ALA B 1 301 ? 55.656 -35.625 -25.906 1 20 301 ALA B O 1
ATOM 6898 N N . SER B 1 302 ? 57.25 -36.906 -24.953 1 22.28 302 SER B N 1
ATOM 6899 C CA . SER B 1 302 ? 57.156 -37.031 -23.5 1 22.28 302 SER B CA 1
ATOM 6900 C C . SER B 1 302 ? 57.312 -35.688 -22.844 1 22.28 302 SER B C 1
ATOM 6902 O O . SER B 1 302 ? 57.312 -35.594 -21.609 1 22.28 302 SER B O 1
ATOM 6904 N N . SER B 1 303 ? 57.875 -34.719 -23.531 1 21.97 303 SER B N 1
ATOM 6905 C CA . SER B 1 303 ? 58.5 -33.781 -22.609 1 21.97 303 SER B CA 1
ATOM 6906 C C . SER B 1 303 ? 57.469 -33.219 -21.625 1 21.97 303 SER B C 1
ATOM 6908 O O . SER B 1 303 ? 56.312 -33.031 -21.969 1 21.97 303 SER B O 1
ATOM 6910 N N . ARG B 1 304 ? 57.812 -33.281 -20.297 1 23.59 304 ARG B N 1
ATOM 6911 C CA . ARG B 1 304 ? 57.281 -32.906 -18.984 1 23.59 304 ARG B CA 1
ATOM 6912 C C . ARG B 1 304 ? 56.844 -31.453 -18.969 1 23.59 304 ARG B C 1
ATOM 6914 O O . ARG B 1 304 ? 57.656 -30.547 -18.828 1 23.59 304 ARG B O 1
ATOM 6921 N N . MET B 1 305 ? 56.062 -31 -19.938 1 19.58 305 MET B N 1
ATOM 6922 C CA . MET B 1 305 ? 55.844 -29.562 -20 1 19.58 305 MET B CA 1
ATOM 6923 C C . MET B 1 305 ? 55.344 -29.031 -18.672 1 19.58 305 MET B C 1
ATOM 6925 O O . MET B 1 305 ? 54.344 -29.547 -18.125 1 19.58 305 MET B O 1
ATOM 6929 N N . LYS B 1 306 ? 56.219 -28.344 -17.891 1 26.62 306 LYS B N 1
ATOM 6930 C CA . LYS B 1 306 ? 56.031 -27.516 -16.703 1 26.62 306 LYS B CA 1
ATOM 6931 C C . LYS B 1 306 ? 54.719 -26.703 -16.812 1 26.62 306 LYS B C 1
ATOM 6933 O O . LYS B 1 306 ? 54.562 -25.922 -17.734 1 26.62 306 LYS B O 1
ATOM 6938 N N . SER B 1 307 ? 53.594 -27.281 -16.469 1 21.55 307 SER B N 1
ATOM 6939 C CA . SER B 1 307 ? 52.219 -26.812 -16.516 1 21.55 307 SER B CA 1
ATOM 6940 C C . SER B 1 307 ? 52.094 -25.406 -15.906 1 21.55 307 SER B C 1
ATOM 6942 O O . SER B 1 307 ? 52.281 -25.234 -14.703 1 21.55 307 SER B O 1
ATOM 6944 N N . LYS B 1 308 ? 52.781 -24.422 -16.406 1 26.11 308 LYS B N 1
ATOM 6945 C CA . LYS B 1 308 ? 52.656 -23.062 -15.891 1 26.11 308 LYS B CA 1
ATOM 6946 C C . LYS B 1 308 ? 51.188 -22.688 -15.648 1 26.11 308 LYS B C 1
ATOM 6948 O O . LYS B 1 308 ? 50.344 -22.938 -16.5 1 26.11 308 LYS B O 1
ATOM 6953 N N . PRO B 1 309 ? 50.906 -22.375 -14.406 1 24.38 309 PRO B N 1
ATOM 6954 C CA . PRO B 1 309 ? 49.562 -22.094 -13.898 1 24.38 309 PRO B CA 1
ATOM 6955 C C . PRO B 1 309 ? 48.844 -21.062 -14.742 1 24.38 309 PRO B C 1
ATOM 6957 O O . PRO B 1 309 ? 49.406 -20.031 -15.117 1 24.38 309 PRO B O 1
ATOM 6960 N N . CYS B 1 310 ? 48.125 -21.5 -15.734 1 22.11 310 CYS B N 1
ATOM 6961 C CA . CYS B 1 310 ? 47.375 -20.656 -16.656 1 22.11 310 CYS B CA 1
ATOM 6962 C C . CYS B 1 310 ? 46.719 -19.484 -15.922 1 22.11 310 CYS B C 1
ATOM 6964 O O . CYS B 1 310 ? 45.938 -19.672 -15 1 22.11 310 CYS B O 1
ATOM 6966 N N . SER B 1 311 ? 47.5 -18.391 -15.68 1 24.64 311 SER B N 1
ATOM 6967 C CA . SER B 1 311 ? 47.031 -17.047 -15.367 1 24.64 311 SER B CA 1
ATOM 6968 C C . SER B 1 311 ? 45.812 -16.688 -16.203 1 24.64 311 SER B C 1
ATOM 6970 O O . SER B 1 311 ? 45.938 -16.375 -17.391 1 24.64 311 SER B O 1
ATOM 6972 N N . SER B 1 312 ? 44.875 -17.547 -16.312 1 22.05 312 SER B N 1
ATOM 6973 C CA . SER B 1 312 ? 43.688 -17.297 -17.094 1 22.05 312 SER B CA 1
ATOM 6974 C C . SER B 1 312 ? 43.156 -15.883 -16.844 1 22.05 312 SER B C 1
ATOM 6976 O O . SER B 1 312 ? 42.719 -15.57 -15.734 1 22.05 312 SER B O 1
ATOM 6978 N N . ARG B 1 313 ? 43.781 -14.891 -17.422 1 24.41 313 ARG B N 1
ATOM 6979 C CA . ARG B 1 313 ? 43.312 -13.531 -17.641 1 24.41 313 ARG B CA 1
ATOM 6980 C C . ARG B 1 313 ? 41.812 -13.516 -17.953 1 24.41 313 ARG B C 1
ATOM 6982 O O . ARG B 1 313 ? 41.406 -13.977 -19.016 1 24.41 313 ARG B O 1
ATOM 6989 N N . TRP B 1 314 ? 41.062 -13.68 -16.922 1 20.45 314 TRP B N 1
ATOM 6990 C CA . TRP B 1 314 ? 39.625 -13.438 -16.875 1 20.45 314 TRP B CA 1
ATOM 6991 C C . TRP B 1 314 ? 39.25 -12.234 -17.734 1 20.45 314 TRP B C 1
ATOM 6993 O O . TRP B 1 314 ? 39.781 -11.141 -17.547 1 20.45 314 TRP B O 1
ATOM 7003 N N . ARG B 1 315 ? 39.156 -12.383 -18.984 1 22.66 315 ARG B N 1
ATOM 7004 C CA . ARG B 1 315 ? 38.688 -11.328 -19.875 1 22.66 315 ARG B CA 1
ATOM 7005 C C . ARG B 1 315 ? 37.594 -10.508 -19.203 1 22.66 315 ARG B C 1
ATOM 7007 O O . ARG B 1 315 ? 36.594 -11.07 -18.719 1 22.66 315 ARG B O 1
ATOM 7014 N N . LYS B 1 316 ? 38.031 -9.367 -18.688 1 23.25 316 LYS B N 1
ATOM 7015 C CA . LYS B 1 316 ? 37.312 -8.203 -18.188 1 23.25 316 LYS B CA 1
ATOM 7016 C C . LYS B 1 316 ? 36.062 -7.918 -19.016 1 23.25 316 LYS B C 1
ATOM 7018 O O . LYS B 1 316 ? 36.156 -7.695 -20.219 1 23.25 316 LYS B O 1
ATOM 7023 N N . VAL B 1 317 ? 35.094 -8.539 -18.703 1 23.62 317 VAL B N 1
ATOM 7024 C CA . VAL B 1 317 ? 33.75 -8.188 -19.156 1 23.62 317 VAL B CA 1
ATOM 7025 C C . VAL B 1 317 ? 33.625 -6.672 -19.297 1 23.62 317 VAL B C 1
ATOM 7027 O O . VAL B 1 317 ? 34.062 -5.93 -18.406 1 23.62 317 VAL B O 1
ATOM 7030 N N . PHE B 1 318 ? 33.5 -6.168 -20.469 1 24.42 318 PHE B N 1
ATOM 7031 C CA . PHE B 1 318 ? 33.344 -4.832 -21.031 1 24.42 318 PHE B CA 1
ATOM 7032 C C . PHE B 1 318 ? 32.438 -3.98 -20.172 1 24.42 318 PHE B C 1
ATOM 7034 O O . PHE B 1 318 ? 31.219 -4.105 -20.234 1 24.42 318 PHE B O 1
ATOM 7041 N N . LEU B 1 319 ? 32.656 -3.869 -18.906 1 25.27 319 LEU B N 1
ATOM 7042 C CA . LEU B 1 319 ? 32.094 -2.711 -18.219 1 25.27 319 LEU B CA 1
ATOM 7043 C C . LEU B 1 319 ? 32.531 -1.414 -18.891 1 25.27 319 LEU B C 1
ATOM 7045 O O . LEU B 1 319 ? 33.688 -1.033 -18.828 1 25.27 319 LEU B O 1
ATOM 7049 N N . ARG B 1 320 ? 32.062 -1.066 -20.094 1 25.44 320 ARG B N 1
ATOM 7050 C CA . ARG B 1 320 ? 32.344 0.293 -20.531 1 25.44 320 ARG B CA 1
ATOM 7051 C C . ARG B 1 320 ? 32.281 1.272 -19.359 1 25.44 320 ARG B C 1
ATOM 7053 O O . ARG B 1 320 ? 31.406 1.15 -18.5 1 25.44 320 ARG B O 1
ATOM 7060 N N . LYS B 1 321 ? 33.344 1.963 -19.156 1 26.38 321 LYS B N 1
ATOM 7061 C CA . LYS B 1 321 ? 33.406 3.207 -18.391 1 26.38 321 LYS B CA 1
ATOM 7062 C C . LYS B 1 321 ? 32.25 4.129 -18.75 1 26.38 321 LYS B C 1
ATOM 7064 O O . LYS B 1 321 ? 32.25 4.746 -19.812 1 26.38 321 LYS B O 1
ATOM 7069 N N . MET B 1 322 ? 30.953 3.801 -18.5 1 26.55 322 MET B N 1
ATOM 7070 C CA . MET B 1 322 ? 29.906 4.824 -18.578 1 26.55 322 MET B CA 1
ATOM 7071 C C . MET B 1 322 ? 30.359 6.109 -17.891 1 26.55 322 MET B C 1
ATOM 7073 O O . MET B 1 322 ? 30.609 6.117 -16.688 1 26.55 322 MET B O 1
ATOM 7077 N N . SER B 1 323 ? 31.172 6.941 -18.578 1 26.42 323 SER B N 1
ATOM 7078 C CA . SER B 1 323 ? 31.578 8.289 -18.172 1 26.42 323 SER B CA 1
ATOM 7079 C C . SER B 1 323 ? 30.438 9.016 -17.453 1 26.42 323 SER B C 1
ATOM 7081 O O . SER B 1 323 ? 29.516 8.375 -16.953 1 26.42 323 SER B O 1
ATOM 7083 N N . SER B 1 324 ? 30.188 10.438 -17.891 1 24.8 324 SER B N 1
ATOM 7084 C CA . SER B 1 324 ? 29.469 11.523 -17.234 1 24.8 324 SER B CA 1
ATOM 7085 C C . SER B 1 324 ? 28 11.164 -17 1 24.8 324 SER B C 1
ATOM 7087 O O . SER B 1 324 ? 27.469 10.289 -17.672 1 24.8 324 SER B O 1
ATOM 7089 N N . LYS B 1 325 ? 27.25 11.992 -15.898 1 27.98 325 LYS B N 1
ATOM 7090 C CA . LYS B 1 325 ? 25.906 11.922 -15.336 1 27.98 325 LYS B CA 1
ATOM 7091 C C . LYS B 1 325 ? 24.859 11.734 -16.438 1 27.98 325 LYS B C 1
ATOM 7093 O O . LYS B 1 325 ? 23.766 11.234 -16.172 1 27.98 325 LYS B O 1
ATOM 7098 N N . GLU B 1 326 ? 25.016 12.43 -17.5 1 27.25 326 GLU B N 1
ATOM 7099 C CA . GLU B 1 326 ? 24.031 12.703 -18.547 1 27.25 326 GLU B CA 1
ATOM 7100 C C . GLU B 1 326 ? 23.734 11.445 -19.359 1 27.25 326 GLU B C 1
ATOM 7102 O O . GLU B 1 326 ? 22.609 11.266 -19.844 1 27.25 326 GLU B O 1
ATOM 7107 N N . GLU B 1 327 ? 24.781 10.594 -19.703 1 27.98 327 GLU B N 1
ATOM 7108 C CA . GLU B 1 327 ? 24.562 9.703 -20.844 1 27.98 327 GLU B CA 1
ATOM 7109 C C . GLU B 1 327 ? 23.766 8.469 -20.422 1 27.98 327 GLU B C 1
ATOM 7111 O O . GLU B 1 327 ? 23.359 7.668 -21.281 1 27.98 327 GLU B O 1
ATOM 7116 N N . ARG B 1 328 ? 23.766 8.125 -19.141 1 28.27 328 ARG B N 1
ATOM 7117 C CA . ARG B 1 328 ? 23.234 6.812 -18.812 1 28.27 328 ARG B CA 1
ATOM 7118 C C . ARG B 1 328 ? 21.734 6.762 -19.031 1 28.27 328 ARG B C 1
ATOM 7120 O O . ARG B 1 328 ? 21.156 5.684 -19.156 1 28.27 328 ARG B O 1
ATOM 7127 N N . PHE B 1 329 ? 21.016 7.805 -18.609 1 27.94 329 PHE B N 1
ATOM 7128 C CA . PHE B 1 329 ? 19.562 7.824 -18.656 1 27.94 329 PHE B CA 1
ATOM 7129 C C . PHE B 1 329 ? 19.062 8.016 -20.078 1 27.94 329 PHE B C 1
ATOM 7131 O O . PHE B 1 329 ? 17.891 8.305 -20.297 1 27.94 329 PHE B O 1
ATOM 7138 N N . SER B 1 330 ? 19.906 8.422 -21.031 1 26 330 SER B N 1
ATOM 7139 C CA . SER B 1 330 ? 19.266 8.656 -22.328 1 26 330 SER B CA 1
ATOM 7140 C C . SER B 1 330 ? 18.344 7.508 -22.703 1 26 330 SER B C 1
ATOM 7142 O O . SER B 1 330 ? 18.391 6.438 -22.094 1 26 330 SER B O 1
ATOM 7144 N N . SER B 1 331 ? 18.047 7.227 -24.188 1 26.5 331 SER B N 1
ATOM 7145 C CA . SER B 1 331 ? 16.938 6.68 -24.953 1 26.5 331 SER B CA 1
ATOM 7146 C C . SER B 1 331 ? 16.812 5.176 -24.734 1 26.5 331 SER B C 1
ATOM 7148 O O . SER B 1 331 ? 17.469 4.391 -25.422 1 26.5 331 SER B O 1
ATOM 7150 N N . PHE B 1 332 ? 16.922 4.742 -23.672 1 27.28 332 PHE B N 1
ATOM 7151 C CA . PHE B 1 332 ? 16.453 3.359 -23.641 1 27.28 332 PHE B CA 1
ATOM 7152 C C . PHE B 1 332 ? 15.102 3.23 -24.328 1 27.28 332 PHE B C 1
ATOM 7154 O O . PHE B 1 332 ? 14.555 2.131 -24.438 1 27.28 332 PHE B O 1
ATOM 7161 N N . THR B 1 333 ? 14.273 4.223 -24.359 1 26.64 333 THR B N 1
ATOM 7162 C CA . THR B 1 333 ? 13.031 4.195 -25.125 1 26.64 333 THR B CA 1
ATOM 7163 C C . THR B 1 333 ? 13.289 3.812 -26.578 1 26.64 333 THR B C 1
ATOM 7165 O O . THR B 1 333 ? 12.414 3.971 -27.422 1 26.64 333 THR B O 1
ATOM 7168 N N . ASP B 1 334 ? 14.391 3.951 -27.094 1 27.19 334 ASP B N 1
ATOM 7169 C CA . ASP B 1 334 ? 14.336 3.488 -28.469 1 27.19 334 ASP B CA 1
ATOM 7170 C C . ASP B 1 334 ? 13.773 2.072 -28.562 1 27.19 334 ASP B C 1
ATOM 7172 O O . ASP B 1 334 ? 13.938 1.277 -27.625 1 27.19 334 ASP B O 1
ATOM 7176 N N . THR B 1 335 ? 12.93 1.63 -29.516 1 27.3 335 THR B N 1
ATOM 7177 C CA . THR B 1 335 ? 12.008 0.549 -29.828 1 27.3 335 THR B CA 1
ATOM 7178 C C . THR B 1 335 ? 12.617 -0.805 -29.469 1 27.3 335 THR B C 1
ATOM 7180 O O . THR B 1 335 ? 13.68 -1.161 -29.969 1 27.3 335 THR B O 1
ATOM 7183 N N . TRP B 1 336 ? 12.414 -1.322 -28.344 1 29.08 336 TRP B N 1
ATOM 7184 C CA . TRP B 1 336 ? 12.75 -2.742 -28.297 1 29.08 336 TRP B CA 1
ATOM 7185 C C . TRP B 1 336 ? 12.508 -3.41 -29.641 1 29.08 336 TRP B C 1
ATOM 7187 O O . TRP B 1 336 ? 13.266 -4.289 -30.062 1 29.08 336 TRP B O 1
ATOM 7197 N N . SER B 1 337 ? 11.336 -3.297 -30.266 1 30.05 337 SER B N 1
ATOM 7198 C CA . SER B 1 337 ? 11.008 -3.793 -31.594 1 30.05 337 SER B CA 1
ATOM 7199 C C . SER B 1 337 ? 11.898 -3.162 -32.656 1 30.05 337 SER B C 1
ATOM 7201 O O . SER B 1 337 ? 12.25 -3.809 -33.656 1 30.05 337 SER B O 1
ATOM 7203 N N . SER B 1 338 ? 11.812 -1.782 -32.906 1 30.55 338 SER B N 1
ATOM 7204 C CA . SER B 1 338 ? 12.57 -1.354 -34.094 1 30.55 338 SER B CA 1
ATOM 7205 C C . SER B 1 338 ? 14.07 -1.423 -33.812 1 30.55 338 SER B C 1
ATOM 7207 O O . SER B 1 338 ? 14.852 -1.657 -34.75 1 30.55 338 SER B O 1
ATOM 7209 N N . HIS B 1 339 ? 14.852 -0.478 -33.094 1 26.67 339 HIS B N 1
ATOM 7210 C CA . HIS B 1 339 ? 16.281 -0.733 -33.125 1 26.67 339 HIS B CA 1
ATOM 7211 C C . HIS B 1 339 ? 16.719 -1.676 -32 1 26.67 339 HIS B C 1
ATOM 7213 O O . HIS B 1 339 ? 17.125 -1.226 -30.938 1 26.67 339 HIS B O 1
ATOM 7219 N N . PRO B 1 340 ? 15.953 -2.711 -31.672 1 32 340 PRO B N 1
ATOM 7220 C CA . PRO B 1 340 ? 16.547 -3.789 -30.891 1 32 340 PRO B CA 1
ATOM 7221 C C . PRO B 1 340 ? 18.078 -3.842 -31.016 1 32 340 PRO B C 1
ATOM 7223 O O . PRO B 1 340 ? 18.766 -4.352 -30.141 1 32 340 PRO B O 1
ATOM 7226 N N . ASP B 1 341 ? 18.609 -3.654 -32.188 1 30.75 341 ASP B N 1
ATOM 7227 C CA . ASP B 1 341 ? 19.922 -3.814 -32.812 1 30.75 341 ASP B CA 1
ATOM 7228 C C . ASP B 1 341 ? 20.891 -2.73 -32.344 1 30.75 341 ASP B C 1
ATOM 7230 O O . ASP B 1 341 ? 22.109 -2.859 -32.5 1 30.75 341 ASP B O 1
ATOM 7234 N N . ARG B 1 342 ? 20.469 -1.587 -32.031 1 28.97 342 ARG B N 1
ATOM 7235 C CA . ARG B 1 342 ? 21.453 -0.539 -31.812 1 28.97 342 ARG B CA 1
ATOM 7236 C C . ARG B 1 342 ? 22.062 -0.615 -30.422 1 28.97 342 ARG B C 1
ATOM 7238 O O . ARG B 1 342 ? 23.266 -0.409 -30.234 1 28.97 342 ARG B O 1
ATOM 7245 N N . ARG B 1 343 ? 21.234 -0.622 -29.328 1 32.66 343 ARG B N 1
ATOM 7246 C CA . ARG B 1 343 ? 22 -0.744 -28.094 1 32.66 343 ARG B CA 1
ATOM 7247 C C . ARG B 1 343 ? 22.484 -2.176 -27.891 1 32.66 343 ARG B C 1
ATOM 7249 O O . ARG B 1 343 ? 23.484 -2.408 -27.203 1 32.66 343 ARG B O 1
ATOM 7256 N N . PHE B 1 344 ? 21.594 -3.119 -28.266 1 32.53 344 PHE B N 1
ATOM 7257 C CA . PHE B 1 344 ? 22.172 -4.445 -28.469 1 32.53 344 PHE B CA 1
ATOM 7258 C C . PHE B 1 344 ? 23.219 -4.422 -29.562 1 32.53 344 PHE B C 1
ATOM 7260 O O . PHE B 1 344 ? 24.078 -5.305 -29.625 1 32.53 344 PHE B O 1
ATOM 7267 N N . SER B 1 345 ? 22.984 -3.572 -30.484 1 33.22 345 SER B N 1
ATOM 7268 C CA . SER B 1 345 ? 23.984 -3.434 -31.547 1 33.22 345 SER B CA 1
ATOM 7269 C C . SER B 1 345 ? 25.328 -2.984 -30.969 1 33.22 345 SER B C 1
ATOM 7271 O O . SER B 1 345 ? 26.391 -3.363 -31.484 1 33.22 345 SER B O 1
ATOM 7273 N N . LYS B 1 346 ? 25.125 -2.061 -30 1 34.34 346 LYS B N 1
ATOM 7274 C CA . LYS B 1 346 ? 26.469 -1.714 -29.547 1 34.34 346 LYS B CA 1
ATOM 7275 C C . LYS B 1 346 ? 27.094 -2.855 -28.75 1 34.34 346 LYS B C 1
ATOM 7277 O O . LYS B 1 346 ? 28.281 -2.797 -28.391 1 34.34 346 LYS B O 1
ATOM 7282 N N . ILE B 1 347 ? 26.141 -3.568 -28.156 1 32.72 347 ILE B N 1
ATOM 7283 C CA . ILE B 1 347 ? 26.844 -4.695 -27.547 1 32.72 347 ILE B CA 1
ATOM 7284 C C . ILE B 1 347 ? 27.203 -5.711 -28.625 1 32.72 347 ILE B C 1
ATOM 7286 O O . ILE B 1 347 ? 26.469 -6.672 -28.859 1 32.72 347 ILE B O 1
ATOM 7290 N N . LYS B 1 348 ? 27.312 -5.273 -29.812 1 36.06 348 LYS B N 1
ATOM 7291 C CA . LYS B 1 348 ? 28.047 -6.191 -30.688 1 36.06 348 LYS B CA 1
ATOM 7292 C C . LYS B 1 348 ? 29.281 -6.762 -29.984 1 36.06 348 LYS B C 1
ATOM 7294 O O . LYS B 1 348 ? 30.391 -6.301 -30.219 1 36.06 348 LYS B O 1
ATOM 7299 N N . GLN B 1 349 ? 29.172 -6.828 -28.719 1 36.12 349 GLN B N 1
ATOM 7300 C CA . GLN B 1 349 ? 30.344 -7.574 -28.281 1 36.12 349 GLN B CA 1
ATOM 7301 C C . GLN B 1 349 ? 30.469 -8.898 -29.031 1 36.12 349 GLN B C 1
ATOM 7303 O O . GLN B 1 349 ? 29.469 -9.508 -29.391 1 36.12 349 GLN B O 1
ATOM 7308 N N . LYS B 1 350 ? 31.359 -9.141 -29.719 1 42.62 350 LYS B N 1
ATOM 7309 C CA . LYS B 1 350 ? 31.766 -10.453 -30.219 1 42.62 350 LYS B CA 1
ATOM 7310 C C . LYS B 1 350 ? 31.266 -11.57 -29.297 1 42.62 350 LYS B C 1
ATOM 7312 O O . LYS B 1 350 ? 31.828 -11.789 -28.219 1 42.62 350 LYS B O 1
ATOM 7317 N N . MET B 1 351 ? 29.938 -11.695 -29.375 1 58.72 351 MET B N 1
ATOM 7318 C CA . MET B 1 351 ? 29.406 -12.773 -28.547 1 58.72 351 MET B CA 1
ATOM 7319 C C . MET B 1 351 ? 30.109 -14.094 -28.844 1 58.72 351 MET B C 1
ATOM 7321 O O . MET B 1 351 ? 30.266 -14.461 -30.016 1 58.72 351 MET B O 1
ATOM 7325 N N . ASN B 1 352 ? 30.812 -14.695 -27.906 1 64.88 352 ASN B N 1
ATOM 7326 C CA . ASN B 1 352 ? 31.438 -16.016 -28.016 1 64.88 352 ASN B CA 1
ATOM 7327 C C . ASN B 1 352 ? 30.406 -17.078 -28.391 1 64.88 352 ASN B C 1
ATOM 7329 O O . ASN B 1 352 ? 29.312 -17.125 -27.828 1 64.88 352 ASN B O 1
ATOM 7333 N N . PRO B 1 353 ? 30.734 -17.703 -29.484 1 69.06 353 PRO B N 1
ATOM 7334 C CA . PRO B 1 353 ? 29.781 -18.734 -29.906 1 69.06 353 PRO B CA 1
ATOM 7335 C C . PRO B 1 353 ? 29.453 -19.719 -28.797 1 69.06 353 PRO B C 1
ATOM 7337 O O . PRO B 1 353 ? 28.297 -20.156 -28.672 1 69.06 353 PRO B O 1
ATOM 7340 N N . ILE B 1 354 ? 30.562 -20 -28.047 1 80.19 354 ILE B N 1
ATOM 7341 C CA . ILE B 1 354 ? 30.391 -20.938 -26.938 1 80.19 354 ILE B CA 1
ATOM 7342 C C . ILE B 1 354 ? 30.953 -20.344 -25.656 1 80.19 354 ILE B C 1
ATOM 7344 O O . ILE B 1 354 ? 32.031 -19.75 -25.672 1 80.19 354 ILE B O 1
ATOM 7348 N N . ILE B 1 355 ? 30.109 -20.422 -24.625 1 86.75 355 ILE B N 1
ATOM 7349 C CA . ILE B 1 355 ? 30.547 -20 -23.297 1 86.75 355 ILE B CA 1
ATOM 7350 C C . ILE B 1 355 ? 30.453 -21.188 -22.328 1 86.75 355 ILE B C 1
ATOM 7352 O O . ILE B 1 355 ? 29.5 -21.953 -22.359 1 86.75 355 ILE B O 1
ATOM 7356 N N . ILE B 1 356 ? 31.594 -21.438 -21.609 1 89.12 356 ILE B N 1
ATOM 7357 C CA . ILE B 1 356 ? 31.594 -22.453 -20.547 1 89.12 356 ILE B CA 1
ATOM 7358 C C . ILE B 1 356 ? 31.766 -21.766 -19.188 1 89.12 356 ILE B C 1
ATOM 7360 O O . ILE B 1 356 ? 32.625 -20.922 -19.016 1 89.12 356 ILE B O 1
ATOM 7364 N N . ASP B 1 357 ? 30.844 -22.031 -18.328 1 91.19 357 ASP B N 1
ATOM 7365 C CA . ASP B 1 357 ? 30.891 -21.422 -17 1 91.19 357 ASP B CA 1
ATOM 7366 C C . ASP B 1 357 ? 30.422 -22.406 -15.938 1 91.19 357 ASP B C 1
ATOM 7368 O O . ASP B 1 357 ? 29.906 -23.484 -16.25 1 91.19 357 ASP B O 1
ATOM 7372 N N . THR B 1 358 ? 30.703 -22.094 -14.625 1 92.62 358 THR B N 1
ATOM 7373 C CA . THR B 1 358 ? 30.391 -23 -13.531 1 92.62 358 THR B CA 1
ATOM 7374 C C . THR B 1 358 ? 29.391 -22.375 -12.562 1 92.62 358 THR B C 1
ATOM 7376 O O . THR B 1 358 ? 29.484 -21.172 -12.273 1 92.62 358 THR B O 1
ATOM 7379 N N . TYR B 1 359 ? 28.438 -23.156 -12.125 1 94.94 359 TYR B N 1
ATOM 7380 C CA . TYR B 1 359 ? 27.406 -22.75 -11.172 1 94.94 359 TYR B CA 1
ATOM 7381 C C . TYR B 1 359 ? 27.188 -23.828 -10.109 1 94.94 359 TYR B C 1
ATOM 7383 O O . TYR B 1 359 ? 27.5 -25 -10.336 1 94.94 359 TYR B O 1
ATOM 7391 N N . GLU B 1 360 ? 26.734 -23.438 -8.938 1 94.5 360 GLU B N 1
ATOM 7392 C CA . GLU B 1 360 ? 26.391 -24.391 -7.898 1 94.5 360 GLU B CA 1
ATOM 7393 C C . GLU B 1 360 ? 24.969 -24.938 -8.109 1 94.5 360 GLU B C 1
ATOM 7395 O O . GLU B 1 360 ? 24.703 -26.094 -7.809 1 94.5 360 GLU B O 1
ATOM 7400 N N . VAL B 1 361 ? 24.094 -24.109 -8.586 1 95.75 361 VAL B N 1
ATOM 7401 C CA . VAL B 1 361 ? 22.703 -24.484 -8.82 1 95.75 361 VAL B CA 1
ATOM 7402 C C . VAL B 1 361 ? 22.266 -24.016 -10.195 1 95.75 361 VAL B C 1
ATOM 7404 O O . VAL B 1 361 ? 22.594 -22.891 -10.609 1 95.75 361 VAL B O 1
ATOM 7407 N N . VAL B 1 362 ? 21.656 -24.875 -10.961 1 96.56 362 VAL B N 1
ATOM 7408 C CA . VAL B 1 362 ? 20.969 -24.562 -12.203 1 96.56 362 VAL B CA 1
ATOM 7409 C C . VAL B 1 362 ? 19.469 -24.797 -12.031 1 96.56 362 VAL B C 1
ATOM 7411 O O . VAL B 1 362 ? 19.047 -25.844 -11.539 1 96.56 362 VAL B O 1
ATOM 7414 N N . MET B 1 363 ? 18.656 -23.797 -12.422 1 97 363 MET B N 1
ATOM 7415 C CA . MET B 1 363 ? 17.234 -23.875 -12.148 1 97 363 MET B CA 1
ATOM 7416 C C . MET B 1 363 ? 16.422 -23.625 -13.422 1 97 363 MET B C 1
ATOM 7418 O O . MET B 1 363 ? 16.609 -22.625 -14.102 1 97 363 MET B O 1
ATOM 7422 N N . PHE B 1 364 ? 15.523 -24.547 -13.711 1 96.5 364 PHE B N 1
ATOM 7423 C CA . PHE B 1 364 ? 14.539 -24.328 -14.766 1 96.5 364 PHE B CA 1
ATOM 7424 C C . PHE B 1 364 ? 13.383 -23.469 -14.258 1 96.5 364 PHE B C 1
ATOM 7426 O O . PHE B 1 364 ? 12.75 -23.797 -13.258 1 96.5 364 PHE B O 1
ATOM 7433 N N . ALA B 1 365 ? 13.102 -22.359 -14.961 1 95 365 ALA B N 1
ATOM 7434 C CA . ALA B 1 365 ? 12 -21.484 -14.586 1 95 365 ALA B CA 1
ATOM 7435 C C . ALA B 1 365 ? 11.383 -20.812 -15.82 1 95 365 ALA B C 1
ATOM 7437 O O . ALA B 1 365 ? 10.812 -19.719 -15.719 1 95 365 ALA B O 1
ATOM 7438 N N . GLN B 1 366 ? 11.438 -21.359 -16.938 1 89.56 366 GLN B N 1
ATOM 7439 C CA . GLN B 1 366 ? 11.023 -20.766 -18.203 1 89.56 366 GLN B CA 1
ATOM 7440 C C . GLN B 1 366 ? 9.508 -20.797 -18.359 1 89.56 366 GLN B C 1
ATOM 7442 O O . GLN B 1 366 ? 8.906 -19.859 -18.875 1 89.56 366 GLN B O 1
ATOM 7447 N N . ASP B 1 367 ? 8.961 -21.953 -18.047 1 88.62 367 ASP B N 1
ATOM 7448 C CA . ASP B 1 367 ? 7.531 -22.156 -18.25 1 88.62 367 ASP B CA 1
ATOM 7449 C C . ASP B 1 367 ? 6.996 -23.25 -17.328 1 88.62 367 ASP B C 1
ATOM 7451 O O . ASP B 1 367 ? 7.762 -23.875 -16.594 1 88.62 367 ASP B O 1
ATOM 7455 N N . ARG B 1 368 ? 5.652 -23.359 -17.375 1 92.56 368 ARG B N 1
ATOM 7456 C CA . ARG B 1 368 ? 5 -24.406 -16.594 1 92.56 368 ARG B CA 1
ATOM 7457 C C . ARG B 1 368 ? 4.082 -25.25 -17.469 1 92.56 368 ARG B C 1
ATOM 7459 O O . ARG B 1 368 ? 3.607 -24.797 -18.516 1 92.56 368 ARG B O 1
ATOM 7466 N N . VAL B 1 369 ? 3.898 -26.5 -17.109 1 93.62 369 VAL B N 1
ATOM 7467 C CA . VAL B 1 369 ? 3.041 -27.438 -17.828 1 93.62 369 VAL B CA 1
ATOM 7468 C C . VAL B 1 369 ? 1.971 -27.984 -16.891 1 93.62 369 VAL B C 1
ATOM 7470 O O . VAL B 1 369 ? 2.211 -28.156 -15.695 1 93.62 369 VAL B O 1
ATOM 7473 N N . PRO B 1 370 ? 0.748 -28.297 -17.406 1 95.25 370 PRO B N 1
ATOM 7474 C CA . PRO B 1 370 ? -0.336 -28.781 -16.562 1 95.25 370 PRO B CA 1
ATOM 7475 C C . PRO B 1 370 ? -0.051 -30.156 -15.977 1 95.25 370 PRO B C 1
ATOM 7477 O O . PRO B 1 370 ? 0.608 -30.984 -16.609 1 95.25 370 PRO B O 1
ATOM 7480 N N . ARG B 1 371 ? -0.584 -30.422 -14.766 1 92.31 371 ARG B N 1
ATOM 7481 C CA . ARG B 1 371 ? -0.458 -31.719 -14.094 1 92.31 371 ARG B CA 1
ATOM 7482 C C . ARG B 1 371 ? -1.626 -32.625 -14.445 1 92.31 371 ARG B C 1
ATOM 7484 O O . ARG B 1 371 ? -2.432 -32.969 -13.578 1 92.31 371 ARG B O 1
ATOM 7491 N N . ILE B 1 372 ? -1.665 -33.062 -15.641 1 93.69 372 ILE B N 1
ATOM 7492 C CA . ILE B 1 372 ? -2.807 -33.875 -16.047 1 93.69 372 ILE B CA 1
ATOM 7493 C C . ILE B 1 372 ? -2.32 -35.125 -16.781 1 93.69 372 ILE B C 1
ATOM 7495 O O . ILE B 1 372 ? -3.119 -35.875 -17.359 1 93.69 372 ILE B O 1
ATOM 7499 N N . GLN B 1 373 ? -1.031 -35.344 -16.656 1 86 373 GLN B N 1
ATOM 7500 C CA . GLN B 1 373 ? -0.476 -36.469 -17.391 1 86 373 GLN B CA 1
ATOM 7501 C C . GLN B 1 373 ? -1.035 -37.781 -16.875 1 86 373 GLN B C 1
ATOM 7503 O O . GLN B 1 373 ? -1.187 -37.969 -15.664 1 86 373 GLN B O 1
ATOM 7508 N N . ASP B 1 374 ? -1.448 -38.688 -17.656 1 84.81 374 ASP B N 1
ATOM 7509 C CA . ASP B 1 374 ? -1.836 -40.062 -17.375 1 84.81 374 ASP B CA 1
ATOM 7510 C C . ASP B 1 374 ? -3.16 -40.125 -16.625 1 84.81 374 ASP B C 1
ATOM 7512 O O . ASP B 1 374 ? -3.412 -41.094 -15.875 1 84.81 374 ASP B O 1
ATOM 7516 N N . MET B 1 375 ? -4.004 -39.094 -16.75 1 93.62 375 MET B N 1
ATOM 7517 C CA . MET B 1 375 ? -5.281 -39.094 -16.047 1 93.62 375 MET B CA 1
ATOM 7518 C C . MET B 1 375 ? -6.375 -39.719 -16.906 1 93.62 375 MET B C 1
ATOM 7520 O O . MET B 1 375 ? -7.492 -39.938 -16.422 1 93.62 375 MET B O 1
ATOM 7524 N N . GLY B 1 376 ? -6.062 -40 -18.125 1 93.06 376 GLY B N 1
ATOM 7525 C CA . GLY B 1 376 ? -7.035 -40.625 -19.016 1 93.06 376 GLY B CA 1
ATOM 7526 C C . GLY B 1 376 ? -8.07 -39.625 -19.547 1 93.06 376 GLY B C 1
ATOM 7527 O O . GLY B 1 376 ? -9.188 -40.031 -19.891 1 93.06 376 GLY B O 1
ATOM 7528 N N . LEU B 1 377 ? -7.719 -38.406 -19.641 1 95.31 377 LEU B N 1
ATOM 7529 C CA . LEU B 1 377 ? -8.664 -37.375 -19.984 1 95.31 377 LEU B CA 1
ATOM 7530 C C . LEU B 1 377 ? -9.031 -37.438 -21.469 1 95.31 377 LEU B C 1
ATOM 7532 O O . LEU B 1 377 ? -10.164 -37.125 -21.844 1 95.31 377 LEU B O 1
ATOM 7536 N N . ARG B 1 378 ? -8.094 -37.781 -22.297 1 89.38 378 ARG B N 1
ATOM 7537 C CA . ARG B 1 378 ? -8.336 -37.875 -23.734 1 89.38 378 ARG B CA 1
ATOM 7538 C C . ARG B 1 378 ? -9.375 -38.938 -24.062 1 89.38 378 ARG B C 1
ATOM 7540 O O . ARG B 1 378 ? -10.148 -38.781 -25.016 1 89.38 378 ARG B O 1
ATOM 7547 N N . ASP B 1 379 ? -9.508 -39.906 -23.25 1 92.12 379 ASP B N 1
ATOM 7548 C CA . ASP B 1 379 ? -10.414 -41.031 -23.469 1 92.12 379 ASP B CA 1
ATOM 7549 C C . ASP B 1 379 ? -11.852 -40.656 -23.109 1 92.12 379 ASP B C 1
ATOM 7551 O O . ASP B 1 379 ? -12.789 -41.344 -23.484 1 92.12 379 ASP B O 1
ATOM 7555 N N . ILE B 1 380 ? -12 -39.594 -22.422 1 94 380 ILE B N 1
ATOM 7556 C CA . ILE B 1 380 ? -13.344 -39.25 -21.984 1 94 380 ILE B CA 1
ATOM 7557 C C . ILE B 1 380 ? -13.719 -37.875 -22.547 1 94 380 ILE B C 1
ATOM 7559 O O . ILE B 1 380 ? -14.352 -37.062 -21.859 1 94 380 ILE B O 1
ATOM 7563 N N . LYS B 1 381 ? -13.25 -37.406 -23.672 1 92.38 381 LYS B N 1
ATOM 7564 C CA . LYS B 1 381 ? -13.656 -36.281 -24.5 1 92.38 381 LYS B CA 1
ATOM 7565 C C . LYS B 1 381 ? -13.258 -34.969 -23.859 1 92.38 381 LYS B C 1
ATOM 7567 O O . LYS B 1 381 ? -13.961 -33.969 -24 1 92.38 381 LYS B O 1
ATOM 7572 N N . VAL B 1 382 ? -12.312 -34.969 -23.016 1 95.94 382 VAL B N 1
ATOM 7573 C CA . VAL B 1 382 ? -11.758 -33.688 -22.531 1 95.94 382 VAL B CA 1
ATOM 7574 C C . VAL B 1 382 ? -10.711 -33.188 -23.516 1 95.94 382 VAL B C 1
ATOM 7576 O O . VAL B 1 382 ? -9.742 -33.875 -23.812 1 95.94 382 VAL B O 1
ATOM 7579 N N . SER B 1 383 ? -10.977 -31.984 -24.016 1 94 383 SER B N 1
ATOM 7580 C CA . SER B 1 383 ? -10.086 -31.406 -25.016 1 94 383 SER B CA 1
ATOM 7581 C C . SER B 1 383 ? -8.844 -30.797 -24.375 1 94 383 SER B C 1
ATOM 7583 O O . SER B 1 383 ? -8.953 -30.094 -23.359 1 94 383 SER B O 1
ATOM 7585 N N . ILE B 1 384 ? -7.723 -31.047 -24.938 1 95.5 384 ILE B N 1
ATOM 7586 C CA . ILE B 1 384 ? -6.43 -30.547 -24.484 1 95.5 384 ILE B CA 1
ATOM 7587 C C . ILE B 1 384 ? -5.746 -29.797 -25.609 1 95.5 384 ILE B C 1
ATOM 7589 O O . ILE B 1 384 ? -5.742 -30.25 -26.766 1 95.5 384 ILE B O 1
ATOM 7593 N N . ASP B 1 385 ? -5.168 -28.656 -25.312 1 94.31 385 ASP B N 1
ATOM 7594 C CA . ASP B 1 385 ? -4.516 -27.875 -26.344 1 94.31 385 ASP B CA 1
ATOM 7595 C C . ASP B 1 385 ? -3.104 -28.375 -26.625 1 94.31 385 ASP B C 1
ATOM 7597 O O . ASP B 1 385 ? -2.627 -29.297 -25.953 1 94.31 385 ASP B O 1
ATOM 7601 N N . PRO B 1 386 ? -2.424 -27.797 -27.609 1 91.38 386 PRO B N 1
ATOM 7602 C CA . PRO B 1 386 ? -1.093 -28.281 -27.984 1 91.38 386 PRO B CA 1
ATOM 7603 C C . PRO B 1 386 ? -0.067 -28.109 -26.875 1 91.38 386 PRO B C 1
ATOM 7605 O O . PRO B 1 386 ? 0.927 -28.828 -26.812 1 91.38 386 PRO B O 1
ATOM 7608 N N . ASP B 1 387 ? -0.332 -27.203 -25.969 1 89.69 387 ASP B N 1
ATOM 7609 C CA . ASP B 1 387 ? 0.591 -26.969 -24.859 1 89.69 387 ASP B CA 1
ATOM 7610 C C . ASP B 1 387 ? 0.277 -27.875 -23.672 1 89.69 387 ASP B C 1
ATOM 7612 O O . ASP B 1 387 ? 0.964 -27.828 -22.656 1 89.69 387 ASP B O 1
ATOM 7616 N N . GLY B 1 388 ? -0.738 -28.672 -23.844 1 92.75 388 GLY B N 1
ATOM 7617 C CA . GLY B 1 388 ? -1.092 -29.656 -22.828 1 92.75 388 GLY B CA 1
ATOM 7618 C C . GLY B 1 388 ? -2.113 -29.156 -21.828 1 92.75 388 GLY B C 1
ATOM 7619 O O . GLY B 1 388 ? -2.438 -29.844 -20.859 1 92.75 388 GLY B O 1
ATOM 7620 N N . LYS B 1 389 ? -2.645 -28 -22.016 1 96.31 389 LYS B N 1
ATOM 7621 C CA . LYS B 1 389 ? -3.615 -27.422 -21.078 1 96.31 389 LYS B CA 1
ATOM 7622 C C . LYS B 1 389 ? -5.039 -27.812 -21.469 1 96.31 389 LYS B C 1
ATOM 7624 O O . LYS B 1 389 ? -5.316 -28.078 -22.641 1 96.31 389 LYS B O 1
ATOM 7629 N N . ILE B 1 390 ? -5.91 -27.812 -20.547 1 97.75 390 ILE B N 1
ATOM 7630 C CA . ILE B 1 390 ? -7.305 -28.172 -20.781 1 97.75 390 ILE B CA 1
ATOM 7631 C C . ILE B 1 390 ? -8.031 -27.016 -21.453 1 97.75 390 ILE B C 1
ATOM 7633 O O . ILE B 1 390 ? -7.836 -25.844 -21.062 1 97.75 390 ILE B O 1
ATOM 7637 N N . ILE B 1 391 ? -8.812 -27.297 -22.438 1 97.31 391 ILE B N 1
ATOM 7638 C CA . ILE B 1 391 ? -9.672 -26.281 -23.062 1 97.31 391 ILE B CA 1
ATOM 7639 C C . ILE B 1 391 ? -11.016 -26.234 -22.344 1 97.31 391 ILE B C 1
ATOM 7641 O O . ILE B 1 391 ? -11.688 -27.266 -22.203 1 97.31 391 ILE B O 1
ATOM 7645 N N . SER B 1 392 ? -11.359 -25.172 -21.844 1 96.44 392 SER B N 1
ATOM 7646 C CA . SER B 1 392 ? -12.641 -24.953 -21.172 1 96.44 392 SER B CA 1
ATOM 7647 C C . SER B 1 392 ? -13.25 -23.609 -21.578 1 96.44 392 SER B C 1
ATOM 7649 O O . SER B 1 392 ? -12.531 -22.688 -21.953 1 96.44 392 SER B O 1
ATOM 7651 N N . ASN B 1 393 ? -14.586 -23.516 -21.578 1 95.75 393 ASN B N 1
ATOM 7652 C CA . ASN B 1 393 ? -15.258 -22.266 -21.922 1 95.75 393 ASN B CA 1
ATOM 7653 C C . ASN B 1 393 ? -15.352 -21.344 -20.719 1 95.75 393 ASN B C 1
ATOM 7655 O O . ASN B 1 393 ? -14.75 -21.594 -19.672 1 95.75 393 ASN B O 1
ATOM 7659 N N . ILE B 1 394 ? -16.062 -20.203 -20.797 1 94.38 394 ILE B N 1
ATOM 7660 C CA . ILE B 1 394 ? -16.109 -19.172 -19.766 1 94.38 394 ILE B CA 1
ATOM 7661 C C . ILE B 1 394 ? -16.875 -19.688 -18.547 1 94.38 394 ILE B C 1
ATOM 7663 O O . ILE B 1 394 ? -16.781 -19.109 -17.469 1 94.38 394 ILE B O 1
ATOM 7667 N N . TYR B 1 395 ? -17.625 -20.75 -18.734 1 96.06 395 TYR B N 1
ATOM 7668 C CA . TYR B 1 395 ? -18.375 -21.344 -17.641 1 96.06 395 TYR B CA 1
ATOM 7669 C C . TYR B 1 395 ? -17.594 -22.484 -17 1 96.06 395 TYR B C 1
ATOM 7671 O O . TYR B 1 395 ? -18.125 -23.234 -16.172 1 96.06 395 TYR B O 1
ATOM 7679 N N . ASP B 1 396 ? -16.344 -22.719 -17.422 1 97.38 396 ASP B N 1
ATOM 7680 C CA . ASP B 1 396 ? -15.398 -23.703 -16.891 1 97.38 396 ASP B CA 1
ATOM 7681 C C . ASP B 1 396 ? -15.789 -25.125 -17.297 1 97.38 396 ASP B C 1
ATOM 7683 O O . ASP B 1 396 ? -15.391 -26.094 -16.656 1 97.38 396 ASP B O 1
ATOM 7687 N N . GLU B 1 397 ? -16.594 -25.188 -18.359 1 97.31 397 GLU B N 1
ATOM 7688 C CA . GLU B 1 397 ? -17.016 -26.484 -18.906 1 97.31 397 GLU B CA 1
ATOM 7689 C C . GLU B 1 397 ? -16 -27.031 -19.906 1 97.31 397 GLU B C 1
ATOM 7691 O O . GLU B 1 397 ? -15.469 -26.281 -20.734 1 97.31 397 GLU B O 1
ATOM 7696 N N . THR B 1 398 ? -15.742 -28.328 -19.719 1 96.88 398 THR B N 1
ATOM 7697 C CA . THR B 1 398 ? -14.875 -29 -20.688 1 96.88 398 THR B CA 1
ATOM 7698 C C . THR B 1 398 ? -15.703 -29.703 -21.75 1 96.88 398 THR B C 1
ATOM 7700 O O . THR B 1 398 ? -16.891 -29.406 -21.938 1 96.88 398 THR B O 1
ATOM 7703 N N . GLY B 1 399 ? -15.008 -30.547 -22.578 1 93.44 399 GLY B N 1
ATOM 7704 C CA . GLY B 1 399 ? -15.734 -31.297 -23.578 1 93.44 399 GLY B CA 1
ATOM 7705 C C . GLY B 1 399 ? -16.594 -32.406 -22.984 1 93.44 399 GLY B C 1
ATOM 7706 O O . GLY B 1 399 ? -17.516 -32.906 -23.656 1 93.44 399 GLY B O 1
ATOM 7707 N N . CYS B 1 400 ? -16.375 -32.719 -21.766 1 95.69 400 CYS B N 1
ATOM 7708 C CA . CYS B 1 400 ? -17.141 -33.75 -21.031 1 95.69 400 CYS B CA 1
ATOM 7709 C C . CYS B 1 400 ? -18.125 -33.062 -20.062 1 95.69 400 CYS B C 1
ATOM 7711 O O . CYS B 1 400 ? -17.734 -32.25 -19.25 1 95.69 400 CYS B O 1
ATOM 7713 N N . GLU B 1 401 ? -19.375 -33.469 -20.047 1 94.94 401 GLU B N 1
ATOM 7714 C CA . GLU B 1 401 ? -20.438 -32.812 -19.312 1 94.94 401 GLU B CA 1
ATOM 7715 C C . GLU B 1 401 ? -20.219 -32.938 -17.797 1 94.94 401 GLU B C 1
ATOM 7717 O O . GLU B 1 401 ? -20.672 -32.062 -17.031 1 94.94 401 GLU B O 1
ATOM 7722 N N . THR B 1 402 ? -19.531 -33.906 -17.391 1 97.12 402 THR B N 1
ATOM 7723 C CA . THR B 1 402 ? -19.375 -34.156 -15.953 1 97.12 402 THR B CA 1
ATOM 7724 C C . THR B 1 402 ? -18.078 -33.531 -15.438 1 97.12 402 THR B C 1
ATOM 7726 O O . THR B 1 402 ? -17.828 -33.531 -14.227 1 97.12 402 THR B O 1
ATOM 7729 N N . ILE B 1 403 ? -17.297 -33 -16.328 1 98.06 403 ILE B N 1
ATOM 7730 C CA . ILE B 1 403 ? -15.953 -32.562 -15.93 1 98.06 403 ILE B CA 1
ATOM 7731 C C . ILE B 1 403 ? -15.781 -31.078 -16.188 1 98.06 403 ILE B C 1
ATOM 7733 O O . ILE B 1 403 ? -15.922 -30.609 -17.328 1 98.06 403 ILE B O 1
ATOM 7737 N N . TYR B 1 404 ? -15.438 -30.328 -15.086 1 98.38 404 TYR B N 1
ATOM 7738 C CA . TYR B 1 404 ? -15.094 -28.906 -15.125 1 98.38 404 TYR B CA 1
ATOM 7739 C C . TYR B 1 404 ? -13.617 -28.688 -14.82 1 98.38 404 TYR B C 1
ATOM 7741 O O . TYR B 1 404 ? -12.969 -29.562 -14.227 1 98.38 404 TYR B O 1
ATOM 7749 N N . ALA B 1 405 ? -13.086 -27.609 -15.352 1 98.44 405 ALA B N 1
ATOM 7750 C CA . ALA B 1 405 ? -11.688 -27.297 -15.078 1 98.44 405 ALA B CA 1
ATOM 7751 C C . ALA B 1 405 ? -11.508 -25.828 -14.719 1 98.44 405 ALA B C 1
ATOM 7753 O O . ALA B 1 405 ? -12.141 -24.953 -15.312 1 98.44 405 ALA B O 1
ATOM 7754 N N . ILE B 1 406 ? -10.633 -25.594 -13.695 1 97.88 406 ILE B N 1
ATOM 7755 C CA . ILE B 1 406 ? -10.414 -24.219 -13.234 1 97.88 406 ILE B CA 1
ATOM 7756 C C . ILE B 1 406 ? -8.93 -24 -12.945 1 97.88 406 ILE B C 1
ATOM 7758 O O . ILE B 1 406 ? -8.203 -24.969 -12.68 1 97.88 406 ILE B O 1
ATOM 7762 N N . GLY B 1 407 ? -8.516 -22.688 -13.039 1 95.94 407 GLY B N 1
ATOM 7763 C CA . GLY B 1 407 ? -7.168 -22.312 -12.641 1 95.94 407 GLY B CA 1
ATOM 7764 C C . GLY B 1 407 ? -6.152 -22.484 -13.75 1 95.94 407 GLY B C 1
ATOM 7765 O O . GLY B 1 407 ? -6.492 -22.422 -14.938 1 95.94 407 GLY B O 1
ATOM 7766 N N . ASP B 1 408 ? -4.945 -22.703 -13.359 1 93.5 408 ASP B N 1
ATOM 7767 C CA . ASP B 1 408 ? -3.812 -22.625 -14.273 1 93.5 408 ASP B CA 1
ATOM 7768 C C . ASP B 1 408 ? -3.777 -23.828 -15.211 1 93.5 408 ASP B C 1
ATOM 7770 O O . ASP B 1 408 ? -3.074 -23.812 -16.219 1 93.5 408 ASP B O 1
ATOM 7774 N N . VAL B 1 409 ? -4.523 -24.844 -14.898 1 97.06 409 VAL B N 1
ATOM 7775 C CA . VAL B 1 409 ? -4.543 -26.031 -15.742 1 97.06 409 VAL B CA 1
ATOM 7776 C C . VAL B 1 409 ? -5.285 -25.734 -17.047 1 97.06 409 VAL B C 1
ATOM 7778 O O . VAL B 1 409 ? -5.113 -26.438 -18.031 1 97.06 409 VAL B O 1
ATOM 7781 N N . VAL B 1 410 ? -6.027 -24.656 -17.031 1 97.5 410 VAL B N 1
ATOM 7782 C CA . VAL B 1 410 ? -6.895 -24.328 -18.156 1 97.5 410 VAL B CA 1
ATOM 7783 C C . VAL B 1 410 ? -6.164 -23.391 -19.109 1 97.5 410 VAL B C 1
ATOM 7785 O O . VAL B 1 410 ? -5.496 -22.453 -18.672 1 97.5 410 VAL B O 1
ATOM 7788 N N . ALA B 1 411 ? -6.301 -23.641 -20.406 1 95.81 411 ALA B N 1
ATOM 7789 C CA . ALA B 1 411 ? -5.668 -22.828 -21.438 1 95.81 411 ALA B CA 1
ATOM 7790 C C . ALA B 1 411 ? -6.223 -21.406 -21.438 1 95.81 411 ALA B C 1
ATOM 7792 O O . ALA B 1 411 ? -7.434 -21.203 -21.328 1 95.81 411 ALA B O 1
ATOM 7793 N N . GLY B 1 412 ? -5.285 -20.484 -21.469 1 90.75 412 GLY B N 1
ATOM 7794 C CA . GLY B 1 412 ? -5.68 -19.094 -21.656 1 90.75 412 GLY B CA 1
ATOM 7795 C C . GLY B 1 412 ? -6.043 -18.406 -20.344 1 90.75 412 GLY B C 1
ATOM 7796 O O . GLY B 1 412 ? -6.367 -17.219 -20.344 1 90.75 412 GLY B O 1
ATOM 7797 N N . ARG B 1 413 ? -6.031 -19.078 -19.281 1 92.94 413 ARG B N 1
ATOM 7798 C CA . ARG B 1 413 ? -6.355 -18.484 -17.984 1 92.94 413 ARG B CA 1
ATOM 7799 C C . ARG B 1 413 ? -5.094 -18 -17.281 1 92.94 413 ARG B C 1
ATOM 7801 O O . ARG B 1 413 ? -4.043 -18.641 -17.359 1 92.94 413 ARG B O 1
ATOM 7808 N N . PRO B 1 414 ? -5.242 -16.812 -16.609 1 90.62 414 PRO B N 1
ATOM 7809 C CA . PRO B 1 414 ? -4.082 -16.375 -15.828 1 90.62 414 PRO B CA 1
ATOM 7810 C C . PRO B 1 414 ? -3.713 -17.344 -14.711 1 90.62 414 PRO B C 1
ATOM 7812 O O . PRO B 1 414 ? -4.594 -17.828 -14.008 1 90.62 414 PRO B O 1
ATOM 7815 N N . GLY B 1 415 ? -2.459 -17.641 -14.609 1 90.75 415 GLY B N 1
ATOM 7816 C CA . GLY B 1 415 ? -1.955 -18.516 -13.562 1 90.75 415 GLY B CA 1
ATOM 7817 C C . GLY B 1 415 ? -1.802 -17.828 -12.219 1 90.75 415 GLY B C 1
ATOM 7818 O O . GLY B 1 415 ? -0.687 -17.672 -11.711 1 90.75 415 GLY B O 1
ATOM 7819 N N . LEU B 1 416 ? -2.912 -17.438 -11.633 1 93.19 416 LEU B N 1
ATOM 7820 C CA . LEU B 1 416 ? -2.92 -16.703 -10.367 1 93.19 416 LEU B CA 1
ATOM 7821 C C . LEU B 1 416 ? -3.828 -17.375 -9.352 1 93.19 416 LEU B C 1
ATOM 7823 O O . LEU B 1 416 ? -4.938 -17.797 -9.68 1 93.19 416 LEU B O 1
ATOM 7827 N N . SER B 1 417 ? -3.34 -17.391 -8.117 1 93.38 417 SER B N 1
ATOM 7828 C CA . SER B 1 417 ? -4.074 -18.016 -7.023 1 93.38 417 SER B CA 1
ATOM 7829 C C . SER B 1 417 ? -5.445 -17.375 -6.836 1 93.38 417 SER B C 1
ATOM 7831 O O . SER B 1 417 ? -6.438 -18.062 -6.617 1 93.38 417 SER B O 1
ATOM 7833 N N . SER B 1 418 ? -5.488 -16.125 -6.93 1 92.88 418 SER B N 1
ATOM 7834 C CA . SER B 1 418 ? -6.73 -15.398 -6.711 1 92.88 418 SER B CA 1
ATOM 7835 C C . SER B 1 418 ? -7.762 -15.727 -7.789 1 92.88 418 SER B C 1
ATOM 7837 O O . SER B 1 418 ? -8.953 -15.859 -7.496 1 92.88 418 SER B O 1
ATOM 7839 N N . VAL B 1 419 ? -7.328 -15.852 -8.984 1 94.75 419 VAL B N 1
ATOM 7840 C CA . VAL B 1 419 ? -8.219 -16.188 -10.094 1 94.75 419 VAL B CA 1
ATOM 7841 C C . VAL B 1 419 ? -8.75 -17.609 -9.914 1 94.75 419 VAL B C 1
ATOM 7843 O O . VAL B 1 419 ? -9.945 -17.859 -10.109 1 94.75 419 VAL B O 1
ATOM 7846 N N . ALA B 1 420 ? -7.848 -18.484 -9.539 1 96.12 420 ALA B N 1
ATOM 7847 C CA . ALA B 1 420 ? -8.258 -19.859 -9.312 1 96.12 420 ALA B CA 1
ATOM 7848 C C . ALA B 1 420 ? -9.297 -19.953 -8.203 1 96.12 420 ALA B C 1
ATOM 7850 O O . ALA B 1 420 ? -10.305 -20.656 -8.344 1 96.12 420 ALA B O 1
ATOM 7851 N N . ALA B 1 421 ? -9.039 -19.281 -7.137 1 95.19 421 ALA B N 1
ATOM 7852 C CA . ALA B 1 421 ? -9.961 -19.297 -6 1 95.19 421 ALA B CA 1
ATOM 7853 C C . ALA B 1 421 ? -11.336 -18.766 -6.406 1 95.19 421 ALA B C 1
ATOM 7855 O O . ALA B 1 421 ? -12.359 -19.391 -6.082 1 95.19 421 ALA B O 1
ATOM 7856 N N . LYS B 1 422 ? -11.336 -17.703 -7.082 1 95.38 422 LYS B N 1
ATOM 7857 C CA . LYS B 1 422 ? -12.594 -17.094 -7.508 1 95.38 422 LYS B CA 1
ATOM 7858 C C . LYS B 1 422 ? -13.328 -18 -8.492 1 95.38 422 LYS B C 1
ATOM 7860 O O . LYS B 1 422 ? -14.555 -18.141 -8.422 1 95.38 422 LYS B O 1
ATOM 7865 N N . SER B 1 423 ? -12.633 -18.594 -9.383 1 96.62 423 SER B N 1
ATOM 7866 C CA . SER B 1 423 ? -13.234 -19.5 -10.344 1 96.62 423 SER B CA 1
ATOM 7867 C C . SER B 1 423 ? -13.922 -20.672 -9.641 1 96.62 423 SER B C 1
ATOM 7869 O O . SER B 1 423 ? -15.016 -21.078 -10.031 1 96.62 423 SER B O 1
ATOM 7871 N N . GLY B 1 424 ? -13.25 -21.219 -8.625 1 97.44 424 GLY B N 1
ATOM 7872 C CA . GLY B 1 424 ? -13.836 -22.312 -7.871 1 97.44 424 GLY B CA 1
ATOM 7873 C C . GLY B 1 424 ? -15.133 -21.938 -7.184 1 97.44 424 GLY B C 1
ATOM 7874 O O . GLY B 1 424 ? -16.125 -22.672 -7.266 1 97.44 424 GLY B O 1
ATOM 7875 N N . LYS B 1 425 ? -15.125 -20.812 -6.598 1 95.75 425 LYS B N 1
ATOM 7876 C CA . LYS B 1 425 ? -16.312 -20.344 -5.887 1 95.75 425 LYS B CA 1
ATOM 7877 C C . LYS B 1 425 ? -17.469 -20.094 -6.852 1 95.75 425 LYS B C 1
ATOM 7879 O O . LYS B 1 425 ? -18.594 -20.531 -6.602 1 95.75 425 LYS B O 1
ATOM 7884 N N . LEU B 1 426 ? -17.203 -19.422 -7.926 1 96.62 426 LEU B N 1
ATOM 7885 C CA . LEU B 1 426 ? -18.25 -19.062 -8.875 1 96.62 426 LEU B CA 1
ATOM 7886 C C . LEU B 1 426 ? -18.797 -20.281 -9.586 1 96.62 426 LEU B C 1
ATOM 7888 O O . LEU B 1 426 ? -19.984 -20.344 -9.914 1 96.62 426 LEU B O 1
ATOM 7892 N N . LEU B 1 427 ? -17.922 -21.25 -9.852 1 97.94 427 LEU B N 1
ATOM 7893 C CA . LEU B 1 427 ? -18.359 -22.484 -10.492 1 97.94 427 LEU B CA 1
ATOM 7894 C C . LEU B 1 427 ? -19.391 -23.203 -9.633 1 97.94 427 LEU B C 1
ATOM 7896 O O . LEU B 1 427 ? -20.438 -23.609 -10.141 1 97.94 427 LEU B O 1
ATOM 7900 N N . ILE B 1 428 ? -19.125 -23.328 -8.352 1 97.88 428 ILE B N 1
ATOM 7901 C CA . ILE B 1 428 ? -20.062 -24 -7.445 1 97.88 428 ILE B CA 1
ATOM 7902 C C . ILE B 1 428 ? -21.359 -23.203 -7.379 1 97.88 428 ILE B C 1
ATOM 7904 O O . ILE B 1 428 ? -22.453 -23.797 -7.355 1 97.88 428 ILE B O 1
ATOM 7908 N N . GLY B 1 429 ? -21.219 -21.906 -7.344 1 96.25 429 GLY B N 1
ATOM 7909 C CA . GLY B 1 429 ? -22.422 -21.078 -7.387 1 96.25 429 GLY B CA 1
ATOM 7910 C C . GLY B 1 429 ? -23.281 -21.328 -8.617 1 96.25 429 GLY B C 1
ATOM 7911 O O . GLY B 1 429 ? -24.5 -21.359 -8.523 1 96.25 429 GLY B O 1
ATOM 7912 N N . ARG B 1 430 ? -22.688 -21.5 -9.734 1 96.44 430 ARG B N 1
ATOM 7913 C CA . ARG B 1 430 ? -23.406 -21.75 -10.977 1 96.44 430 ARG B CA 1
ATOM 7914 C C . ARG B 1 430 ? -24.047 -23.141 -10.977 1 96.44 430 ARG B C 1
ATOM 7916 O O . ARG B 1 430 ? -25.156 -23.328 -11.484 1 96.44 430 ARG B O 1
ATOM 7923 N N . LEU B 1 431 ? -23.422 -24.047 -10.383 1 96.69 431 LEU B N 1
ATOM 7924 C CA . LEU B 1 431 ? -23.859 -25.438 -10.406 1 96.69 431 LEU B CA 1
ATOM 7925 C C . LEU B 1 431 ? -24.969 -25.672 -9.383 1 96.69 431 LEU B C 1
ATOM 7927 O O . LEU B 1 431 ? -25.859 -26.484 -9.602 1 96.69 431 LEU B O 1
ATOM 7931 N N . TYR B 1 432 ? -24.969 -24.906 -8.281 1 95.5 432 TYR B N 1
ATOM 7932 C CA . TYR B 1 432 ? -25.828 -25.328 -7.191 1 95.5 432 TYR B CA 1
ATOM 7933 C C . TYR B 1 432 ? -26.594 -24.141 -6.605 1 95.5 432 TYR B C 1
ATOM 7935 O O . TYR B 1 432 ? -27.391 -24.312 -5.672 1 95.5 432 TYR B O 1
ATOM 7943 N N . ASN B 1 433 ? -26.359 -22.938 -7.004 1 91.25 433 ASN B N 1
ATOM 7944 C CA . ASN B 1 433 ? -27.047 -21.781 -6.441 1 91.25 433 ASN B CA 1
ATOM 7945 C C . ASN B 1 433 ? -27.688 -20.938 -7.527 1 91.25 433 ASN B C 1
ATOM 7947 O O . ASN B 1 433 ? -27.891 -19.734 -7.344 1 91.25 433 ASN B O 1
ATOM 7951 N N . ASP B 1 434 ? -27.859 -21.391 -8.695 1 90.88 434 ASP B N 1
ATOM 7952 C CA . ASP B 1 434 ? -28.531 -20.734 -9.812 1 90.88 434 ASP B CA 1
ATOM 7953 C C . ASP B 1 434 ? -27.875 -19.391 -10.125 1 90.88 434 ASP B C 1
ATOM 7955 O O . ASP B 1 434 ? -28.578 -18.406 -10.422 1 90.88 434 ASP B O 1
ATOM 7959 N N . SER B 1 435 ? -26.609 -19.328 -9.852 1 92.25 435 SER B N 1
ATOM 7960 C CA . SER B 1 435 ? -25.859 -18.141 -10.227 1 92.25 435 SER B CA 1
ATOM 7961 C C . SER B 1 435 ? -25.391 -18.203 -11.672 1 92.25 435 SER B C 1
ATOM 7963 O O . SER B 1 435 ? -25.219 -19.297 -12.227 1 92.25 435 SER B O 1
ATOM 7965 N N . ASP B 1 436 ? -25.297 -17.031 -12.297 1 93.19 436 ASP B N 1
ATOM 7966 C CA . ASP B 1 436 ? -24.766 -16.984 -13.656 1 93.19 436 ASP B CA 1
ATOM 7967 C C . ASP B 1 436 ? -23.438 -16.234 -13.703 1 93.19 436 ASP B C 1
ATOM 7969 O O . ASP B 1 436 ? -22.922 -15.922 -14.781 1 93.19 436 ASP B O 1
ATOM 7973 N N . GLU B 1 437 ? -22.875 -16.031 -12.555 1 93.25 437 GLU B N 1
ATOM 7974 C CA . GLU B 1 437 ? -21.672 -15.211 -12.477 1 93.25 437 GLU B CA 1
ATOM 7975 C C . GLU B 1 437 ? -20.438 -15.977 -12.969 1 93.25 437 GLU B C 1
ATOM 7977 O O . GLU B 1 437 ? -20.281 -17.156 -12.672 1 93.25 437 GLU B O 1
ATOM 7982 N N . VAL B 1 438 ? -19.641 -15.336 -13.789 1 94.12 438 VAL B N 1
ATOM 7983 C CA . VAL B 1 438 ? -18.391 -15.891 -14.289 1 94.12 438 VAL B CA 1
ATOM 7984 C C . VAL B 1 438 ? -17.234 -14.938 -13.953 1 94.12 438 VAL B C 1
ATOM 7986 O O . VAL B 1 438 ? -17.453 -13.766 -13.641 1 94.12 438 VAL B O 1
ATOM 7989 N N . VAL B 1 439 ? -16.062 -15.453 -13.953 1 92.75 439 VAL B N 1
ATOM 7990 C CA . VAL B 1 439 ? -14.883 -14.625 -13.703 1 92.75 439 VAL B CA 1
ATOM 7991 C C . VAL B 1 439 ? -14.664 -13.68 -14.883 1 92.75 439 VAL B C 1
ATOM 7993 O O . VAL B 1 439 ? -14.797 -14.078 -16.047 1 92.75 439 VAL B O 1
ATOM 7996 N N . ASN B 1 440 ? -14.406 -12.391 -14.555 1 89.75 440 ASN B N 1
ATOM 7997 C CA . ASN B 1 440 ? -13.961 -11.445 -15.57 1 89.75 440 ASN B CA 1
ATOM 7998 C C . ASN B 1 440 ? -12.438 -11.445 -15.711 1 89.75 440 ASN B C 1
ATOM 8000 O O . ASN B 1 440 ? -11.742 -10.805 -14.922 1 89.75 440 ASN B O 1
ATOM 8004 N N . TYR B 1 441 ? -11.969 -12.031 -16.75 1 91 441 TYR B N 1
ATOM 8005 C CA . TYR B 1 441 ? -10.531 -12.234 -16.906 1 91 441 TYR B CA 1
ATOM 8006 C C . TYR B 1 441 ? -9.867 -10.992 -17.5 1 91 441 TYR B C 1
ATOM 8008 O O . TYR B 1 441 ? -8.641 -10.906 -17.562 1 91 441 TYR B O 1
ATOM 8016 N N . ASP B 1 442 ? -10.633 -9.977 -17.812 1 87.31 442 ASP B N 1
ATOM 8017 C CA . ASP B 1 442 ? -10.086 -8.766 -18.422 1 87.31 442 ASP B CA 1
ATOM 8018 C C . ASP B 1 442 ? -9.523 -7.824 -17.359 1 87.31 442 ASP B C 1
ATOM 8020 O O . ASP B 1 442 ? -8.719 -6.945 -17.656 1 87.31 442 ASP B O 1
ATOM 8024 N N . VAL B 1 443 ? -10.039 -7.973 -16.203 1 93.12 443 VAL B N 1
ATOM 8025 C CA . VAL B 1 443 ? -9.625 -7.082 -15.125 1 93.12 443 VAL B CA 1
ATOM 8026 C C . VAL B 1 443 ? -8.984 -7.895 -14.008 1 93.12 443 VAL B C 1
ATOM 8028 O O . VAL B 1 443 ? -9.609 -8.141 -12.969 1 93.12 443 VAL B O 1
ATOM 8031 N N . VAL B 1 444 ? -7.789 -8.297 -14.234 1 94.88 444 VAL B N 1
ATOM 8032 C CA . VAL B 1 444 ? -7.051 -9.102 -13.273 1 94.88 444 VAL B CA 1
ATOM 8033 C C . VAL B 1 444 ? -5.77 -8.375 -12.859 1 94.88 444 VAL B C 1
ATOM 8035 O O . VAL B 1 444 ? -4.852 -8.227 -13.672 1 94.88 444 VAL B O 1
ATOM 8038 N N . PRO B 1 445 ? -5.707 -7.906 -11.594 1 96.56 445 PRO B N 1
ATOM 8039 C CA . PRO B 1 445 ? -4.438 -7.328 -11.148 1 96.56 445 PRO B CA 1
ATOM 8040 C C . PRO B 1 445 ? -3.322 -8.359 -11.039 1 96.56 445 PRO B C 1
ATOM 8042 O O . PRO B 1 445 ? -3.559 -9.484 -10.586 1 96.56 445 PRO B O 1
ATOM 8045 N N . ARG B 1 446 ? -2.168 -7.996 -11.5 1 95.75 446 ARG B N 1
ATOM 8046 C CA . ARG B 1 446 ? -1.001 -8.875 -11.484 1 95.75 446 ARG B CA 1
ATOM 8047 C C . ARG B 1 446 ? 0.196 -8.18 -10.836 1 95.75 446 ARG B C 1
ATOM 8049 O O . ARG B 1 446 ? 0.314 -6.953 -10.891 1 95.75 446 ARG B O 1
ATOM 8056 N N . VAL B 1 447 ? 1.027 -9.039 -10.242 1 96.38 447 VAL B N 1
ATOM 8057 C CA . VAL B 1 447 ? 2.197 -8.492 -9.562 1 96.38 447 VAL B CA 1
ATOM 8058 C C . VAL B 1 447 ? 3.42 -9.359 -9.859 1 96.38 447 VAL B C 1
ATOM 8060 O O . VAL B 1 447 ? 3.32 -10.586 -9.906 1 96.38 447 VAL B O 1
ATOM 8063 N N . ILE B 1 448 ? 4.508 -8.789 -10.133 1 96.56 448 ILE B N 1
ATOM 8064 C CA . ILE B 1 448 ? 5.816 -9.43 -10.188 1 96.56 448 ILE B CA 1
ATOM 8065 C C . ILE B 1 448 ? 6.691 -8.914 -9.047 1 96.56 448 ILE B C 1
ATOM 8067 O O . ILE B 1 448 ? 7 -7.723 -8.977 1 96.56 448 ILE B O 1
ATOM 8071 N N . LEU B 1 449 ? 7.109 -9.789 -8.203 1 96.25 449 LEU B N 1
ATOM 8072 C CA . LEU B 1 449 ? 7.766 -9.445 -6.945 1 96.25 449 LEU B CA 1
ATOM 8073 C C . LEU B 1 449 ? 9.273 -9.344 -7.129 1 96.25 449 LEU B C 1
ATOM 8075 O O . LEU B 1 449 ? 10.039 -9.953 -6.379 1 96.25 449 LEU B O 1
ATOM 8079 N N . THR B 1 450 ? 9.742 -8.539 -8.055 1 96.44 450 THR B N 1
ATOM 8080 C CA . THR B 1 450 ? 11.156 -8.195 -8.148 1 96.44 450 THR B CA 1
ATOM 8081 C C . THR B 1 450 ? 11.531 -7.191 -7.059 1 96.44 450 THR B C 1
ATOM 8083 O O . THR B 1 450 ? 10.664 -6.672 -6.355 1 96.44 450 THR B O 1
ATOM 8086 N N . PRO B 1 451 ? 12.867 -6.992 -6.832 1 93.88 451 PRO B N 1
ATOM 8087 C CA . PRO B 1 451 ? 13.258 -6.066 -5.766 1 93.88 451 PRO B CA 1
ATOM 8088 C C . PRO B 1 451 ? 12.5 -4.746 -5.82 1 93.88 451 PRO B C 1
ATOM 8090 O O . PRO B 1 451 ? 12.086 -4.223 -4.781 1 93.88 451 PRO B O 1
ATOM 8093 N N . ILE B 1 452 ? 12.383 -4.188 -6.941 1 93.56 452 ILE B N 1
ATOM 8094 C CA . ILE B 1 452 ? 11.367 -3.168 -7.16 1 93.56 452 ILE B CA 1
ATOM 8095 C C . ILE B 1 452 ? 10.133 -3.801 -7.797 1 93.56 452 ILE B C 1
ATOM 8097 O O . ILE B 1 452 ? 10.195 -4.324 -8.914 1 93.56 452 ILE B O 1
ATOM 8101 N N . LYS B 1 453 ? 9.031 -3.826 -7.09 1 96.38 453 LYS B N 1
ATOM 8102 C CA . LYS B 1 453 ? 7.848 -4.574 -7.516 1 96.38 453 LYS B CA 1
ATOM 8103 C C . LYS B 1 453 ? 7.203 -3.936 -8.742 1 96.38 453 LYS B C 1
ATOM 8105 O O . LYS B 1 453 ? 7.285 -2.719 -8.93 1 96.38 453 LYS B O 1
ATOM 8110 N N . TYR B 1 454 ? 6.656 -4.742 -9.547 1 97.44 454 TYR B N 1
ATOM 8111 C CA . TYR B 1 454 ? 5.867 -4.324 -10.695 1 97.44 454 TYR B CA 1
ATOM 8112 C C . TYR B 1 454 ? 4.445 -4.867 -10.609 1 97.44 454 TYR B C 1
ATOM 8114 O O . TYR B 1 454 ? 4.25 -6.07 -10.422 1 97.44 454 TYR B O 1
ATOM 8122 N N . SER B 1 455 ? 3.441 -4 -10.664 1 98.06 455 SER B N 1
ATOM 8123 C CA . SER B 1 455 ? 2.047 -4.43 -10.703 1 98.06 455 SER B CA 1
ATOM 8124 C C . SER B 1 455 ? 1.294 -3.764 -11.852 1 98.06 455 SER B C 1
ATOM 8126 O O . SER B 1 455 ? 1.679 -2.686 -12.312 1 98.06 455 SER B O 1
ATOM 8128 N N . TYR B 1 456 ? 0.307 -4.426 -12.344 1 97.69 456 TYR B N 1
ATOM 8129 C CA . TYR B 1 456 ? -0.472 -3.873 -13.445 1 97.69 456 TYR B CA 1
ATOM 8130 C C . TYR B 1 456 ? -1.863 -4.492 -13.5 1 97.69 456 TYR B C 1
ATOM 8132 O O . TYR B 1 456 ? -2.096 -5.559 -12.922 1 97.69 456 TYR B O 1
ATOM 8140 N N . VAL B 1 457 ? -2.744 -3.832 -14.078 1 97.44 457 VAL B N 1
ATOM 8141 C CA . VAL B 1 457 ? -4.098 -4.289 -14.367 1 97.44 457 VAL B CA 1
ATOM 8142 C C . VAL B 1 457 ? -4.551 -3.732 -15.719 1 97.44 457 VAL B C 1
ATOM 8144 O O . VAL B 1 457 ? -4.246 -2.586 -16.062 1 97.44 457 VAL B O 1
ATOM 8147 N N . GLY B 1 458 ? -5.156 -4.594 -16.531 1 96.5 458 GLY B N 1
ATOM 8148 C CA . GLY B 1 458 ? -5.609 -4.188 -17.859 1 96.5 458 GLY B CA 1
ATOM 8149 C C . GLY B 1 458 ? -4.578 -4.422 -18.938 1 96.5 458 GLY B C 1
ATOM 8150 O O . GLY B 1 458 ? -3.793 -5.371 -18.859 1 96.5 458 GLY B O 1
ATOM 8151 N N . LEU B 1 459 ? -4.605 -3.553 -19.969 1 97 459 LEU B N 1
ATOM 8152 C CA . LEU B 1 459 ? -3.838 -3.795 -21.188 1 97 459 LEU B CA 1
ATOM 8153 C C . LEU B 1 459 ? -2.451 -3.166 -21.094 1 97 459 LEU B C 1
ATOM 8155 O O . LEU B 1 459 ? -2.279 -2.127 -20.453 1 97 459 LEU B O 1
ATOM 8159 N N . SER B 1 460 ? -1.542 -3.863 -21.688 1 97 460 SER B N 1
ATOM 8160 C CA . SER B 1 460 ? -0.266 -3.221 -22 1 97 460 SER B CA 1
ATOM 8161 C C . SER B 1 460 ? -0.402 -2.225 -23.141 1 97 460 SER B C 1
ATOM 8163 O O . SER B 1 460 ? -1.425 -2.199 -23.828 1 97 460 SER B O 1
ATOM 8165 N N . GLU B 1 461 ? 0.648 -1.378 -23.234 1 96.94 461 GLU B N 1
ATOM 8166 C CA . GLU B 1 461 ? 0.635 -0.411 -24.328 1 96.94 461 GLU B CA 1
ATOM 8167 C C . GLU B 1 461 ? 0.541 -1.11 -25.688 1 96.94 461 GLU B C 1
ATOM 8169 O O . GLU B 1 461 ? -0.275 -0.734 -26.531 1 96.94 461 GLU B O 1
ATOM 8174 N N . GLN B 1 462 ? 1.291 -2.156 -25.922 1 95.88 462 GLN B N 1
ATOM 8175 C CA . GLN B 1 462 ? 1.309 -2.855 -27.203 1 95.88 462 GLN B CA 1
ATOM 8176 C C . GLN B 1 462 ? -0.021 -3.559 -27.469 1 95.88 462 GLN B C 1
ATOM 8178 O O . GLN B 1 462 ? -0.501 -3.59 -28.594 1 95.88 462 GLN B O 1
ATOM 8183 N N . GLU B 1 463 ? -0.593 -4.094 -26.453 1 96 463 GLU B N 1
ATOM 8184 C CA . GLU B 1 463 ? -1.907 -4.707 -26.609 1 96 463 GLU B CA 1
ATOM 8185 C C . GLU B 1 463 ? -2.965 -3.668 -26.969 1 96 463 GLU B C 1
ATOM 8187 O O . GLU B 1 463 ? -3.814 -3.908 -27.828 1 96 463 GLU B O 1
ATOM 8192 N N . ALA B 1 464 ? -2.945 -2.523 -26.281 1 96.5 464 ALA B N 1
ATOM 8193 C CA . ALA B 1 464 ? -3.91 -1.459 -26.547 1 96.5 464 ALA B CA 1
ATOM 8194 C C . ALA B 1 464 ? -3.797 -0.965 -28 1 96.5 464 ALA B C 1
ATOM 8196 O O . ALA B 1 464 ? -4.812 -0.739 -28.656 1 96.5 464 ALA B O 1
ATOM 8197 N N . ILE B 1 465 ? -2.58 -0.816 -28.438 1 96.31 465 ILE B N 1
ATOM 8198 C CA . ILE B 1 465 ? -2.342 -0.358 -29.812 1 96.31 465 ILE B CA 1
ATOM 8199 C C . ILE B 1 465 ? -2.881 -1.387 -30.797 1 96.31 465 ILE B C 1
ATOM 8201 O O . ILE B 1 465 ? -3.498 -1.024 -31.797 1 96.31 465 ILE B O 1
ATOM 8205 N N . ARG B 1 466 ? -2.672 -2.658 -30.547 1 96.19 466 ARG B N 1
ATOM 8206 C CA . ARG B 1 466 ? -3.15 -3.729 -31.422 1 96.19 466 ARG B CA 1
ATOM 8207 C C . ARG B 1 466 ? -4.672 -3.734 -31.484 1 96.19 466 ARG B C 1
ATOM 8209 O O . ARG B 1 466 ? -5.25 -3.939 -32.562 1 96.19 466 ARG B O 1
ATOM 8216 N N . ILE B 1 467 ? -5.324 -3.48 -30.406 1 95.06 467 ILE B N 1
ATOM 8217 C CA . ILE B 1 467 ? -6.77 -3.615 -30.312 1 95.06 467 ILE B CA 1
ATOM 8218 C C . ILE B 1 467 ? -7.445 -2.352 -30.844 1 95.06 467 ILE B C 1
ATOM 8220 O O . ILE B 1 467 ? -8.422 -2.426 -31.578 1 95.06 467 ILE B O 1
ATOM 8224 N N . TYR B 1 468 ? -6.926 -1.179 -30.484 1 94.38 468 TYR B N 1
ATOM 8225 C CA . TYR B 1 468 ? -7.652 0.062 -30.719 1 94.38 468 TYR B CA 1
ATOM 8226 C C . TYR B 1 468 ? -6.984 0.881 -31.828 1 94.38 468 TYR B C 1
ATOM 8228 O O . TYR B 1 468 ? -7.586 1.812 -32.375 1 94.38 468 TYR B O 1
ATOM 8236 N N . GLY B 1 469 ? -5.758 0.626 -32.188 1 94.81 469 GLY B N 1
ATOM 8237 C CA . GLY B 1 469 ? -4.984 1.443 -33.125 1 94.81 469 GLY B CA 1
ATOM 8238 C C . GLY B 1 469 ? -4.18 2.525 -32.406 1 94.81 469 GLY B C 1
ATOM 8239 O O . GLY B 1 469 ? -4.645 3.125 -31.453 1 94.81 469 GLY B O 1
ATOM 8240 N N . ALA B 1 470 ? -3.021 2.766 -32.844 1 93.44 470 ALA B N 1
ATOM 8241 C CA . ALA B 1 470 ? -2.08 3.697 -32.25 1 93.44 470 ALA B CA 1
ATOM 8242 C C . ALA B 1 470 ? -2.678 5.098 -32.125 1 93.44 470 ALA B C 1
ATOM 8244 O O . ALA B 1 470 ? -2.412 5.824 -31.188 1 93.44 470 ALA B O 1
ATOM 8245 N N . GLU B 1 471 ? -3.51 5.496 -33.094 1 91.62 471 GLU B N 1
ATOM 8246 C CA . GLU B 1 471 ? -4.066 6.844 -33.156 1 91.62 471 GLU B CA 1
ATOM 8247 C C . GLU B 1 471 ? -5.109 7.059 -32.031 1 91.62 471 GLU B C 1
ATOM 8249 O O . GLU B 1 471 ? -5.426 8.203 -31.703 1 91.62 471 GLU B O 1
ATOM 8254 N N . HIS B 1 472 ? -5.559 5.977 -31.5 1 93.94 472 HIS B N 1
ATOM 8255 C CA . HIS B 1 472 ? -6.617 6.082 -30.5 1 93.94 472 HIS B CA 1
ATOM 8256 C C . HIS B 1 472 ? -6.07 5.852 -29.094 1 93.94 472 HIS B C 1
ATOM 8258 O O . HIS B 1 472 ? -6.828 5.867 -28.125 1 93.94 472 HIS B O 1
ATOM 8264 N N . VAL B 1 473 ? -4.805 5.66 -28.984 1 95.94 473 VAL B N 1
ATOM 8265 C CA . VAL B 1 473 ? -4.195 5.344 -27.703 1 95.94 473 VAL B CA 1
ATOM 8266 C C . VAL B 1 473 ? -3.365 6.531 -27.219 1 95.94 473 VAL B C 1
ATOM 8268 O O . VAL B 1 473 ? -2.57 7.09 -27.984 1 95.94 473 VAL B O 1
ATOM 8271 N N . GLU B 1 474 ? -3.605 6.965 -26 1 95.62 474 GLU B N 1
ATOM 8272 C CA . GLU B 1 474 ? -2.807 7.992 -25.344 1 95.62 474 GLU B CA 1
ATOM 8273 C C . GLU B 1 474 ? -2.127 7.445 -24.094 1 95.62 474 GLU B C 1
ATOM 8275 O O . GLU B 1 474 ? -2.766 6.777 -23.281 1 95.62 474 GLU B O 1
ATOM 8280 N N . ILE B 1 475 ? -0.862 7.711 -24 1 97.25 475 ILE B N 1
ATOM 8281 C CA . ILE B 1 475 ? -0.067 7.211 -22.891 1 97.25 475 ILE B CA 1
ATOM 8282 C C . ILE B 1 475 ? 0.279 8.359 -21.938 1 97.25 475 ILE B C 1
ATOM 8284 O O . ILE B 1 475 ? 0.759 9.406 -22.375 1 97.25 475 ILE B O 1
ATOM 8288 N N . TYR B 1 476 ? -0.002 8.195 -20.688 1 97.62 476 TYR B N 1
ATOM 8289 C CA . TYR B 1 476 ? 0.439 9.086 -19.625 1 97.62 476 TYR B CA 1
ATOM 8290 C C . TYR B 1 476 ? 1.409 8.383 -18.688 1 97.62 476 TYR B C 1
ATOM 8292 O O . TYR B 1 476 ? 1.159 7.25 -18.266 1 97.62 476 TYR B O 1
ATOM 8300 N N . GLU B 1 477 ? 2.518 8.961 -18.406 1 97.31 477 GLU B N 1
ATOM 8301 C CA . GLU B 1 477 ? 3.545 8.266 -17.625 1 97.31 477 GLU B CA 1
ATOM 8302 C C . GLU B 1 477 ? 4.387 9.25 -16.812 1 97.31 477 GLU B C 1
ATOM 8304 O O . GLU B 1 477 ? 4.348 10.461 -17.062 1 97.31 477 GLU B O 1
ATOM 8309 N N . ARG B 1 478 ? 5.047 8.695 -15.781 1 96.38 478 ARG B N 1
ATOM 8310 C CA . ARG B 1 478 ? 5.965 9.5 -14.977 1 96.38 478 ARG B CA 1
ATOM 8311 C C . ARG B 1 478 ? 6.906 8.609 -14.172 1 96.38 478 ARG B C 1
ATOM 8313 O O . ARG B 1 478 ? 6.465 7.648 -13.531 1 96.38 478 ARG B O 1
ATOM 8320 N N . SER B 1 479 ? 8.195 8.852 -14.305 1 94.56 479 SER B N 1
ATOM 8321 C CA . SER B 1 479 ? 9.164 8.289 -13.367 1 94.56 479 SER B CA 1
ATOM 8322 C C . SER B 1 479 ? 9.234 9.102 -12.086 1 94.56 479 SER B C 1
ATOM 8324 O O . SER B 1 479 ? 9.031 10.32 -12.102 1 94.56 479 SER B O 1
ATOM 8326 N N . PHE B 1 480 ? 9.492 8.398 -10.953 1 92.25 480 PHE B N 1
ATOM 8327 C CA . PHE B 1 480 ? 9.523 9.125 -9.695 1 92.25 480 PHE B CA 1
ATOM 8328 C C . PHE B 1 480 ? 10.438 8.422 -8.688 1 92.25 480 PHE B C 1
ATOM 8330 O O . PHE B 1 480 ? 10.852 7.289 -8.914 1 92.25 480 PHE B O 1
ATOM 8337 N N . ARG B 1 481 ? 10.789 9.133 -7.711 1 90.5 481 ARG B N 1
ATOM 8338 C CA . ARG B 1 481 ? 11.539 8.633 -6.566 1 90.5 481 ARG B CA 1
ATOM 8339 C C . ARG B 1 481 ? 10.734 8.75 -5.281 1 90.5 481 ARG B C 1
ATOM 8341 O O . ARG B 1 481 ? 10.328 9.852 -4.891 1 90.5 481 ARG B O 1
ATOM 8348 N N . PRO B 1 482 ? 10.477 7.605 -4.637 1 88.88 482 PRO B N 1
ATOM 8349 C CA . PRO B 1 482 ? 9.727 7.656 -3.377 1 88.88 482 PRO B CA 1
ATOM 8350 C C . PRO B 1 482 ? 10.398 8.547 -2.33 1 88.88 482 PRO B C 1
ATOM 8352 O O . PRO B 1 482 ? 11.633 8.625 -2.281 1 88.88 482 PRO B O 1
ATOM 8355 N N . LEU B 1 483 ? 9.578 9.148 -1.475 1 82.94 483 LEU B N 1
ATOM 8356 C CA . LEU B 1 483 ? 10.078 10.016 -0.413 1 82.94 483 LEU B CA 1
ATOM 8357 C C . LEU B 1 483 ? 11.055 9.273 0.49 1 82.94 483 LEU B C 1
ATOM 8359 O O . LEU B 1 483 ? 12.078 9.82 0.888 1 82.94 483 LEU B O 1
ATOM 8363 N N . SER B 1 484 ? 10.758 8.07 0.767 1 77.31 484 SER B N 1
ATOM 8364 C CA . SER B 1 484 ? 11.609 7.27 1.646 1 77.31 484 SER B CA 1
ATOM 8365 C C . SER B 1 484 ? 13 7.082 1.054 1 77.31 484 SER B C 1
ATOM 8367 O O . SER B 1 484 ? 13.992 7.051 1.785 1 77.31 484 SER B O 1
ATOM 8369 N N . TRP B 1 485 ? 13.047 6.973 -0.271 1 81.88 485 TRP B N 1
ATOM 8370 C CA . TRP B 1 485 ? 14.344 6.797 -0.927 1 81.88 485 TRP B CA 1
ATOM 8371 C C . TRP B 1 485 ? 15.125 8.109 -0.942 1 81.88 485 TRP B C 1
ATOM 8373 O O . TRP B 1 485 ? 16.359 8.102 -0.838 1 81.88 485 TRP B O 1
ATOM 8383 N N . LYS B 1 486 ? 14.406 9.172 -1.066 1 77.75 486 LYS B N 1
ATOM 8384 C CA . LYS B 1 486 ? 15.047 10.484 -1.093 1 77.75 486 LYS B CA 1
ATOM 8385 C C . LYS B 1 486 ? 15.719 10.789 0.241 1 77.75 486 LYS B C 1
ATOM 8387 O O . LYS B 1 486 ? 16.844 11.305 0.272 1 77.75 486 LYS B O 1
ATOM 8392 N N . ILE B 1 487 ? 15.117 10.398 1.224 1 71.25 487 ILE B N 1
ATOM 8393 C CA . ILE B 1 487 ? 15.633 10.672 2.562 1 71.25 487 ILE B CA 1
ATOM 8394 C C . ILE B 1 487 ? 16.891 9.844 2.812 1 71.25 487 ILE B C 1
ATOM 8396 O O . ILE B 1 487 ? 17.859 10.336 3.398 1 71.25 487 ILE B O 1
ATOM 8400 N N . LEU B 1 488 ? 16.766 8.617 2.412 1 70.06 488 LEU B N 1
ATOM 8401 C CA . LEU B 1 488 ? 17.859 7.68 2.666 1 70.06 488 LEU B CA 1
ATOM 8402 C C . LEU B 1 488 ? 18.969 7.848 1.635 1 70.06 488 LEU B C 1
ATOM 8404 O O . LEU B 1 488 ? 20.047 7.262 1.776 1 70.06 488 LEU B O 1
ATOM 8408 N N . LYS B 1 489 ? 18.688 8.82 0.692 1 69 489 LYS B N 1
ATOM 8409 C CA . LYS B 1 489 ? 19.641 9.039 -0.394 1 69 489 LYS B CA 1
ATOM 8410 C C . LYS B 1 489 ? 20.031 7.727 -1.056 1 69 489 LYS B C 1
ATOM 8412 O O . LYS B 1 489 ? 21.219 7.496 -1.33 1 69 489 LYS B O 1
ATOM 8417 N N . THR B 1 490 ? 19.031 6.867 -0.973 1 65.56 490 THR B N 1
ATOM 8418 C CA . THR B 1 490 ? 19.25 5.59 -1.645 1 65.56 490 THR B CA 1
ATOM 8419 C C . THR B 1 490 ? 18.656 5.613 -3.051 1 65.56 490 THR B C 1
ATOM 8421 O O . THR B 1 490 ? 17.797 6.441 -3.354 1 65.56 490 THR B O 1
ATOM 8424 N N . HIS B 1 491 ? 19.156 4.754 -3.914 1 61.25 491 HIS B N 1
ATOM 8425 C CA . HIS B 1 491 ? 18.641 4.594 -5.27 1 61.25 491 HIS B CA 1
ATOM 8426 C C . HIS B 1 491 ? 18.578 5.93 -5.996 1 61.25 491 HIS B C 1
ATOM 8428 O O . HIS B 1 491 ? 17.484 6.457 -6.246 1 61.25 491 HIS B O 1
ATOM 8434 N N . LYS B 1 492 ? 19.578 6.449 -6.305 1 59.59 492 LYS B N 1
ATOM 8435 C CA . LYS B 1 492 ? 19.656 7.812 -6.82 1 59.59 492 LYS B CA 1
ATOM 8436 C C . LYS B 1 492 ? 18.891 7.957 -8.125 1 59.59 492 LYS B C 1
ATOM 8438 O O . LYS B 1 492 ? 18.453 9.055 -8.477 1 59.59 492 LYS B O 1
ATOM 8443 N N . SER B 1 493 ? 18.656 6.895 -8.773 1 63.12 493 SER B N 1
ATOM 8444 C CA . SER B 1 493 ? 17.938 7 -10.039 1 63.12 493 SER B CA 1
ATOM 8445 C C . SER B 1 493 ? 16.438 6.859 -9.844 1 63.12 493 SER B C 1
ATOM 8447 O O . SER B 1 493 ? 15.984 6.344 -8.82 1 63.12 493 SER B O 1
ATOM 8449 N N . LYS B 1 494 ? 15.734 7.559 -10.711 1 72.75 494 LYS B N 1
ATOM 8450 C CA . LYS B 1 494 ? 14.281 7.434 -10.758 1 72.75 494 LYS B CA 1
ATOM 8451 C C . LYS B 1 494 ? 13.867 6.059 -11.266 1 72.75 494 LYS B C 1
ATOM 8453 O O . LYS B 1 494 ? 13.375 5.934 -12.391 1 72.75 494 LYS B O 1
ATOM 8458 N N . LEU B 1 495 ? 13.914 5.18 -10.398 1 84.25 495 LEU B N 1
ATOM 8459 C CA . LEU B 1 495 ? 13.695 3.785 -10.766 1 84.25 495 LEU B CA 1
ATOM 8460 C C . LEU B 1 495 ? 12.211 3.445 -10.766 1 84.25 495 LEU B C 1
ATOM 8462 O O . LEU B 1 495 ? 11.773 2.537 -11.477 1 84.25 495 LEU B O 1
ATOM 8466 N N . CYS B 1 496 ? 11.477 4.219 -9.961 1 94.81 496 CYS B N 1
ATOM 8467 C CA . CYS B 1 496 ? 10.047 3.93 -9.914 1 94.81 496 CYS B CA 1
ATOM 8468 C C . CYS B 1 496 ? 9.328 4.551 -11.102 1 94.81 496 CYS B C 1
ATOM 8470 O O . CYS B 1 496 ? 9.805 5.523 -11.688 1 94.81 496 CYS B O 1
ATOM 8472 N N . PHE B 1 497 ? 8.234 3.986 -11.484 1 96.56 497 PHE B N 1
ATOM 8473 C CA . PHE B 1 497 ? 7.578 4.352 -12.734 1 96.56 497 PHE B CA 1
ATOM 8474 C C . PHE B 1 497 ? 6.086 4.035 -12.68 1 96.56 497 PHE B C 1
ATOM 8476 O O . PHE B 1 497 ? 5.684 3.012 -12.117 1 96.56 497 PHE B O 1
ATOM 8483 N N . ALA B 1 498 ? 5.27 4.961 -13.172 1 98.06 498 ALA B N 1
ATOM 8484 C CA . ALA B 1 498 ? 3.84 4.723 -13.344 1 98.06 498 ALA B CA 1
ATOM 8485 C C . ALA B 1 498 ? 3.393 5.059 -14.758 1 98.06 498 ALA B C 1
ATOM 8487 O O . ALA B 1 498 ? 3.875 6.023 -15.359 1 98.06 498 ALA B O 1
ATOM 8488 N N . LYS B 1 499 ? 2.488 4.266 -15.312 1 98.38 499 LYS B N 1
ATOM 8489 C CA . LYS B 1 499 ? 2.004 4.395 -16.688 1 98.38 499 LYS B CA 1
ATOM 8490 C C . LYS B 1 499 ? 0.5 4.145 -16.766 1 98.38 499 LYS B C 1
ATOM 8492 O O . LYS B 1 499 ? -0.006 3.184 -16.172 1 98.38 499 LYS B O 1
ATOM 8497 N N . MET B 1 500 ? -0.168 5 -17.375 1 98.44 500 MET B N 1
ATOM 8498 C CA . MET B 1 500 ? -1.604 4.91 -17.625 1 98.44 500 MET B CA 1
ATOM 8499 C C . MET B 1 500 ? -1.898 4.906 -19.109 1 98.44 500 MET B C 1
ATOM 8501 O O . MET B 1 500 ? -1.409 5.766 -19.844 1 98.44 500 MET B O 1
ATOM 8505 N N . ILE B 1 501 ? -2.615 3.912 -19.578 1 98.12 501 ILE B N 1
ATOM 8506 C CA . ILE B 1 501 ? -3 3.779 -20.984 1 98.12 501 ILE B CA 1
ATOM 8507 C C . ILE B 1 501 ? -4.465 4.18 -21.156 1 98.12 501 ILE B C 1
ATOM 8509 O O . ILE B 1 501 ? -5.355 3.574 -20.547 1 98.12 501 ILE B O 1
ATOM 8513 N N . CYS B 1 502 ? -4.719 5.164 -21.922 1 97.31 502 CYS B N 1
ATOM 8514 C CA . CYS B 1 502 ? -6.07 5.66 -22.156 1 97.31 502 CYS B CA 1
ATOM 8515 C C . CYS B 1 502 ? -6.457 5.504 -23.625 1 97.31 502 CYS B C 1
ATOM 8517 O O . CYS B 1 502 ? -5.594 5.441 -24.5 1 97.31 502 CYS B O 1
ATOM 8519 N N . VAL B 1 503 ? -7.758 5.352 -23.891 1 95.44 503 VAL B N 1
ATOM 8520 C CA . VAL B 1 503 ? -8.266 5.215 -25.25 1 95.44 503 VAL B CA 1
ATOM 8521 C C . VAL B 1 503 ? -9.398 6.207 -25.484 1 95.44 503 VAL B C 1
ATOM 8523 O O . VAL B 1 503 ? -10.125 6.559 -24.547 1 95.44 503 VAL B O 1
ATOM 8526 N N . GLU B 1 504 ? -9.414 6.707 -26.672 1 87.88 504 GLU B N 1
ATOM 8527 C CA . GLU B 1 504 ? -10.523 7.531 -27.125 1 87.88 504 GLU B CA 1
ATOM 8528 C C . GLU B 1 504 ? -11.539 6.707 -27.922 1 87.88 504 GLU B C 1
ATOM 8530 O O . GLU B 1 504 ? -11.25 6.273 -29.047 1 87.88 504 GLU B O 1
ATOM 8535 N N . ASP B 1 505 ? -12.547 6.145 -27.25 1 71.12 505 ASP B N 1
ATOM 8536 C CA . ASP B 1 505 ? -13.453 5.289 -28.016 1 71.12 505 ASP B CA 1
ATOM 8537 C C . ASP B 1 505 ? -14.797 5.973 -28.25 1 71.12 505 ASP B C 1
ATOM 8539 O O . ASP B 1 505 ? -15.781 5.316 -28.578 1 71.12 505 ASP B O 1
ATOM 8543 N N . GLY B 1 506 ? -14.812 7.305 -28.359 1 66.31 506 GLY B N 1
ATOM 8544 C CA . GLY B 1 506 ? -16.016 8.031 -28.703 1 66.31 506 GLY B CA 1
ATOM 8545 C C . GLY B 1 506 ? -17.016 8.125 -27.562 1 66.31 506 GLY B C 1
ATOM 8546 O O . GLY B 1 506 ? -17.797 9.078 -27.5 1 66.31 506 GLY B O 1
ATOM 8547 N N . LEU B 1 507 ? -17.094 7.141 -26.672 1 65 507 LEU B N 1
ATOM 8548 C CA . LEU B 1 507 ? -18.094 7.18 -25.609 1 65 507 LEU B CA 1
ATOM 8549 C C . LEU B 1 507 ? -17.594 7.973 -24.406 1 65 507 LEU B C 1
ATOM 8551 O O . LEU B 1 507 ? -18.297 8.82 -23.875 1 65 507 LEU B O 1
ATOM 8555 N N . VAL B 1 508 ? -16.438 7.586 -23.922 1 74.75 508 VAL B N 1
ATOM 8556 C CA . VAL B 1 508 ? -15.82 8.273 -22.781 1 74.75 508 VAL B CA 1
ATOM 8557 C C . VAL B 1 508 ? -14.43 8.781 -23.172 1 74.75 508 VAL B C 1
ATOM 8559 O O . VAL B 1 508 ? -13.617 8.031 -23.703 1 74.75 508 VAL B O 1
ATOM 8562 N N . GLU B 1 509 ? -14.289 10.008 -23.016 1 84.19 509 GLU B N 1
ATOM 8563 C CA . GLU B 1 509 ? -12.984 10.594 -23.297 1 84.19 509 GLU B CA 1
ATOM 8564 C C . GLU B 1 509 ? -11.922 10.086 -22.328 1 84.19 509 GLU B C 1
ATOM 8566 O O . GLU B 1 509 ? -12.148 10.047 -21.125 1 84.19 509 GLU B O 1
ATOM 8571 N N . ASP B 1 510 ? -10.82 9.547 -22.828 1 92.06 510 ASP B N 1
ATOM 8572 C CA . ASP B 1 510 ? -9.656 9.117 -22.062 1 92.06 510 ASP B CA 1
ATOM 8573 C C . ASP B 1 510 ? -10.023 8.016 -21.078 1 92.06 510 ASP B C 1
ATOM 8575 O O . ASP B 1 510 ? -9.672 8.086 -19.891 1 92.06 510 ASP B O 1
ATOM 8579 N N . ARG B 1 511 ? -10.781 7.094 -21.594 1 95.56 511 ARG B N 1
ATOM 8580 C CA . ARG B 1 511 ? -11.062 5.93 -20.766 1 95.56 511 ARG B CA 1
ATOM 8581 C C . ARG B 1 511 ? -9.781 5.148 -20.469 1 95.56 511 ARG B C 1
ATOM 8583 O O . ARG B 1 511 ? -9.008 4.852 -21.391 1 95.56 511 ARG B O 1
ATOM 8590 N N . VAL B 1 512 ? -9.609 4.801 -19.234 1 97.31 512 VAL B N 1
ATOM 8591 C CA . VAL B 1 512 ? -8.406 4.09 -18.828 1 97.31 512 VAL B CA 1
ATOM 8592 C C . VAL B 1 512 ? -8.562 2.598 -19.125 1 97.31 512 VAL B C 1
ATOM 8594 O O . VAL B 1 512 ? -9.539 1.979 -18.703 1 97.31 512 VAL B O 1
ATOM 8597 N N . VAL B 1 513 ? -7.559 2.012 -19.844 1 97.25 513 VAL B N 1
ATOM 8598 C CA . VAL B 1 513 ? -7.68 0.602 -20.203 1 97.25 513 VAL B CA 1
ATOM 8599 C C . VAL B 1 513 ? -6.484 -0.173 -19.656 1 97.25 513 VAL B C 1
ATOM 8601 O O . VAL B 1 513 ? -6.426 -1.4 -19.766 1 97.25 513 VAL B O 1
ATOM 8604 N N . GLY B 1 514 ? -5.547 0.492 -19.094 1 97.88 514 GLY B N 1
ATOM 8605 C CA . GLY B 1 514 ? -4.402 -0.159 -18.484 1 97.88 514 GLY B CA 1
ATOM 8606 C C . GLY B 1 514 ? -3.688 0.718 -17.469 1 97.88 514 GLY B C 1
ATOM 8607 O O . GLY B 1 514 ? -3.533 1.923 -17.688 1 97.88 514 GLY B O 1
ATOM 8608 N N . LEU B 1 515 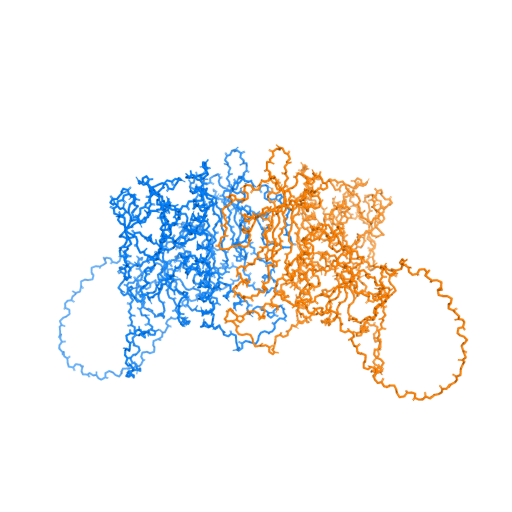? -3.311 0.175 -16.344 1 98.44 515 LEU B N 1
ATOM 8609 C CA . LEU B 1 515 ? -2.5 0.817 -15.32 1 98.44 515 LEU B CA 1
ATOM 8610 C C . LEU B 1 515 ? -1.277 -0.031 -14.984 1 98.44 515 LEU B C 1
ATOM 8612 O O . LEU B 1 515 ? -1.393 -1.243 -14.789 1 98.44 515 LEU B O 1
ATOM 8616 N N . HIS B 1 516 ? -0.133 0.583 -15 1 98.69 516 HIS B N 1
ATOM 8617 C CA . HIS B 1 516 ? 1.134 -0.062 -14.68 1 98.69 516 HIS B CA 1
ATOM 8618 C C . HIS B 1 516 ? 1.897 0.726 -13.617 1 98.69 516 HIS B C 1
ATOM 8620 O O . HIS B 1 516 ? 1.973 1.954 -13.688 1 98.69 516 HIS B O 1
ATOM 8626 N N . TYR B 1 517 ? 2.406 0.035 -12.609 1 98.25 517 TYR B N 1
ATOM 8627 C CA . TYR B 1 517 ? 3.092 0.682 -11.5 1 98.25 517 TYR B CA 1
ATOM 8628 C C . TYR B 1 517 ? 4.332 -0.104 -11.094 1 98.25 517 TYR B C 1
ATOM 8630 O O . TYR B 1 517 ? 4.254 -1.3 -10.805 1 98.25 517 TYR B O 1
ATOM 8638 N N . ILE B 1 518 ? 5.523 0.508 -11.156 1 97.62 518 ILE B N 1
ATOM 8639 C CA . ILE B 1 518 ? 6.785 -0.032 -10.664 1 97.62 518 ILE B CA 1
ATOM 8640 C C . ILE B 1 518 ? 7.25 0.772 -9.445 1 97.62 518 ILE B C 1
ATOM 8642 O O . ILE B 1 518 ? 7.523 1.969 -9.562 1 97.62 518 ILE B O 1
ATOM 8646 N N . GLY B 1 519 ? 7.305 0.159 -8.289 1 95.38 519 GLY B N 1
ATOM 8647 C CA . GLY B 1 519 ? 7.715 0.852 -7.078 1 95.38 519 GLY B CA 1
ATOM 8648 C C . GLY B 1 519 ? 7.402 0.078 -5.809 1 95.38 519 GLY B C 1
ATOM 8649 O O . GLY B 1 519 ? 6.91 -1.051 -5.871 1 95.38 519 GLY B O 1
ATOM 8650 N N . PRO B 1 520 ? 7.672 0.697 -4.695 1 91.38 520 PRO B N 1
ATOM 8651 C CA . PRO B 1 520 ? 7.328 0.053 -3.428 1 91.38 520 PRO B CA 1
ATOM 8652 C C . PRO B 1 520 ? 5.824 -0.169 -3.27 1 91.38 520 PRO B C 1
ATOM 8654 O O . PRO B 1 520 ? 5.023 0.625 -3.77 1 91.38 520 PRO B O 1
ATOM 8657 N N . MET B 1 521 ? 5.398 -1.258 -2.662 1 92.88 521 MET B N 1
ATOM 8658 C CA . MET B 1 521 ? 4.031 -1.585 -2.279 1 92.88 521 MET B CA 1
ATOM 8659 C C . MET B 1 521 ? 3.146 -1.756 -3.51 1 92.88 521 MET B C 1
ATOM 8661 O O . MET B 1 521 ? 1.933 -1.549 -3.443 1 92.88 521 MET B O 1
ATOM 8665 N N . ALA B 1 522 ? 3.771 -2.045 -4.621 1 96.19 522 ALA B N 1
ATOM 8666 C CA . ALA B 1 522 ? 3.027 -2.191 -5.867 1 96.19 522 ALA B CA 1
ATOM 8667 C C . ALA B 1 522 ? 1.886 -3.191 -5.715 1 96.19 522 ALA B C 1
ATOM 8669 O O . ALA B 1 522 ? 0.803 -2.998 -6.27 1 96.19 522 ALA B O 1
ATOM 8670 N N . ASP B 1 523 ? 2.053 -4.234 -4.941 1 94.25 523 ASP B N 1
ATOM 8671 C CA . ASP B 1 523 ? 1.073 -5.305 -4.781 1 94.25 523 ASP B CA 1
ATOM 8672 C C . ASP B 1 523 ? -0.16 -4.816 -4.027 1 94.25 523 ASP B C 1
ATOM 8674 O O . ASP B 1 523 ? -1.275 -5.273 -4.285 1 94.25 523 ASP B O 1
ATOM 8678 N N . ASP B 1 524 ? -0.055 -3.863 -3.188 1 94.81 524 ASP B N 1
ATOM 8679 C CA . ASP B 1 524 ? -1.187 -3.348 -2.424 1 94.81 524 ASP B CA 1
ATOM 8680 C C . ASP B 1 524 ? -1.82 -2.148 -3.125 1 94.81 524 ASP B C 1
ATOM 8682 O O . ASP B 1 524 ? -3.043 -1.984 -3.105 1 94.81 524 ASP B O 1
ATOM 8686 N N . ILE B 1 525 ? -0.97 -1.353 -3.734 1 96.19 525 ILE B N 1
ATOM 8687 C CA . ILE B 1 525 ? -1.438 -0.127 -4.371 1 96.19 525 ILE B CA 1
ATOM 8688 C C . ILE B 1 525 ? -2.389 -0.47 -5.516 1 96.19 525 ILE B C 1
ATOM 8690 O O . ILE B 1 525 ? -3.447 0.148 -5.66 1 96.19 525 ILE B O 1
ATOM 8694 N N . ILE B 1 526 ? -2.119 -1.489 -6.273 1 97.31 526 ILE B N 1
ATOM 8695 C CA . ILE B 1 526 ? -2.844 -1.768 -7.508 1 97.31 526 ILE B CA 1
ATOM 8696 C C . ILE B 1 526 ? -4.238 -2.293 -7.18 1 97.31 526 ILE B C 1
ATOM 8698 O O . ILE B 1 526 ? -5.152 -2.213 -8.008 1 97.31 526 ILE B O 1
ATOM 8702 N N . GLN B 1 527 ? -4.418 -2.877 -5.98 1 96.56 527 GLN B N 1
ATOM 8703 C CA . GLN B 1 527 ? -5.672 -3.535 -5.617 1 96.56 527 GLN B CA 1
ATOM 8704 C C . GLN B 1 527 ? -6.852 -2.58 -5.746 1 96.56 527 GLN B C 1
ATOM 8706 O O . GLN B 1 527 ? -7.852 -2.9 -6.395 1 96.56 527 GLN B O 1
ATOM 8711 N N . GLY B 1 528 ? -6.754 -1.385 -5.148 1 95.94 528 GLY B N 1
ATOM 8712 C CA . GLY B 1 528 ? -7.836 -0.418 -5.227 1 95.94 528 GLY B CA 1
ATOM 8713 C C . GLY B 1 528 ? -8.047 0.132 -6.625 1 95.94 528 GLY B C 1
ATOM 8714 O O . GLY B 1 528 ? -9.18 0.385 -7.035 1 95.94 528 GLY B O 1
ATOM 8715 N N . PHE B 1 529 ? -7.023 0.213 -7.383 1 97 529 PHE B N 1
ATOM 8716 C CA . PHE B 1 529 ? -7.082 0.837 -8.695 1 97 529 PHE B CA 1
ATOM 8717 C C . PHE B 1 529 ? -7.645 -0.13 -9.734 1 97 529 PHE B C 1
ATOM 8719 O O . PHE B 1 529 ? -7.918 0.258 -10.867 1 97 529 PHE B O 1
ATOM 8726 N N . GLU B 1 530 ? -7.781 -1.396 -9.336 1 96.19 530 GLU B N 1
ATOM 8727 C CA . GLU B 1 530 ? -8.531 -2.318 -10.18 1 96.19 530 GLU B CA 1
ATOM 8728 C C . GLU B 1 530 ? -9.898 -1.741 -10.555 1 96.19 530 GLU B C 1
ATOM 8730 O O . GLU B 1 530 ? -10.406 -1.992 -11.648 1 96.19 530 GLU B O 1
ATOM 8735 N N . LEU B 1 531 ? -10.508 -0.953 -9.719 1 95.94 531 LEU B N 1
ATOM 8736 C CA . LEU B 1 531 ? -11.836 -0.375 -9.891 1 95.94 531 LEU B CA 1
ATOM 8737 C C . LEU B 1 531 ? -11.867 0.545 -11.109 1 95.94 531 LEU B C 1
ATOM 8739 O O . LEU B 1 531 ? -12.922 0.736 -11.719 1 95.94 531 LEU B O 1
ATOM 8743 N N . VAL B 1 532 ? -10.719 1.119 -11.438 1 96.5 532 VAL B N 1
ATOM 8744 C CA . VAL B 1 532 ? -10.625 2.025 -12.57 1 96.5 532 VAL B CA 1
ATOM 8745 C C . VAL B 1 532 ? -11.047 1.299 -13.852 1 96.5 532 VAL B C 1
ATOM 8747 O O . VAL B 1 532 ? -11.828 1.829 -14.641 1 96.5 532 VAL B O 1
ATOM 8750 N N . LEU B 1 533 ? -10.555 0.115 -14.008 1 95.81 533 LEU B N 1
ATOM 8751 C CA . LEU B 1 533 ? -10.867 -0.664 -15.203 1 95.81 533 LEU B CA 1
ATOM 8752 C C . LEU B 1 533 ? -12.234 -1.318 -15.086 1 95.81 533 LEU B C 1
ATOM 8754 O O . LEU B 1 533 ? -13.008 -1.34 -16.047 1 95.81 533 LEU B O 1
ATOM 8758 N N . LYS B 1 534 ? -12.531 -1.874 -13.922 1 94 534 LYS B N 1
ATOM 8759 C CA . LYS B 1 534 ? -13.797 -2.576 -13.703 1 94 534 LYS B CA 1
ATOM 8760 C C . LYS B 1 534 ? -14.984 -1.658 -13.969 1 94 534 LYS B C 1
ATOM 8762 O O . LYS B 1 534 ? -16.016 -2.1 -14.484 1 94 534 LYS B O 1
ATOM 8767 N N . LEU B 1 535 ? -14.836 -0.339 -13.656 1 94.06 535 LEU B N 1
ATOM 8768 C CA . LEU B 1 535 ? -15.953 0.596 -13.734 1 94.06 535 LEU B CA 1
ATOM 8769 C C . LEU B 1 535 ? -15.82 1.497 -14.961 1 94.06 535 LEU B C 1
ATOM 8771 O O . LEU B 1 535 ? -16.641 2.383 -15.172 1 94.06 535 LEU B O 1
ATOM 8775 N N . GLY B 1 536 ? -14.773 1.31 -15.734 1 93.12 536 GLY B N 1
ATOM 8776 C CA . GLY B 1 536 ? -14.586 2.109 -16.938 1 93.12 536 GLY B CA 1
ATOM 8777 C C . GLY B 1 536 ? -14.328 3.576 -16.641 1 93.12 536 GLY B C 1
ATOM 8778 O O . GLY B 1 536 ? -14.938 4.453 -17.25 1 93.12 536 GLY B O 1
ATOM 8779 N N . VAL B 1 537 ? -13.461 3.859 -15.719 1 94.38 537 VAL B N 1
ATOM 8780 C CA . VAL B 1 537 ? -13.164 5.207 -15.234 1 94.38 537 VAL B CA 1
ATOM 8781 C C . VAL B 1 537 ? -12.234 5.914 -16.219 1 94.38 537 VAL B C 1
ATOM 8783 O O . VAL B 1 537 ? -11.383 5.273 -16.844 1 94.38 537 VAL B O 1
ATOM 8786 N N . ASN B 1 538 ? -12.414 7.223 -16.391 1 95.62 538 ASN B N 1
ATOM 8787 C CA . ASN B 1 538 ? -11.531 7.977 -17.266 1 95.62 538 ASN B CA 1
ATOM 8788 C C . ASN B 1 538 ? -10.422 8.672 -16.484 1 95.62 538 ASN B C 1
ATOM 8790 O O . ASN B 1 538 ? -10.445 8.688 -15.25 1 95.62 538 ASN B O 1
ATOM 8794 N N . ARG B 1 539 ? -9.484 9.195 -17.203 1 95.56 539 ARG B N 1
ATOM 8795 C CA . ARG B 1 539 ? -8.312 9.836 -16.625 1 95.56 539 ARG B CA 1
ATOM 8796 C C . ARG B 1 539 ? -8.703 11.023 -15.758 1 95.56 539 ARG B C 1
ATOM 8798 O O . ARG B 1 539 ? -8.125 11.242 -14.688 1 95.56 539 ARG B O 1
ATOM 8805 N N . LYS B 1 540 ? -9.633 11.844 -16.188 1 93.38 540 LYS B N 1
ATOM 8806 C CA . LYS B 1 540 ? -10.07 13.031 -15.453 1 93.38 540 LYS B CA 1
ATOM 8807 C C . LYS B 1 540 ? -10.531 12.672 -14.039 1 93.38 540 LYS B C 1
ATOM 8809 O O . LYS B 1 540 ? -10.234 13.391 -13.086 1 93.38 540 LYS B O 1
ATOM 8814 N N . THR B 1 541 ? -11.266 11.555 -13.938 1 94 541 THR B N 1
ATOM 8815 C CA . THR B 1 541 ? -11.758 11.109 -12.641 1 94 541 THR B CA 1
ATOM 8816 C C . THR B 1 541 ? -10.594 10.789 -11.703 1 94 541 THR B C 1
ATOM 8818 O O . THR B 1 541 ? -10.648 11.109 -10.516 1 94 541 THR B O 1
ATOM 8821 N N . ILE B 1 542 ? -9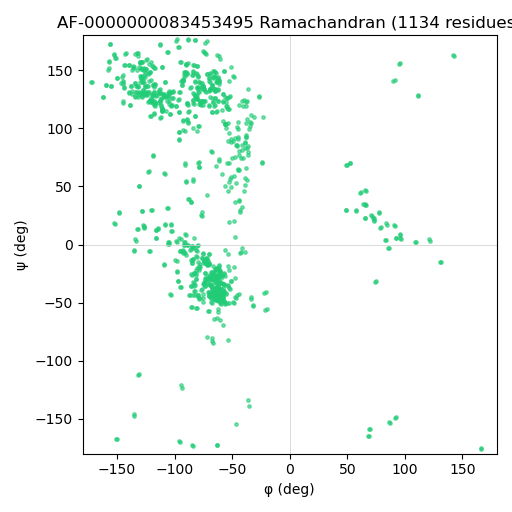.586 10.148 -12.203 1 95.38 542 ILE B N 1
ATOM 8822 C CA . ILE B 1 542 ? -8.406 9.805 -11.414 1 95.38 542 ILE B CA 1
ATOM 8823 C C . ILE B 1 542 ? -7.672 11.078 -11 1 95.38 542 ILE B C 1
ATOM 8825 O O . ILE B 1 542 ? -7.262 11.219 -9.852 1 95.38 542 ILE B O 1
ATOM 8829 N N . ASN B 1 543 ? -7.559 12.016 -11.938 1 92.69 543 ASN B N 1
ATOM 8830 C CA . ASN B 1 543 ? -6.879 13.281 -11.664 1 92.69 543 ASN B CA 1
ATOM 8831 C C . ASN B 1 543 ? -7.629 14.102 -10.617 1 92.69 543 ASN B C 1
ATOM 8833 O O . ASN B 1 543 ? -7.02 14.891 -9.891 1 92.69 543 ASN B O 1
ATOM 8837 N N . ASP B 1 544 ? -8.898 13.883 -10.547 1 92.5 544 ASP B N 1
ATOM 8838 C CA . ASP B 1 544 ? -9.742 14.672 -9.656 1 92.5 544 ASP B CA 1
ATOM 8839 C C . ASP B 1 544 ? -9.766 14.078 -8.25 1 92.5 544 ASP B C 1
ATOM 8841 O O . ASP B 1 544 ? -10.336 14.664 -7.332 1 92.5 544 ASP B O 1
ATOM 8845 N N . MET B 1 545 ? -9.156 12.984 -8.07 1 93.19 545 MET B N 1
ATOM 8846 C CA . MET B 1 545 ? -9.078 12.391 -6.738 1 93.19 545 MET B CA 1
ATOM 8847 C C . MET B 1 545 ? -8.281 13.289 -5.793 1 93.19 545 MET B C 1
ATOM 8849 O O . MET B 1 545 ? -7.418 14.047 -6.23 1 93.19 545 MET B O 1
ATOM 8853 N N . ILE B 1 546 ? -8.664 13.266 -4.504 1 93.62 546 ILE B N 1
ATOM 8854 C CA . ILE B 1 546 ? -7.816 13.844 -3.465 1 93.62 546 ILE B CA 1
ATOM 8855 C C . ILE B 1 546 ? -6.762 12.828 -3.033 1 93.62 546 ILE B C 1
ATOM 8857 O O . ILE B 1 546 ? -7.094 11.703 -2.65 1 93.62 546 ILE B O 1
ATOM 8861 N N . THR B 1 547 ? -5.582 13.18 -3.105 1 92.25 547 THR B N 1
ATOM 8862 C CA . THR B 1 547 ? -4.5 12.227 -2.885 1 92.25 547 THR B CA 1
ATOM 8863 C C . THR B 1 547 ? -4.102 12.195 -1.412 1 92.25 547 THR B C 1
ATOM 8865 O O . THR B 1 547 ? -4.242 13.188 -0.703 1 92.25 547 THR B O 1
ATOM 8868 N N . VAL B 1 548 ? -3.672 11.031 -0.991 1 93.56 548 VAL B N 1
ATOM 8869 C CA . VAL B 1 548 ? -2.961 10.922 0.279 1 93.56 548 VAL B CA 1
ATOM 8870 C C . VAL B 1 548 ? -1.539 11.461 0.122 1 93.56 548 VAL B C 1
ATOM 8872 O O . VAL B 1 548 ? -0.868 11.172 -0.873 1 93.56 548 VAL B O 1
ATOM 8875 N N . TYR B 1 549 ? -1.145 12.312 1.126 1 89.5 549 TYR B N 1
ATOM 8876 C CA . TYR B 1 549 ? 0.184 12.898 1.008 1 89.5 549 TYR B CA 1
ATOM 8877 C C . TYR B 1 549 ? 0.962 12.758 2.311 1 89.5 549 TYR B C 1
ATOM 8879 O O . TYR B 1 549 ? 0.44 13.055 3.389 1 89.5 549 TYR B O 1
ATOM 8887 N N . PRO B 1 550 ? 2.15 12.406 2.268 1 88.31 550 PRO B N 1
ATOM 8888 C CA . PRO B 1 550 ? 2.779 11.844 1.07 1 88.31 550 PRO B CA 1
ATOM 8889 C C . PRO B 1 550 ? 2.438 10.375 0.861 1 88.31 550 PRO B C 1
ATOM 8891 O O . PRO B 1 550 ? 2.271 9.625 1.831 1 88.31 550 PRO B O 1
ATOM 8894 N N . SER B 1 551 ? 2.207 9.969 -0.303 1 91.25 551 SER B N 1
ATOM 8895 C CA . SER B 1 551 ? 1.987 8.578 -0.681 1 91.25 551 SER B CA 1
ATOM 8896 C C . SER B 1 551 ? 2.459 8.312 -2.107 1 91.25 551 SER B C 1
ATOM 8898 O O . SER B 1 551 ? 2.273 9.148 -2.994 1 91.25 551 SER B O 1
ATOM 8900 N N . ASP B 1 552 ? 3.014 7.16 -2.336 1 93.31 552 ASP B N 1
ATOM 8901 C CA . ASP B 1 552 ? 3.447 6.785 -3.68 1 93.31 552 ASP B CA 1
ATOM 8902 C C . ASP B 1 552 ? 2.252 6.492 -4.582 1 93.31 552 ASP B C 1
ATOM 8904 O O . ASP B 1 552 ? 2.318 6.695 -5.797 1 93.31 552 ASP B O 1
ATOM 8908 N N . ALA B 1 553 ? 1.196 6.043 -4.02 1 94.94 553 ALA B N 1
ATOM 8909 C CA . ALA B 1 553 ? -0 5.691 -4.781 1 94.94 553 ALA B CA 1
ATOM 8910 C C . ALA B 1 553 ? -0.597 6.918 -5.461 1 94.94 553 ALA B C 1
ATOM 8912 O O . ALA B 1 553 ? -1.336 6.797 -6.441 1 94.94 553 ALA B O 1
ATOM 8913 N N . SER B 1 554 ? -0.255 8.141 -4.973 1 94.12 554 SER B N 1
ATOM 8914 C CA . SER B 1 554 ? -0.796 9.383 -5.512 1 94.12 554 SER B CA 1
ATOM 8915 C C . SER B 1 554 ? -0.245 9.664 -6.906 1 94.12 554 SER B C 1
ATOM 8917 O O . SER B 1 554 ? -0.757 10.531 -7.617 1 94.12 554 SER B O 1
ATOM 8919 N N . ILE B 1 555 ? 0.715 8.875 -7.332 1 95.88 555 ILE B N 1
ATOM 8920 C CA . ILE B 1 555 ? 1.428 9.125 -8.578 1 95.88 555 ILE B CA 1
ATOM 8921 C C . ILE B 1 555 ? 0.461 9.023 -9.758 1 95.88 555 ILE B C 1
ATOM 8923 O O . ILE B 1 555 ? 0.614 9.727 -10.758 1 95.88 555 ILE B O 1
ATOM 8927 N N . PHE B 1 556 ? -0.567 8.195 -9.672 1 96.69 556 PHE B N 1
ATOM 8928 C CA . PHE B 1 556 ? -1.496 7.984 -10.773 1 96.69 556 PHE B CA 1
ATOM 8929 C C . PHE B 1 556 ? -2.264 9.266 -11.078 1 96.69 556 PHE B C 1
ATOM 8931 O O . PHE B 1 556 ? -2.74 9.453 -12.203 1 96.69 556 PHE B O 1
ATOM 8938 N N . SER B 1 557 ? -2.361 10.188 -10.133 1 94.69 557 SER B N 1
ATOM 8939 C CA . SER B 1 557 ? -3.057 11.453 -10.336 1 94.69 557 SER B CA 1
ATOM 8940 C C . SER B 1 557 ? -2.102 12.531 -10.836 1 94.69 557 SER B C 1
ATOM 8942 O O . SER B 1 557 ? -2.494 13.688 -11 1 94.69 557 SER B O 1
ATOM 8944 N N . ARG B 1 558 ? -0.855 12.188 -11.047 1 93.81 558 ARG B N 1
ATOM 8945 C CA . ARG B 1 558 ? 0.161 13.18 -11.391 1 93.81 558 ARG B CA 1
ATOM 8946 C C . ARG B 1 558 ? 0.928 12.766 -12.641 1 93.81 558 ARG B C 1
ATOM 8948 O O . ARG B 1 558 ? 2.121 13.047 -12.766 1 93.81 558 ARG B O 1
ATOM 8955 N N . LEU B 1 559 ? 0.317 12.055 -13.477 1 96.62 559 LEU B N 1
ATOM 8956 C CA . LEU B 1 559 ? 0.971 11.609 -14.695 1 96.62 559 LEU B CA 1
ATOM 8957 C C . LEU B 1 559 ? 0.912 12.68 -15.773 1 96.62 559 LEU B C 1
ATOM 8959 O O . LEU B 1 559 ? 0.06 13.57 -15.727 1 96.62 559 LEU B O 1
ATOM 8963 N N . SER B 1 560 ? 1.865 12.656 -16.719 1 94.69 560 SER B N 1
ATOM 8964 C CA . SER B 1 560 ? 1.927 13.57 -17.844 1 94.69 560 SER B CA 1
ATOM 8965 C C . SER B 1 560 ? 1.894 12.82 -19.172 1 94.69 560 SER B C 1
ATOM 8967 O O . SER B 1 560 ? 2.336 11.672 -19.25 1 94.69 560 SER B O 1
ATOM 8969 N N . PRO B 1 561 ? 1.312 13.453 -20.188 1 93.62 561 PRO B N 1
ATOM 8970 C CA . PRO B 1 561 ? 1.307 12.797 -21.5 1 93.62 561 PRO B CA 1
ATOM 8971 C C . PRO B 1 561 ? 2.713 12.562 -22.047 1 93.62 561 PRO B C 1
ATOM 8973 O O . PRO B 1 561 ? 3.604 13.391 -21.844 1 93.62 561 PRO B O 1
ATOM 8976 N N . ARG B 1 562 ? 2.816 11.398 -22.672 1 89.25 562 ARG B N 1
ATOM 8977 C CA . ARG B 1 562 ? 4.082 11.125 -23.344 1 89.25 562 ARG B CA 1
ATOM 8978 C C . ARG B 1 562 ? 4.297 12.086 -24.516 1 89.25 562 ARG B C 1
ATOM 8980 O O . ARG B 1 562 ? 3.377 12.336 -25.297 1 89.25 562 ARG B O 1
ATOM 8987 N N . ARG B 1 563 ? 5.402 12.867 -24.422 1 69.19 563 ARG B N 1
ATOM 8988 C CA . ARG B 1 563 ? 5.699 13.82 -25.5 1 69.19 563 ARG B CA 1
ATOM 8989 C C . ARG B 1 563 ? 5.773 13.109 -26.844 1 69.19 563 ARG B C 1
ATOM 8991 O O . ARG B 1 563 ? 6.453 12.094 -26.984 1 69.19 563 ARG B O 1
ATOM 8998 N N . LYS B 1 564 ? 4.742 13.227 -27.688 1 59.03 564 LYS B N 1
ATOM 8999 C CA . LYS B 1 564 ? 4.77 12.688 -29.047 1 59.03 564 LYS B CA 1
ATOM 9000 C C . LYS B 1 564 ? 5.953 13.234 -29.828 1 59.03 564 LYS B C 1
ATOM 9002 O O . LYS B 1 564 ? 6.215 14.438 -29.812 1 59.03 564 LYS B O 1
ATOM 9007 N N . VAL B 1 565 ? 6.992 12.477 -30.031 1 44.34 565 VAL B N 1
ATOM 9008 C CA . VAL B 1 565 ? 8.008 12.914 -30.984 1 44.34 565 VAL B CA 1
ATOM 9009 C C . VAL B 1 565 ? 7.348 13.414 -32.25 1 44.34 565 VAL B C 1
ATOM 9011 O O . VAL B 1 565 ? 6.613 12.664 -32.906 1 44.34 565 VAL B O 1
ATOM 9014 N N . GLN B 1 566 ? 6.949 14.602 -32.312 1 37.28 566 GLN B N 1
ATOM 9015 C CA . GLN B 1 566 ? 6.598 15.125 -33.656 1 37.28 566 GLN B CA 1
ATOM 9016 C C . GLN B 1 566 ? 7.551 14.602 -34.719 1 37.28 566 GLN B C 1
ATOM 9018 O O . GLN B 1 566 ? 8.773 14.727 -34.594 1 37.28 566 GLN B O 1
ATOM 9023 N N . GLN B 1 567 ? 7.25 13.562 -35.375 1 31.53 567 GLN B N 1
ATOM 9024 C CA . GLN B 1 567 ? 7.922 13.336 -36.656 1 31.53 567 GLN B CA 1
ATOM 9025 C C . GLN B 1 567 ? 8.094 14.641 -37.406 1 31.53 567 GLN B C 1
ATOM 9027 O O . GLN B 1 567 ? 7.117 15.367 -37.656 1 31.53 567 GLN B O 1
ATOM 9032 N N . SER B 1 568 ? 9.188 15.367 -37.156 1 27.45 568 SER B N 1
ATOM 9033 C CA . SER B 1 568 ? 9.5 16.312 -38.219 1 27.45 568 SER B CA 1
ATOM 9034 C C . SER B 1 568 ? 9.109 15.742 -39.594 1 27.45 568 SER B C 1
ATOM 9036 O O . SER B 1 568 ? 9.57 14.664 -39.969 1 27.45 568 SER B O 1
ATOM 9038 N N . VAL B 1 569 ? 8.047 16.281 -40.031 1 24.7 569 VAL B N 1
ATOM 9039 C CA . VAL B 1 569 ? 8.047 16.297 -41.5 1 24.7 569 VAL B CA 1
ATOM 9040 C C . VAL B 1 569 ? 9.227 17.141 -42 1 24.7 569 VAL B C 1
ATOM 9042 O O . VAL B 1 569 ? 9.422 18.266 -41.562 1 24.7 569 VAL B O 1
#